Protein AF-A0A821SUV7-F1 (afdb_monomer)

Sequence (909 aa):
NLQHCCLALRDPNDRNPPLPEYRVLKSIGSSNNVQYKVGVFFRKQRLSVGIGRSIHDAEMTAAKNALEQHAQMFPLLNYQKSVLASSNHHHHHNSKRRIATTVNKNENNRQQPFSLRNVKTRGDVSSMIITSAKVTSSLQRFIYPTDTQGHLCGVDSQMDRKYLQFFDIIKCIKYVLVGARCPTPQVCVEQCPSNFYHYKLLYAQELKLITNKKNRSQQIRAQLLCEKSARSQVDNLKISIYSLVKERKICAPYSFPSTAFYGRCIPSIIVHALNLTIKQANDIIKNHGENITDDDIIPNKDVIQNSFKYFKKFLQIKRLLSYMFEDLIQSRYIILLSFLFSMIILLIYMLLLRYFVQWIIWLSLILCIIVFALAASFCFATRIRMQKYLNNNNRVPDLNEMNITLNENELDTNNTSIIIHTDVIDNEKLTFEKFDTAMILLDEFASISIIWLLLGIACCCVCVILILCICCLWERIVLASALIEEASKAISYALTSLIWPIITFILNICFVILGILVLAYYSTLGQPIYQISCNQDFGQSCHNESSHSYVISNESIKLNIRSIPKTCLDYNEGDNCNPDHFLQLNCSIDRIRCVYVSYGFVDETFENYLNTVWSHRLSQFLSQYSWLVNIFNIFIIYWLLAFTIALEEMVLVCTFASYYWEINQLNEKCCHGYCHKCLCLQGLVITLRYHLGTIAFGSSFIAIIDVIRTLIDLIKDRMEAMNLNNYGKCCVTLIKGCLNCIRCCFQFFSRYTYIMTAISGKWFCSSSLTATRLLLKNCLRIFVLDRVCAILLYIGRITITIGSCVFTAYILDKIETNINLHFSWFPILIIGTSIYISSAIFLNVYSLATSTLFFCVLYDLEISNGSQLESYIISNHLKEILHKSNDFQNTKLHIVNDRSISDKTESNF

Structure (mmCIF, N/CA/C/O backbone):
data_AF-A0A821SUV7-F1
#
_entry.id   AF-A0A821SUV7-F1
#
loop_
_atom_site.group_PDB
_atom_site.id
_atom_site.type_symbol
_atom_site.label_atom_id
_atom_site.label_alt_id
_atom_site.label_comp_id
_atom_site.label_asym_id
_atom_site.label_entity_id
_atom_site.label_seq_id
_atom_site.pdbx_PDB_ins_code
_atom_site.Cartn_x
_atom_site.Cartn_y
_atom_site.Cartn_z
_atom_site.occupancy
_atom_site.B_iso_or_equiv
_atom_site.auth_seq_id
_atom_site.auth_comp_id
_atom_site.auth_asym_id
_atom_site.auth_atom_id
_atom_site.pdbx_PDB_model_num
ATOM 1 N N . ASN A 1 1 ? 8.143 -22.070 48.089 1.00 68.56 1 ASN A N 1
ATOM 2 C CA . ASN A 1 1 ? 6.706 -21.976 47.725 1.00 68.56 1 ASN A CA 1
ATOM 3 C C . ASN A 1 1 ? 5.797 -21.684 48.912 1.00 68.56 1 ASN A C 1
ATOM 5 O O . ASN A 1 1 ? 5.124 -20.665 48.858 1.00 68.56 1 ASN A O 1
ATOM 9 N N . LEU A 1 2 ? 5.801 -22.480 49.994 1.00 80.38 2 LEU A N 1
ATOM 10 C CA . LEU A 1 2 ? 4.898 -22.250 51.139 1.00 80.38 2 LEU A CA 1
ATOM 11 C C . LEU A 1 2 ? 5.057 -20.861 51.789 1.00 80.38 2 LEU A C 1
ATOM 13 O O . LEU A 1 2 ? 4.067 -20.159 51.941 1.00 80.38 2 LEU A O 1
ATOM 17 N N . GLN A 1 3 ? 6.287 -20.413 52.075 1.00 81.31 3 GLN A N 1
ATOM 18 C CA . GLN A 1 3 ? 6.536 -19.066 52.623 1.00 81.31 3 GLN A CA 1
ATOM 19 C C . GLN A 1 3 ? 5.946 -17.946 51.752 1.00 81.31 3 GLN A C 1
ATOM 21 O O . GLN A 1 3 ? 5.324 -17.028 52.272 1.00 81.31 3 GLN A O 1
ATOM 26 N N . HIS A 1 4 ? 6.085 -18.041 50.426 1.00 76.06 4 HIS A N 1
ATOM 27 C CA . HIS A 1 4 ? 5.571 -17.028 49.503 1.00 76.06 4 HIS A CA 1
ATOM 28 C C . HIS A 1 4 ? 4.035 -17.008 49.459 1.00 76.06 4 HIS A C 1
ATOM 30 O O . HIS A 1 4 ? 3.441 -15.937 49.356 1.00 76.06 4 HIS A O 1
ATOM 36 N N . CYS A 1 5 ? 3.398 -18.176 49.589 1.00 75.31 5 CYS A N 1
ATOM 37 C CA . CYS A 1 5 ? 1.943 -18.291 49.691 1.00 75.31 5 CYS A CA 1
ATOM 38 C C . CYS A 1 5 ? 1.426 -17.728 51.026 1.00 75.31 5 CYS A C 1
ATOM 40 O O . CYS A 1 5 ? 0.416 -17.034 51.041 1.00 75.31 5 CYS A O 1
ATOM 42 N N . CYS A 1 6 ? 2.146 -17.952 52.130 1.00 76.56 6 CYS A N 1
ATOM 43 C CA . CYS A 1 6 ? 1.830 -17.370 53.438 1.00 76.56 6 CYS A CA 1
ATOM 44 C C . CYS A 1 6 ? 1.988 -15.838 53.466 1.00 76.56 6 CYS A C 1
ATOM 46 O O . CYS A 1 6 ? 1.184 -15.158 54.096 1.00 76.56 6 CYS A O 1
ATOM 48 N N . LEU A 1 7 ? 2.979 -15.288 52.754 1.00 75.88 7 LEU A N 1
ATOM 49 C CA . LEU A 1 7 ? 3.181 -13.838 52.621 1.00 75.88 7 LEU A CA 1
ATOM 50 C C . LEU A 1 7 ? 2.054 -13.143 51.841 1.00 75.88 7 LEU A C 1
ATOM 52 O O . LEU A 1 7 ? 1.765 -11.982 52.110 1.00 75.88 7 LEU A O 1
ATOM 56 N N . ALA A 1 8 ? 1.404 -13.848 50.910 1.00 70.00 8 ALA A N 1
ATOM 57 C CA . ALA A 1 8 ? 0.270 -13.325 50.146 1.00 70.00 8 ALA A CA 1
ATOM 58 C C . ALA A 1 8 ? -1.023 -13.196 50.979 1.00 70.00 8 ALA A C 1
ATOM 60 O O . ALA A 1 8 ? -1.943 -12.503 50.563 1.00 70.00 8 ALA A O 1
ATOM 61 N N . LEU A 1 9 ? -1.090 -13.831 52.157 1.00 68.88 9 LEU A N 1
ATOM 62 C CA . LEU A 1 9 ? -2.223 -13.767 53.095 1.00 68.88 9 LEU A CA 1
ATOM 63 C C . LEU A 1 9 ? -2.025 -12.711 54.203 1.00 68.88 9 LEU A C 1
ATOM 65 O O . LEU A 1 9 ? -2.623 -12.802 55.280 1.00 68.88 9 LEU A O 1
ATOM 69 N N . ARG A 1 10 ? -1.120 -11.751 53.988 1.00 69.62 10 ARG A N 1
ATOM 70 C CA . ARG A 1 10 ? -0.783 -10.696 54.950 1.00 69.62 10 ARG A CA 1
ATOM 71 C C . ARG A 1 10 ? -1.855 -9.603 54.966 1.00 69.62 10 ARG A C 1
ATOM 73 O O . ARG A 1 10 ? -2.252 -9.122 53.912 1.00 69.62 10 ARG A O 1
ATOM 80 N N . ASP A 1 11 ? -2.202 -9.136 56.166 1.00 66.06 11 ASP A N 1
ATOM 81 C CA . ASP A 1 11 ? -2.899 -7.860 56.332 1.00 66.06 11 ASP A CA 1
ATOM 82 C C . ASP A 1 11 ? -1.931 -6.690 56.085 1.00 66.06 11 ASP A C 1
ATOM 84 O O . ASP A 1 11 ? -0.861 -6.636 56.709 1.00 66.06 11 ASP A O 1
ATOM 88 N N . PRO A 1 12 ? -2.273 -5.733 55.205 1.00 62.44 12 PRO A N 1
ATOM 89 C CA . PRO A 1 12 ? -1.367 -4.659 54.787 1.00 62.44 12 PRO A CA 1
ATOM 90 C C . PRO A 1 12 ? -0.917 -3.736 55.934 1.00 62.44 12 PRO A C 1
ATOM 92 O O . PRO A 1 12 ? 0.095 -3.052 55.801 1.00 62.44 12 PRO A O 1
ATOM 95 N N . ASN A 1 13 ? -1.610 -3.763 57.078 1.00 58.03 13 ASN A N 1
ATOM 96 C CA . ASN A 1 13 ? -1.342 -2.906 58.235 1.00 58.03 13 ASN A CA 1
ATOM 97 C C . ASN A 1 13 ? -0.396 -3.519 59.287 1.00 58.03 13 ASN A C 1
ATOM 99 O O . ASN A 1 13 ? 0.015 -2.817 60.211 1.00 58.03 13 ASN A O 1
ATOM 103 N N . ASP A 1 14 ? -0.028 -4.798 59.174 1.00 67.38 14 ASP A N 1
ATOM 104 C CA . ASP A 1 14 ? 0.806 -5.471 60.178 1.00 67.38 14 ASP A CA 1
ATOM 105 C C . ASP A 1 14 ? 2.304 -5.318 59.860 1.00 67.38 14 ASP A C 1
ATOM 107 O O . ASP A 1 14 ? 2.739 -5.669 58.761 1.00 67.38 14 ASP A O 1
ATOM 111 N N . ARG A 1 15 ? 3.114 -4.779 60.787 1.00 60.62 15 ARG A N 1
ATOM 112 C CA . ARG A 1 15 ? 4.543 -4.464 60.552 1.00 60.62 15 ARG A CA 1
ATOM 113 C C . ARG A 1 15 ? 5.444 -5.704 60.507 1.00 60.62 15 ARG A C 1
ATOM 115 O O . ARG A 1 15 ? 6.466 -5.645 59.829 1.00 60.62 15 ARG A O 1
ATOM 122 N N . ASN A 1 16 ? 5.052 -6.814 61.141 1.00 67.25 16 ASN A N 1
ATOM 123 C CA . ASN A 1 16 ? 5.826 -8.062 61.182 1.00 67.25 16 ASN A CA 1
ATOM 124 C C . ASN A 1 16 ? 4.939 -9.262 60.799 1.00 67.25 16 ASN A C 1
ATOM 126 O O . ASN A 1 16 ? 4.305 -9.851 61.673 1.00 67.25 16 ASN A O 1
ATOM 130 N N . PRO A 1 17 ? 4.873 -9.652 59.511 1.00 64.19 17 PRO A N 1
ATOM 131 C CA . PRO A 1 17 ? 3.976 -10.719 59.087 1.00 64.19 17 PRO A CA 1
ATOM 132 C C . PRO A 1 17 ? 4.391 -12.079 59.676 1.00 64.19 17 PRO A C 1
ATOM 134 O O . PRO A 1 17 ? 5.581 -12.410 59.663 1.00 64.19 17 PRO A O 1
ATOM 137 N N . PRO A 1 18 ? 3.436 -12.907 60.144 1.00 69.56 18 PRO A N 1
ATOM 138 C CA . PRO A 1 18 ? 3.749 -14.233 60.658 1.00 69.56 18 PRO A CA 1
ATOM 139 C C . PRO A 1 18 ? 4.286 -15.113 59.523 1.00 69.56 18 PRO A C 1
ATOM 141 O O . PRO A 1 18 ? 3.616 -15.316 58.513 1.00 69.56 18 PRO A O 1
ATOM 144 N N . LEU A 1 19 ? 5.496 -15.644 59.682 1.00 82.62 19 LEU A N 1
ATOM 145 C CA . LEU A 1 19 ? 6.078 -16.640 58.779 1.00 82.62 19 LEU A CA 1
ATOM 146 C C . LEU A 1 19 ? 5.696 -18.057 59.243 1.00 82.62 19 LEU A C 1
ATOM 148 O O . LEU A 1 19 ? 5.422 -18.258 60.427 1.00 82.62 19 LEU A O 1
ATOM 152 N N . PRO A 1 20 ? 5.654 -19.056 58.341 1.00 87.75 20 PRO A N 1
ATOM 153 C CA . PRO A 1 20 ? 5.434 -20.438 58.748 1.00 87.75 20 PRO A CA 1
ATOM 154 C C . PRO A 1 20 ? 6.620 -20.945 59.582 1.00 87.75 20 PRO A C 1
ATOM 156 O O . PRO A 1 20 ? 7.768 -20.893 59.139 1.00 87.75 20 PRO A O 1
ATOM 159 N N . GLU A 1 21 ? 6.329 -21.454 60.776 1.00 90.31 21 GLU A N 1
ATOM 160 C CA . GLU A 1 21 ? 7.303 -22.025 61.706 1.00 90.31 21 GLU A CA 1
ATOM 161 C C . GLU A 1 21 ? 7.372 -23.547 61.548 1.00 90.31 21 GLU A C 1
ATOM 163 O O . GLU A 1 21 ? 6.345 -24.229 61.536 1.00 90.31 21 GLU A O 1
ATOM 168 N N . TYR A 1 22 ? 8.585 -24.096 61.490 1.00 93.44 22 TYR A N 1
ATOM 169 C CA . TYR A 1 22 ? 8.826 -25.538 61.461 1.00 93.44 22 TYR A CA 1
ATOM 170 C C . TYR A 1 22 ? 9.287 -25.998 62.842 1.00 93.44 22 TYR A C 1
ATOM 172 O O . TYR A 1 22 ? 10.184 -25.400 63.435 1.00 93.44 22 TYR A O 1
ATOM 180 N N . ARG A 1 23 ? 8.669 -27.054 63.376 1.00 92.81 23 ARG A N 1
ATOM 181 C CA . ARG A 1 23 ? 9.040 -27.626 64.679 1.00 92.81 23 ARG A CA 1
ATOM 182 C C . ARG A 1 23 ? 9.226 -29.129 64.563 1.00 92.81 23 ARG A C 1
ATOM 184 O O . ARG A 1 23 ? 8.334 -29.833 64.085 1.00 92.81 23 ARG A O 1
ATOM 191 N N . VAL A 1 24 ? 10.364 -29.632 65.036 1.00 92.50 24 VAL A N 1
ATOM 192 C CA . VAL A 1 24 ? 10.606 -31.074 65.149 1.00 92.50 24 VAL A CA 1
ATOM 193 C C . VAL A 1 24 ? 9.702 -31.619 66.253 1.00 92.50 24 VAL A C 1
ATOM 195 O O . VAL A 1 24 ? 9.801 -31.213 67.405 1.00 92.50 24 VAL A O 1
ATOM 198 N N . LEU A 1 25 ? 8.788 -32.515 65.891 1.00 91.44 25 LEU A N 1
ATOM 199 C CA . LEU A 1 25 ? 7.816 -33.100 66.813 1.00 91.44 25 LEU A CA 1
ATOM 200 C C . LEU A 1 25 ? 8.374 -34.349 67.495 1.00 91.44 25 LEU A C 1
ATOM 202 O O . LEU A 1 25 ? 8.117 -34.571 68.674 1.00 91.44 25 LEU A O 1
ATOM 206 N N . LYS A 1 26 ? 9.086 -35.198 66.742 1.00 90.06 26 LYS A N 1
ATOM 207 C CA . LYS A 1 26 ? 9.661 -36.452 67.248 1.00 90.06 26 LYS A CA 1
ATOM 208 C C . LYS A 1 26 ? 10.769 -36.961 66.322 1.00 90.06 26 LYS A C 1
ATOM 210 O O . LYS A 1 26 ? 10.611 -36.890 65.105 1.00 90.06 26 LYS A O 1
ATOM 215 N N . SER A 1 27 ? 11.839 -37.523 66.878 1.00 85.94 27 SER A N 1
ATOM 216 C CA . SER A 1 27 ? 12.783 -38.392 66.159 1.00 85.94 27 SER A CA 1
ATOM 217 C C . SER A 1 27 ? 12.437 -39.862 66.434 1.00 85.94 27 SER A C 1
ATOM 219 O O . SER A 1 27 ? 12.105 -40.236 67.560 1.00 85.94 27 SER A O 1
ATOM 221 N N . ILE A 1 28 ? 12.419 -40.691 65.392 1.00 81.38 28 ILE A N 1
ATOM 222 C CA . ILE A 1 28 ? 11.986 -42.093 65.439 1.00 81.38 28 ILE A CA 1
ATOM 223 C C . ILE A 1 28 ? 13.058 -42.939 64.749 1.00 81.38 28 ILE A C 1
ATOM 225 O O . ILE A 1 28 ? 13.323 -42.717 63.576 1.00 81.38 28 ILE A O 1
ATOM 229 N N . GLY A 1 29 ? 13.658 -43.910 65.442 1.00 79.88 29 GLY A N 1
ATOM 230 C CA . GLY A 1 29 ? 14.590 -44.877 64.841 1.00 79.88 29 GLY A CA 1
ATOM 231 C C . GLY A 1 29 ? 15.865 -45.113 65.655 1.00 79.88 29 GLY A C 1
ATOM 232 O O . GLY A 1 29 ? 16.162 -44.369 66.586 1.00 79.88 29 GLY A O 1
ATOM 233 N N . SER A 1 30 ? 16.603 -46.172 65.307 1.00 71.38 30 SER A N 1
ATOM 234 C CA . SER A 1 30 ? 17.948 -46.459 65.829 1.00 71.38 30 SER A CA 1
ATOM 235 C C . SER A 1 30 ? 18.996 -45.563 65.158 1.00 71.38 30 SER A C 1
ATOM 237 O O . SER A 1 30 ? 18.721 -44.978 64.111 1.00 71.38 30 SER A O 1
ATOM 239 N N . SER A 1 31 ? 20.205 -45.469 65.724 1.00 68.56 31 SER A N 1
ATOM 240 C CA . SER A 1 31 ? 21.267 -44.531 65.309 1.00 68.56 31 SER A CA 1
ATOM 241 C C . SER A 1 31 ? 21.575 -44.518 63.802 1.00 68.56 31 SER A C 1
ATOM 243 O O . SER A 1 31 ? 21.967 -43.483 63.275 1.00 68.56 31 SER A O 1
ATOM 245 N N . ASN A 1 32 ? 21.340 -45.632 63.097 1.00 70.19 32 ASN A N 1
ATOM 246 C CA . ASN A 1 32 ? 21.613 -45.773 61.662 1.00 70.19 32 ASN A CA 1
ATOM 247 C C . ASN A 1 32 ? 20.389 -45.533 60.755 1.00 70.19 32 ASN A C 1
ATOM 249 O O . ASN A 1 32 ? 20.533 -45.552 59.536 1.00 70.19 32 ASN A O 1
ATOM 253 N N . ASN A 1 33 ? 19.186 -45.338 61.307 1.00 78.06 33 ASN A N 1
ATOM 254 C CA . ASN A 1 33 ? 17.959 -45.159 60.522 1.00 78.06 33 ASN A CA 1
ATOM 255 C C . ASN A 1 33 ? 16.964 -44.211 61.216 1.00 78.06 33 ASN A C 1
ATOM 257 O O . ASN A 1 33 ? 15.776 -44.511 61.353 1.00 78.06 33 ASN A O 1
ATOM 261 N N . VAL A 1 34 ? 17.471 -43.074 61.702 1.00 82.88 34 VAL A N 1
ATOM 262 C CA . VAL A 1 34 ? 16.658 -42.040 62.350 1.00 82.88 34 VAL A CA 1
ATOM 263 C C . VAL A 1 34 ? 15.808 -41.318 61.305 1.00 82.88 34 VAL A C 1
ATOM 265 O O . VAL A 1 34 ? 16.305 -40.822 60.298 1.00 82.88 34 VAL A O 1
ATOM 268 N N . GLN A 1 35 ? 14.511 -41.230 61.573 1.00 89.44 35 GLN A N 1
ATOM 269 C CA . GLN A 1 35 ? 13.557 -40.419 60.834 1.00 89.44 35 GLN A CA 1
ATOM 270 C C . GLN A 1 35 ? 13.064 -39.274 61.712 1.00 89.44 35 GLN A C 1
ATOM 272 O O . GLN A 1 35 ? 12.712 -39.458 62.880 1.00 89.44 35 GLN A O 1
ATOM 277 N N . TYR A 1 36 ? 13.002 -38.081 61.137 1.00 92.38 36 TYR A N 1
ATOM 278 C CA . TYR A 1 36 ? 12.520 -36.881 61.806 1.00 92.38 36 TYR A CA 1
ATOM 279 C C . TYR A 1 36 ? 11.085 -36.614 61.382 1.00 92.38 36 TYR A C 1
ATOM 281 O O . TYR A 1 36 ? 10.774 -36.592 60.193 1.00 92.38 36 TYR A O 1
ATOM 289 N N . LYS A 1 37 ? 10.205 -36.400 62.358 1.00 94.44 37 LYS A N 1
ATOM 290 C CA . LYS A 1 37 ? 8.826 -35.964 62.147 1.00 94.44 37 LYS A CA 1
ATOM 291 C C . LYS A 1 37 ? 8.742 -34.477 62.460 1.00 94.44 37 LYS A C 1
ATOM 293 O O . LYS A 1 37 ? 8.922 -34.088 63.614 1.00 94.44 37 LYS A O 1
ATOM 298 N N . VAL A 1 38 ? 8.465 -33.654 61.454 1.00 96.31 38 VAL A N 1
ATOM 299 C CA . VAL A 1 38 ? 8.450 -32.186 61.551 1.00 96.31 38 VAL A CA 1
ATOM 300 C C . VAL A 1 38 ? 7.058 -31.655 61.224 1.00 96.31 38 VAL A C 1
ATOM 302 O O . VAL A 1 38 ? 6.442 -32.079 60.251 1.00 96.31 38 VAL A O 1
ATOM 305 N N . GLY A 1 39 ? 6.542 -30.750 62.053 1.00 95.19 39 GLY A N 1
ATOM 306 C CA . GLY A 1 39 ? 5.270 -30.062 61.837 1.00 95.19 39 GLY A CA 1
ATOM 307 C C . GLY A 1 39 ? 5.469 -28.626 61.363 1.00 95.19 39 GLY A C 1
ATOM 308 O O . GLY A 1 39 ? 6.348 -27.933 61.873 1.00 95.19 39 GLY A O 1
ATOM 309 N N . VAL A 1 40 ? 4.625 -28.182 60.431 1.00 94.25 40 VAL A N 1
ATOM 310 C CA . VAL A 1 40 ? 4.522 -26.780 59.999 1.00 94.25 40 VAL A CA 1
ATOM 311 C C . VAL A 1 40 ? 3.377 -26.100 60.729 1.00 94.25 40 VAL A C 1
ATOM 313 O O . VAL A 1 40 ? 2.260 -26.622 60.765 1.00 94.25 40 VAL A O 1
ATOM 316 N N . PHE A 1 41 ? 3.641 -24.906 61.248 1.00 90.94 41 PHE A N 1
ATOM 317 C CA . PHE A 1 41 ? 2.678 -24.073 61.949 1.00 90.94 41 PHE A CA 1
ATOM 318 C C . PHE A 1 41 ? 2.576 -22.703 61.282 1.00 90.94 41 PHE A C 1
ATOM 320 O O . PHE A 1 41 ? 3.581 -22.098 60.925 1.00 90.94 41 PHE A O 1
ATOM 327 N N . PHE A 1 42 ? 1.361 -22.188 61.144 1.00 88.50 42 PHE A N 1
ATOM 328 C CA . PHE A 1 42 ? 1.096 -20.834 60.669 1.00 88.50 42 PHE A CA 1
ATOM 329 C C . PHE A 1 42 ? 0.014 -20.222 61.555 1.00 88.50 42 PHE A C 1
ATOM 331 O O . PHE A 1 42 ? -0.990 -20.873 61.833 1.00 88.50 42 PHE A O 1
ATOM 338 N N . ARG A 1 43 ? 0.240 -19.005 62.073 1.00 84.38 43 ARG A N 1
ATOM 339 C CA . ARG A 1 43 ? -0.654 -18.344 63.051 1.00 84.38 43 ARG A CA 1
ATOM 340 C C . ARG A 1 43 ? -1.018 -19.241 64.253 1.00 84.38 43 ARG A C 1
ATOM 342 O O . ARG A 1 43 ? -2.167 -19.304 64.668 1.00 84.38 43 ARG A O 1
ATOM 349 N N . LYS A 1 44 ? -0.028 -19.958 64.806 1.00 82.12 44 LYS A N 1
ATOM 350 C CA . LYS A 1 44 ? -0.178 -20.936 65.910 1.00 82.12 44 LYS A CA 1
ATOM 351 C C . LYS A 1 44 ? -1.051 -22.166 65.592 1.00 82.12 44 LYS A C 1
ATOM 353 O O . LYS A 1 44 ? -1.218 -23.017 66.462 1.00 82.12 44 LYS A O 1
ATOM 358 N N . GLN A 1 45 ? -1.536 -22.324 64.360 1.00 85.62 45 GLN A N 1
ATOM 359 C CA . GLN A 1 45 ? -2.256 -23.513 63.905 1.00 85.62 45 GLN A CA 1
ATOM 360 C C . GLN A 1 45 ? -1.310 -24.452 63.150 1.00 85.62 45 GLN A C 1
ATOM 362 O O . GLN A 1 45 ? -0.533 -24.013 62.303 1.00 85.62 45 GLN A O 1
ATOM 367 N N . ARG A 1 46 ? -1.366 -25.757 63.443 1.00 91.38 46 ARG A N 1
ATOM 368 C CA . ARG A 1 46 ? -0.590 -26.766 62.709 1.00 91.38 46 ARG A CA 1
ATOM 369 C C . ARG A 1 46 ? -1.247 -27.026 61.355 1.00 91.38 46 ARG A C 1
ATOM 371 O O . ARG A 1 46 ? -2.366 -27.527 61.331 1.00 91.38 46 ARG A O 1
ATOM 378 N N . LEU A 1 47 ? -0.543 -26.727 60.266 1.00 89.44 47 LEU A N 1
ATOM 379 C CA . LEU A 1 47 ? -1.037 -26.953 58.904 1.00 89.44 47 LEU A CA 1
ATOM 380 C C . LEU A 1 47 ? -0.827 -28.403 58.461 1.00 89.44 47 LEU A C 1
ATOM 382 O O . LEU A 1 47 ? -1.707 -29.016 57.879 1.00 89.44 47 LEU A O 1
ATOM 386 N N . SER A 1 48 ? 0.346 -28.974 58.734 1.00 93.81 48 SER A N 1
ATOM 387 C CA . SER A 1 48 ? 0.671 -30.332 58.292 1.00 93.81 48 SER A CA 1
ATOM 388 C C . SER A 1 48 ? 1.849 -30.914 59.071 1.00 93.81 48 SER A C 1
ATOM 390 O O . SER A 1 48 ? 2.496 -30.239 59.881 1.00 93.81 48 SER A O 1
ATOM 392 N N . VAL A 1 49 ? 2.138 -32.190 58.810 1.00 93.94 49 VAL A N 1
ATOM 393 C CA . VAL A 1 49 ? 3.321 -32.889 59.314 1.00 93.94 49 VAL A CA 1
ATOM 394 C C . VAL A 1 49 ? 4.002 -33.633 58.166 1.00 93.94 49 VAL A C 1
ATOM 396 O O . VAL A 1 49 ? 3.329 -34.203 57.305 1.00 93.94 49 VAL A O 1
ATOM 399 N N . GLY A 1 50 ? 5.331 -33.634 58.165 1.00 94.75 50 GLY A N 1
ATOM 400 C CA . GLY A 1 50 ? 6.185 -34.387 57.252 1.00 94.75 50 GLY A CA 1
ATOM 401 C C . GLY A 1 50 ? 7.136 -35.306 58.009 1.00 94.75 50 GLY A C 1
ATOM 402 O O . GLY A 1 50 ? 7.459 -35.061 59.173 1.00 94.75 50 GLY A O 1
ATOM 403 N N . ILE A 1 51 ? 7.557 -36.386 57.354 1.00 93.50 51 ILE A N 1
ATOM 404 C CA . ILE A 1 51 ? 8.543 -37.339 57.872 1.00 93.50 51 ILE A CA 1
ATOM 405 C C . ILE A 1 51 ? 9.652 -37.454 56.830 1.00 93.50 51 ILE A C 1
ATOM 407 O O . ILE A 1 51 ? 9.350 -37.575 55.647 1.00 93.50 51 ILE A O 1
ATOM 411 N N . GLY A 1 52 ? 10.910 -37.415 57.261 1.00 91.94 52 GLY A N 1
ATOM 412 C CA . GLY A 1 52 ? 12.070 -37.500 56.375 1.00 91.94 52 GLY A CA 1
ATOM 413 C C . GLY A 1 52 ? 13.289 -38.083 57.078 1.00 91.94 52 GLY A C 1
ATOM 414 O O . GLY A 1 52 ? 13.323 -38.192 58.307 1.00 91.94 52 GLY A O 1
ATOM 415 N N . ARG A 1 53 ? 14.298 -38.477 56.295 1.00 88.56 53 ARG A N 1
ATOM 416 C CA . ARG A 1 53 ? 15.550 -39.059 56.832 1.00 88.56 53 ARG A CA 1
ATOM 417 C C . ARG A 1 53 ? 16.483 -38.001 57.429 1.00 88.56 53 ARG A C 1
ATOM 419 O O . ARG A 1 53 ? 17.360 -38.319 58.220 1.00 88.56 53 ARG A O 1
ATOM 426 N N . SER A 1 54 ? 16.270 -36.737 57.076 1.00 89.88 54 SER A N 1
ATOM 427 C CA . SER A 1 54 ? 16.889 -35.570 57.702 1.00 89.88 54 SER A CA 1
ATOM 428 C C . SER A 1 54 ? 15.806 -34.572 58.109 1.00 89.88 54 SER A C 1
ATOM 430 O O . SER A 1 54 ? 14.680 -34.628 57.610 1.00 89.88 54 SER A O 1
ATOM 432 N N . ILE A 1 55 ? 16.138 -33.644 59.010 1.00 88.94 55 ILE A N 1
ATOM 433 C CA . ILE A 1 55 ? 15.214 -32.574 59.419 1.00 88.94 55 ILE A CA 1
ATOM 434 C C . ILE A 1 55 ? 14.770 -31.765 58.195 1.00 88.94 55 ILE A C 1
ATOM 436 O O . ILE A 1 55 ? 13.579 -31.540 58.018 1.00 88.94 55 ILE A O 1
ATOM 440 N N . HIS A 1 56 ? 15.701 -31.429 57.301 1.00 89.44 56 HIS A N 1
ATOM 441 C CA . HIS A 1 56 ? 15.399 -30.681 56.082 1.00 89.44 56 HIS A CA 1
ATOM 442 C C . HIS A 1 56 ? 14.453 -31.439 55.134 1.00 89.44 56 HIS A C 1
ATOM 444 O O . HIS A 1 56 ? 13.515 -30.867 54.583 1.00 89.44 56 HIS A O 1
ATOM 450 N N . ASP A 1 57 ? 14.652 -32.747 54.974 1.00 89.50 57 ASP A N 1
ATOM 451 C CA . ASP A 1 57 ? 13.784 -33.600 54.154 1.00 89.50 57 ASP A CA 1
ATOM 452 C C . ASP A 1 57 ? 12.368 -33.714 54.757 1.00 89.50 57 ASP A C 1
ATOM 454 O O . ASP A 1 57 ? 11.350 -33.631 54.060 1.00 89.50 57 ASP A O 1
ATOM 458 N N . ALA A 1 58 ? 12.288 -33.798 56.088 1.00 92.25 58 ALA A N 1
ATOM 459 C CA . ALA A 1 58 ? 11.028 -33.781 56.822 1.00 92.25 58 ALA A CA 1
ATOM 460 C C . ALA A 1 58 ? 10.309 -32.421 56.727 1.00 92.25 58 ALA A C 1
ATOM 462 O O . ALA A 1 58 ? 9.084 -32.394 56.592 1.00 92.25 58 ALA A O 1
ATOM 463 N N . GLU A 1 59 ? 11.045 -31.305 56.742 1.00 93.06 59 GLU A N 1
ATOM 464 C CA . GLU A 1 59 ? 10.527 -29.946 56.527 1.00 93.06 59 GLU A CA 1
ATOM 465 C C . GLU A 1 59 ? 9.969 -29.766 55.115 1.00 93.06 59 GLU A C 1
ATOM 467 O O . GLU A 1 59 ? 8.847 -29.281 54.956 1.00 93.06 59 GLU A O 1
ATOM 472 N N . MET A 1 60 ? 10.705 -30.203 54.088 1.00 90.62 60 MET A N 1
ATOM 473 C CA . MET A 1 60 ? 10.232 -30.156 52.702 1.00 90.62 60 MET A CA 1
ATOM 474 C C . MET A 1 60 ? 8.956 -30.981 52.517 1.00 90.62 60 MET A C 1
ATOM 476 O O . MET A 1 60 ? 8.003 -30.524 51.879 1.00 90.62 60 MET A O 1
ATOM 480 N N . THR A 1 61 ? 8.907 -32.166 53.127 1.00 91.25 61 THR A N 1
ATOM 481 C CA . THR A 1 61 ? 7.726 -33.037 53.096 1.00 91.25 61 THR A CA 1
ATOM 482 C C . THR A 1 61 ? 6.545 -32.405 53.837 1.00 91.25 61 THR A C 1
ATOM 484 O O . THR A 1 61 ? 5.421 -32.422 53.335 1.00 91.25 61 THR A O 1
ATOM 487 N N . ALA A 1 62 ? 6.784 -31.772 54.990 1.00 93.75 62 ALA A N 1
ATOM 488 C CA . ALA A 1 62 ? 5.752 -31.048 55.727 1.00 93.75 62 ALA A CA 1
ATOM 489 C C . ALA A 1 62 ? 5.206 -29.876 54.894 1.00 93.75 62 ALA A C 1
ATOM 491 O O . ALA A 1 62 ? 3.993 -29.739 54.729 1.00 93.75 62 ALA A O 1
ATOM 492 N N . ALA A 1 63 ? 6.085 -29.075 54.289 1.00 91.56 63 ALA A N 1
ATOM 493 C CA . ALA A 1 63 ? 5.693 -27.945 53.454 1.00 91.56 63 ALA A CA 1
ATOM 494 C C . ALA A 1 63 ? 4.862 -28.376 52.237 1.00 91.56 63 ALA A C 1
ATOM 496 O O . ALA A 1 63 ? 3.875 -27.721 51.899 1.00 91.56 63 ALA A O 1
ATOM 497 N N . LYS A 1 64 ? 5.228 -29.495 51.601 1.00 90.19 64 LYS A N 1
ATOM 498 C CA . LYS A 1 64 ? 4.462 -30.083 50.497 1.00 90.19 64 LYS A CA 1
ATOM 499 C C . LYS A 1 64 ? 3.061 -30.499 50.950 1.00 90.19 64 LYS A C 1
ATOM 501 O O . LYS A 1 64 ? 2.083 -30.064 50.345 1.00 90.19 64 LYS A O 1
ATOM 506 N N . ASN A 1 65 ? 2.965 -31.247 52.050 1.00 91.19 65 ASN A N 1
ATOM 507 C CA . ASN A 1 65 ? 1.683 -31.687 52.604 1.00 91.19 65 ASN A CA 1
ATOM 508 C C . ASN A 1 65 ? 0.789 -30.496 52.993 1.00 91.19 65 ASN A C 1
ATOM 510 O O . ASN A 1 65 ? -0.415 -30.542 52.762 1.00 91.19 65 ASN A O 1
ATOM 514 N N . ALA A 1 66 ? 1.365 -29.404 53.516 1.00 89.88 66 ALA A N 1
ATOM 515 C CA . ALA A 1 66 ? 0.614 -28.186 53.843 1.00 89.88 66 ALA A CA 1
ATOM 516 C C . ALA A 1 66 ? -0.011 -27.542 52.596 1.00 89.88 66 ALA A C 1
ATOM 518 O O . ALA A 1 66 ? -1.163 -27.120 52.635 1.00 89.88 66 ALA A O 1
ATOM 519 N N . LEU A 1 67 ? 0.731 -27.485 51.485 1.00 86.56 67 LEU A N 1
ATOM 520 C CA . LEU A 1 67 ? 0.247 -26.902 50.229 1.00 86.56 67 LEU A CA 1
ATOM 521 C C . LEU A 1 67 ? -0.829 -27.762 49.557 1.00 86.56 67 LEU A C 1
ATOM 523 O O . LEU A 1 67 ? -1.684 -27.224 48.858 1.00 86.56 67 LEU A O 1
ATOM 527 N N . GLU A 1 68 ? -0.779 -29.082 49.740 1.00 82.56 68 GLU A N 1
ATOM 528 C CA . GLU A 1 68 ? -1.769 -30.012 49.189 1.00 82.56 68 GLU A CA 1
ATOM 529 C C . GLU A 1 68 ? -3.052 -30.035 50.027 1.00 82.56 68 GLU A C 1
ATOM 531 O O . GLU A 1 68 ? -4.142 -29.896 49.475 1.00 82.56 68 GLU A O 1
ATOM 536 N N . GLN A 1 69 ? -2.935 -30.134 51.355 1.00 83.50 69 GLN A N 1
ATOM 537 C CA . GLN A 1 69 ? -4.086 -30.212 52.263 1.00 83.50 69 GLN A CA 1
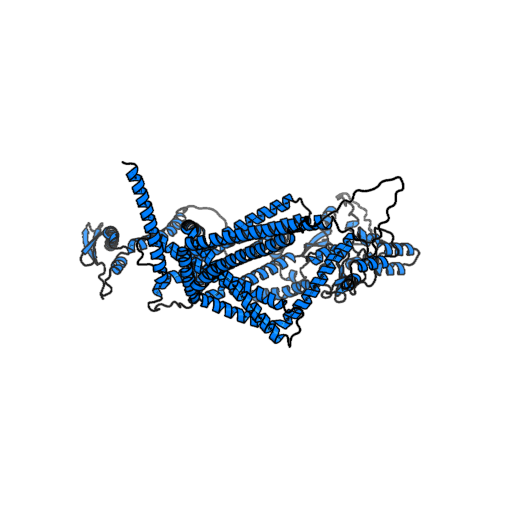ATOM 538 C C . GLN A 1 69 ? -4.830 -28.879 52.397 1.00 83.50 69 GLN A C 1
ATOM 540 O O . GLN A 1 69 ? -6.047 -28.872 52.563 1.00 83.50 69 GLN A O 1
ATOM 545 N N . HIS A 1 70 ? -4.126 -27.751 52.271 1.00 80.12 70 HIS A N 1
ATOM 546 C CA . HIS A 1 70 ? -4.712 -26.410 52.350 1.00 80.12 70 HIS A CA 1
ATOM 547 C C . HIS A 1 70 ? -4.690 -25.670 51.003 1.00 80.12 70 HIS A C 1
ATOM 549 O O . HIS A 1 70 ? -4.616 -24.444 50.971 1.00 80.12 70 HIS A O 1
ATOM 555 N N . ALA A 1 71 ? -4.793 -26.384 49.875 1.00 72.94 71 ALA A N 1
ATOM 556 C CA . ALA A 1 71 ? -4.773 -25.781 48.535 1.00 72.94 71 ALA A CA 1
ATOM 557 C C . ALA A 1 71 ? -5.853 -24.695 48.328 1.00 72.94 71 ALA A C 1
ATOM 559 O O . ALA A 1 71 ? -5.612 -23.710 47.635 1.00 72.94 71 ALA A O 1
ATOM 560 N N . GLN A 1 72 ? -7.014 -24.835 48.980 1.00 70.50 72 GLN A N 1
ATOM 561 C CA . GLN A 1 72 ? -8.105 -23.850 48.943 1.00 70.50 72 GLN A CA 1
ATOM 562 C C . GLN A 1 72 ? -7.755 -22.526 49.648 1.00 70.50 72 GLN A C 1
ATOM 564 O O . GLN A 1 72 ? -8.314 -21.489 49.312 1.00 70.50 72 GLN A O 1
ATOM 569 N N . MET A 1 73 ? -6.802 -22.539 50.588 1.00 71.69 73 MET A N 1
ATOM 570 C CA . MET A 1 73 ? -6.326 -21.350 51.307 1.00 71.69 73 MET A CA 1
ATOM 571 C C . MET A 1 73 ? -5.324 -20.524 50.474 1.00 71.69 73 MET A C 1
ATOM 573 O O . MET A 1 73 ? -5.053 -19.373 50.802 1.00 71.69 73 MET A O 1
ATOM 577 N N . PHE A 1 74 ? -4.774 -21.086 49.387 1.00 70.88 74 PHE A N 1
ATOM 578 C CA . PHE A 1 74 ? -3.697 -20.479 48.597 1.00 70.88 74 PHE A CA 1
ATOM 579 C C . PHE A 1 74 ? -4.050 -20.407 47.096 1.00 70.88 74 PHE A C 1
ATOM 581 O O . PHE A 1 74 ? -3.492 -21.160 46.293 1.00 70.88 74 PHE A O 1
ATOM 588 N N . PRO A 1 75 ? -4.926 -19.481 46.666 1.00 59.19 75 PRO A N 1
ATOM 589 C CA . PRO A 1 75 ? -5.355 -19.376 45.264 1.00 59.19 75 PRO A CA 1
ATOM 590 C C . PRO A 1 75 ? -4.195 -19.091 44.287 1.00 59.19 75 PRO A C 1
ATOM 592 O O . PRO A 1 75 ? -4.206 -19.560 43.148 1.00 59.19 75 PRO A O 1
ATOM 595 N N . LEU A 1 76 ? -3.132 -18.421 44.755 1.00 60.28 76 LEU A N 1
ATOM 596 C CA . LEU A 1 76 ? -1.910 -18.139 43.985 1.00 60.28 76 LEU A CA 1
ATOM 597 C C . LEU A 1 76 ? -1.120 -19.411 43.595 1.00 60.28 76 LEU A C 1
ATOM 599 O O . LEU A 1 76 ? -0.300 -19.388 42.674 1.00 60.28 76 LEU A O 1
ATOM 603 N N . LEU A 1 77 ? -1.368 -20.538 44.272 1.00 62.59 77 LEU A N 1
ATOM 604 C CA . LEU A 1 77 ? -0.658 -21.799 44.052 1.00 62.59 77 LEU A CA 1
ATOM 605 C C . LEU A 1 77 ? -0.970 -22.414 42.679 1.00 62.59 77 LEU A C 1
ATOM 607 O O . LEU A 1 77 ? -0.086 -22.999 42.051 1.00 62.59 77 LEU A O 1
ATOM 611 N N . ASN A 1 78 ? -2.206 -22.261 42.194 1.00 60.72 78 ASN A N 1
ATOM 612 C CA . ASN A 1 78 ? -2.626 -22.782 40.889 1.00 60.72 78 ASN A CA 1
ATOM 613 C C . ASN A 1 78 ? -1.964 -22.013 39.736 1.00 60.72 78 ASN A C 1
ATOM 615 O O . ASN A 1 78 ? -1.540 -22.624 38.755 1.00 60.72 78 ASN A O 1
ATOM 619 N N . TYR A 1 79 ? -1.782 -20.699 39.902 1.00 62.16 79 TYR A N 1
ATOM 620 C CA . TYR A 1 79 ? -1.030 -19.854 38.974 1.00 62.16 79 TYR A CA 1
ATOM 621 C C . TYR A 1 79 ? 0.463 -20.227 38.940 1.00 62.16 79 TYR A C 1
ATOM 623 O O . TYR A 1 79 ? 1.043 -20.414 37.875 1.00 62.16 79 TYR A O 1
ATOM 631 N N . GLN A 1 80 ? 1.099 -20.442 40.096 1.00 59.19 80 GLN A N 1
ATOM 632 C CA . GLN A 1 80 ? 2.508 -20.862 40.124 1.00 59.19 80 GLN A CA 1
ATOM 633 C C . GLN A 1 80 ? 2.715 -22.280 39.559 1.00 59.19 80 GLN A C 1
ATOM 635 O O . GLN A 1 80 ? 3.709 -22.532 38.873 1.00 59.19 80 GLN A O 1
ATOM 640 N N . LYS A 1 81 ? 1.773 -23.207 39.794 1.00 61.59 81 LYS A N 1
ATOM 641 C CA . LYS A 1 81 ? 1.804 -24.561 39.213 1.00 61.59 81 LYS A CA 1
ATOM 642 C C . LYS A 1 81 ? 1.666 -24.545 37.687 1.00 61.59 81 LYS A C 1
ATOM 644 O O . LYS A 1 81 ? 2.364 -25.319 37.036 1.00 61.59 81 LYS A O 1
ATOM 649 N N . SER A 1 82 ? 0.837 -23.673 37.105 1.00 58.72 82 SER A N 1
ATOM 650 C CA . SER A 1 82 ? 0.679 -23.579 35.642 1.00 58.72 82 SER A CA 1
ATOM 651 C C . SER A 1 82 ? 1.910 -22.978 34.950 1.00 58.72 82 SER A C 1
ATOM 653 O O . SER A 1 82 ? 2.313 -23.444 33.878 1.00 58.72 82 SER A O 1
ATOM 655 N N . VAL A 1 83 ? 2.578 -22.023 35.604 1.00 59.72 83 VAL A N 1
ATOM 656 C CA . VAL A 1 83 ? 3.851 -21.450 35.139 1.00 59.72 83 VAL A CA 1
ATOM 657 C C . VAL A 1 83 ? 4.983 -22.489 35.204 1.00 59.72 83 VAL A C 1
ATOM 659 O O . VAL A 1 83 ? 5.738 -22.649 34.243 1.00 59.72 83 VAL A O 1
ATOM 662 N N . LEU A 1 84 ? 5.077 -23.265 36.291 1.00 55.47 84 LEU A N 1
ATOM 663 C CA . LEU A 1 84 ? 6.089 -24.323 36.438 1.00 55.47 84 LEU A CA 1
ATOM 664 C C . LEU A 1 84 ? 5.831 -25.536 35.526 1.00 55.47 84 LEU A C 1
ATOM 666 O O . LEU A 1 84 ? 6.781 -26.115 35.000 1.00 55.47 84 LEU A O 1
ATOM 670 N N . ALA A 1 85 ? 4.569 -25.899 35.281 1.00 53.59 85 ALA A N 1
ATOM 671 C CA . ALA A 1 85 ? 4.210 -26.940 34.315 1.00 53.59 85 ALA A CA 1
ATOM 672 C C . ALA A 1 85 ? 4.597 -26.547 32.875 1.00 53.59 85 ALA A C 1
ATOM 674 O O . ALA A 1 85 ? 5.102 -27.387 32.128 1.00 53.59 85 ALA A O 1
ATOM 675 N N . SER A 1 86 ? 4.460 -25.263 32.515 1.00 45.91 86 SER A N 1
ATOM 676 C CA . SER A 1 86 ? 4.965 -24.721 31.242 1.00 45.91 86 SER A CA 1
ATOM 677 C C . SER A 1 86 ? 6.497 -24.751 31.142 1.00 45.91 86 SER A C 1
ATOM 679 O O . SER A 1 86 ? 7.035 -24.999 30.066 1.00 45.91 86 SER A O 1
ATOM 681 N N . SER A 1 87 ? 7.213 -24.571 32.257 1.00 45.62 87 SER A N 1
ATOM 682 C CA . SER A 1 87 ? 8.682 -24.674 32.311 1.00 45.62 87 SER A CA 1
ATOM 683 C C . SER A 1 87 ? 9.188 -26.124 32.178 1.00 45.62 87 SER A C 1
ATOM 685 O O . SER A 1 87 ? 10.138 -26.403 31.443 1.00 45.62 87 SER A O 1
ATOM 687 N N . ASN A 1 88 ? 8.511 -27.093 32.805 1.00 38.25 88 ASN A N 1
ATOM 688 C CA . ASN A 1 88 ? 8.940 -28.499 32.799 1.00 38.25 88 ASN A CA 1
ATOM 689 C C . ASN A 1 88 ? 8.763 -29.214 31.445 1.00 38.25 88 ASN A C 1
ATOM 691 O O . ASN A 1 88 ? 9.475 -30.188 31.176 1.00 38.25 88 ASN A O 1
ATOM 695 N N . HIS A 1 89 ? 7.905 -28.714 30.548 1.00 42.03 89 HIS A N 1
ATOM 696 C CA . HIS A 1 89 ? 7.818 -29.234 29.177 1.00 42.03 89 HIS A CA 1
ATOM 697 C C . HIS A 1 89 ? 9.106 -29.005 28.361 1.00 42.03 89 HIS A C 1
ATOM 699 O O . HIS A 1 89 ? 9.408 -29.803 27.471 1.00 42.03 89 HIS A O 1
ATOM 705 N N . HIS A 1 90 ? 9.922 -27.999 28.704 1.00 40.84 90 HIS A N 1
ATOM 706 C CA . HIS A 1 90 ? 11.218 -27.762 28.056 1.00 40.84 90 HIS A CA 1
ATOM 707 C C . HIS A 1 90 ? 12.328 -28.722 28.517 1.00 40.84 90 HIS A C 1
ATOM 709 O O . HIS A 1 90 ? 13.231 -29.037 27.738 1.00 40.84 90 HIS A O 1
ATOM 715 N N . HIS A 1 91 ? 12.259 -29.256 29.739 1.00 35.72 91 HIS A N 1
ATOM 716 C CA . HIS A 1 91 ? 13.286 -30.173 30.246 1.00 35.72 91 HIS A CA 1
ATOM 717 C C . HIS A 1 91 ? 13.086 -31.627 29.798 1.00 35.72 91 HIS A C 1
ATOM 719 O O . HIS A 1 91 ? 14.071 -32.343 29.582 1.00 35.72 91 HIS A O 1
ATOM 725 N N . HIS A 1 92 ? 11.844 -32.058 29.553 1.00 30.89 92 HIS A N 1
ATOM 726 C CA . HIS A 1 92 ? 11.576 -33.444 29.153 1.00 30.89 92 HIS A CA 1
ATOM 727 C C . HIS A 1 92 ? 12.051 -33.788 27.727 1.00 30.89 92 HIS A C 1
ATOM 729 O O . HIS A 1 92 ? 12.351 -34.953 27.453 1.00 30.89 92 HIS A O 1
ATOM 735 N N . HIS A 1 93 ? 12.213 -32.790 26.846 1.00 37.00 93 HIS A N 1
ATOM 736 C CA . HIS A 1 93 ? 12.766 -32.984 25.497 1.00 37.00 93 HIS A CA 1
ATOM 737 C C . HIS A 1 93 ? 14.307 -33.018 25.454 1.00 37.00 93 HIS A C 1
ATOM 739 O O . HIS A 1 93 ? 14.874 -33.636 24.554 1.00 37.00 93 HIS A O 1
ATOM 745 N N . ASN A 1 94 ? 14.989 -32.434 26.448 1.00 34.62 94 ASN A N 1
ATOM 746 C CA . ASN A 1 94 ? 16.456 -32.444 26.545 1.00 34.62 94 ASN A CA 1
ATOM 747 C C . ASN A 1 94 ? 17.014 -33.620 27.370 1.00 34.62 94 ASN A C 1
ATOM 749 O O . ASN A 1 94 ? 18.170 -33.999 27.190 1.00 34.62 94 ASN A O 1
ATOM 753 N N . SER A 1 95 ? 16.198 -34.249 28.223 1.00 28.38 95 SER A N 1
ATOM 754 C CA . SER A 1 95 ? 16.587 -35.438 29.000 1.00 28.38 95 SER A CA 1
ATOM 755 C C . SER A 1 95 ? 16.606 -36.731 28.161 1.00 28.38 95 SER A C 1
ATOM 757 O O . SER A 1 95 ? 17.489 -37.567 28.351 1.00 28.38 95 SER A O 1
ATOM 759 N N . LYS A 1 96 ? 15.730 -36.868 27.152 1.00 28.33 96 LYS A N 1
ATOM 760 C CA . LYS A 1 96 ? 15.686 -38.056 26.270 1.00 28.33 96 LYS A CA 1
ATOM 761 C C . LYS A 1 96 ? 16.814 -38.138 25.227 1.00 28.33 96 LYS A C 1
ATOM 763 O O . LYS A 1 96 ? 16.938 -39.162 24.568 1.00 28.33 96 LYS A O 1
ATOM 768 N N . ARG A 1 97 ? 17.663 -37.110 25.090 1.00 33.12 97 ARG A N 1
ATOM 769 C CA . ARG A 1 97 ? 18.857 -37.136 24.215 1.00 33.12 97 ARG A CA 1
ATOM 770 C C . ARG A 1 97 ? 20.180 -37.399 24.947 1.00 33.12 97 ARG A C 1
ATOM 772 O O . ARG A 1 97 ? 21.209 -37.469 24.290 1.00 33.12 97 ARG A O 1
ATOM 779 N N . ARG A 1 98 ? 20.178 -37.549 26.280 1.00 28.09 98 ARG A N 1
ATOM 780 C CA . ARG A 1 98 ? 21.404 -37.765 27.083 1.00 28.09 98 ARG A CA 1
ATOM 781 C C . ARG A 1 98 ? 21.499 -39.132 27.771 1.00 28.09 98 ARG A C 1
ATOM 783 O O . ARG A 1 98 ? 22.440 -39.352 28.521 1.00 28.09 98 ARG A O 1
ATOM 790 N N . ILE A 1 99 ? 20.571 -40.053 27.502 1.00 30.31 99 ILE A N 1
ATOM 791 C CA . ILE A 1 99 ? 20.604 -41.429 28.027 1.00 30.31 99 ILE A CA 1
ATOM 792 C C . ILE A 1 99 ? 20.427 -42.409 26.864 1.00 30.31 99 ILE A C 1
ATOM 794 O O . ILE A 1 99 ? 19.422 -43.096 26.743 1.00 30.31 99 ILE A O 1
ATOM 798 N N . ALA A 1 100 ? 21.390 -42.414 25.952 1.00 27.98 100 ALA A N 1
ATOM 799 C CA . ALA A 1 100 ? 21.694 -43.560 25.110 1.00 27.98 100 ALA A CA 1
ATOM 800 C C . ALA A 1 100 ? 23.133 -43.386 24.620 1.00 27.98 100 ALA A C 1
ATOM 802 O O . ALA A 1 100 ? 23.510 -42.299 24.194 1.00 27.98 100 ALA A O 1
ATOM 803 N N . THR A 1 101 ? 23.897 -44.471 24.717 1.00 25.81 101 THR A N 1
ATOM 804 C CA . THR A 1 101 ? 25.254 -44.691 24.197 1.00 25.81 101 THR A CA 1
ATOM 805 C C . THR A 1 101 ? 26.413 -44.036 24.954 1.00 25.81 101 THR A C 1
ATOM 807 O O . THR A 1 101 ? 27.069 -43.117 24.473 1.00 25.81 101 THR A O 1
ATOM 810 N N . THR A 1 102 ? 26.739 -44.635 26.101 1.00 25.52 102 THR A N 1
ATOM 811 C CA . THR A 1 102 ? 28.134 -44.859 26.500 1.00 25.52 102 THR A CA 1
ATOM 812 C C . THR A 1 102 ? 28.411 -46.357 26.355 1.00 25.52 102 THR A C 1
ATOM 814 O O . THR A 1 102 ? 27.604 -47.152 26.828 1.00 25.52 102 THR A O 1
ATOM 817 N N . VAL A 1 103 ? 29.559 -46.692 25.753 1.00 26.52 103 VAL A N 1
ATOM 818 C CA . VAL A 1 103 ? 30.350 -47.944 25.818 1.00 26.52 103 VAL A CA 1
ATOM 819 C C . VAL A 1 103 ? 30.675 -48.574 24.449 1.00 26.52 103 VAL A C 1
ATOM 821 O O . VAL A 1 103 ? 29.811 -49.087 23.749 1.00 26.52 103 VAL A O 1
ATOM 824 N N . ASN A 1 104 ? 31.999 -48.589 24.222 1.00 25.48 104 ASN A N 1
ATOM 825 C CA . ASN A 1 104 ? 32.863 -49.324 23.288 1.00 25.48 104 ASN A CA 1
ATOM 826 C C . ASN A 1 104 ? 32.868 -48.949 21.803 1.00 25.48 104 ASN A C 1
ATOM 828 O O . ASN A 1 104 ? 31.821 -48.790 21.200 1.00 25.48 104 ASN A O 1
ATOM 832 N N . LYS A 1 105 ? 33.993 -48.964 21.079 1.00 25.50 105 LYS A N 1
ATOM 833 C CA . LYS A 1 105 ? 35.463 -48.789 21.245 1.00 25.50 105 LYS A CA 1
ATOM 834 C C . LYS A 1 105 ? 36.010 -49.276 19.886 1.00 25.50 105 LYS A C 1
ATOM 836 O O . LYS A 1 105 ? 35.488 -50.269 19.391 1.00 25.50 105 LYS A O 1
ATOM 841 N N . ASN A 1 106 ? 37.086 -48.653 19.390 1.00 23.33 106 ASN A N 1
ATOM 842 C CA . ASN A 1 106 ? 37.918 -49.064 18.236 1.00 23.33 106 ASN A CA 1
ATOM 843 C C . ASN A 1 106 ? 37.279 -48.711 16.869 1.00 23.33 106 ASN A C 1
ATOM 845 O O . ASN A 1 106 ? 36.106 -48.966 16.664 1.00 23.33 106 ASN A O 1
ATOM 849 N N . GLU A 1 107 ? 37.925 -48.072 15.891 1.00 25.69 107 GLU A N 1
ATOM 850 C CA . GLU A 1 107 ? 39.346 -47.941 15.560 1.00 25.69 107 GLU A CA 1
ATOM 851 C C . GLU A 1 107 ? 39.572 -46.737 14.609 1.00 25.69 107 GLU A C 1
ATOM 853 O O . GLU A 1 107 ? 38.763 -46.461 13.730 1.00 25.69 107 GLU A O 1
ATOM 858 N N . ASN A 1 108 ? 40.697 -46.041 14.810 1.00 23.80 108 ASN A N 1
ATOM 859 C CA . ASN A 1 108 ? 41.599 -45.441 13.813 1.00 23.80 108 ASN A CA 1
ATOM 860 C C . ASN A 1 108 ? 41.035 -44.658 12.602 1.00 23.80 108 ASN A C 1
ATOM 862 O O . ASN A 1 108 ? 40.798 -45.223 11.542 1.00 23.80 108 ASN A O 1
ATOM 866 N N . ASN A 1 109 ? 41.085 -43.319 12.649 1.00 25.33 109 ASN A N 1
ATOM 867 C CA . ASN A 1 109 ? 42.216 -42.571 12.070 1.00 25.33 109 ASN A CA 1
ATOM 868 C C . ASN A 1 109 ? 42.122 -41.047 12.281 1.00 25.33 109 ASN A C 1
ATOM 870 O O . ASN A 1 109 ? 41.061 -40.434 12.252 1.00 25.33 109 ASN A O 1
ATOM 874 N N . ARG A 1 110 ? 43.312 -40.486 12.519 1.00 22.62 110 ARG A N 1
ATOM 875 C CA . ARG A 1 110 ? 43.724 -39.090 12.769 1.00 22.62 110 ARG A CA 1
ATOM 876 C C . ARG A 1 110 ? 43.104 -38.107 11.752 1.00 22.62 110 ARG A C 1
ATOM 878 O O . ARG A 1 110 ? 42.941 -38.470 10.598 1.00 22.62 110 ARG A O 1
ATOM 885 N N . GLN A 1 111 ? 42.801 -36.848 12.084 1.00 26.12 111 GLN A N 1
ATOM 886 C CA . GLN A 1 111 ? 43.739 -35.827 12.578 1.00 26.12 111 GLN A CA 1
ATOM 887 C C . GLN A 1 111 ? 43.061 -34.749 13.452 1.00 26.12 111 GLN A C 1
ATOM 889 O O . GLN A 1 111 ? 41.913 -34.370 13.245 1.00 26.12 111 GLN A O 1
ATOM 894 N N . GLN A 1 112 ? 43.824 -34.272 14.439 1.00 25.45 112 GLN A N 1
ATOM 895 C CA . GLN A 1 112 ? 43.501 -33.206 15.390 1.00 25.45 112 GLN A CA 1
ATOM 896 C C . GLN A 1 112 ? 43.605 -31.785 14.783 1.00 25.45 112 GLN A C 1
ATOM 898 O O . GLN A 1 112 ? 44.234 -31.614 13.739 1.00 25.45 112 GLN A O 1
ATOM 903 N N . PRO A 1 113 ? 43.014 -30.768 15.448 1.00 24.59 113 PRO A N 1
ATOM 904 C CA . PRO A 1 113 ? 42.821 -29.415 14.926 1.00 24.59 113 PRO A CA 1
ATOM 905 C C . PRO A 1 113 ? 43.994 -28.475 15.254 1.00 24.59 113 PRO A C 1
ATOM 907 O O . PRO A 1 113 ? 44.649 -28.631 16.283 1.00 24.59 113 PRO A O 1
ATOM 910 N N . PHE A 1 114 ? 44.206 -27.441 14.431 1.00 23.73 114 PHE A N 1
ATOM 911 C CA . PHE A 1 114 ? 45.110 -26.329 14.744 1.00 23.73 114 PHE A CA 1
ATOM 912 C C . PHE A 1 114 ? 44.348 -24.997 14.814 1.00 23.73 114 PHE A C 1
ATOM 914 O O . PHE A 1 114 ? 43.417 -24.743 14.052 1.00 23.73 114 PHE A O 1
ATOM 921 N N . SER A 1 115 ? 44.728 -24.181 15.793 1.00 22.70 115 SER A N 1
ATOM 922 C CA . SER A 1 115 ? 44.035 -23.005 16.320 1.00 22.70 115 SER A CA 1
ATOM 923 C C . SER A 1 115 ? 43.951 -21.807 15.365 1.00 22.70 115 SER A C 1
ATOM 925 O O . SER A 1 115 ? 44.953 -21.417 14.771 1.00 22.70 115 SER A O 1
ATOM 927 N N . LEU A 1 116 ? 42.800 -21.125 15.355 1.00 26.08 116 LEU A N 1
ATOM 928 C CA . LEU A 1 116 ? 42.630 -19.770 14.821 1.00 26.08 116 LEU A CA 1
ATOM 929 C C . LEU A 1 116 ? 42.975 -18.725 15.892 1.00 26.08 116 LEU A C 1
ATOM 931 O O . LEU A 1 116 ? 42.207 -18.496 16.828 1.00 26.08 116 LEU A O 1
ATOM 935 N N . ARG A 1 117 ? 44.108 -18.039 15.719 1.00 26.64 117 ARG A N 1
ATOM 936 C CA . ARG A 1 117 ? 44.361 -16.735 16.340 1.00 26.64 117 ARG A CA 1
ATOM 937 C C . ARG A 1 117 ? 45.020 -15.812 15.313 1.00 26.64 117 ARG A C 1
ATOM 939 O O . ARG A 1 117 ? 46.005 -16.189 14.693 1.00 26.64 117 ARG A O 1
ATOM 946 N N . ASN A 1 118 ? 44.472 -14.599 15.220 1.00 25.98 118 ASN A N 1
ATOM 947 C CA . ASN A 1 118 ? 44.952 -13.414 14.497 1.00 25.98 118 ASN A CA 1
ATOM 948 C C . ASN A 1 118 ? 44.687 -13.354 12.981 1.00 25.98 118 ASN A C 1
ATOM 950 O O . ASN A 1 118 ? 45.567 -13.634 12.176 1.00 25.98 118 ASN A O 1
ATOM 954 N N . VAL A 1 119 ? 43.534 -12.796 12.594 1.00 27.20 119 VAL A N 1
ATOM 955 C CA . VAL A 1 119 ? 43.452 -11.977 11.372 1.00 27.20 119 VAL A CA 1
ATOM 956 C C . VAL A 1 119 ? 42.977 -10.585 11.767 1.00 27.20 119 VAL A C 1
ATOM 958 O O . VAL A 1 119 ? 41.908 -10.395 12.342 1.00 27.20 119 VAL A O 1
ATOM 961 N N . LYS A 1 120 ? 43.871 -9.629 11.533 1.00 26.41 120 LYS A N 1
ATOM 962 C CA . LYS A 1 120 ? 43.788 -8.223 11.906 1.00 26.41 120 LYS A CA 1
ATOM 963 C C . LYS A 1 120 ? 42.838 -7.508 10.943 1.00 26.41 120 LYS A C 1
ATOM 965 O O . LYS A 1 120 ? 42.984 -7.581 9.728 1.00 26.41 120 LYS A O 1
ATOM 970 N N . THR A 1 121 ? 41.886 -6.799 11.527 1.00 32.78 121 THR A N 1
ATOM 971 C CA . THR A 1 121 ? 40.916 -5.884 10.923 1.00 32.78 121 THR A CA 1
ATOM 972 C C . THR A 1 121 ? 41.598 -4.780 10.104 1.00 32.78 121 THR A C 1
ATOM 974 O O . THR A 1 121 ? 42.099 -3.810 10.676 1.00 32.78 121 THR A O 1
ATOM 977 N N . ARG A 1 122 ? 41.642 -4.909 8.769 1.00 28.25 122 ARG A N 1
ATOM 978 C CA . ARG A 1 122 ? 41.910 -3.776 7.851 1.00 28.25 122 ARG A CA 1
ATOM 979 C C . ARG A 1 122 ? 41.440 -3.995 6.398 1.00 28.25 122 ARG A C 1
ATOM 981 O O . ARG A 1 122 ? 41.946 -3.330 5.504 1.00 28.25 122 ARG A O 1
ATOM 988 N N . GLY A 1 123 ? 40.503 -4.920 6.156 1.00 30.73 123 GLY A N 1
ATOM 989 C CA . GLY A 1 123 ? 40.005 -5.259 4.809 1.00 30.73 123 GLY A CA 1
ATOM 990 C C . GLY A 1 123 ? 38.650 -4.645 4.427 1.00 30.73 123 GLY A C 1
ATOM 991 O O . GLY A 1 123 ? 38.378 -4.460 3.244 1.00 30.73 123 GLY A O 1
ATOM 992 N N . ASP A 1 124 ? 37.823 -4.264 5.404 1.00 34.12 124 ASP A N 1
ATOM 993 C CA . ASP A 1 124 ? 36.403 -3.960 5.144 1.00 34.12 124 ASP A CA 1
ATOM 994 C C . ASP A 1 124 ? 36.133 -2.535 4.637 1.00 34.12 124 ASP A C 1
ATOM 996 O O . ASP A 1 124 ? 35.051 -2.245 4.138 1.00 34.12 124 ASP A O 1
ATOM 1000 N N . VAL A 1 125 ? 37.125 -1.641 4.690 1.00 31.91 125 VAL A N 1
ATOM 1001 C CA . VAL A 1 125 ? 36.998 -0.283 4.128 1.00 31.91 125 VAL A CA 1
ATOM 1002 C C . VAL A 1 125 ? 37.330 -0.273 2.627 1.00 31.91 125 VAL A C 1
ATOM 1004 O O . VAL A 1 125 ? 36.733 0.489 1.869 1.00 31.91 125 VAL A O 1
ATOM 1007 N N . SER A 1 126 ? 38.197 -1.178 2.153 1.00 31.30 126 SER A N 1
ATOM 1008 C CA . SER A 1 126 ? 38.506 -1.298 0.719 1.00 31.30 126 SER A CA 1
ATOM 1009 C C . SER A 1 126 ? 37.361 -1.920 -0.081 1.00 31.30 126 SER A C 1
ATOM 1011 O O . SER A 1 126 ? 37.139 -1.517 -1.217 1.00 31.30 126 SER A O 1
ATOM 1013 N N . SER A 1 127 ? 36.578 -2.842 0.487 1.00 33.94 127 SER A N 1
ATOM 1014 C CA . SER A 1 127 ? 35.430 -3.441 -0.217 1.00 33.94 127 SER A CA 1
ATOM 1015 C C . SER A 1 127 ? 34.287 -2.438 -0.457 1.00 33.94 127 SER A C 1
ATOM 1017 O O . SER A 1 127 ? 33.606 -2.518 -1.484 1.00 33.94 127 SER A O 1
ATOM 1019 N N . MET A 1 128 ? 34.130 -1.437 0.419 1.00 29.50 128 MET A N 1
ATOM 1020 C CA . MET A 1 128 ? 33.184 -0.321 0.250 1.00 29.50 128 MET A CA 1
ATOM 1021 C C . MET A 1 128 ? 33.668 0.745 -0.750 1.00 29.50 128 MET A C 1
ATOM 1023 O O . MET A 1 128 ? 32.861 1.316 -1.481 1.00 29.50 128 MET A O 1
ATOM 1027 N N . ILE A 1 129 ? 34.978 0.996 -0.836 1.00 32.94 129 ILE A N 1
ATOM 1028 C CA . ILE A 1 129 ? 35.552 1.945 -1.812 1.00 32.94 129 ILE A CA 1
ATOM 1029 C C . ILE A 1 129 ? 35.606 1.323 -3.222 1.00 32.94 129 ILE A C 1
ATOM 1031 O O . ILE A 1 129 ? 35.395 2.004 -4.223 1.00 32.94 129 ILE A O 1
ATOM 1035 N N . ILE A 1 130 ? 35.808 0.006 -3.321 1.00 36.75 130 ILE A N 1
ATOM 1036 C CA . ILE A 1 130 ? 35.815 -0.717 -4.603 1.00 36.75 130 ILE A CA 1
ATOM 1037 C C . ILE A 1 130 ? 34.392 -0.889 -5.163 1.00 36.75 130 ILE A C 1
ATOM 1039 O O . ILE A 1 130 ? 34.211 -0.889 -6.381 1.00 36.75 130 ILE A O 1
ATOM 1043 N N . THR A 1 131 ? 33.366 -0.995 -4.311 1.00 32.44 131 THR A N 1
ATOM 1044 C CA . THR A 1 131 ? 31.965 -1.027 -4.771 1.00 32.44 131 THR A CA 1
ATOM 1045 C C . THR A 1 131 ? 31.498 0.338 -5.278 1.00 32.44 131 THR A C 1
ATOM 1047 O O . THR A 1 131 ? 30.865 0.389 -6.330 1.00 32.44 131 THR A O 1
ATOM 1050 N N . SER A 1 132 ? 31.874 1.452 -4.643 1.00 28.42 132 SER A N 1
ATOM 1051 C CA . SER A 1 132 ? 31.518 2.795 -5.135 1.00 28.42 132 SER A CA 1
ATOM 1052 C C . SER A 1 132 ? 32.228 3.171 -6.447 1.00 28.42 132 SER A C 1
ATOM 1054 O O . SER A 1 132 ? 31.589 3.739 -7.332 1.00 28.42 132 SER A O 1
ATOM 1056 N N . ALA A 1 133 ? 33.490 2.766 -6.635 1.00 29.09 133 ALA A N 1
ATOM 1057 C CA . ALA A 1 133 ? 34.242 2.968 -7.882 1.00 29.09 133 ALA A CA 1
ATOM 1058 C C . ALA A 1 133 ? 33.819 2.041 -9.048 1.00 29.09 133 ALA A C 1
ATOM 1060 O O . ALA A 1 133 ? 34.139 2.316 -10.202 1.00 29.09 133 ALA A O 1
ATOM 1061 N N . LYS A 1 134 ? 33.093 0.945 -8.777 1.00 36.72 134 LYS A N 1
ATOM 1062 C CA . LYS A 1 134 ? 32.509 0.055 -9.807 1.00 36.72 134 LYS A CA 1
ATOM 1063 C C . LYS A 1 134 ? 31.045 0.372 -10.119 1.00 36.72 134 LYS A C 1
ATOM 1065 O O . LYS A 1 134 ? 30.575 0.100 -11.220 1.00 36.72 134 LYS A O 1
ATOM 1070 N N . VAL A 1 135 ? 30.324 1.005 -9.193 1.00 32.62 135 VAL A N 1
ATOM 1071 C CA . VAL A 1 135 ? 28.996 1.576 -9.474 1.00 32.62 135 VAL A CA 1
ATOM 1072 C C . VAL A 1 135 ? 29.106 2.739 -10.470 1.00 32.62 135 VAL A C 1
ATOM 1074 O O . VAL A 1 135 ? 28.231 2.887 -11.319 1.00 32.62 135 VAL A O 1
ATOM 1077 N N . THR A 1 136 ? 30.197 3.512 -10.454 1.00 31.61 136 THR A N 1
ATOM 1078 C CA . THR A 1 136 ? 30.437 4.590 -11.432 1.00 31.61 136 THR A CA 1
ATOM 1079 C C . THR A 1 136 ? 30.661 4.075 -12.859 1.00 31.61 136 THR A C 1
ATOM 1081 O O . THR A 1 136 ? 30.124 4.678 -13.788 1.00 31.61 136 THR A O 1
ATOM 1084 N N . SER A 1 137 ? 31.348 2.941 -13.062 1.00 40.62 137 SER A N 1
ATOM 1085 C CA . SER A 1 137 ? 31.501 2.338 -14.402 1.00 40.62 137 SER A CA 1
ATOM 1086 C C . SER A 1 137 ? 30.192 1.721 -14.924 1.00 40.62 137 SER A C 1
ATOM 1088 O O . SER A 1 137 ? 29.879 1.826 -16.112 1.00 40.62 137 SER A O 1
ATOM 1090 N N . SER A 1 138 ? 29.358 1.166 -14.033 1.00 45.19 138 SER A N 1
ATOM 1091 C CA . SER A 1 138 ? 28.000 0.708 -14.367 1.00 45.19 138 SER A CA 1
ATOM 1092 C C . SER A 1 138 ? 27.039 1.865 -14.672 1.00 45.19 138 SER A C 1
ATOM 1094 O O . SER A 1 138 ? 26.172 1.726 -15.534 1.00 45.19 138 SER A O 1
ATOM 1096 N N . LEU A 1 139 ? 27.178 3.007 -13.991 1.00 41.72 139 LEU A N 1
ATOM 1097 C CA . LEU A 1 139 ? 26.366 4.201 -14.240 1.00 41.72 139 LEU A CA 1
ATOM 1098 C C . LEU A 1 139 ? 26.729 4.849 -15.584 1.00 41.72 139 LEU A C 1
ATOM 1100 O O . LEU A 1 139 ? 25.842 5.268 -16.325 1.00 41.72 139 LEU A O 1
ATOM 1104 N N . GLN A 1 140 ? 28.015 4.867 -15.946 1.00 48.72 140 GLN A N 1
ATOM 1105 C CA . GLN A 1 140 ? 28.460 5.325 -17.265 1.00 48.72 140 GLN A CA 1
ATOM 1106 C C . GLN A 1 140 ? 27.859 4.476 -18.397 1.00 48.72 140 GLN A C 1
ATOM 1108 O O . GLN A 1 140 ? 27.386 5.041 -19.375 1.00 48.72 140 GLN A O 1
ATOM 1113 N N . ARG A 1 141 ? 27.746 3.150 -18.236 1.00 50.84 141 ARG A N 1
ATOM 1114 C CA . ARG A 1 141 ? 27.053 2.265 -19.202 1.00 50.84 141 ARG A CA 1
ATOM 1115 C C . ARG A 1 141 ? 25.536 2.471 -19.287 1.00 50.84 141 ARG A C 1
ATOM 1117 O O . ARG A 1 141 ? 24.930 2.076 -20.277 1.00 50.84 141 ARG A O 1
ATOM 1124 N N . PHE A 1 142 ? 24.916 3.103 -18.289 1.00 49.16 142 PHE A N 1
ATOM 1125 C CA . PHE A 1 142 ? 23.505 3.509 -18.344 1.00 49.16 142 PHE A CA 1
ATOM 1126 C C . PHE A 1 142 ? 23.313 4.849 -19.075 1.00 49.16 142 PHE A C 1
ATOM 1128 O O . PHE A 1 142 ? 22.312 5.050 -19.763 1.00 49.16 142 PHE A O 1
ATOM 1135 N N . ILE A 1 143 ? 24.275 5.763 -18.928 1.00 55.28 143 ILE A N 1
ATOM 1136 C CA . ILE A 1 143 ? 24.238 7.114 -19.504 1.00 55.28 143 ILE A CA 1
ATOM 1137 C C . ILE A 1 143 ? 24.699 7.111 -20.970 1.00 55.28 143 ILE A C 1
ATOM 1139 O O . ILE A 1 143 ? 24.096 7.790 -21.803 1.00 55.28 143 ILE A O 1
ATOM 1143 N N . TYR A 1 144 ? 25.740 6.340 -21.296 1.00 65.69 144 TYR A N 1
ATOM 1144 C CA . TYR A 1 144 ? 26.349 6.291 -22.623 1.00 65.69 144 TYR A CA 1
ATOM 1145 C C . TYR A 1 144 ? 25.929 5.036 -23.397 1.00 65.69 144 TYR A C 1
ATOM 1147 O O . TYR A 1 144 ? 25.872 3.943 -22.830 1.00 65.69 144 TYR A O 1
ATOM 1155 N N . PRO A 1 145 ? 25.635 5.158 -24.703 1.00 69.38 145 PRO A N 1
ATOM 1156 C CA . PRO A 1 145 ? 25.257 4.014 -25.516 1.00 69.38 145 PRO A CA 1
ATOM 1157 C C . PRO A 1 145 ? 26.433 3.051 -25.736 1.00 69.38 145 PRO A C 1
ATOM 1159 O O . PRO A 1 145 ? 27.575 3.472 -25.905 1.00 69.38 145 PRO A O 1
ATOM 1162 N N . THR A 1 146 ? 26.120 1.755 -25.788 1.00 72.44 146 THR A N 1
ATOM 1163 C CA . THR A 1 146 ? 27.088 0.668 -25.989 1.00 72.44 146 THR A CA 1
ATOM 1164 C C . THR A 1 146 ? 26.889 0.003 -27.350 1.00 72.44 146 THR A C 1
ATOM 1166 O O . THR A 1 146 ? 25.746 -0.230 -27.759 1.00 72.44 146 THR A O 1
ATOM 1169 N N . ASP A 1 147 ? 27.980 -0.315 -28.045 1.00 75.25 147 ASP A N 1
ATOM 1170 C CA . ASP A 1 147 ? 27.945 -1.080 -29.295 1.00 75.25 147 ASP A CA 1
ATOM 1171 C C . ASP A 1 147 ? 27.637 -2.579 -29.071 1.00 75.25 147 ASP A C 1
ATOM 1173 O O . ASP A 1 147 ? 27.445 -3.054 -27.947 1.00 75.25 147 ASP A O 1
ATOM 1177 N N . THR A 1 148 ? 27.542 -3.355 -30.157 1.00 73.00 148 THR A N 1
ATOM 1178 C CA . THR A 1 148 ? 27.266 -4.808 -30.065 1.00 73.00 148 THR A CA 1
ATOM 1179 C C . THR A 1 148 ? 28.364 -5.568 -29.325 1.00 73.00 148 THR A C 1
ATOM 1181 O O . THR A 1 148 ? 28.076 -6.586 -28.694 1.00 73.00 148 THR A O 1
ATOM 1184 N N . GLN A 1 149 ? 29.595 -5.064 -29.403 1.00 69.31 149 GLN A N 1
ATOM 1185 C CA . GLN A 1 149 ? 30.804 -5.678 -28.866 1.00 69.31 149 GLN A CA 1
ATOM 1186 C C . GLN A 1 149 ? 31.052 -5.290 -27.397 1.00 69.31 149 GLN A C 1
ATOM 1188 O O . GLN A 1 149 ? 31.889 -5.903 -26.745 1.00 69.31 149 GLN A O 1
ATOM 1193 N N . GLY A 1 150 ? 30.273 -4.356 -26.842 1.00 64.69 150 GLY A N 1
ATOM 1194 C CA . GLY A 1 150 ? 30.334 -3.966 -25.435 1.00 64.69 150 GLY A CA 1
ATOM 1195 C C . GLY A 1 150 ? 31.114 -2.679 -25.155 1.00 64.69 150 GLY A C 1
ATOM 1196 O O . GLY A 1 150 ? 31.263 -2.341 -23.981 1.00 64.69 150 GLY A O 1
ATOM 1197 N N . HIS A 1 151 ? 31.560 -1.951 -26.184 1.00 72.94 151 HIS A N 1
ATOM 1198 C CA . HIS A 1 151 ? 32.297 -0.692 -26.040 1.00 72.94 151 HIS A CA 1
ATOM 1199 C C . HIS A 1 151 ? 31.358 0.509 -25.876 1.00 72.94 151 HIS A C 1
ATOM 1201 O O . HIS A 1 151 ? 30.317 0.604 -26.536 1.00 72.94 151 HIS A O 1
ATOM 1207 N N . LEU A 1 152 ? 31.748 1.453 -25.024 1.00 73.12 152 LEU A N 1
ATOM 1208 C CA . LEU A 1 152 ? 31.068 2.725 -24.788 1.00 73.12 152 LEU A CA 1
ATOM 1209 C C . LEU A 1 152 ? 31.416 3.747 -25.877 1.00 73.12 152 LEU A C 1
ATOM 1211 O O . LEU A 1 152 ? 32.575 4.154 -26.013 1.00 73.12 152 LEU A O 1
ATOM 1215 N N . CYS A 1 153 ? 30.410 4.233 -26.609 1.00 79.12 153 CYS A N 1
ATOM 1216 C CA . CYS A 1 153 ? 30.630 5.285 -27.601 1.00 79.12 153 CYS A CA 1
ATOM 1217 C C . CYS A 1 153 ? 31.029 6.603 -26.911 1.00 79.12 153 CYS A C 1
ATOM 1219 O O . CYS A 1 153 ? 30.293 7.112 -26.062 1.00 79.12 153 CYS A O 1
ATOM 1221 N N . GLY A 1 154 ? 32.176 7.172 -27.295 1.00 71.44 154 GLY A N 1
ATOM 1222 C CA . GLY A 1 154 ? 32.673 8.457 -26.793 1.00 71.44 154 GLY A CA 1
ATOM 1223 C C . GLY A 1 154 ? 33.330 8.440 -25.404 1.00 71.44 154 GLY A C 1
ATOM 1224 O O . GLY A 1 154 ? 33.601 9.522 -24.889 1.00 71.44 154 GLY A O 1
ATOM 1225 N N . VAL A 1 155 ? 33.580 7.265 -24.803 1.00 68.12 155 VAL A N 1
ATOM 1226 C CA . VAL A 1 155 ? 34.220 7.141 -23.471 1.00 68.12 155 VAL A CA 1
ATOM 1227 C C . VAL A 1 155 ? 35.413 6.181 -23.463 1.00 68.12 155 VAL A C 1
ATOM 1229 O O . VAL A 1 155 ? 36.449 6.539 -22.911 1.00 68.12 155 VAL A O 1
ATOM 1232 N N . ASP A 1 156 ? 35.293 4.994 -24.074 1.00 58.38 156 ASP A N 1
ATOM 1233 C CA . ASP A 1 156 ? 36.410 4.035 -24.167 1.00 58.38 156 ASP A CA 1
ATOM 1234 C C . ASP A 1 156 ? 37.500 4.558 -25.136 1.00 58.38 156 ASP A C 1
ATOM 1236 O O . ASP A 1 156 ? 37.476 5.722 -25.538 1.00 58.38 156 ASP A O 1
ATOM 1240 N N . SER A 1 157 ? 38.450 3.721 -25.584 1.00 53.06 157 SER A N 1
ATOM 1241 C CA . SER A 1 157 ? 39.534 4.049 -26.544 1.00 53.06 157 SER A CA 1
ATOM 1242 C C . SER A 1 157 ? 39.066 4.542 -27.942 1.00 53.06 157 SER A C 1
ATOM 1244 O O . SER A 1 157 ? 39.792 4.441 -28.931 1.00 53.06 157 SER A O 1
ATOM 1246 N N . GLN A 1 158 ? 37.821 5.012 -28.047 1.00 60.31 158 GLN A N 1
ATOM 1247 C CA . GLN A 1 158 ? 37.082 5.491 -29.206 1.00 60.31 158 GLN A CA 1
ATOM 1248 C C . GLN A 1 158 ? 36.501 6.906 -28.953 1.00 60.31 158 GLN A C 1
ATOM 1250 O O . GLN A 1 158 ? 35.338 7.158 -29.271 1.00 60.31 158 GLN A O 1
ATOM 1255 N N . MET A 1 159 ? 37.284 7.838 -28.385 1.00 60.72 159 MET A N 1
ATOM 1256 C CA . MET A 1 159 ? 36.834 9.219 -28.093 1.00 60.72 159 MET A CA 1
ATOM 1257 C C . MET A 1 159 ? 36.267 9.967 -29.316 1.00 60.72 159 MET A C 1
ATOM 1259 O O . MET A 1 159 ? 35.379 10.812 -29.174 1.00 60.72 159 MET A O 1
ATOM 1263 N N . ASP A 1 160 ? 36.721 9.619 -30.521 1.00 69.50 160 ASP A N 1
ATOM 1264 C CA . ASP A 1 160 ? 36.275 10.249 -31.768 1.00 69.50 160 ASP A CA 1
ATOM 1265 C C . ASP A 1 160 ? 34.879 9.769 -32.215 1.00 69.50 160 ASP A C 1
ATOM 1267 O O . ASP A 1 160 ? 34.160 10.488 -32.910 1.00 69.50 160 ASP A O 1
ATOM 1271 N N . ARG A 1 161 ? 34.433 8.585 -31.764 1.00 75.00 161 ARG A N 1
ATOM 1272 C CA . ARG A 1 161 ? 33.170 7.938 -32.172 1.00 75.00 161 ARG A CA 1
ATOM 1273 C C . ARG A 1 161 ? 32.090 8.076 -31.109 1.00 75.00 161 ARG A C 1
ATOM 1275 O O . ARG A 1 161 ? 31.870 7.182 -30.295 1.00 75.00 161 ARG A O 1
ATOM 1282 N N . LYS A 1 162 ? 31.401 9.215 -31.133 1.00 82.75 162 LYS A N 1
ATOM 1283 C CA . LYS A 1 162 ? 30.470 9.637 -30.073 1.00 82.75 162 LYS A CA 1
ATOM 1284 C C . LYS A 1 162 ? 29.041 9.116 -30.233 1.00 82.75 162 LYS A C 1
ATOM 1286 O O . LYS A 1 162 ? 28.291 9.127 -29.259 1.00 82.75 162 LYS A O 1
ATOM 1291 N N . TYR A 1 163 ? 28.637 8.690 -31.431 1.00 85.44 163 TYR A N 1
ATOM 1292 C CA . TYR A 1 163 ? 27.238 8.366 -31.722 1.00 85.44 163 TYR A CA 1
ATOM 1293 C C . TYR A 1 163 ? 27.031 6.885 -32.020 1.00 85.44 163 TYR A C 1
ATOM 1295 O O . TYR A 1 163 ? 27.812 6.277 -32.739 1.00 85.44 163 TYR A O 1
ATOM 1303 N N . LEU A 1 164 ? 25.943 6.304 -31.519 1.00 86.25 164 LEU A N 1
ATOM 1304 C CA . LEU A 1 164 ? 25.572 4.920 -31.811 1.00 86.25 164 LEU A CA 1
ATOM 1305 C C . LEU A 1 164 ? 24.655 4.831 -33.038 1.00 86.25 164 LEU A C 1
ATOM 1307 O O . LEU A 1 164 ? 23.584 5.447 -33.067 1.00 86.25 164 LEU A O 1
ATOM 1311 N N . GLN A 1 165 ? 25.044 4.013 -34.014 1.00 86.88 165 GLN A N 1
ATOM 1312 C CA . GLN A 1 165 ? 24.299 3.730 -35.239 1.00 86.88 165 GLN A CA 1
ATOM 1313 C C . GLN A 1 165 ? 23.783 2.285 -35.246 1.00 86.88 165 GLN A C 1
ATOM 1315 O O . GLN A 1 165 ? 24.514 1.345 -34.937 1.00 86.88 165 GLN A O 1
ATOM 1320 N N . PHE A 1 166 ? 22.527 2.100 -35.653 1.00 85.81 166 PHE A N 1
ATOM 1321 C CA . PHE A 1 166 ? 21.899 0.784 -35.810 1.00 85.81 166 PHE A CA 1
ATOM 1322 C C . PHE A 1 166 ? 22.032 0.286 -37.251 1.00 85.81 166 PHE A C 1
ATOM 1324 O O . PHE A 1 166 ? 21.861 1.074 -38.185 1.00 85.81 166 PHE A O 1
ATOM 1331 N N . PHE A 1 167 ? 22.261 -1.017 -37.434 1.00 85.56 167 PHE A N 1
ATOM 1332 C CA . PHE A 1 167 ? 22.252 -1.638 -38.766 1.00 85.56 167 PHE A CA 1
ATOM 1333 C C . PHE A 1 167 ? 20.841 -1.692 -39.362 1.00 85.56 167 PHE A C 1
ATOM 1335 O O . PHE A 1 167 ? 20.667 -1.526 -40.563 1.00 85.56 167 PHE A O 1
ATOM 1342 N N . ASP A 1 168 ? 19.825 -1.907 -38.524 1.00 79.56 168 ASP A N 1
ATOM 1343 C CA . ASP A 1 168 ? 18.420 -1.890 -38.928 1.00 79.56 168 ASP A CA 1
ATOM 1344 C C . ASP A 1 168 ? 17.588 -1.261 -37.802 1.00 79.56 168 ASP A C 1
ATOM 1346 O O . ASP A 1 168 ? 17.094 -1.920 -36.883 1.00 79.56 168 ASP A O 1
ATOM 1350 N N . ILE A 1 169 ? 17.470 0.070 -37.858 1.00 74.94 169 ILE A N 1
ATOM 1351 C CA . ILE A 1 169 ? 16.725 0.833 -36.852 1.00 74.94 169 ILE A CA 1
ATOM 1352 C C . ILE A 1 169 ? 15.233 0.469 -36.851 1.00 74.94 169 ILE A C 1
ATOM 1354 O O . ILE A 1 169 ? 14.607 0.481 -35.796 1.00 74.94 169 ILE A O 1
ATOM 1358 N N . ILE A 1 170 ? 14.672 0.068 -37.996 1.00 71.50 170 ILE A N 1
ATOM 1359 C CA . ILE A 1 170 ? 13.244 -0.237 -38.147 1.00 71.50 170 ILE A CA 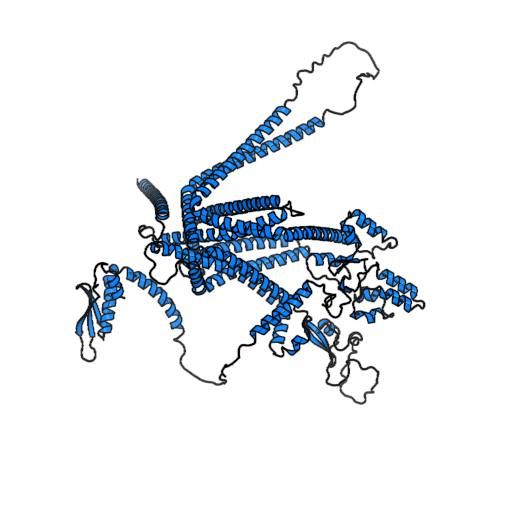1
ATOM 1360 C C . ILE A 1 170 ? 12.879 -1.478 -37.325 1.00 71.50 170 ILE A C 1
ATOM 1362 O O . ILE A 1 170 ? 11.911 -1.445 -36.563 1.00 71.50 170 ILE A O 1
ATOM 1366 N N . LYS A 1 171 ? 13.694 -2.540 -37.377 1.00 72.31 171 LYS A N 1
ATOM 1367 C CA . LYS A 1 171 ? 13.505 -3.719 -36.507 1.00 72.31 171 LYS A CA 1
ATOM 1368 C C . LYS A 1 171 ? 13.804 -3.436 -35.037 1.00 72.31 171 LYS A C 1
ATOM 1370 O O . LYS A 1 171 ? 13.222 -4.069 -34.158 1.00 72.31 171 LYS A O 1
ATOM 1375 N N . CYS A 1 172 ? 14.704 -2.496 -34.767 1.00 74.25 172 CYS A N 1
ATOM 1376 C CA . CYS A 1 172 ? 15.150 -2.166 -33.419 1.00 74.25 172 CYS A CA 1
ATOM 1377 C C . CYS A 1 172 ? 14.163 -1.262 -32.650 1.00 74.25 172 CYS A C 1
ATOM 1379 O O . CYS A 1 172 ? 14.038 -1.415 -31.435 1.00 74.25 172 CYS A O 1
ATOM 1381 N N . ILE A 1 173 ? 13.386 -0.397 -33.319 1.00 67.69 173 ILE A N 1
ATOM 1382 C CA . ILE A 1 173 ? 12.460 0.569 -32.681 1.00 67.69 173 ILE A CA 1
ATOM 1383 C C . ILE A 1 173 ? 11.535 -0.078 -31.635 1.00 67.69 173 ILE A C 1
ATOM 1385 O O . ILE A 1 173 ? 11.364 0.479 -30.550 1.00 67.69 173 ILE A O 1
ATOM 1389 N N . LYS A 1 174 ? 10.993 -1.275 -31.907 1.00 60.94 174 LYS A N 1
ATOM 1390 C CA . LYS A 1 174 ? 10.133 -2.017 -30.962 1.00 60.94 174 LYS A CA 1
ATOM 1391 C C . LYS A 1 174 ? 10.841 -2.327 -29.634 1.00 60.94 174 LYS A C 1
ATOM 1393 O O . LYS A 1 174 ? 10.214 -2.268 -28.583 1.00 60.94 174 LYS A O 1
ATOM 1398 N N . TYR A 1 175 ? 12.129 -2.654 -29.684 1.00 60.34 175 TYR A N 1
ATOM 1399 C CA . TYR A 1 175 ? 12.925 -3.064 -28.525 1.00 60.34 175 TYR A CA 1
ATOM 1400 C C . TYR A 1 175 ? 13.472 -1.857 -27.755 1.00 60.34 175 TYR A C 1
ATOM 1402 O O . TYR A 1 175 ? 13.452 -1.865 -26.524 1.00 60.34 175 TYR A O 1
ATOM 1410 N N . VAL A 1 176 ? 13.848 -0.784 -28.465 1.00 56.78 176 VAL A N 1
ATOM 1411 C CA . VAL A 1 176 ? 14.274 0.497 -27.864 1.00 56.78 176 VAL A CA 1
ATOM 1412 C C . VAL A 1 176 ? 13.184 1.091 -26.963 1.00 56.78 176 VAL A C 1
ATOM 1414 O O . VAL A 1 176 ? 13.499 1.653 -25.919 1.00 56.78 176 VAL A O 1
ATOM 1417 N N . LEU A 1 177 ? 11.906 0.926 -27.324 1.00 50.34 177 LEU A N 1
ATOM 1418 C CA . LEU A 1 177 ? 10.753 1.394 -26.538 1.00 50.34 177 LEU A CA 1
ATOM 1419 C C . LEU A 1 177 ? 10.573 0.665 -25.195 1.00 50.34 177 LEU A C 1
ATOM 1421 O O . LEU A 1 177 ? 10.014 1.243 -24.267 1.00 50.34 177 LEU A O 1
ATOM 1425 N N . VAL A 1 178 ? 11.023 -0.588 -25.098 1.00 41.94 178 VAL A N 1
ATOM 1426 C CA . VAL A 1 178 ? 10.810 -1.475 -23.935 1.00 41.94 178 VAL A CA 1
ATOM 1427 C C . VAL A 1 178 ? 12.097 -1.634 -23.105 1.00 41.94 178 VAL A C 1
ATOM 1429 O O . VAL A 1 178 ? 12.112 -2.334 -22.101 1.00 41.94 178 VAL A O 1
ATOM 1432 N N . GLY A 1 179 ? 13.197 -0.985 -23.504 1.00 42.94 179 GLY A N 1
ATOM 1433 C CA . GLY A 1 179 ? 14.501 -1.136 -22.845 1.00 42.94 179 GLY A CA 1
ATOM 1434 C C . GLY A 1 179 ? 15.163 -2.499 -23.088 1.00 42.94 179 GLY A C 1
ATOM 1435 O O . GLY A 1 179 ? 16.112 -2.857 -22.396 1.00 42.94 179 GLY A O 1
ATOM 1436 N N . ALA A 1 180 ? 14.677 -3.264 -24.069 1.00 47.50 180 ALA A N 1
ATOM 1437 C CA . ALA A 1 180 ? 15.250 -4.549 -24.450 1.00 47.50 180 ALA A CA 1
ATOM 1438 C C . ALA A 1 180 ? 16.440 -4.360 -25.410 1.00 47.50 180 ALA A C 1
ATOM 1440 O O . ALA A 1 180 ? 16.463 -3.434 -26.226 1.00 47.50 180 ALA A O 1
ATOM 1441 N N . ARG A 1 181 ? 17.427 -5.266 -25.349 1.00 55.22 181 ARG A N 1
ATOM 1442 C CA . ARG A 1 181 ? 18.583 -5.257 -26.262 1.00 55.22 181 ARG A CA 1
ATOM 1443 C C . ARG A 1 181 ? 18.099 -5.519 -27.692 1.00 55.22 181 ARG A C 1
ATOM 1445 O O . ARG A 1 181 ? 17.408 -6.505 -27.940 1.00 55.22 181 ARG A O 1
ATOM 1452 N N . CYS A 1 182 ? 18.439 -4.631 -28.627 1.00 69.44 182 CYS A N 1
ATOM 1453 C CA . CYS A 1 182 ? 18.013 -4.791 -30.014 1.00 69.44 182 CYS A CA 1
ATOM 1454 C C . CYS A 1 182 ? 18.642 -6.031 -30.662 1.00 69.44 182 CYS A C 1
ATOM 1456 O O . CYS A 1 182 ? 19.834 -6.270 -30.474 1.00 69.44 182 CYS A O 1
ATOM 1458 N N . PRO A 1 183 ? 17.881 -6.774 -31.486 1.00 68.62 183 PRO A N 1
ATOM 1459 C CA . PRO A 1 183 ? 18.372 -7.969 -32.175 1.00 68.62 183 PRO A CA 1
ATOM 1460 C C . PRO A 1 183 ? 19.295 -7.649 -33.364 1.00 68.62 183 PRO A C 1
ATOM 1462 O O . PRO A 1 183 ? 19.759 -8.552 -34.052 1.00 68.62 183 PRO A O 1
ATOM 1465 N N . THR A 1 184 ? 19.521 -6.366 -33.650 1.00 74.88 184 THR A N 1
ATOM 1466 C CA . THR A 1 184 ? 20.316 -5.881 -34.780 1.00 74.88 184 THR A CA 1
ATOM 1467 C C . THR A 1 184 ? 21.665 -5.362 -34.286 1.00 74.88 184 THR A C 1
ATOM 1469 O O . THR A 1 184 ? 21.674 -4.663 -33.265 1.00 74.88 184 THR A O 1
ATOM 1472 N N . PRO A 1 185 ? 22.769 -5.601 -35.017 1.00 79.00 185 PRO A N 1
ATOM 1473 C CA . PRO A 1 185 ? 24.061 -5.021 -34.678 1.00 79.00 185 PRO A CA 1
ATOM 1474 C C . PRO A 1 185 ? 24.026 -3.485 -34.638 1.00 79.00 185 PRO A C 1
ATOM 1476 O O . PRO A 1 185 ? 23.243 -2.820 -35.327 1.00 79.00 185 PRO A O 1
ATOM 1479 N N . GLN A 1 186 ? 24.866 -2.938 -33.773 1.00 83.56 186 GLN A N 1
ATOM 1480 C CA . GLN A 1 186 ? 25.048 -1.535 -33.432 1.00 83.56 186 GLN A CA 1
ATOM 1481 C C . GLN A 1 186 ? 26.544 -1.210 -33.434 1.00 83.56 186 GLN A C 1
ATOM 1483 O O . GLN A 1 186 ? 27.352 -2.001 -32.939 1.00 83.56 186 GLN A O 1
ATOM 1488 N N . VAL A 1 187 ? 26.903 -0.046 -33.968 1.00 86.31 187 VAL A N 1
ATOM 1489 C CA . VAL A 1 187 ? 28.294 0.401 -34.113 1.00 86.31 187 VAL A CA 1
ATOM 1490 C C . VAL A 1 187 ? 28.430 1.871 -33.720 1.00 86.31 187 VAL A C 1
ATOM 1492 O O . VAL A 1 187 ? 27.541 2.672 -34.013 1.00 86.31 187 VAL A O 1
ATOM 1495 N N . CYS A 1 188 ? 29.533 2.239 -33.067 1.00 86.81 188 CYS A N 1
ATOM 1496 C CA . CYS A 1 188 ? 29.852 3.638 -32.788 1.00 86.81 188 CYS A CA 1
ATOM 1497 C C . CYS A 1 188 ? 30.418 4.329 -34.045 1.00 86.81 188 CYS A C 1
ATOM 1499 O O . CYS A 1 188 ? 31.306 3.798 -34.725 1.00 86.81 188 CYS A O 1
ATOM 1501 N N . VAL A 1 189 ? 29.921 5.528 -34.343 1.00 86.31 189 VAL A N 1
ATOM 1502 C CA . VAL A 1 189 ? 30.304 6.379 -35.477 1.00 86.31 189 VAL A CA 1
ATOM 1503 C C . VAL A 1 189 ? 30.689 7.781 -34.998 1.00 86.31 189 VAL A C 1
ATOM 1505 O O . VAL A 1 189 ? 30.219 8.257 -33.964 1.00 86.31 189 VAL A O 1
ATOM 1508 N N . GLU A 1 190 ? 31.571 8.440 -35.750 1.00 86.31 190 GLU A N 1
ATOM 1509 C CA . GLU A 1 190 ? 32.063 9.798 -35.453 1.00 86.31 190 GLU A CA 1
ATOM 1510 C C . GLU A 1 190 ? 30.997 10.849 -35.752 1.00 86.31 190 GLU A C 1
ATOM 1512 O O . GLU A 1 190 ? 30.732 11.735 -34.943 1.00 86.31 190 GLU A O 1
ATOM 1517 N N . GLN A 1 191 ? 30.333 10.701 -36.897 1.00 86.50 191 GLN A N 1
ATOM 1518 C CA . GLN A 1 191 ? 29.224 11.537 -37.334 1.00 86.50 191 GLN A CA 1
ATOM 1519 C C . GLN A 1 191 ? 28.100 10.652 -37.865 1.00 86.50 191 GLN A C 1
ATOM 1521 O O . GLN A 1 191 ? 28.341 9.581 -38.428 1.00 86.50 191 GLN A O 1
ATOM 1526 N N . CYS A 1 192 ? 26.861 11.097 -37.673 1.00 87.94 192 CYS A N 1
ATOM 1527 C CA . CYS A 1 192 ? 25.709 10.390 -38.209 1.00 87.94 192 CYS A CA 1
ATOM 1528 C C . CYS A 1 192 ? 25.686 10.467 -39.745 1.00 87.94 192 CYS A C 1
ATOM 1530 O O . CYS A 1 192 ? 26.057 11.496 -40.311 1.00 87.94 192 CYS A O 1
ATOM 1532 N N . PRO A 1 193 ? 25.251 9.394 -40.430 1.00 86.69 193 PRO A N 1
ATOM 1533 C CA . PRO A 1 193 ? 25.233 9.348 -41.887 1.00 86.69 193 PRO A CA 1
ATOM 1534 C C . PRO A 1 193 ? 24.319 10.437 -42.456 1.00 86.69 193 PRO A C 1
ATOM 1536 O O . PRO A 1 193 ? 23.156 10.545 -42.072 1.00 86.69 193 PRO A O 1
ATOM 1539 N N . SER A 1 194 ? 24.844 11.224 -43.394 1.00 80.56 194 SER A N 1
ATOM 1540 C CA . SER A 1 194 ? 24.117 12.299 -44.081 1.00 80.56 194 SER A CA 1
ATOM 1541 C C . SER A 1 194 ? 23.397 11.829 -45.345 1.00 80.56 194 SER A C 1
ATOM 1543 O O . SER A 1 194 ? 22.426 12.456 -45.754 1.00 80.56 194 SER A O 1
ATOM 1545 N N . ASN A 1 195 ? 23.833 10.713 -45.935 1.00 77.62 195 ASN A N 1
ATOM 1546 C CA . ASN A 1 195 ? 23.314 10.193 -47.196 1.00 77.62 195 ASN A CA 1
ATOM 1547 C C . ASN A 1 195 ? 22.612 8.845 -47.009 1.00 77.62 195 ASN A C 1
ATOM 1549 O O . ASN A 1 195 ? 22.964 8.038 -46.141 1.00 77.62 195 ASN A O 1
ATOM 1553 N N . PHE A 1 196 ? 21.626 8.595 -47.869 1.00 78.00 196 PHE A N 1
ATOM 1554 C CA . PHE A 1 196 ? 21.013 7.283 -48.009 1.00 78.00 196 PHE A CA 1
ATOM 1555 C C . PHE A 1 196 ? 21.874 6.394 -48.910 1.00 78.00 196 PHE A C 1
ATOM 1557 O O . PHE A 1 196 ? 22.242 6.805 -50.010 1.00 78.00 196 PHE A O 1
ATOM 1564 N N . TYR A 1 197 ? 22.154 5.166 -48.476 1.00 81.00 197 TYR A N 1
ATOM 1565 C CA . TYR A 1 197 ? 22.661 4.121 -49.363 1.00 81.00 197 TYR A CA 1
ATOM 1566 C C . TYR A 1 197 ? 21.931 2.806 -49.114 1.00 81.00 197 TYR A C 1
ATOM 1568 O O . TYR A 1 197 ? 21.465 2.529 -48.009 1.00 81.00 197 TYR A O 1
ATOM 1576 N N . HIS A 1 198 ? 21.887 1.969 -50.149 1.00 81.88 198 HIS A N 1
ATOM 1577 C CA . HIS A 1 198 ? 21.433 0.589 -50.061 1.00 81.88 198 HIS A CA 1
ATOM 1578 C C . HIS A 1 198 ? 22.481 -0.325 -50.699 1.00 81.88 198 HIS A C 1
ATOM 1580 O O . HIS A 1 198 ? 22.961 -0.055 -51.804 1.00 81.88 198 HIS A O 1
ATOM 1586 N N . TYR A 1 199 ? 22.830 -1.425 -50.030 1.00 79.94 199 TYR A N 1
ATOM 1587 C CA . TYR A 1 199 ? 23.938 -2.283 -50.458 1.00 79.94 199 TYR A CA 1
ATOM 1588 C C . TYR A 1 199 ? 23.772 -2.848 -51.879 1.00 79.94 199 TYR A C 1
ATOM 1590 O O . TYR A 1 199 ? 24.761 -2.960 -52.595 1.00 79.94 199 TYR A O 1
ATOM 1598 N N . LYS A 1 200 ? 22.538 -3.152 -52.326 1.00 79.44 200 LYS A N 1
ATOM 1599 C CA . LYS A 1 200 ? 22.269 -3.599 -53.712 1.00 79.44 200 LYS A CA 1
ATOM 1600 C C . LYS A 1 200 ? 22.652 -2.535 -54.750 1.00 79.44 200 LYS A C 1
ATOM 1602 O O . LYS A 1 200 ? 23.175 -2.885 -55.802 1.00 79.44 200 LYS A O 1
ATOM 1607 N N . LEU A 1 201 ? 22.431 -1.251 -54.449 1.00 77.88 201 LEU A N 1
ATOM 1608 C CA . LEU A 1 201 ? 22.792 -0.146 -55.344 1.00 77.88 201 LEU A CA 1
ATOM 1609 C C . LEU A 1 201 ? 24.309 0.022 -55.406 1.00 77.88 201 LEU A C 1
ATOM 1611 O O . LEU A 1 201 ? 24.865 0.131 -56.494 1.00 77.88 201 LEU A O 1
ATOM 1615 N N . LEU A 1 202 ? 24.980 -0.027 -54.252 1.00 81.69 202 LEU A N 1
ATOM 1616 C CA . LEU A 1 202 ? 26.443 0.039 -54.184 1.00 81.69 202 LEU A CA 1
ATOM 1617 C C . LEU A 1 202 ? 27.092 -1.166 -54.873 1.00 81.69 202 LEU A C 1
ATOM 1619 O O . LEU A 1 202 ? 28.067 -1.007 -55.599 1.00 81.69 202 LEU A O 1
ATOM 1623 N N . TYR A 1 203 ? 26.512 -2.357 -54.718 1.00 81.75 203 TYR A N 1
ATOM 1624 C CA . TYR A 1 203 ? 26.947 -3.564 -55.414 1.00 81.75 203 TYR A CA 1
ATOM 1625 C C . TYR A 1 203 ? 26.771 -3.442 -56.934 1.00 81.75 203 TYR A C 1
ATOM 1627 O O . TYR A 1 203 ? 27.700 -3.733 -57.682 1.00 81.75 203 TYR A O 1
ATOM 1635 N N . ALA A 1 204 ? 25.627 -2.936 -57.409 1.00 79.88 204 ALA A N 1
ATOM 1636 C CA . ALA A 1 204 ? 25.401 -2.687 -58.833 1.00 79.88 204 ALA A CA 1
ATOM 1637 C C . ALA A 1 204 ? 26.350 -1.615 -59.404 1.00 79.88 204 ALA A C 1
ATOM 1639 O O . ALA A 1 204 ? 26.812 -1.736 -60.539 1.00 79.88 204 ALA A O 1
ATOM 1640 N N . GLN A 1 205 ? 26.670 -0.575 -58.627 1.00 79.69 205 GLN A N 1
ATOM 1641 C CA . GLN A 1 205 ? 27.663 0.438 -59.000 1.00 79.69 205 GLN A CA 1
ATOM 1642 C C . GLN A 1 205 ? 29.078 -0.145 -59.054 1.00 79.69 205 GLN A C 1
ATOM 1644 O O . GLN A 1 205 ? 29.821 0.154 -59.986 1.00 79.69 205 GLN A O 1
ATOM 1649 N N . GLU A 1 206 ? 29.441 -0.996 -58.094 1.00 79.06 206 GLU A N 1
ATOM 1650 C CA . GLU A 1 206 ? 30.736 -1.672 -58.070 1.00 79.06 206 GLU A CA 1
ATOM 1651 C C . GLU A 1 206 ? 30.889 -2.633 -59.258 1.00 79.06 206 GLU A C 1
ATOM 1653 O O . GLU A 1 206 ? 31.927 -2.611 -59.918 1.00 79.06 206 GLU A O 1
ATOM 1658 N N . LEU A 1 207 ? 29.836 -3.389 -59.602 1.00 76.38 207 LEU A N 1
ATOM 1659 C CA . LEU A 1 207 ? 29.795 -4.273 -60.775 1.00 76.38 207 LEU A CA 1
ATOM 1660 C C . LEU A 1 207 ? 30.025 -3.514 -62.093 1.00 76.38 207 LEU A C 1
ATOM 1662 O O . LEU A 1 207 ? 30.741 -3.997 -62.968 1.00 76.38 207 LEU A O 1
ATOM 1666 N N . LYS A 1 208 ? 29.478 -2.297 -62.225 1.00 74.44 208 LYS A N 1
ATOM 1667 C CA . LYS A 1 208 ? 29.669 -1.437 -63.410 1.00 74.44 208 LYS A CA 1
ATOM 1668 C C . LYS A 1 208 ? 31.094 -0.878 -63.547 1.00 74.44 208 LYS A C 1
ATOM 1670 O O . LYS A 1 208 ? 31.435 -0.346 -64.599 1.00 74.44 208 LYS A O 1
ATOM 1675 N N . LEU A 1 209 ? 31.926 -0.975 -62.507 1.00 72.19 209 LEU A N 1
ATOM 1676 C CA . LEU A 1 209 ? 33.279 -0.404 -62.458 1.00 72.19 209 LEU A CA 1
ATOM 1677 C C . LEU A 1 209 ? 34.401 -1.445 -62.599 1.00 72.19 209 LEU A C 1
ATOM 1679 O O . LEU A 1 209 ? 35.577 -1.079 -62.535 1.00 72.19 209 LEU A O 1
ATOM 1683 N N . ILE A 1 210 ? 34.056 -2.720 -62.820 1.00 59.72 210 ILE A N 1
ATOM 1684 C CA . ILE A 1 210 ? 35.004 -3.850 -62.857 1.00 59.72 210 ILE A CA 1
ATOM 1685 C C . ILE A 1 210 ? 36.046 -3.725 -63.989 1.00 59.72 210 ILE A C 1
ATOM 1687 O O . ILE A 1 210 ? 37.127 -4.306 -63.897 1.00 59.72 210 ILE A O 1
ATOM 1691 N N . THR A 1 211 ? 35.834 -2.870 -64.993 1.00 56.38 211 THR A N 1
ATOM 1692 C CA . THR A 1 211 ? 36.890 -2.482 -65.941 1.00 56.38 211 THR A CA 1
ATOM 1693 C C . THR A 1 211 ? 37.810 -1.399 -65.349 1.00 56.38 211 THR A C 1
ATOM 1695 O O . THR A 1 211 ? 37.640 -0.200 -65.576 1.00 56.38 211 THR A O 1
ATOM 1698 N N . ASN A 1 212 ? 38.822 -1.856 -64.605 1.00 54.53 212 ASN A N 1
ATOM 1699 C CA . ASN A 1 212 ? 40.107 -1.185 -64.351 1.00 54.53 212 ASN A CA 1
ATOM 1700 C C . ASN A 1 212 ? 40.111 0.132 -63.525 1.00 54.53 212 ASN A C 1
ATOM 1702 O O . ASN A 1 212 ? 40.887 1.044 -63.813 1.00 54.53 212 ASN A O 1
ATOM 1706 N N . LYS A 1 213 ? 39.287 0.256 -62.464 1.00 67.25 213 LYS A N 1
ATOM 1707 C CA . LYS A 1 213 ? 39.337 1.402 -61.515 1.00 67.25 213 LYS A CA 1
ATOM 1708 C C . LYS A 1 213 ? 39.308 0.993 -60.030 1.00 67.25 213 LYS A C 1
ATOM 1710 O O . LYS A 1 213 ? 38.347 1.280 -59.318 1.00 67.25 213 LYS A O 1
ATOM 1715 N N . LYS A 1 214 ? 40.410 0.409 -59.533 1.00 69.38 214 LYS A N 1
ATOM 1716 C CA . LYS A 1 214 ? 40.599 -0.025 -58.125 1.00 69.38 214 LYS A CA 1
ATOM 1717 C C . LYS A 1 214 ? 40.249 1.060 -57.087 1.00 69.38 214 LYS A C 1
ATOM 1719 O O . LYS A 1 214 ? 39.523 0.789 -56.134 1.00 69.38 214 LYS A O 1
ATOM 1724 N N . ASN A 1 215 ? 40.684 2.301 -57.321 1.00 72.44 215 ASN A N 1
ATOM 1725 C CA . ASN A 1 215 ? 40.446 3.427 -56.406 1.00 72.44 215 ASN A CA 1
ATOM 1726 C C . ASN A 1 215 ? 38.958 3.809 -56.299 1.00 72.44 215 ASN A C 1
ATOM 1728 O O . ASN A 1 215 ? 38.505 4.257 -55.250 1.00 72.44 215 ASN A O 1
ATOM 1732 N N . ARG A 1 216 ? 38.173 3.608 -57.366 1.00 74.94 216 ARG A N 1
ATOM 1733 C CA . ARG A 1 216 ? 36.752 3.990 -57.402 1.00 74.94 216 ARG A CA 1
ATOM 1734 C C . ARG A 1 216 ? 35.870 2.950 -56.709 1.00 74.94 216 ARG A C 1
ATOM 1736 O O . ARG A 1 216 ? 34.926 3.323 -56.022 1.00 74.94 216 ARG A O 1
ATOM 1743 N N . SER A 1 217 ? 36.225 1.666 -56.802 1.00 76.56 217 SER A N 1
ATOM 1744 C CA . SER A 1 217 ? 35.586 0.601 -56.012 1.00 76.56 217 SER A CA 1
ATOM 1745 C C . SER A 1 217 ? 35.854 0.768 -54.511 1.00 76.56 217 SER A C 1
ATOM 1747 O O . SER A 1 217 ? 34.941 0.610 -53.705 1.00 76.56 217 SER A O 1
ATOM 1749 N N . GLN A 1 218 ? 37.065 1.183 -54.121 1.00 78.75 218 GLN A N 1
ATOM 1750 C CA . GLN A 1 218 ? 37.381 1.491 -52.717 1.00 78.75 218 GLN A CA 1
ATOM 1751 C C . GLN A 1 218 ? 36.578 2.689 -52.180 1.00 78.75 218 GLN A C 1
ATOM 1753 O O . GLN A 1 218 ? 36.082 2.637 -51.056 1.00 78.75 218 GLN A O 1
ATOM 1758 N N . GLN A 1 219 ? 36.363 3.732 -52.993 1.00 79.88 219 GLN A N 1
ATOM 1759 C CA . GLN A 1 219 ? 35.495 4.863 -52.629 1.00 79.88 219 GLN A CA 1
ATOM 1760 C C . GLN A 1 219 ? 34.028 4.454 -52.411 1.00 79.88 219 GLN A C 1
ATOM 1762 O O . GLN A 1 219 ? 33.374 4.997 -51.524 1.00 79.88 219 GLN A O 1
ATOM 1767 N N . ILE A 1 220 ? 33.512 3.488 -53.178 1.00 81.06 220 ILE A N 1
ATOM 1768 C CA . ILE A 1 220 ? 32.148 2.955 -52.998 1.00 81.06 220 ILE A CA 1
ATOM 1769 C C . ILE A 1 220 ? 32.043 2.172 -51.689 1.00 81.06 220 ILE A C 1
ATOM 1771 O O . ILE A 1 220 ? 31.099 2.361 -50.923 1.00 81.06 220 ILE A O 1
ATOM 1775 N N . ARG A 1 221 ? 33.036 1.331 -51.388 1.00 83.00 221 ARG A N 1
ATOM 1776 C CA . ARG A 1 221 ? 33.061 0.547 -50.145 1.00 83.00 221 ARG A CA 1
ATOM 1777 C C . ARG A 1 221 ? 33.258 1.395 -48.895 1.00 83.00 221 ARG A C 1
ATOM 1779 O O . ARG A 1 221 ? 32.758 1.023 -47.839 1.00 83.00 221 ARG A O 1
ATOM 1786 N N . ALA A 1 222 ? 33.917 2.548 -49.007 1.00 81.25 222 ALA A N 1
ATOM 1787 C CA . ALA A 1 222 ? 34.067 3.492 -47.901 1.00 81.25 222 ALA A CA 1
ATOM 1788 C C . ALA A 1 222 ? 32.726 4.060 -47.392 1.00 81.25 222 ALA A C 1
ATOM 1790 O O . ALA A 1 222 ? 32.676 4.552 -46.269 1.00 81.25 222 ALA A O 1
ATOM 1791 N N . GLN A 1 223 ? 31.650 3.965 -48.183 1.00 81.56 223 GLN A N 1
ATOM 1792 C CA . GLN A 1 223 ? 30.302 4.385 -47.782 1.00 81.56 223 GLN A CA 1
ATOM 1793 C C . GLN A 1 223 ? 29.581 3.342 -46.909 1.00 81.56 223 GLN A C 1
ATOM 1795 O O . GLN A 1 223 ? 28.593 3.677 -46.260 1.00 81.56 223 GLN A O 1
ATOM 1800 N N . LEU A 1 224 ? 30.055 2.088 -46.870 1.00 85.00 224 LEU A N 1
ATOM 1801 C CA . LEU A 1 224 ? 29.444 1.026 -46.069 1.00 85.00 224 LEU A CA 1
ATOM 1802 C C . LEU A 1 224 ? 29.716 1.237 -44.574 1.00 85.00 224 LEU A C 1
ATOM 1804 O O . LEU A 1 224 ? 30.849 1.459 -44.147 1.00 85.00 224 LEU A O 1
ATOM 1808 N N . LEU A 1 225 ? 28.668 1.093 -43.765 1.00 87.06 225 LEU A N 1
ATOM 1809 C CA . LEU A 1 225 ? 28.761 1.098 -42.306 1.00 87.06 225 LEU A CA 1
ATOM 1810 C C . LEU A 1 225 ? 28.979 -0.339 -41.840 1.00 87.06 225 LEU A C 1
ATOM 1812 O O . LEU A 1 225 ? 28.060 -1.150 -41.907 1.00 87.06 225 LEU A O 1
ATOM 1816 N N . CYS A 1 226 ? 30.182 -0.655 -41.375 1.00 84.12 226 CYS A N 1
ATOM 1817 C CA . CYS A 1 226 ? 30.559 -2.001 -40.949 1.00 84.12 226 CYS A CA 1
ATOM 1818 C C . CYS A 1 226 ? 31.190 -1.995 -39.557 1.00 84.12 226 CYS A C 1
ATOM 1820 O O . CYS A 1 226 ? 31.629 -0.951 -39.065 1.00 84.12 226 CYS A O 1
ATOM 1822 N N . GLU A 1 227 ? 31.269 -3.169 -38.935 1.00 79.19 227 GLU A N 1
ATOM 1823 C CA . GLU A 1 227 ? 32.013 -3.340 -37.685 1.00 79.19 227 GLU A CA 1
ATOM 1824 C C . GLU A 1 227 ? 33.513 -3.058 -37.872 1.00 79.19 227 GLU A C 1
ATOM 1826 O O . GLU A 1 227 ? 34.092 -3.297 -38.936 1.00 79.19 227 GLU A O 1
ATOM 1831 N N . LYS A 1 228 ? 34.171 -2.559 -36.817 1.00 70.94 228 LYS A N 1
ATOM 1832 C CA . LYS A 1 228 ? 35.588 -2.156 -36.858 1.00 70.94 228 LYS A CA 1
ATOM 1833 C C . LYS A 1 228 ? 36.523 -3.334 -37.160 1.00 70.94 228 LYS A C 1
ATOM 1835 O O . LYS A 1 228 ? 37.460 -3.181 -37.940 1.00 70.94 228 LYS A O 1
ATOM 1840 N N . SER A 1 229 ? 36.230 -4.503 -36.592 1.00 65.94 229 SER A N 1
ATOM 1841 C CA . SER A 1 229 ? 36.971 -5.757 -36.796 1.00 65.94 229 SER A CA 1
ATOM 1842 C C . SER A 1 229 ? 36.966 -6.235 -38.253 1.00 65.94 229 SER A C 1
ATOM 1844 O O . SER A 1 229 ? 37.837 -7.000 -38.653 1.00 65.94 229 SER A O 1
ATOM 1846 N N . ALA A 1 230 ? 36.030 -5.758 -39.077 1.00 68.88 230 ALA A N 1
ATOM 1847 C CA . ALA A 1 230 ? 35.892 -6.185 -40.465 1.00 68.88 230 ALA A CA 1
ATOM 1848 C C . ALA A 1 230 ? 36.559 -5.262 -41.484 1.00 68.88 230 ALA A C 1
ATOM 1850 O O . ALA A 1 230 ? 36.412 -5.496 -42.685 1.00 68.88 230 ALA A O 1
ATOM 1851 N N . ARG A 1 231 ? 37.301 -4.228 -41.060 1.00 71.31 231 ARG A N 1
ATOM 1852 C CA . ARG A 1 231 ? 37.871 -3.256 -42.007 1.00 71.31 231 ARG A CA 1
ATOM 1853 C C . ARG A 1 231 ? 38.792 -3.906 -43.048 1.00 71.31 231 ARG A C 1
ATOM 1855 O O . ARG A 1 231 ? 38.660 -3.614 -44.232 1.00 71.31 231 ARG A O 1
ATOM 1862 N N . SER A 1 232 ? 39.620 -4.863 -42.629 1.00 72.00 232 SER A N 1
ATOM 1863 C CA . SER A 1 232 ? 40.479 -5.657 -43.523 1.00 72.00 232 SER A CA 1
ATOM 1864 C C . SER A 1 232 ? 39.688 -6.483 -44.549 1.00 72.00 232 SER A C 1
ATOM 1866 O O . SER A 1 232 ? 40.136 -6.665 -45.680 1.00 72.00 232 SER A O 1
ATOM 1868 N N . GLN A 1 233 ? 38.485 -6.947 -44.192 1.00 75.06 233 GLN A N 1
ATOM 1869 C CA . GLN A 1 233 ? 37.599 -7.706 -45.081 1.00 75.06 233 GLN A CA 1
ATOM 1870 C C . GLN A 1 233 ? 36.876 -6.797 -46.082 1.00 75.06 233 GLN A C 1
ATOM 1872 O O . GLN A 1 233 ? 36.689 -7.181 -47.236 1.00 75.06 233 GLN A O 1
ATOM 1877 N N . VAL A 1 234 ? 36.495 -5.586 -45.662 1.00 76.44 234 VAL A N 1
ATOM 1878 C CA . VAL A 1 234 ? 35.839 -4.590 -46.524 1.00 76.44 234 VAL A CA 1
ATOM 1879 C C . VAL A 1 234 ? 36.786 -4.122 -47.632 1.00 76.44 234 VAL A C 1
ATOM 1881 O O . VAL A 1 234 ? 36.374 -4.030 -48.789 1.00 76.44 234 VAL A O 1
ATOM 1884 N N . ASP A 1 235 ? 38.066 -3.912 -47.324 1.00 77.38 235 ASP A N 1
ATOM 1885 C CA . ASP A 1 235 ? 39.060 -3.442 -48.300 1.00 77.38 235 ASP A CA 1
ATOM 1886 C C . ASP A 1 235 ? 39.507 -4.542 -49.299 1.00 77.38 235 ASP A C 1
ATOM 1888 O O . ASP A 1 235 ? 40.114 -4.249 -50.336 1.00 77.38 235 ASP A O 1
ATOM 1892 N N . ASN A 1 236 ? 39.152 -5.812 -49.049 1.00 79.75 236 ASN A N 1
ATOM 1893 C CA . ASN A 1 236 ? 39.461 -6.941 -49.927 1.00 79.75 236 ASN A CA 1
ATOM 1894 C C . ASN A 1 236 ? 38.475 -7.053 -51.104 1.00 79.75 236 ASN A C 1
ATOM 1896 O O . ASN A 1 236 ? 37.376 -7.602 -50.986 1.00 79.75 236 ASN A O 1
ATOM 1900 N N . LEU A 1 237 ? 38.906 -6.603 -52.284 1.00 73.12 237 LEU A N 1
ATOM 1901 C CA . LEU A 1 237 ? 38.113 -6.609 -53.523 1.00 73.12 237 LEU A CA 1
ATOM 1902 C C . LEU A 1 237 ? 37.698 -8.006 -54.020 1.00 73.12 237 LEU A C 1
ATOM 1904 O O . LEU A 1 237 ? 36.811 -8.099 -54.863 1.00 73.12 237 LEU A O 1
ATOM 1908 N N . LYS A 1 238 ? 38.288 -9.092 -53.497 1.00 75.38 238 LYS A N 1
ATOM 1909 C CA . LYS A 1 238 ? 37.862 -10.469 -53.816 1.00 75.38 238 LYS A CA 1
ATOM 1910 C C . LYS A 1 238 ? 36.522 -10.840 -53.169 1.00 75.38 238 LYS A C 1
ATOM 1912 O O . LYS A 1 238 ? 35.876 -11.784 -53.610 1.00 75.38 238 LYS A O 1
ATOM 1917 N N . ILE A 1 239 ? 36.112 -10.116 -52.127 1.00 76.38 239 ILE A N 1
ATOM 1918 C CA . ILE A 1 239 ? 34.858 -10.327 -51.398 1.00 76.38 239 ILE A CA 1
ATOM 1919 C C . ILE A 1 239 ? 33.818 -9.345 -51.946 1.00 76.38 239 ILE A C 1
ATOM 1921 O O . ILE A 1 239 ? 34.092 -8.150 -52.034 1.00 76.38 239 ILE A O 1
ATOM 1925 N N . SER A 1 240 ? 32.634 -9.823 -52.331 1.00 82.12 240 SER A N 1
ATOM 1926 C CA . SER A 1 240 ? 31.574 -8.967 -52.885 1.00 82.12 240 SER A CA 1
ATOM 1927 C C . SER A 1 240 ? 30.834 -8.190 -51.790 1.00 82.12 240 SER A C 1
ATOM 1929 O O . SER A 1 240 ? 30.630 -8.711 -50.689 1.00 82.12 240 SER A O 1
ATOM 1931 N N . ILE A 1 241 ? 30.340 -6.983 -52.099 1.00 83.19 241 ILE A N 1
ATOM 1932 C CA . ILE A 1 241 ? 29.478 -6.208 -51.179 1.00 83.19 241 ILE A CA 1
ATOM 1933 C C . ILE A 1 241 ? 28.253 -7.026 -50.736 1.00 83.19 241 ILE A C 1
ATOM 1935 O O . ILE A 1 241 ? 27.850 -6.967 -49.574 1.00 83.19 241 ILE A O 1
ATOM 1939 N N . TYR A 1 242 ? 27.693 -7.844 -51.633 1.00 80.38 242 TYR A N 1
ATOM 1940 C CA . TYR A 1 242 ? 26.574 -8.732 -51.316 1.00 80.38 242 TYR A CA 1
ATOM 1941 C C . TYR A 1 242 ? 26.911 -9.725 -50.189 1.00 80.38 242 TYR A C 1
ATOM 1943 O O . TYR A 1 242 ? 26.140 -9.856 -49.235 1.00 80.38 242 TYR A O 1
ATOM 1951 N N . SER A 1 243 ? 28.082 -10.369 -50.250 1.00 79.38 243 SER A N 1
ATOM 1952 C CA . SER A 1 243 ? 28.527 -11.323 -49.222 1.00 79.38 243 SER A CA 1
ATOM 1953 C C . SER A 1 243 ? 28.821 -10.656 -47.868 1.00 79.38 243 SER A C 1
ATOM 1955 O O . SER A 1 243 ? 28.485 -11.217 -46.826 1.00 79.38 243 SER A O 1
ATOM 1957 N N . LEU A 1 244 ? 29.357 -9.426 -47.857 1.00 81.94 244 LEU A N 1
ATOM 1958 C CA . LEU A 1 244 ? 29.634 -8.667 -46.623 1.00 81.94 244 LEU A CA 1
ATOM 1959 C C . LEU A 1 244 ? 28.359 -8.349 -45.824 1.00 81.94 244 LEU A C 1
ATOM 1961 O O . LEU A 1 244 ? 28.366 -8.381 -44.591 1.00 81.94 244 LEU A O 1
ATOM 1965 N N . VAL A 1 245 ? 27.260 -8.066 -46.527 1.00 82.69 245 VAL A N 1
ATOM 1966 C CA . VAL A 1 245 ? 25.985 -7.657 -45.923 1.00 82.69 245 VAL A CA 1
ATOM 1967 C C . VAL A 1 245 ? 25.070 -8.848 -45.633 1.00 82.69 245 VAL A C 1
ATOM 1969 O O . VAL A 1 245 ? 24.522 -8.940 -44.536 1.00 82.69 245 VAL A O 1
ATOM 1972 N N . LYS A 1 246 ? 24.870 -9.764 -46.590 1.00 76.62 246 LYS A N 1
ATOM 1973 C CA . LYS A 1 246 ? 23.835 -10.808 -46.472 1.00 76.62 246 LYS A CA 1
ATOM 1974 C C . LYS A 1 246 ? 24.347 -12.107 -45.853 1.00 76.62 246 LYS A C 1
ATOM 1976 O O . LYS A 1 246 ? 23.662 -12.682 -45.010 1.00 76.62 246 LYS A O 1
ATOM 1981 N N . GLU A 1 247 ? 25.529 -12.559 -46.263 1.00 72.31 247 GLU A N 1
ATOM 1982 C CA . GLU A 1 247 ? 26.107 -13.831 -45.809 1.00 72.31 247 GLU A CA 1
ATOM 1983 C C . GLU A 1 247 ? 26.846 -13.646 -44.485 1.00 72.31 247 GLU A C 1
ATOM 1985 O O . GLU A 1 247 ? 26.542 -14.317 -43.502 1.00 72.31 247 GLU A O 1
ATOM 1990 N N . ARG A 1 248 ? 27.771 -12.679 -44.442 1.00 71.75 248 ARG A N 1
ATOM 1991 C CA . ARG A 1 248 ? 28.630 -12.426 -43.279 1.00 71.75 248 ARG A CA 1
ATOM 1992 C C . ARG A 1 248 ? 27.995 -11.505 -42.228 1.00 71.75 248 ARG A C 1
ATOM 1994 O O . ARG A 1 248 ? 28.405 -11.550 -41.077 1.00 71.75 248 ARG A O 1
ATOM 2001 N N . LYS A 1 249 ? 26.995 -10.692 -42.602 1.00 75.25 249 LYS A N 1
ATOM 2002 C CA . LYS A 1 249 ? 26.245 -9.767 -41.718 1.00 75.25 249 LYS A CA 1
ATOM 2003 C C . LYS A 1 249 ? 27.099 -8.759 -40.934 1.00 75.25 249 LYS A C 1
ATOM 2005 O O . LYS A 1 249 ? 26.688 -8.311 -39.868 1.00 75.25 249 LYS A O 1
ATOM 2010 N N . ILE A 1 250 ? 28.255 -8.369 -41.468 1.00 81.62 250 ILE A N 1
ATOM 2011 C CA . ILE A 1 250 ? 29.207 -7.491 -40.761 1.00 81.62 250 ILE A CA 1
ATOM 2012 C C . ILE A 1 250 ? 29.047 -6.013 -41.154 1.00 81.62 250 ILE A C 1
ATOM 2014 O O . ILE A 1 250 ? 29.617 -5.120 -40.526 1.00 81.62 250 ILE A O 1
ATOM 2018 N N . CYS A 1 251 ? 28.247 -5.748 -42.188 1.00 86.50 251 CYS A N 1
ATOM 2019 C CA . CYS A 1 251 ? 27.921 -4.415 -42.681 1.00 86.50 251 CYS A CA 1
ATOM 2020 C C . CYS A 1 251 ? 26.407 -4.182 -42.692 1.00 86.50 251 CYS A C 1
ATOM 2022 O O . CYS A 1 251 ? 25.625 -5.099 -42.960 1.00 86.50 251 CYS A O 1
ATOM 2024 N N . ALA A 1 252 ? 25.996 -2.940 -42.441 1.00 86.75 252 ALA A N 1
ATOM 2025 C CA . ALA A 1 252 ? 24.605 -2.524 -42.485 1.00 86.75 252 ALA A CA 1
ATOM 2026 C C . ALA A 1 252 ? 24.046 -2.624 -43.922 1.00 86.75 252 ALA A C 1
ATOM 2028 O O . ALA A 1 252 ? 24.719 -2.231 -44.879 1.00 86.75 252 ALA A O 1
ATOM 2029 N N . PRO A 1 253 ? 22.809 -3.123 -44.099 1.00 82.94 253 PRO A N 1
ATOM 2030 C CA . PRO A 1 253 ? 22.192 -3.249 -45.419 1.00 82.94 253 PRO A CA 1
ATOM 2031 C C . PRO A 1 253 ? 21.827 -1.899 -46.048 1.00 82.94 253 PRO A C 1
ATOM 2033 O O . PRO A 1 253 ? 21.860 -1.753 -47.271 1.00 82.94 253 PRO A O 1
ATOM 2036 N N . TYR A 1 254 ? 21.494 -0.906 -45.230 1.00 81.50 254 TYR A N 1
ATOM 2037 C CA . TYR A 1 254 ? 21.168 0.444 -45.672 1.00 81.50 254 TYR A CA 1
ATOM 2038 C C . TYR A 1 254 ? 21.494 1.469 -44.586 1.00 81.50 254 TYR A C 1
ATOM 2040 O O . TYR A 1 254 ? 21.588 1.127 -43.405 1.00 81.50 254 TYR A O 1
ATOM 2048 N N . SER A 1 255 ? 21.601 2.739 -44.972 1.00 82.19 255 SER A N 1
ATOM 2049 C CA . SER A 1 255 ? 21.625 3.872 -44.040 1.00 82.19 255 SER A CA 1
ATOM 2050 C C . SER A 1 255 ? 20.568 4.894 -44.412 1.00 82.19 255 SER A C 1
ATOM 2052 O O . SER A 1 255 ? 20.314 5.121 -45.588 1.00 82.19 255 SER A O 1
ATOM 2054 N N . PHE A 1 256 ? 19.993 5.557 -43.412 1.00 80.69 256 PHE A N 1
ATOM 2055 C CA . PHE A 1 256 ? 19.143 6.726 -43.621 1.00 80.69 256 PHE A CA 1
ATOM 2056 C C . PHE A 1 256 ? 19.889 8.001 -43.225 1.00 80.69 256 PHE A C 1
ATOM 2058 O O . PHE A 1 256 ? 20.647 7.958 -42.249 1.00 80.69 256 PHE A O 1
ATOM 2065 N N . PRO A 1 257 ? 19.635 9.136 -43.906 1.00 78.75 257 PRO A N 1
ATOM 2066 C CA . PRO A 1 257 ? 20.108 10.437 -43.449 1.00 78.75 257 PRO A CA 1
ATOM 2067 C C . PRO A 1 257 ? 19.616 10.667 -42.018 1.00 78.75 257 PRO A C 1
ATOM 2069 O O . PRO A 1 257 ? 18.416 10.580 -41.756 1.00 78.75 257 PRO A O 1
ATOM 2072 N N . SER A 1 258 ? 20.535 10.891 -41.083 1.00 81.88 258 SER A N 1
ATOM 2073 C CA . SER A 1 258 ? 20.273 10.865 -39.643 1.00 81.88 258 SER A CA 1
ATOM 2074 C C . SER A 1 258 ? 20.927 12.036 -38.923 1.00 81.88 258 SER A C 1
ATOM 2076 O O . SER A 1 258 ? 22.021 12.465 -39.277 1.00 81.88 258 SER A O 1
ATOM 2078 N N . THR A 1 259 ? 20.277 12.522 -37.870 1.00 80.69 259 THR A N 1
ATOM 2079 C CA . THR A 1 259 ? 20.827 13.525 -36.956 1.00 80.69 259 THR A CA 1
ATOM 2080 C C . THR A 1 259 ? 21.131 12.899 -35.600 1.00 80.69 259 THR A C 1
ATOM 2082 O O . THR A 1 259 ? 20.536 11.896 -35.194 1.00 80.69 259 THR A O 1
ATOM 2085 N N . ALA A 1 260 ? 22.105 13.478 -34.903 1.00 80.31 260 ALA A N 1
ATOM 2086 C CA . ALA A 1 260 ? 22.452 13.059 -33.557 1.00 80.31 260 ALA A CA 1
ATOM 2087 C C . ALA A 1 260 ? 21.360 13.489 -32.570 1.00 80.31 260 ALA A C 1
ATOM 2089 O O . ALA A 1 260 ? 21.059 14.675 -32.439 1.00 80.31 260 ALA A O 1
ATOM 2090 N N . PHE A 1 261 ? 20.799 12.528 -31.842 1.00 72.19 261 PHE A N 1
ATOM 2091 C CA . PHE A 1 261 ? 19.810 12.763 -30.796 1.00 72.19 261 PHE A CA 1
ATOM 2092 C C . PHE A 1 261 ? 20.141 11.886 -29.582 1.00 72.19 261 PHE A C 1
ATOM 2094 O O . PHE A 1 261 ? 20.101 10.659 -29.669 1.00 72.19 261 PHE A O 1
ATOM 2101 N N . TYR A 1 262 ? 20.515 12.510 -28.455 1.00 70.25 262 TYR A N 1
ATOM 2102 C CA . TYR A 1 262 ? 20.964 11.835 -27.221 1.00 70.25 262 TYR A CA 1
ATOM 2103 C C . TYR A 1 262 ? 22.016 10.729 -27.455 1.00 70.25 262 TYR A C 1
ATOM 2105 O O . TYR A 1 262 ? 21.860 9.595 -27.006 1.00 70.25 262 TYR A O 1
ATOM 2113 N N . GLY A 1 263 ? 23.081 11.035 -28.205 1.00 73.75 263 GLY A N 1
ATOM 2114 C CA . GLY A 1 263 ? 24.179 10.085 -28.449 1.00 73.75 263 GLY A CA 1
ATOM 2115 C C . GLY A 1 263 ? 23.847 8.950 -29.427 1.00 73.75 263 GLY A C 1
ATOM 2116 O O . GLY A 1 263 ? 24.647 8.035 -29.600 1.00 73.75 263 GLY A O 1
ATOM 2117 N N . ARG A 1 264 ? 22.685 8.980 -30.089 1.00 82.31 264 ARG A N 1
ATOM 2118 C CA . ARG A 1 264 ? 22.272 7.991 -31.097 1.00 82.31 264 ARG A CA 1
ATOM 2119 C C . ARG A 1 264 ? 21.961 8.676 -32.422 1.00 82.31 264 ARG A C 1
ATOM 2121 O O . ARG A 1 264 ? 21.487 9.811 -32.433 1.00 82.31 264 ARG A O 1
ATOM 2128 N N . CYS A 1 265 ? 22.190 7.980 -33.527 1.00 84.12 265 CYS A N 1
ATOM 2129 C CA . CYS A 1 265 ? 21.822 8.466 -34.851 1.00 84.12 265 CYS A CA 1
ATOM 2130 C C . CYS A 1 265 ? 20.377 8.079 -35.175 1.00 84.12 265 CYS A C 1
ATOM 2132 O O . CYS A 1 265 ? 20.037 6.894 -35.238 1.00 84.12 265 CYS A O 1
ATOM 2134 N N . ILE A 1 266 ? 19.524 9.089 -35.355 1.00 80.38 266 ILE A N 1
ATOM 2135 C CA . ILE A 1 266 ? 18.097 8.922 -35.647 1.00 80.38 266 ILE A CA 1
ATOM 2136 C C . ILE A 1 266 ? 17.791 9.580 -36.997 1.00 80.38 266 ILE A C 1
ATOM 2138 O O . ILE A 1 266 ? 18.191 10.725 -37.198 1.00 80.38 266 ILE A O 1
ATOM 2142 N N . PRO A 1 267 ? 17.079 8.902 -37.917 1.00 78.12 267 PRO A N 1
ATOM 2143 C CA . PRO A 1 267 ? 16.748 9.457 -39.224 1.00 78.12 267 PRO A CA 1
ATOM 2144 C C . PRO A 1 267 ? 16.122 10.858 -39.152 1.00 78.12 267 PRO A C 1
ATOM 2146 O O . PRO A 1 267 ? 15.149 11.078 -38.427 1.00 78.12 267 PRO A O 1
ATOM 2149 N N . SER A 1 268 ? 16.642 11.804 -39.935 1.00 70.88 268 SER A N 1
ATOM 2150 C CA . SER A 1 268 ? 16.243 13.221 -39.916 1.00 70.88 268 SER A CA 1
ATOM 2151 C C . SER A 1 268 ? 14.772 13.426 -40.292 1.00 70.88 268 SER A C 1
ATOM 2153 O O . SER A 1 268 ? 14.095 14.275 -39.711 1.00 70.88 268 SER A O 1
ATOM 2155 N N . ILE A 1 269 ? 14.244 12.584 -41.187 1.00 64.12 269 ILE A N 1
ATOM 2156 C CA . ILE A 1 269 ? 12.825 12.557 -41.572 1.00 64.12 269 ILE A CA 1
ATOM 2157 C C . ILE A 1 269 ? 11.902 12.330 -40.368 1.00 64.12 269 ILE A C 1
ATOM 2159 O O . ILE A 1 269 ? 10.809 12.882 -40.305 1.00 64.12 269 ILE A O 1
ATOM 2163 N N . ILE A 1 270 ? 12.357 11.561 -39.375 1.00 58.41 270 ILE A N 1
ATOM 2164 C CA . ILE A 1 270 ? 11.593 11.263 -38.164 1.00 58.41 270 ILE A CA 1
ATOM 2165 C C . ILE A 1 270 ? 11.581 12.474 -37.224 1.00 58.41 270 ILE A C 1
ATOM 2167 O O . ILE A 1 270 ? 10.554 12.775 -36.616 1.00 58.41 270 ILE A O 1
ATOM 2171 N N . VAL A 1 271 ? 12.705 13.184 -37.127 1.00 58.19 271 VAL A N 1
ATOM 2172 C CA . VAL A 1 271 ? 12.826 14.404 -36.318 1.00 58.19 271 VAL A CA 1
ATOM 2173 C C . VAL A 1 271 ? 11.979 15.533 -36.920 1.00 58.19 271 VAL A C 1
ATOM 2175 O O . VAL A 1 271 ? 11.262 16.208 -36.188 1.00 58.19 271 VAL A O 1
ATOM 2178 N N . HIS A 1 272 ? 11.952 15.681 -38.249 1.00 54.28 272 HIS A N 1
ATOM 2179 C CA . HIS A 1 272 ? 11.066 16.635 -38.934 1.00 54.28 272 HIS A CA 1
ATOM 2180 C C . HIS A 1 272 ? 9.578 16.235 -38.897 1.00 54.28 272 HIS A C 1
ATOM 2182 O O . HIS A 1 272 ? 8.707 17.107 -38.828 1.00 54.28 272 HIS A O 1
ATOM 2188 N N . ALA A 1 273 ? 9.259 14.935 -38.868 1.00 54.50 273 ALA A N 1
ATOM 2189 C CA . ALA A 1 273 ? 7.884 14.428 -38.775 1.00 54.50 273 ALA A CA 1
ATOM 2190 C C . ALA A 1 273 ? 7.166 14.762 -37.448 1.00 54.50 273 ALA A C 1
ATOM 2192 O O . ALA A 1 273 ? 5.958 14.535 -37.328 1.00 54.50 273 ALA A O 1
ATOM 2193 N N . LEU A 1 274 ? 7.867 15.350 -36.473 1.00 50.12 274 LEU A N 1
ATOM 2194 C CA . LEU A 1 274 ? 7.279 15.919 -35.256 1.00 50.12 274 LEU A CA 1
ATOM 2195 C C . LEU A 1 274 ? 6.224 17.006 -35.537 1.00 50.12 274 LEU A C 1
ATOM 2197 O O . LEU A 1 274 ? 5.295 17.143 -34.742 1.00 50.12 274 LEU A O 1
ATOM 2201 N N . ASN A 1 275 ? 6.312 17.695 -36.684 1.00 49.25 275 ASN A N 1
ATOM 2202 C CA . ASN A 1 275 ? 5.362 18.732 -37.114 1.00 49.25 275 ASN A CA 1
ATOM 2203 C C . ASN A 1 275 ? 4.433 18.298 -38.266 1.00 49.25 275 ASN A C 1
ATOM 2205 O O . ASN A 1 275 ? 3.625 19.101 -38.725 1.00 49.25 275 ASN A O 1
ATOM 2209 N N . LEU A 1 276 ? 4.523 17.049 -38.741 1.00 50.97 276 LEU A N 1
ATOM 2210 C CA . LEU A 1 276 ? 3.834 16.602 -39.958 1.00 50.97 276 LEU A CA 1
ATOM 2211 C C . LEU A 1 276 ? 2.736 15.561 -39.686 1.00 50.97 276 LEU A C 1
ATOM 2213 O O . LEU A 1 276 ? 2.772 14.768 -38.731 1.00 50.97 276 LEU A O 1
ATOM 2217 N N . THR A 1 277 ? 1.734 15.552 -40.564 1.00 50.72 277 THR A N 1
ATOM 2218 C CA . THR A 1 277 ? 0.695 14.513 -40.627 1.00 50.72 277 THR A CA 1
ATOM 2219 C C . THR A 1 277 ? 1.229 13.251 -41.317 1.00 50.72 277 THR A C 1
ATOM 2221 O O . THR A 1 277 ? 2.162 13.306 -42.113 1.00 50.72 277 THR A O 1
ATOM 2224 N N . ILE A 1 278 ? 0.638 12.084 -41.026 1.00 52.50 278 ILE A N 1
ATOM 2225 C CA . ILE A 1 278 ? 1.065 10.780 -41.584 1.00 52.50 278 ILE A CA 1
ATOM 2226 C C . ILE A 1 278 ? 1.053 10.785 -43.129 1.00 52.50 278 ILE A C 1
ATOM 2228 O O . ILE A 1 278 ? 1.848 10.087 -43.750 1.00 52.50 278 ILE A O 1
ATOM 2232 N N . LYS A 1 279 ? 0.200 11.612 -43.752 1.00 49.56 279 LYS A N 1
ATOM 2233 C CA . LYS A 1 279 ? 0.157 11.808 -45.210 1.00 49.56 279 LYS A CA 1
ATOM 2234 C C . LYS A 1 279 ? 1.436 12.465 -45.746 1.00 49.56 279 LYS A C 1
ATOM 2236 O O . LYS A 1 279 ? 2.074 11.897 -46.619 1.00 49.56 279 LYS A O 1
ATOM 2241 N N . GLN A 1 280 ? 1.884 13.557 -45.129 1.00 54.41 280 GLN A N 1
ATOM 2242 C CA . GLN A 1 280 ? 3.109 14.265 -45.526 1.00 54.41 280 GLN A CA 1
ATOM 2243 C C . GLN A 1 280 ? 4.373 13.403 -45.361 1.00 54.41 280 GLN A C 1
ATOM 2245 O O . GLN A 1 280 ? 5.285 13.481 -46.176 1.00 54.41 280 GLN A O 1
ATOM 2250 N N . ALA A 1 281 ? 4.421 12.536 -44.343 1.00 47.75 281 ALA A N 1
ATOM 2251 C CA . ALA A 1 281 ? 5.529 11.594 -44.168 1.00 47.75 281 ALA A CA 1
ATOM 2252 C C . ALA A 1 281 ? 5.580 10.525 -45.278 1.00 47.75 281 ALA A C 1
ATOM 2254 O O . ALA A 1 281 ? 6.662 10.158 -45.729 1.00 47.75 281 ALA A O 1
ATOM 2255 N N . ASN A 1 282 ? 4.419 10.054 -45.745 1.00 51.88 282 ASN A N 1
ATOM 2256 C CA . ASN A 1 282 ? 4.328 9.086 -46.841 1.00 51.88 282 ASN A CA 1
ATOM 2257 C C . ASN A 1 282 ? 4.709 9.697 -48.198 1.00 51.88 282 ASN A C 1
ATOM 2259 O O . ASN A 1 282 ? 5.317 9.010 -49.019 1.00 51.88 282 ASN A O 1
ATOM 2263 N N . ASP A 1 283 ? 4.388 10.971 -48.418 1.00 54.31 283 ASP A N 1
ATOM 2264 C CA . ASP A 1 283 ? 4.713 11.672 -49.664 1.00 54.31 283 ASP A CA 1
ATOM 2265 C C . ASP A 1 283 ? 6.223 11.942 -49.783 1.00 54.31 283 ASP A C 1
ATOM 2267 O O . ASP A 1 283 ? 6.803 11.761 -50.848 1.00 54.31 283 ASP A O 1
ATOM 2271 N N . ILE A 1 284 ? 6.912 12.243 -48.677 1.00 50.41 284 ILE A N 1
ATOM 2272 C CA . ILE A 1 284 ? 8.377 12.426 -48.673 1.00 50.41 284 ILE A CA 1
ATOM 2273 C C . ILE A 1 284 ? 9.119 11.097 -48.922 1.00 50.41 284 ILE A C 1
ATOM 2275 O O . ILE A 1 284 ? 10.127 11.079 -49.627 1.00 50.41 284 ILE A O 1
ATOM 2279 N N . ILE A 1 285 ? 8.613 9.972 -48.393 1.00 51.84 285 ILE A N 1
ATOM 2280 C CA . ILE A 1 285 ? 9.182 8.633 -48.651 1.00 51.84 285 ILE A CA 1
ATOM 2281 C C . ILE A 1 285 ? 9.040 8.253 -50.131 1.00 51.84 285 ILE A C 1
ATOM 2283 O O . ILE A 1 285 ? 9.963 7.673 -50.699 1.00 51.84 285 ILE A O 1
ATOM 2287 N N . LYS A 1 286 ? 7.918 8.611 -50.767 1.00 53.69 286 LYS A N 1
ATOM 2288 C CA . LYS A 1 286 ? 7.735 8.436 -52.214 1.00 53.69 286 LYS A CA 1
ATOM 2289 C C . LYS A 1 286 ? 8.687 9.317 -53.022 1.00 53.69 286 LYS A C 1
ATOM 2291 O O . LYS A 1 286 ? 9.343 8.814 -53.925 1.00 53.69 286 LYS A O 1
ATOM 2296 N N . ASN A 1 287 ? 8.830 10.587 -52.647 1.00 48.16 287 ASN A N 1
ATOM 2297 C CA . ASN A 1 287 ? 9.607 11.563 -53.417 1.00 48.16 287 ASN A CA 1
ATOM 2298 C C . ASN A 1 287 ? 11.133 11.358 -53.321 1.00 48.16 287 ASN A C 1
ATOM 2300 O O . ASN A 1 287 ? 11.870 11.803 -54.193 1.00 48.16 287 ASN A O 1
ATOM 2304 N N . HIS A 1 288 ? 11.638 10.669 -52.290 1.00 49.97 288 HIS A N 1
ATOM 2305 C CA . HIS A 1 288 ? 13.041 10.224 -52.229 1.00 49.97 288 HIS A CA 1
ATOM 2306 C C . HIS A 1 288 ? 13.269 8.803 -52.778 1.00 49.97 288 HIS A C 1
ATOM 2308 O O . HIS A 1 288 ? 14.408 8.341 -52.815 1.00 49.97 288 HIS A O 1
ATOM 2314 N N . GLY A 1 289 ? 12.203 8.125 -53.216 1.00 47.25 289 GLY A N 1
ATOM 2315 C CA . GLY A 1 289 ? 12.223 6.803 -53.846 1.00 47.25 289 GLY A CA 1
ATOM 2316 C C . GLY A 1 289 ? 11.958 6.824 -55.355 1.00 47.25 289 GLY A C 1
ATOM 2317 O O . GLY A 1 289 ? 11.711 5.767 -55.935 1.00 47.25 289 GLY A O 1
ATOM 2318 N N . GLU A 1 290 ? 11.992 7.988 -56.012 1.00 40.84 290 GLU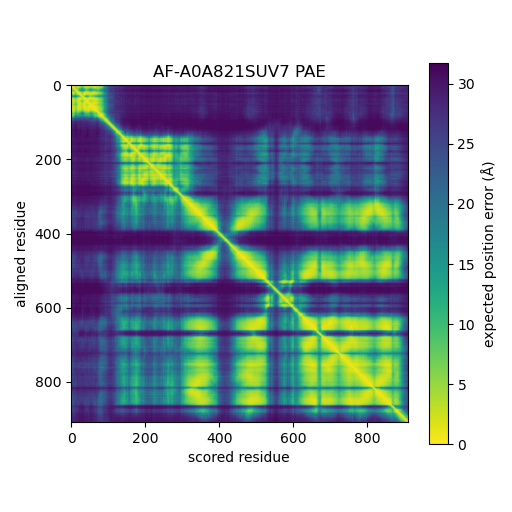 A N 1
ATOM 2319 C CA . GLU A 1 290 ? 11.821 8.082 -57.467 1.00 40.84 290 GLU A CA 1
ATOM 2320 C C . GLU A 1 290 ? 13.077 7.589 -58.199 1.00 40.84 290 GLU A C 1
ATOM 2322 O O . GLU A 1 290 ? 13.988 8.353 -58.516 1.00 40.84 290 GLU A O 1
ATOM 2327 N N . ASN A 1 291 ? 13.137 6.262 -58.361 1.00 42.84 291 ASN A N 1
ATOM 2328 C CA . ASN A 1 291 ? 13.707 5.477 -59.473 1.00 42.84 291 ASN A CA 1
ATOM 2329 C C . ASN A 1 291 ? 14.036 4.033 -59.041 1.00 42.84 291 ASN A C 1
ATOM 2331 O O . ASN A 1 291 ? 15.009 3.443 -59.513 1.00 42.84 291 ASN A O 1
ATOM 2335 N N . ILE A 1 292 ? 13.272 3.447 -58.113 1.00 44.66 292 ILE A N 1
ATOM 2336 C CA . ILE A 1 292 ? 13.487 2.058 -57.688 1.00 44.66 292 ILE A CA 1
ATOM 2337 C C . ILE A 1 292 ? 12.137 1.341 -57.620 1.00 44.66 292 ILE A C 1
ATOM 2339 O O . ILE A 1 292 ? 11.477 1.301 -56.586 1.00 44.66 292 ILE A O 1
ATOM 2343 N N . THR A 1 293 ? 11.721 0.790 -58.756 1.00 40.34 293 THR A N 1
ATOM 2344 C CA . THR A 1 293 ? 10.531 -0.055 -58.923 1.00 40.34 293 THR A CA 1
ATOM 2345 C C . THR A 1 293 ? 10.843 -1.516 -58.589 1.00 40.34 293 THR A C 1
ATOM 2347 O O . THR A 1 293 ? 10.686 -2.381 -59.441 1.00 40.34 293 THR A O 1
ATOM 2350 N N . ASP A 1 294 ? 11.324 -1.790 -57.376 1.00 42.56 294 ASP A N 1
ATOM 2351 C CA . ASP A 1 294 ? 11.500 -3.162 -56.885 1.00 42.56 294 ASP A CA 1
ATOM 2352 C C . ASP A 1 294 ? 11.035 -3.248 -55.425 1.00 42.56 294 ASP A C 1
ATOM 2354 O O . ASP A 1 294 ? 11.644 -2.655 -54.526 1.00 42.56 294 ASP A O 1
ATOM 2358 N N . ASP A 1 295 ? 9.983 -4.040 -55.194 1.00 47.12 295 ASP A N 1
ATOM 2359 C CA . ASP A 1 295 ? 9.346 -4.325 -53.892 1.00 47.12 295 ASP A CA 1
ATOM 2360 C C . ASP A 1 295 ? 10.307 -4.932 -52.837 1.00 47.12 295 ASP A C 1
ATOM 2362 O O . ASP A 1 295 ? 9.964 -5.083 -51.666 1.00 47.12 295 ASP A O 1
ATOM 2366 N N . ASP A 1 296 ? 11.550 -5.222 -53.226 1.00 48.56 296 ASP A N 1
ATOM 2367 C CA . ASP A 1 296 ? 12.587 -5.885 -52.434 1.00 48.56 296 ASP A CA 1
ATOM 2368 C C . ASP A 1 296 ? 13.629 -4.937 -51.796 1.00 48.56 296 ASP A C 1
ATOM 2370 O O . ASP A 1 296 ? 14.601 -5.408 -51.184 1.00 48.56 296 ASP A O 1
ATOM 2374 N N . ILE A 1 297 ? 13.519 -3.616 -51.999 1.00 52.88 297 ILE A N 1
ATOM 2375 C CA . ILE A 1 297 ? 14.534 -2.629 -51.556 1.00 52.88 297 ILE A CA 1
ATOM 2376 C C . ILE A 1 297 ? 14.054 -1.782 -50.365 1.00 52.88 297 ILE A C 1
ATOM 2378 O O . ILE A 1 297 ? 14.877 -1.288 -49.591 1.00 52.88 297 ILE A O 1
ATOM 2382 N N . ILE A 1 298 ? 12.740 -1.669 -50.149 1.00 53.47 298 ILE A N 1
ATOM 2383 C CA . ILE A 1 298 ? 12.148 -0.898 -49.047 1.00 53.47 298 ILE A CA 1
ATOM 2384 C C . ILE A 1 298 ? 11.315 -1.854 -48.177 1.00 53.47 298 ILE A C 1
ATOM 2386 O O . ILE A 1 298 ? 10.465 -2.563 -48.711 1.00 53.47 298 ILE A O 1
ATOM 2390 N N . PRO A 1 299 ? 11.532 -1.918 -46.846 1.00 54.34 299 PRO A N 1
ATOM 2391 C CA . PRO A 1 299 ? 10.713 -2.759 -45.977 1.00 54.34 299 PRO A CA 1
ATOM 2392 C C . PRO A 1 299 ? 9.226 -2.404 -46.115 1.00 54.34 299 PRO A C 1
ATOM 2394 O O . PRO A 1 299 ? 8.885 -1.237 -46.290 1.00 54.34 299 PRO A O 1
ATOM 2397 N N . ASN A 1 300 ? 8.351 -3.412 -46.018 1.00 55.25 300 ASN A N 1
ATOM 2398 C CA . ASN A 1 300 ? 6.907 -3.284 -46.243 1.00 55.25 300 ASN A CA 1
ATOM 2399 C C . ASN A 1 300 ? 6.325 -2.001 -45.604 1.00 55.25 300 ASN A C 1
ATOM 2401 O O . ASN A 1 300 ? 6.584 -1.702 -44.430 1.00 55.25 300 ASN A O 1
ATOM 2405 N N . LYS A 1 301 ? 5.524 -1.258 -46.377 1.00 54.16 301 LYS A N 1
ATOM 2406 C CA . LYS A 1 301 ? 4.920 0.030 -46.004 1.00 54.16 301 LYS A CA 1
ATOM 2407 C C . LYS A 1 301 ? 4.205 -0.027 -44.651 1.00 54.16 301 LYS A C 1
ATOM 2409 O O . LYS A 1 301 ? 4.310 0.917 -43.869 1.00 54.16 301 LYS A O 1
ATOM 2414 N N . ASP A 1 302 ? 3.571 -1.153 -44.334 1.00 56.97 302 ASP A N 1
ATOM 2415 C CA . ASP A 1 302 ? 2.875 -1.366 -43.059 1.00 56.97 302 ASP A CA 1
ATOM 2416 C C . ASP A 1 302 ? 3.833 -1.437 -41.861 1.00 56.97 302 ASP A C 1
ATOM 2418 O O . ASP A 1 302 ? 3.546 -0.908 -40.784 1.00 56.97 302 ASP A O 1
ATOM 2422 N N . VAL A 1 303 ? 5.004 -2.057 -42.037 1.00 55.56 303 VAL A N 1
ATOM 2423 C CA . VAL A 1 303 ? 6.040 -2.165 -40.994 1.00 55.56 303 VAL A CA 1
ATOM 2424 C C . VAL A 1 303 ? 6.641 -0.793 -40.711 1.00 55.56 303 VAL A C 1
ATOM 2426 O O . VAL A 1 303 ? 6.814 -0.413 -39.549 1.00 55.56 303 VAL A O 1
ATOM 2429 N N . ILE A 1 304 ? 6.908 -0.031 -41.769 1.00 58.69 304 ILE A N 1
ATOM 2430 C CA . ILE A 1 304 ? 7.366 1.353 -41.682 1.00 58.69 304 ILE A CA 1
ATOM 2431 C C . ILE A 1 304 ? 6.311 2.205 -40.958 1.00 58.69 304 ILE A C 1
ATOM 2433 O O . ILE A 1 304 ? 6.598 2.771 -39.902 1.00 58.69 304 ILE A O 1
ATOM 2437 N N . GLN A 1 305 ? 5.069 2.237 -41.442 1.00 60.53 305 GLN A N 1
ATOM 2438 C CA . GLN A 1 305 ? 4.006 3.089 -40.900 1.00 60.53 305 GLN A CA 1
ATOM 2439 C C . GLN A 1 305 ? 3.676 2.779 -39.431 1.00 60.53 305 GLN A C 1
ATOM 2441 O O . GLN A 1 305 ? 3.503 3.702 -38.626 1.00 60.53 305 GLN A O 1
ATOM 2446 N N . ASN A 1 306 ? 3.654 1.499 -39.049 1.00 62.06 306 ASN A N 1
ATOM 2447 C CA . ASN A 1 306 ? 3.463 1.103 -37.655 1.00 62.06 306 ASN A CA 1
ATOM 2448 C C . ASN A 1 306 ? 4.636 1.562 -36.777 1.00 62.06 306 ASN A C 1
ATOM 2450 O O . ASN A 1 306 ? 4.410 2.141 -35.712 1.00 62.06 306 ASN A O 1
ATOM 2454 N N . SER A 1 307 ? 5.877 1.402 -37.242 1.00 59.91 307 SER A N 1
ATOM 2455 C CA . SER A 1 307 ? 7.075 1.834 -36.505 1.00 59.91 307 SER A CA 1
ATOM 2456 C C . SER A 1 307 ? 7.114 3.357 -36.314 1.00 59.91 307 SER A C 1
ATOM 2458 O O . SER A 1 307 ? 7.392 3.839 -35.213 1.00 59.91 307 SER A O 1
ATOM 2460 N N . PHE A 1 308 ? 6.736 4.120 -37.344 1.00 67.12 308 PHE A N 1
ATOM 2461 C CA . PHE A 1 308 ? 6.610 5.580 -37.287 1.00 67.12 308 PHE A CA 1
ATOM 2462 C C . PHE A 1 308 ? 5.507 6.043 -36.323 1.00 67.12 308 PHE A C 1
ATOM 2464 O O . PHE A 1 308 ? 5.706 7.010 -35.583 1.00 67.12 308 PHE A O 1
ATOM 2471 N N . LYS A 1 309 ? 4.362 5.347 -36.267 1.00 65.56 309 LYS A N 1
ATOM 2472 C CA . LYS A 1 309 ? 3.265 5.661 -35.334 1.00 65.56 309 LYS A CA 1
ATOM 2473 C C . LYS A 1 309 ? 3.704 5.539 -33.870 1.00 65.56 309 LYS A C 1
ATOM 2475 O O . LYS A 1 309 ? 3.434 6.445 -33.078 1.00 65.56 309 LYS A O 1
ATOM 2480 N N . TYR A 1 310 ? 4.396 4.455 -33.510 1.00 63.84 310 TYR A N 1
ATOM 2481 C CA . TYR A 1 310 ? 4.908 4.264 -32.145 1.00 63.84 310 TYR A CA 1
ATOM 2482 C C . TYR A 1 310 ? 5.987 5.285 -31.789 1.00 63.84 310 TYR A C 1
ATOM 2484 O O . TYR A 1 310 ? 5.972 5.843 -30.691 1.00 63.84 310 TYR A O 1
ATOM 2492 N N . PHE A 1 311 ? 6.881 5.579 -32.730 1.00 67.00 311 PHE A N 1
ATOM 2493 C CA . PHE A 1 311 ? 7.965 6.524 -32.501 1.00 67.00 311 PHE A CA 1
ATOM 2494 C C . PHE A 1 311 ? 7.471 7.972 -32.357 1.00 67.00 311 PHE A C 1
ATOM 2496 O O . PHE A 1 311 ? 7.915 8.685 -31.456 1.00 67.00 311 PHE A O 1
ATOM 2503 N N . LYS A 1 312 ? 6.483 8.393 -33.163 1.00 64.19 312 LYS A N 1
ATOM 2504 C CA . LYS A 1 312 ? 5.819 9.700 -33.011 1.00 64.19 312 LYS A CA 1
ATOM 2505 C C . LYS A 1 312 ? 5.187 9.844 -31.625 1.00 64.19 312 LYS A C 1
ATOM 2507 O O . LYS A 1 312 ? 5.394 10.859 -30.963 1.00 64.19 312 LYS A O 1
ATOM 2512 N N . LYS A 1 313 ? 4.478 8.810 -31.155 1.00 64.06 313 LYS A N 1
ATOM 2513 C CA . LYS A 1 313 ? 3.880 8.788 -29.810 1.00 64.06 313 LYS A CA 1
ATOM 2514 C C . LYS A 1 313 ? 4.949 8.872 -28.712 1.00 64.06 313 LYS A C 1
ATOM 2516 O O . LYS A 1 313 ? 4.778 9.619 -27.755 1.00 64.06 313 LYS A O 1
ATOM 2521 N N . PHE A 1 314 ? 6.064 8.159 -28.864 1.00 66.62 314 PHE A N 1
ATOM 2522 C CA . PHE A 1 314 ? 7.188 8.199 -27.924 1.00 66.62 314 PHE A CA 1
ATOM 2523 C C . PHE A 1 314 ? 7.840 9.581 -27.823 1.00 66.62 314 PHE A C 1
ATOM 2525 O O . PHE A 1 314 ? 8.055 10.071 -26.714 1.00 66.62 314 PHE A O 1
ATOM 2532 N N . LEU A 1 315 ? 8.112 10.239 -28.954 1.00 66.62 315 LEU A N 1
ATOM 2533 C CA . LEU A 1 315 ? 8.693 11.582 -28.939 1.00 66.62 315 LEU A CA 1
ATOM 2534 C C . LEU A 1 315 ? 7.724 12.632 -28.373 1.00 66.62 315 LEU A C 1
ATOM 2536 O O . LEU A 1 315 ? 8.157 13.513 -27.632 1.00 66.62 315 LEU A O 1
ATOM 2540 N N . GLN A 1 316 ? 6.421 12.519 -28.661 1.00 66.12 316 GLN A N 1
ATOM 2541 C CA . GLN A 1 316 ? 5.397 13.379 -28.053 1.00 66.12 316 GLN A CA 1
ATOM 2542 C C . GLN A 1 316 ? 5.355 13.224 -26.528 1.00 66.12 316 GLN A C 1
ATOM 2544 O O . GLN A 1 316 ? 5.361 14.225 -25.816 1.00 66.12 316 GLN A O 1
ATOM 2549 N N . ILE A 1 317 ? 5.378 11.984 -26.024 1.00 68.00 317 ILE A N 1
ATOM 2550 C CA . ILE A 1 317 ? 5.437 11.707 -24.582 1.00 68.00 317 ILE A CA 1
ATOM 2551 C C . ILE A 1 317 ? 6.718 12.291 -23.974 1.00 68.00 317 ILE A C 1
ATOM 2553 O O . ILE A 1 317 ? 6.654 12.915 -22.920 1.00 68.00 317 ILE A O 1
ATOM 2557 N N . LYS A 1 318 ? 7.875 12.158 -24.639 1.00 65.19 318 LYS A N 1
ATOM 2558 C CA . LYS A 1 318 ? 9.132 12.746 -24.145 1.00 65.19 318 LYS A CA 1
ATOM 2559 C C . LYS A 1 318 ? 9.111 14.276 -24.080 1.00 65.19 318 LYS A C 1
ATOM 2561 O O . LYS A 1 318 ? 9.639 14.821 -23.118 1.00 65.19 318 LYS A O 1
ATOM 2566 N N . ARG A 1 319 ? 8.492 14.959 -25.050 1.00 70.12 319 ARG A N 1
ATOM 2567 C CA . ARG A 1 319 ? 8.321 16.425 -25.022 1.00 70.12 319 ARG A CA 1
ATOM 2568 C C . ARG A 1 319 ? 7.360 16.874 -23.918 1.00 70.12 319 ARG A C 1
ATOM 2570 O O . ARG A 1 319 ? 7.606 17.875 -23.261 1.00 70.12 319 ARG A O 1
ATOM 2577 N N . LEU A 1 320 ? 6.275 16.132 -23.695 1.00 74.19 320 LEU A N 1
ATOM 2578 C CA . LEU A 1 320 ? 5.378 16.395 -22.570 1.00 74.19 320 LEU A CA 1
ATOM 2579 C C . LEU A 1 320 ? 6.128 16.249 -21.235 1.00 74.19 320 LEU A C 1
ATOM 2581 O O . LEU A 1 320 ? 6.046 17.129 -20.385 1.00 74.19 320 LEU A O 1
ATOM 2585 N N . LEU A 1 321 ? 6.915 15.176 -21.092 1.00 70.75 321 LEU A N 1
ATOM 2586 C CA . LEU A 1 321 ? 7.729 14.936 -19.902 1.00 70.75 321 LEU A CA 1
ATOM 2587 C C . LEU A 1 321 ? 8.750 16.054 -19.657 1.00 70.75 321 LEU A C 1
ATOM 2589 O O . LEU A 1 321 ? 8.928 16.422 -18.504 1.00 70.75 321 LEU A O 1
ATOM 2593 N N . SER A 1 322 ? 9.400 16.617 -20.686 1.00 76.44 322 SER A N 1
ATOM 2594 C CA . SER A 1 322 ? 10.374 17.702 -20.477 1.00 76.44 322 SER A CA 1
ATOM 2595 C C . SER A 1 322 ? 9.736 18.955 -19.874 1.00 76.44 322 SER A C 1
ATOM 2597 O O . SER A 1 322 ? 10.269 19.469 -18.897 1.00 76.44 322 SER A O 1
ATOM 2599 N N . TYR A 1 323 ? 8.565 19.377 -20.366 1.00 81.75 323 TYR A N 1
ATOM 2600 C CA . TYR A 1 323 ? 7.829 20.501 -19.769 1.00 81.75 323 TYR A CA 1
ATOM 2601 C C . TYR A 1 323 ? 7.385 20.193 -18.332 1.00 81.75 323 TYR A C 1
ATOM 2603 O O . TYR A 1 323 ? 7.551 21.014 -17.439 1.00 81.75 323 TYR A O 1
ATOM 2611 N N . MET A 1 324 ? 6.913 18.968 -18.074 1.00 84.50 324 MET A N 1
ATOM 2612 C CA . MET A 1 324 ? 6.562 18.517 -16.721 1.00 84.50 324 MET A CA 1
ATOM 2613 C C . MET A 1 324 ? 7.769 18.523 -15.762 1.00 84.50 324 MET A C 1
ATOM 2615 O O . MET A 1 324 ? 7.623 18.843 -14.582 1.00 84.50 324 MET A O 1
ATOM 2619 N N . PHE A 1 325 ? 8.968 18.171 -16.240 1.00 83.62 325 PHE A N 1
ATOM 2620 C CA . PHE A 1 325 ? 10.199 18.226 -15.444 1.00 83.62 325 PHE A CA 1
ATOM 2621 C C . PHE A 1 325 ? 10.636 19.664 -15.147 1.00 83.62 325 PHE A C 1
ATOM 2623 O O . PHE A 1 325 ? 11.049 19.940 -14.019 1.00 83.62 325 PHE A O 1
ATOM 2630 N N . GLU A 1 326 ? 10.536 20.569 -16.120 1.00 83.94 326 GLU A N 1
ATOM 2631 C CA . GLU A 1 326 ? 10.810 21.998 -15.923 1.00 83.94 326 GLU A CA 1
ATOM 2632 C C . GLU A 1 326 ? 9.868 22.591 -14.864 1.00 83.94 326 GLU A C 1
ATOM 2634 O O . GLU A 1 326 ? 10.344 23.170 -13.881 1.00 83.94 326 GLU A O 1
ATOM 2639 N N . ASP A 1 327 ? 8.563 22.311 -14.973 1.00 86.25 327 ASP A N 1
ATOM 2640 C CA . ASP A 1 327 ? 7.547 22.729 -13.998 1.00 86.25 327 ASP A CA 1
ATOM 2641 C C . ASP A 1 327 ? 7.863 22.216 -12.577 1.00 86.25 327 ASP A C 1
ATOM 2643 O O . ASP A 1 327 ? 7.693 22.937 -11.587 1.00 86.25 327 ASP A O 1
ATOM 2647 N N . LEU A 1 328 ? 8.373 20.983 -12.441 1.00 86.62 328 LEU A N 1
ATOM 2648 C CA . LEU A 1 328 ? 8.773 20.410 -11.147 1.00 86.62 328 LEU A CA 1
ATOM 2649 C C . LEU A 1 328 ? 10.004 21.081 -10.544 1.00 86.62 328 LEU A C 1
ATOM 2651 O O . LEU A 1 328 ? 10.044 21.342 -9.339 1.00 86.62 328 LEU A O 1
ATOM 2655 N N . ILE A 1 329 ? 11.020 21.347 -11.363 1.00 87.25 329 ILE A N 1
ATOM 2656 C CA . ILE A 1 329 ? 12.258 21.987 -10.907 1.00 87.25 329 ILE A CA 1
ATOM 2657 C C . ILE A 1 329 ? 11.966 23.406 -10.415 1.00 87.25 329 ILE A C 1
ATOM 2659 O O . ILE A 1 329 ? 12.568 23.837 -9.422 1.00 87.25 329 ILE A O 1
ATOM 2663 N N . GLN A 1 330 ? 11.043 24.106 -11.076 1.00 87.12 330 GLN A N 1
ATOM 2664 C CA . GLN A 1 330 ? 10.652 25.468 -10.732 1.00 87.12 330 GLN A CA 1
ATOM 2665 C C . GLN A 1 330 ? 9.744 25.521 -9.489 1.00 87.12 330 GLN A C 1
ATOM 2667 O O . GLN A 1 330 ? 9.956 26.356 -8.611 1.00 87.12 330 GLN A O 1
ATOM 2672 N N . SER A 1 331 ? 8.799 24.583 -9.349 1.00 88.88 331 SER A N 1
ATOM 2673 C CA . SER A 1 331 ? 7.848 24.522 -8.221 1.00 88.88 331 SER A CA 1
ATOM 2674 C C . SER A 1 331 ? 8.352 23.760 -6.979 1.00 88.88 331 SER A C 1
ATOM 2676 O O . SER A 1 331 ? 7.639 23.663 -5.976 1.00 88.88 331 SER A O 1
ATOM 2678 N N . ARG A 1 332 ? 9.595 23.255 -6.982 1.00 89.69 332 ARG A N 1
ATOM 2679 C CA . ARG A 1 332 ? 10.143 22.354 -5.943 1.00 89.69 332 ARG A CA 1
ATOM 2680 C C . ARG A 1 332 ? 9.973 22.823 -4.492 1.00 89.69 332 ARG A C 1
ATOM 2682 O O . ARG A 1 332 ? 9.652 22.015 -3.623 1.00 89.69 332 ARG A O 1
ATOM 2689 N N . TYR A 1 333 ? 10.170 24.112 -4.209 1.00 88.75 333 TYR A N 1
ATOM 2690 C CA . TYR A 1 333 ? 10.054 24.638 -2.843 1.00 88.75 333 TYR A CA 1
ATOM 2691 C C . TYR A 1 333 ? 8.592 24.730 -2.391 1.00 88.75 333 TYR A C 1
ATOM 2693 O O . TYR A 1 333 ? 8.299 24.476 -1.226 1.00 88.75 333 TYR A O 1
ATOM 2701 N N . ILE A 1 334 ? 7.672 25.015 -3.318 1.00 88.25 334 ILE A N 1
ATOM 2702 C CA . ILE A 1 334 ? 6.226 25.048 -3.057 1.00 88.25 334 ILE A CA 1
ATOM 2703 C C . ILE A 1 334 ? 5.716 23.634 -2.769 1.00 88.25 334 ILE A C 1
ATOM 2705 O O . ILE A 1 334 ? 4.944 23.439 -1.827 1.00 88.25 334 ILE A O 1
ATOM 2709 N N . ILE A 1 335 ? 6.195 22.643 -3.534 1.00 90.25 335 ILE A N 1
ATOM 2710 C CA . ILE A 1 335 ? 5.894 21.223 -3.309 1.00 90.25 335 ILE A CA 1
ATOM 2711 C C . ILE A 1 335 ? 6.347 20.803 -1.907 1.00 90.25 335 ILE A C 1
ATOM 2713 O O . ILE A 1 335 ? 5.554 20.252 -1.143 1.00 90.25 335 ILE A O 1
ATOM 2717 N N . LEU A 1 336 ? 7.595 21.110 -1.542 1.00 90.62 336 LEU A N 1
ATOM 2718 C CA . LEU A 1 336 ? 8.158 20.737 -0.244 1.00 90.62 336 LEU A CA 1
ATOM 2719 C C . LEU A 1 336 ? 7.430 21.422 0.926 1.00 90.62 336 LEU A C 1
ATOM 2721 O O . LEU A 1 336 ? 7.105 20.762 1.914 1.00 90.62 336 LEU A O 1
ATOM 2725 N N . LEU A 1 337 ? 7.120 22.715 0.801 1.00 91.00 337 LEU A N 1
ATOM 2726 C CA . LEU A 1 337 ? 6.394 23.470 1.824 1.00 91.00 337 LEU A CA 1
ATOM 2727 C C . LEU A 1 337 ? 4.956 22.957 2.006 1.00 91.00 337 LEU A C 1
ATOM 2729 O O . LEU A 1 337 ? 4.521 22.732 3.136 1.00 91.00 337 LEU A O 1
ATOM 2733 N N . SER A 1 338 ? 4.234 22.723 0.905 1.00 90.69 338 SER A N 1
ATOM 2734 C CA . SER A 1 338 ? 2.858 22.200 0.938 1.00 90.69 338 SER A CA 1
ATOM 2735 C C . SER A 1 338 ? 2.798 20.795 1.536 1.00 90.69 338 SER A C 1
ATOM 2737 O O . SER A 1 338 ? 1.887 20.483 2.308 1.00 90.69 338 SER A O 1
ATOM 2739 N N . PHE A 1 339 ? 3.780 19.948 1.218 1.00 92.31 339 PHE A N 1
ATOM 2740 C CA . PHE A 1 339 ? 3.887 18.609 1.787 1.00 92.31 339 PHE A CA 1
ATOM 2741 C C . PHE A 1 339 ? 4.131 18.660 3.302 1.00 92.31 339 PHE A C 1
ATOM 2743 O O . PHE A 1 339 ? 3.428 17.984 4.053 1.00 92.31 339 PHE A O 1
ATOM 2750 N N . LEU A 1 340 ? 5.058 19.506 3.768 1.00 91.44 340 LEU A N 1
ATOM 2751 C CA . LEU A 1 340 ? 5.337 19.681 5.197 1.00 91.44 340 LEU A CA 1
ATOM 2752 C C . LEU A 1 340 ? 4.100 20.178 5.962 1.00 91.44 340 LEU A C 1
ATOM 2754 O O . LEU A 1 340 ? 3.747 19.621 7.001 1.00 91.44 340 LEU A O 1
ATOM 2758 N N . PHE A 1 341 ? 3.409 21.188 5.427 1.00 91.31 341 PHE A N 1
ATOM 2759 C CA . PHE A 1 341 ? 2.178 21.712 6.020 1.00 91.31 341 PHE A CA 1
ATOM 2760 C C . PHE A 1 341 ? 1.086 20.637 6.114 1.00 91.31 341 PHE A C 1
ATOM 2762 O O . PHE A 1 341 ? 0.444 20.476 7.152 1.00 91.31 341 PHE A O 1
ATOM 2769 N N . SER A 1 342 ? 0.937 19.829 5.066 1.00 92.88 342 SER A N 1
ATOM 2770 C CA . SER A 1 342 ? -0.037 18.735 5.039 1.00 92.88 342 SER A CA 1
ATOM 2771 C C . SER A 1 342 ? 0.302 17.616 6.026 1.00 92.88 342 SER A C 1
ATOM 2773 O O . SER A 1 342 ? -0.606 17.025 6.607 1.00 92.88 342 SER A O 1
ATOM 2775 N N . MET A 1 343 ? 1.589 17.357 6.285 1.00 90.25 343 MET A N 1
ATOM 2776 C CA . MET A 1 343 ? 2.009 16.433 7.348 1.00 90.25 343 MET A CA 1
ATOM 2777 C C . MET A 1 343 ? 1.627 16.942 8.736 1.00 90.25 343 MET A C 1
ATOM 2779 O O . MET A 1 343 ? 1.172 16.161 9.571 1.00 90.25 343 MET A O 1
ATOM 2783 N N . ILE A 1 344 ? 1.753 18.247 8.984 1.00 90.69 344 ILE A N 1
ATOM 2784 C CA . ILE A 1 344 ? 1.315 18.851 10.249 1.00 90.69 344 ILE A CA 1
ATOM 2785 C C . ILE A 1 344 ? -0.206 18.729 10.391 1.00 90.69 344 ILE A C 1
ATOM 2787 O O . ILE A 1 344 ? -0.683 18.302 11.441 1.00 90.69 344 ILE A O 1
ATOM 2791 N N . ILE A 1 345 ? -0.970 19.019 9.332 1.00 90.69 345 ILE A N 1
ATOM 2792 C CA . ILE A 1 345 ? -2.430 18.827 9.327 1.00 90.69 345 ILE A CA 1
ATOM 2793 C C . ILE A 1 345 ? -2.797 17.368 9.606 1.00 90.69 345 ILE A C 1
ATOM 2795 O O . ILE A 1 345 ? -3.713 17.115 10.382 1.00 90.69 345 ILE A O 1
ATOM 2799 N N . LEU A 1 346 ? -2.086 16.404 9.018 1.00 91.06 346 LEU A N 1
ATOM 2800 C CA . LEU A 1 346 ? -2.312 14.980 9.263 1.00 91.06 346 LEU A CA 1
ATOM 2801 C C . LEU A 1 346 ? -2.074 14.608 10.735 1.00 91.06 346 LEU A C 1
ATOM 2803 O O . LEU A 1 346 ? -2.882 13.884 11.316 1.00 91.06 346 LEU A O 1
ATOM 2807 N N . LEU A 1 347 ? -1.019 15.134 11.365 1.00 86.62 347 LEU A N 1
ATOM 2808 C CA . LEU A 1 347 ? -0.775 14.945 12.800 1.00 86.62 347 LEU A CA 1
ATOM 2809 C C . LEU A 1 347 ? -1.878 15.583 13.654 1.00 86.62 347 LEU A C 1
ATOM 2811 O O . LEU A 1 347 ? -2.360 14.961 14.600 1.00 86.62 347 LEU A O 1
ATOM 2815 N N . ILE A 1 348 ? -2.322 16.791 13.299 1.00 88.00 348 ILE A N 1
ATOM 2816 C CA . ILE A 1 348 ? -3.441 17.459 13.973 1.00 88.00 348 ILE A CA 1
ATOM 2817 C C . ILE A 1 348 ? -4.721 16.632 13.819 1.00 88.00 348 ILE A C 1
ATOM 2819 O O . ILE A 1 348 ? -5.406 16.401 14.809 1.00 88.00 348 ILE A O 1
ATOM 2823 N N . TYR A 1 349 ? -5.025 16.124 12.623 1.00 88.94 349 TYR A N 1
ATOM 2824 C CA . TYR A 1 349 ? -6.185 15.264 12.374 1.00 88.94 349 TYR A CA 1
ATOM 2825 C C . TYR A 1 349 ? -6.165 14.022 13.270 1.00 88.94 349 TYR A C 1
ATOM 2827 O O . TYR A 1 349 ? -7.167 13.698 13.905 1.00 88.94 349 TYR A O 1
ATOM 2835 N N . MET A 1 350 ? -5.006 13.373 13.394 1.00 85.38 350 MET A N 1
ATOM 2836 C CA . MET A 1 350 ? -4.827 12.222 14.281 1.00 85.38 350 MET A CA 1
ATOM 2837 C C . MET A 1 350 ? -5.108 12.560 15.753 1.00 85.38 350 MET A C 1
ATOM 2839 O O . MET A 1 350 ? -5.695 11.743 16.460 1.00 85.38 350 MET A O 1
ATOM 2843 N N . LEU A 1 351 ? -4.749 13.764 16.209 1.00 83.25 351 LEU A N 1
ATOM 2844 C CA . LEU A 1 351 ? -5.082 14.245 17.554 1.00 83.25 351 LEU A CA 1
ATOM 2845 C C . LEU A 1 351 ? -6.564 14.632 17.686 1.00 83.25 351 LEU A C 1
ATOM 2847 O O . LEU A 1 351 ? -7.170 14.386 18.728 1.00 83.25 351 LEU A O 1
ATOM 2851 N N . LEU A 1 352 ? -7.169 15.202 16.640 1.00 84.81 352 LEU A N 1
ATOM 2852 C CA . LEU A 1 352 ? -8.584 15.590 16.613 1.00 84.81 352 LEU A CA 1
ATOM 2853 C C . LEU A 1 352 ? -9.527 14.384 16.662 1.00 84.81 352 LEU A C 1
ATOM 2855 O O . LEU A 1 352 ? -10.607 14.492 17.252 1.00 84.81 352 LEU A O 1
ATOM 2859 N N . LEU A 1 353 ? -9.114 13.227 16.126 1.00 83.94 353 LEU A N 1
ATOM 2860 C CA . LEU A 1 353 ? -9.868 11.975 16.258 1.00 83.94 353 LEU A CA 1
ATOM 2861 C C . LEU A 1 353 ? -10.166 11.633 17.728 1.00 83.94 353 LEU A C 1
ATOM 2863 O O . LEU A 1 353 ? -11.167 10.994 18.019 1.00 83.94 353 LEU A O 1
ATOM 2867 N N . ARG A 1 354 ? -9.390 12.135 18.686 1.00 84.31 354 ARG A N 1
ATOM 2868 C CA . ARG A 1 354 ? -9.684 11.940 20.108 1.00 84.31 354 ARG A CA 1
ATOM 2869 C C . ARG A 1 354 ? -11.011 12.545 20.569 1.00 84.31 354 ARG A C 1
ATOM 2871 O O . ARG A 1 354 ? -11.662 11.968 21.431 1.00 84.31 354 ARG A O 1
ATOM 2878 N N . TYR A 1 355 ? -11.387 13.707 20.042 1.00 84.94 355 TYR A N 1
ATOM 2879 C CA . TYR A 1 355 ? -12.532 14.478 20.547 1.00 84.94 355 TYR A CA 1
ATOM 2880 C C . TYR A 1 355 ? -13.773 14.328 19.672 1.00 84.94 355 TYR A C 1
ATOM 2882 O O . TYR A 1 355 ? -14.899 14.379 20.163 1.00 84.94 355 TYR A O 1
ATOM 2890 N N . PHE A 1 356 ? -13.572 14.145 18.368 1.00 86.19 356 PHE A N 1
ATOM 2891 C CA . PHE A 1 356 ? -14.654 14.223 17.391 1.00 86.19 356 PHE A CA 1
ATOM 2892 C C . PHE A 1 356 ? -15.034 12.873 16.779 1.00 86.19 356 PHE A C 1
ATOM 2894 O O . PHE A 1 356 ? -15.939 12.845 15.955 1.00 86.19 356 PHE A O 1
ATOM 2901 N N . VAL A 1 357 ? -14.410 11.750 17.164 1.00 85.69 357 VAL A N 1
ATOM 2902 C CA . VAL A 1 357 ? -14.682 10.428 16.557 1.00 85.69 357 VAL A CA 1
ATOM 2903 C C . VAL A 1 357 ? -16.164 10.071 16.548 1.00 85.69 357 VAL A C 1
ATOM 2905 O O . VAL A 1 357 ? -16.688 9.702 15.498 1.00 85.69 357 VAL A O 1
ATOM 2908 N N . GLN A 1 358 ? -16.851 10.217 17.684 1.00 85.81 358 GLN A N 1
ATOM 2909 C CA . GLN A 1 358 ? -18.269 9.871 17.778 1.00 85.81 358 GLN A CA 1
ATOM 2910 C C . GLN A 1 358 ? -19.089 10.742 16.814 1.00 85.81 358 GLN A C 1
ATOM 2912 O O . GLN A 1 358 ? -19.854 10.224 16.002 1.00 85.81 358 GLN A O 1
ATOM 2917 N N . TRP A 1 359 ? -18.849 12.056 16.825 1.00 88.81 359 TRP A N 1
ATOM 2918 C CA . TRP A 1 359 ? -19.507 13.018 15.940 1.00 88.81 359 TRP A CA 1
ATOM 2919 C C . TRP A 1 359 ? -19.238 12.750 14.459 1.00 88.81 359 TRP A C 1
ATOM 2921 O O . TRP A 1 359 ? -20.178 12.760 13.673 1.00 88.81 359 TRP A O 1
ATOM 2931 N N . ILE A 1 360 ? -17.990 12.474 14.070 1.00 85.81 360 ILE A N 1
ATOM 2932 C CA . ILE A 1 360 ? -17.610 12.210 12.674 1.00 85.81 360 ILE A CA 1
ATOM 2933 C C . ILE A 1 360 ? -18.322 10.957 12.159 1.00 85.81 360 ILE A C 1
ATOM 2935 O O . ILE A 1 360 ? -18.848 10.969 11.045 1.00 85.81 360 ILE A O 1
ATOM 2939 N N . ILE A 1 361 ? -18.384 9.893 12.966 1.00 86.38 361 ILE A N 1
ATOM 2940 C CA . ILE A 1 361 ? -19.077 8.657 12.588 1.00 86.38 361 ILE A CA 1
ATOM 2941 C C . ILE A 1 361 ? -20.568 8.943 12.371 1.00 86.38 361 ILE A C 1
ATOM 2943 O O . ILE A 1 361 ? -21.080 8.661 11.287 1.00 86.38 361 ILE A O 1
ATOM 2947 N N . TRP A 1 362 ? -21.252 9.568 13.334 1.00 88.12 362 TRP A N 1
ATOM 2948 C CA . TRP A 1 362 ? -22.681 9.878 13.200 1.00 88.12 362 TRP A CA 1
ATOM 2949 C C . TRP A 1 362 ? -22.975 10.834 12.044 1.00 88.12 362 TRP A C 1
ATOM 2951 O O . TRP A 1 362 ? -23.881 10.573 11.253 1.00 88.12 362 TRP A O 1
ATOM 2961 N N . LEU A 1 363 ? -22.172 11.888 11.889 1.00 88.75 363 LEU A N 1
ATOM 2962 C CA . LEU A 1 363 ? -22.294 12.837 10.787 1.00 88.75 363 LEU A CA 1
ATOM 2963 C C . LEU A 1 363 ? -22.124 12.137 9.434 1.00 88.75 363 LEU A C 1
ATOM 2965 O O . LEU A 1 363 ? -22.905 12.389 8.522 1.00 88.75 363 LEU A O 1
ATOM 2969 N N . SER A 1 364 ? -21.152 11.227 9.306 1.00 87.06 364 SER A N 1
ATOM 2970 C CA . SER A 1 364 ? -20.920 10.481 8.062 1.00 87.06 364 SER A CA 1
ATOM 2971 C C . SER A 1 364 ? -22.072 9.534 7.711 1.00 87.06 364 SER A C 1
ATOM 2973 O O . SER A 1 364 ? -22.452 9.436 6.543 1.00 87.06 364 SER A O 1
ATOM 2975 N N . LEU A 1 365 ? -22.679 8.886 8.711 1.00 86.75 365 LEU A N 1
ATOM 2976 C CA . LEU A 1 365 ? -23.841 8.017 8.519 1.00 86.75 365 LEU A CA 1
ATOM 2977 C C . LEU A 1 365 ? -25.075 8.823 8.097 1.00 86.75 365 LEU A C 1
ATOM 2979 O O . LEU A 1 365 ? -25.749 8.453 7.135 1.00 86.75 365 LEU A O 1
ATOM 2983 N N . ILE A 1 366 ? -25.332 9.952 8.762 1.00 89.88 366 ILE A N 1
ATOM 2984 C CA . ILE A 1 366 ? -26.441 10.857 8.428 1.00 89.88 366 ILE A CA 1
ATOM 2985 C C . ILE A 1 366 ? -26.249 11.445 7.027 1.00 89.88 366 ILE A C 1
ATOM 2987 O O . ILE A 1 366 ? -27.176 11.426 6.219 1.00 89.88 366 ILE A O 1
ATOM 2991 N N . LEU A 1 367 ? -25.041 11.914 6.704 1.00 89.19 367 LEU A N 1
ATOM 2992 C CA . LEU A 1 367 ? -24.722 12.461 5.386 1.00 89.19 367 LEU A CA 1
ATOM 2993 C C . LEU A 1 367 ? -24.941 11.424 4.278 1.00 89.19 367 LEU A C 1
ATOM 2995 O O . LEU A 1 367 ? -25.493 11.763 3.236 1.00 89.19 367 LEU A O 1
ATOM 2999 N N . CYS A 1 368 ? -24.569 10.162 4.506 1.00 86.44 368 CYS A N 1
ATOM 3000 C CA . CYS A 1 368 ? -24.808 9.078 3.553 1.00 86.44 368 CYS A CA 1
ATOM 3001 C C . CYS A 1 368 ? -26.308 8.906 3.253 1.00 86.44 368 CYS A C 1
ATOM 3003 O O . CYS A 1 368 ? -26.707 8.859 2.089 1.00 86.44 368 CYS A O 1
ATOM 3005 N N . ILE A 1 369 ? -27.152 8.905 4.291 1.00 90.38 369 ILE A N 1
ATOM 3006 C CA . ILE A 1 369 ? -28.615 8.840 4.143 1.00 90.38 369 ILE A CA 1
ATOM 3007 C C . ILE A 1 369 ? -29.134 10.048 3.351 1.00 90.38 369 ILE A C 1
ATOM 3009 O O . ILE A 1 369 ? -29.920 9.878 2.418 1.00 90.38 369 ILE A O 1
ATOM 3013 N N . ILE A 1 370 ? -28.661 11.257 3.676 1.00 92.19 370 ILE A N 1
ATOM 3014 C CA . ILE A 1 370 ? -29.052 12.491 2.977 1.00 92.19 370 ILE A CA 1
ATOM 3015 C C . ILE A 1 370 ? -28.678 12.416 1.493 1.00 92.19 370 ILE A C 1
ATOM 3017 O O . ILE A 1 370 ? -29.504 12.750 0.649 1.00 92.19 370 ILE A O 1
ATOM 3021 N N . VAL A 1 371 ? -27.477 11.945 1.150 1.00 90.88 371 VAL A N 1
ATOM 3022 C CA . VAL A 1 371 ? -27.031 11.824 -0.248 1.00 90.88 371 VAL A CA 1
ATOM 3023 C C . VAL A 1 371 ? -27.937 10.881 -1.040 1.00 90.88 371 VAL A C 1
ATOM 3025 O O . VAL A 1 371 ? -28.365 11.237 -2.138 1.00 90.88 371 VAL A O 1
ATOM 3028 N N . PHE A 1 372 ? -28.293 9.716 -0.491 1.00 87.62 372 PHE A N 1
ATOM 3029 C CA . PHE A 1 372 ? -29.215 8.798 -1.168 1.00 87.62 372 PHE A CA 1
ATOM 3030 C C . PHE A 1 372 ? -30.641 9.350 -1.260 1.00 87.62 372 PHE A C 1
ATOM 3032 O O . PHE A 1 372 ? -31.299 9.161 -2.284 1.00 87.62 372 PHE A O 1
ATOM 3039 N N . ALA A 1 373 ? -31.106 10.077 -0.241 1.00 91.19 373 ALA A N 1
ATOM 3040 C CA . ALA A 1 373 ? -32.403 10.748 -0.276 1.00 91.19 373 ALA A CA 1
ATOM 3041 C C . ALA A 1 373 ? -32.446 11.859 -1.343 1.00 91.19 373 ALA A C 1
ATOM 3043 O O . ALA A 1 373 ? -33.403 11.939 -2.116 1.00 91.19 373 ALA A O 1
ATOM 3044 N N . LEU A 1 374 ? -31.391 12.675 -1.443 1.00 92.88 374 LEU A N 1
ATOM 3045 C CA . LEU A 1 374 ? -31.250 13.703 -2.476 1.00 92.88 374 LEU A CA 1
ATOM 3046 C C . LEU A 1 374 ? -31.143 13.087 -3.875 1.00 92.88 374 LEU A C 1
ATOM 3048 O O . LEU A 1 374 ? -31.777 13.587 -4.799 1.00 92.88 374 LEU A O 1
ATOM 3052 N N . ALA A 1 375 ? -30.404 11.986 -4.033 1.00 85.88 375 ALA A N 1
ATOM 3053 C CA . ALA A 1 375 ? -30.302 11.269 -5.303 1.00 85.88 375 ALA A CA 1
ATOM 3054 C C . ALA A 1 375 ? -31.657 10.695 -5.748 1.00 85.88 375 ALA A C 1
ATOM 3056 O O . ALA A 1 375 ? -32.046 10.868 -6.905 1.00 85.88 375 ALA A O 1
ATOM 3057 N N . ALA A 1 376 ? -32.410 10.077 -4.833 1.00 91.38 376 ALA A N 1
ATOM 3058 C CA . ALA A 1 376 ? -33.760 9.591 -5.113 1.00 91.38 376 ALA A CA 1
ATOM 3059 C C . ALA A 1 376 ? -34.707 10.742 -5.497 1.00 91.38 376 ALA A C 1
ATOM 3061 O O . ALA A 1 376 ? -35.426 10.645 -6.494 1.00 91.38 376 ALA A O 1
ATOM 3062 N N . SER A 1 377 ? -34.648 11.856 -4.758 1.00 92.06 377 SER A N 1
ATOM 3063 C CA . SER A 1 377 ? -35.414 13.074 -5.051 1.00 92.06 377 SER A CA 1
ATOM 3064 C C . SER A 1 377 ? -35.074 13.644 -6.433 1.00 92.06 377 SER A C 1
ATOM 3066 O O . SER A 1 377 ? -35.971 13.924 -7.228 1.00 92.06 377 SER A O 1
ATOM 3068 N N . PHE A 1 378 ? -33.786 13.729 -6.776 1.00 89.88 378 PHE A N 1
ATOM 3069 C CA . PHE A 1 378 ? -33.321 14.197 -8.081 1.00 89.88 378 PHE A CA 1
ATOM 3070 C C . PHE A 1 378 ? -33.794 13.294 -9.230 1.00 89.88 378 PHE A C 1
ATOM 3072 O O . PHE A 1 378 ? -34.270 13.796 -10.252 1.00 89.88 378 PHE A O 1
ATOM 3079 N N . CYS A 1 379 ? -33.723 11.969 -9.064 1.00 88.38 379 CYS A N 1
ATOM 3080 C CA . CYS A 1 379 ? -34.221 11.016 -10.061 1.00 88.38 379 CYS A CA 1
ATOM 3081 C C . CYS A 1 379 ? -35.733 11.173 -10.278 1.00 88.38 379 CYS A C 1
ATOM 3083 O O . CYS A 1 379 ? -36.202 11.199 -11.418 1.00 88.38 379 CYS A O 1
ATOM 3085 N N . PHE A 1 380 ? -36.496 11.347 -9.196 1.00 89.75 380 PHE A N 1
ATOM 3086 C CA . PHE A 1 380 ? -37.942 11.544 -9.263 1.00 89.75 380 PHE A CA 1
ATOM 3087 C C . PHE A 1 380 ? -38.320 12.885 -9.910 1.00 89.75 380 PHE A C 1
ATOM 3089 O O . PHE A 1 380 ? -39.184 12.928 -10.787 1.00 89.75 380 PHE A O 1
ATOM 3096 N N . ALA A 1 381 ? -37.626 13.968 -9.554 1.00 87.12 381 ALA A N 1
ATOM 3097 C CA . ALA A 1 381 ? -37.820 15.282 -10.163 1.00 87.12 381 ALA A CA 1
ATOM 3098 C C . ALA A 1 381 ? -37.504 15.266 -11.669 1.00 87.12 381 ALA A C 1
ATOM 3100 O O . ALA A 1 381 ? -38.267 15.804 -12.476 1.00 87.12 381 ALA A O 1
ATOM 3101 N N . THR A 1 382 ? -36.413 14.601 -12.060 1.00 82.50 382 THR A N 1
ATOM 3102 C CA . THR A 1 382 ? -36.017 14.451 -13.469 1.00 82.50 382 THR A CA 1
ATOM 3103 C C . THR A 1 382 ? -37.049 13.640 -14.249 1.00 82.50 382 THR A C 1
ATOM 3105 O O . THR A 1 382 ? -37.437 14.041 -15.347 1.00 82.50 382 THR A O 1
ATOM 3108 N N . ARG A 1 383 ? -37.581 12.561 -13.660 1.00 85.25 383 ARG A N 1
ATOM 3109 C CA . ARG A 1 383 ? -38.683 11.788 -14.251 1.00 85.25 383 ARG A CA 1
ATOM 3110 C C . ARG A 1 383 ? -39.916 12.658 -14.499 1.00 85.25 383 ARG A C 1
ATOM 3112 O O . ARG A 1 383 ? -40.442 12.635 -15.609 1.00 85.25 383 ARG A O 1
ATOM 3119 N N . ILE A 1 384 ? -40.372 13.423 -13.501 1.00 85.75 384 ILE A N 1
ATOM 3120 C CA . ILE A 1 384 ? -41.549 14.301 -13.645 1.00 85.75 384 ILE A CA 1
ATOM 3121 C C . ILE A 1 384 ? -41.315 15.325 -14.754 1.00 85.75 384 ILE A C 1
ATOM 3123 O O . ILE A 1 384 ? -42.195 15.552 -15.586 1.00 85.75 384 ILE A O 1
ATOM 3127 N N . ARG A 1 385 ? -40.119 15.925 -14.795 1.00 82.44 385 ARG A N 1
ATOM 3128 C CA . ARG A 1 385 ? -39.754 16.884 -15.838 1.00 82.44 385 ARG A CA 1
ATOM 3129 C C . ARG A 1 385 ? -39.857 16.250 -17.226 1.00 82.44 385 ARG A C 1
ATOM 3131 O O . ARG A 1 385 ? -40.490 16.838 -18.097 1.00 82.44 385 ARG A O 1
ATOM 3138 N N . MET A 1 386 ? -39.310 15.048 -17.408 1.00 77.19 386 MET A N 1
ATOM 3139 C CA . MET A 1 386 ? -39.392 14.315 -18.677 1.00 77.19 386 MET A CA 1
ATOM 3140 C C . MET A 1 386 ? -40.831 13.925 -19.038 1.00 77.19 386 MET A C 1
ATOM 3142 O O . MET A 1 386 ? -41.243 14.130 -20.176 1.00 77.19 386 MET A O 1
ATOM 3146 N N . GLN A 1 387 ? -41.641 13.461 -18.080 1.00 79.06 387 GLN A N 1
ATOM 3147 C CA . GLN A 1 387 ? -43.059 13.169 -18.331 1.00 79.06 387 GLN A CA 1
ATOM 3148 C C . GLN A 1 387 ? -43.853 14.413 -18.736 1.00 79.06 387 GLN A C 1
ATOM 3150 O O . GLN A 1 387 ? -44.744 14.315 -19.574 1.00 79.06 387 GLN A O 1
ATOM 3155 N N . LYS A 1 388 ? -43.521 15.592 -18.198 1.00 80.94 388 LYS A N 1
ATOM 3156 C CA . LYS A 1 388 ? -44.149 16.853 -18.611 1.00 80.94 388 LYS A CA 1
ATOM 3157 C C . LYS A 1 388 ? -43.789 17.229 -20.053 1.00 80.94 388 LYS A C 1
ATOM 3159 O O . LYS A 1 388 ? -44.660 17.706 -20.771 1.00 80.94 388 LYS A O 1
ATOM 3164 N N . TYR A 1 389 ? -42.550 16.982 -20.490 1.00 70.69 389 TYR A N 1
ATOM 3165 C CA . TYR A 1 389 ? -42.158 17.152 -21.896 1.00 70.69 389 TYR A CA 1
ATOM 3166 C C . TYR A 1 389 ? -42.897 16.172 -22.818 1.00 70.69 389 TYR A C 1
ATOM 3168 O O . TYR A 1 389 ? -43.446 16.605 -23.828 1.00 70.69 389 TYR A O 1
ATOM 3176 N N . LEU A 1 390 ? -42.986 14.890 -22.441 1.00 70.56 390 LEU A N 1
ATOM 3177 C CA . LEU A 1 390 ? -43.745 13.883 -23.194 1.00 70.56 390 LEU A CA 1
ATOM 3178 C C . LEU A 1 390 ? -45.235 14.255 -23.289 1.00 70.56 390 LEU A C 1
ATOM 3180 O O . LEU A 1 390 ? -45.806 14.247 -24.371 1.00 70.56 390 LEU A O 1
ATOM 3184 N N . ASN A 1 391 ? -45.864 14.655 -22.181 1.00 70.00 391 ASN A N 1
ATOM 3185 C CA . ASN A 1 391 ? -47.294 14.981 -22.155 1.00 70.00 391 ASN A CA 1
ATOM 3186 C C . ASN A 1 391 ? -47.635 16.273 -22.919 1.00 70.00 391 ASN A C 1
ATOM 3188 O O . ASN A 1 391 ? -48.703 16.377 -23.515 1.00 70.00 391 ASN A O 1
ATOM 3192 N N . ASN A 1 392 ? -46.730 17.256 -22.923 1.00 67.19 392 ASN A N 1
ATOM 3193 C CA . ASN A 1 392 ? -46.911 18.478 -23.706 1.00 67.19 392 ASN A CA 1
ATOM 3194 C C . ASN A 1 392 ? -46.766 18.228 -25.215 1.00 67.19 392 ASN A C 1
ATOM 3196 O O . ASN A 1 392 ? -47.482 18.855 -25.989 1.00 67.19 392 ASN A O 1
ATOM 3200 N N . ASN A 1 393 ? -45.884 17.312 -25.626 1.00 59.50 393 ASN A N 1
ATOM 3201 C CA . ASN A 1 393 ? -45.645 17.001 -27.039 1.00 59.50 393 ASN A CA 1
ATOM 3202 C C . ASN A 1 393 ? -46.591 15.919 -27.597 1.00 59.50 393 ASN A C 1
ATOM 3204 O O . ASN A 1 393 ? -46.745 15.826 -28.809 1.00 59.50 393 ASN A O 1
ATOM 3208 N N . ASN A 1 394 ? -47.267 15.146 -26.737 1.00 52.06 394 ASN A N 1
ATOM 3209 C CA . ASN A 1 394 ? -48.308 14.185 -27.127 1.00 52.06 394 ASN A CA 1
ATOM 3210 C C . ASN A 1 394 ? -49.670 14.839 -27.449 1.00 52.06 394 ASN A C 1
ATOM 3212 O O . ASN A 1 394 ? -50.601 14.137 -27.841 1.00 52.06 394 ASN A O 1
ATOM 3216 N N . ARG A 1 395 ? -49.821 16.166 -27.298 1.00 46.25 395 ARG A N 1
ATOM 3217 C CA . ARG A 1 395 ? -51.002 16.889 -27.797 1.00 46.25 395 ARG A CA 1
ATOM 3218 C C . ARG A 1 395 ? -50.878 17.100 -29.308 1.00 46.25 395 ARG A C 1
ATOM 3220 O O . ARG A 1 395 ? -50.427 18.147 -29.762 1.00 46.25 395 ARG A O 1
ATOM 3227 N N . VAL A 1 396 ? -51.287 16.095 -30.075 1.00 45.16 396 VAL A N 1
ATOM 3228 C CA . VAL A 1 396 ? -51.681 16.272 -31.480 1.00 45.16 396 VAL A CA 1
ATOM 3229 C C . VAL A 1 396 ? -52.877 17.245 -31.500 1.00 45.16 396 VAL A C 1
ATOM 3231 O O . VAL A 1 396 ? -53.769 17.076 -30.667 1.00 45.16 396 VAL A O 1
ATOM 3234 N N . PRO A 1 397 ? -52.909 18.284 -32.361 1.00 37.41 397 PRO A N 1
ATOM 3235 C CA . PRO A 1 397 ? -54.090 19.136 -32.493 1.00 37.41 397 PRO A CA 1
ATOM 3236 C C . PRO A 1 397 ? -55.292 18.280 -32.910 1.00 37.41 397 PRO A C 1
ATOM 3238 O O . PRO A 1 397 ? -55.181 17.465 -33.826 1.00 37.41 397 PRO A O 1
ATOM 3241 N N . ASP A 1 398 ? -56.415 18.441 -32.208 1.00 33.03 398 ASP A N 1
ATOM 3242 C CA . ASP A 1 398 ? -57.662 17.731 -32.484 1.00 33.03 398 ASP A CA 1
ATOM 3243 C C . ASP A 1 398 ? -58.035 17.851 -33.971 1.00 33.03 398 ASP A C 1
ATOM 3245 O O . ASP A 1 398 ? -58.243 18.942 -34.498 1.00 33.03 398 ASP A O 1
ATOM 3249 N N . LEU A 1 399 ? -58.182 16.708 -34.644 1.00 40.50 399 LEU A N 1
ATOM 3250 C CA . LEU A 1 399 ? -58.647 16.572 -36.034 1.00 40.50 399 LEU A CA 1
ATOM 3251 C C . LEU A 1 399 ? -60.141 16.929 -36.224 1.00 40.50 399 LEU A C 1
ATOM 3253 O O . LEU A 1 399 ? -60.744 16.552 -37.224 1.00 40.50 399 LEU A O 1
ATOM 3257 N N . ASN A 1 400 ? -60.739 17.684 -35.297 1.00 39.12 400 ASN A N 1
ATOM 3258 C CA . ASN A 1 400 ? -62.141 18.110 -35.344 1.00 39.12 400 ASN A CA 1
ATOM 3259 C C . ASN A 1 400 ? -62.352 19.504 -35.973 1.00 39.12 400 ASN A C 1
ATOM 3261 O O . ASN A 1 400 ? -63.481 19.983 -35.995 1.00 39.12 400 ASN A O 1
ATOM 3265 N N . GLU A 1 401 ? -61.311 20.144 -36.518 1.00 39.91 401 GLU A N 1
ATOM 3266 C CA . GLU A 1 401 ? -61.409 21.458 -37.187 1.00 39.91 401 GLU A CA 1
ATOM 3267 C C . GLU A 1 401 ? -61.115 21.432 -38.701 1.00 39.91 401 GLU A C 1
ATOM 3269 O O . GLU A 1 401 ? -60.784 22.455 -39.297 1.00 39.91 401 GLU A O 1
ATOM 3274 N N . MET A 1 402 ? -61.281 20.287 -39.374 1.00 37.22 402 MET A N 1
ATOM 3275 C CA . MET A 1 402 ? -61.238 20.226 -40.844 1.00 37.22 402 MET A CA 1
ATOM 3276 C C . MET A 1 402 ? -62.642 20.000 -41.422 1.00 37.22 402 MET A C 1
ATOM 3278 O O . MET A 1 402 ? -63.022 18.897 -41.806 1.00 37.22 402 MET A O 1
ATOM 3282 N N . ASN A 1 403 ? -63.428 21.079 -41.473 1.00 33.25 403 ASN A N 1
ATOM 3283 C CA . ASN A 1 403 ? -64.685 21.129 -42.221 1.00 33.25 403 ASN A CA 1
ATOM 3284 C C . ASN A 1 403 ? -64.387 21.071 -43.726 1.00 33.25 403 ASN A C 1
ATOM 3286 O O . ASN A 1 403 ? -64.132 22.097 -44.355 1.00 33.25 403 ASN A O 1
ATOM 3290 N N . ILE A 1 404 ? -64.427 19.875 -44.312 1.00 36.50 404 ILE A N 1
ATOM 3291 C CA . ILE A 1 404 ? -64.422 19.705 -45.767 1.00 36.50 404 ILE A CA 1
ATOM 3292 C C . ILE A 1 404 ? -65.877 19.738 -46.240 1.00 36.50 404 ILE A C 1
ATOM 3294 O O . ILE A 1 404 ? -66.619 18.768 -46.106 1.00 36.50 404 ILE A O 1
ATOM 3298 N N . THR A 1 405 ? -66.295 20.883 -46.775 1.00 31.03 405 THR A N 1
ATOM 3299 C CA . THR A 1 405 ? -67.560 21.030 -47.502 1.00 31.03 405 THR A CA 1
ATOM 3300 C C . THR A 1 405 ? -67.437 20.369 -48.874 1.00 31.03 405 THR A C 1
ATOM 3302 O O . THR A 1 405 ? -66.659 20.829 -49.710 1.00 31.03 405 THR A O 1
ATOM 3305 N N . LEU A 1 406 ? -68.206 19.308 -49.117 1.00 33.72 406 LEU A N 1
ATOM 3306 C CA . LEU A 1 406 ? -68.422 18.758 -50.456 1.00 33.72 406 LEU A CA 1
ATOM 3307 C C . LEU A 1 406 ? -69.599 19.499 -51.096 1.00 33.72 406 LEU A C 1
ATOM 3309 O O . LEU A 1 406 ? -70.709 19.440 -50.574 1.00 33.72 406 LEU A O 1
ATOM 3313 N N . ASN A 1 407 ? -69.359 20.177 -52.219 1.00 28.91 407 ASN A N 1
ATOM 3314 C CA . ASN A 1 407 ? -70.427 20.586 -53.128 1.00 28.91 407 ASN A CA 1
ATOM 3315 C C . ASN A 1 407 ? -70.440 19.609 -54.306 1.00 28.91 407 ASN A C 1
ATOM 3317 O O . ASN A 1 407 ? -69.525 19.605 -55.129 1.00 28.91 407 ASN A O 1
ATOM 3321 N N . GLU A 1 408 ? -71.480 18.783 -54.366 1.00 40.38 408 GLU A N 1
ATOM 3322 C CA . GLU A 1 408 ? -71.935 18.157 -55.604 1.00 40.38 408 GLU A CA 1
ATOM 3323 C C . GLU A 1 408 ? -72.569 19.253 -56.467 1.00 40.38 408 GLU A C 1
ATOM 3325 O O . GLU A 1 408 ? -73.378 20.017 -55.945 1.00 40.38 408 GLU A O 1
ATOM 3330 N N . ASN A 1 409 ? -72.163 19.370 -57.736 1.00 31.22 409 ASN A N 1
ATOM 3331 C CA . ASN A 1 409 ? -73.037 19.631 -58.888 1.00 31.22 409 ASN A CA 1
ATOM 3332 C C . ASN A 1 409 ? -72.218 19.751 -60.190 1.00 31.22 409 ASN A C 1
ATOM 3334 O O . ASN A 1 409 ? -71.257 20.510 -60.254 1.00 31.22 409 ASN A O 1
ATOM 3338 N N . GLU A 1 410 ? -72.695 19.018 -61.204 1.00 34.09 410 GLU A N 1
ATOM 3339 C CA . GLU A 1 410 ? -72.474 19.161 -62.660 1.00 34.09 410 GLU A CA 1
ATOM 3340 C C . GLU A 1 410 ? -71.081 18.780 -63.212 1.00 34.09 410 GLU A C 1
ATOM 3342 O O . GLU A 1 410 ? -70.089 19.461 -62.995 1.00 34.09 410 GLU A O 1
ATOM 3347 N N . LEU A 1 411 ? -70.891 17.574 -63.766 1.00 32.75 411 LEU A N 1
ATOM 3348 C CA . LEU A 1 411 ? -71.311 17.034 -65.080 1.00 32.75 411 LEU A CA 1
ATOM 3349 C C . LEU A 1 411 ? -70.362 17.433 -66.244 1.00 32.75 411 LEU A C 1
ATOM 3351 O O . LEU A 1 411 ? -70.107 18.602 -66.497 1.00 32.75 411 LEU A O 1
ATOM 3355 N N . ASP A 1 412 ? -69.924 16.388 -66.960 1.00 30.48 412 ASP A N 1
ATOM 3356 C CA . ASP A 1 412 ? -69.416 16.312 -68.342 1.00 30.48 412 ASP A CA 1
ATOM 3357 C C . ASP A 1 412 ? -67.901 16.322 -68.682 1.00 30.48 412 ASP A C 1
ATOM 3359 O O . ASP A 1 412 ? -67.210 17.328 -68.772 1.00 30.48 412 ASP A O 1
ATOM 3363 N N . THR A 1 413 ? -67.462 15.097 -69.017 1.00 37.84 413 THR A N 1
ATOM 3364 C CA . THR A 1 413 ? -66.633 14.646 -70.156 1.00 37.84 413 THR A CA 1
ATOM 3365 C C . THR A 1 413 ? -65.219 15.202 -70.397 1.00 37.84 413 THR A C 1
ATOM 3367 O O . THR A 1 413 ? -65.018 16.301 -70.893 1.00 37.84 413 THR A O 1
ATOM 3370 N N . ASN A 1 414 ? -64.252 14.290 -70.220 1.00 36.94 414 ASN A N 1
ATOM 3371 C CA . ASN A 1 414 ? -63.018 14.102 -70.995 1.00 36.94 414 ASN A CA 1
ATOM 3372 C C . ASN A 1 414 ? -62.184 15.348 -71.347 1.00 36.94 414 ASN A C 1
ATOM 3374 O O . ASN A 1 414 ? -62.199 15.813 -72.481 1.00 36.94 414 ASN A O 1
ATOM 3378 N N . ASN A 1 415 ? -61.330 15.771 -70.412 1.00 31.05 415 ASN A N 1
ATOM 3379 C CA . ASN A 1 415 ? -59.903 16.012 -70.659 1.00 31.05 415 ASN A CA 1
ATOM 3380 C C . ASN A 1 415 ? -59.174 16.216 -69.323 1.00 31.05 415 ASN A C 1
ATOM 3382 O O . ASN A 1 415 ? -59.552 17.038 -68.493 1.00 31.05 415 ASN A O 1
ATOM 3386 N N . THR A 1 416 ? -58.118 15.438 -69.104 1.00 43.09 416 THR A N 1
ATOM 3387 C CA . THR A 1 416 ? -57.218 15.553 -67.956 1.00 43.09 416 THR A CA 1
ATOM 3388 C C . THR A 1 416 ? -56.422 16.854 -68.017 1.00 43.09 416 THR A C 1
ATOM 3390 O O . THR A 1 416 ? -55.453 16.931 -68.767 1.00 43.09 416 THR A O 1
ATOM 3393 N N . SER A 1 417 ? -56.789 17.836 -67.194 1.00 28.70 417 SER A N 1
ATOM 3394 C CA . SER A 1 417 ? -55.866 18.772 -66.532 1.00 28.70 417 SER A CA 1
ATOM 3395 C C . SER A 1 417 ? -56.666 19.743 -65.665 1.00 28.70 417 SER A C 1
ATOM 3397 O O . SER A 1 417 ? -57.390 20.580 -66.198 1.00 28.70 417 SER A O 1
ATOM 3399 N N . ILE A 1 418 ? -56.499 19.685 -64.344 1.00 26.67 418 ILE A N 1
ATOM 3400 C CA . ILE A 1 418 ? -56.837 20.814 -63.473 1.00 26.67 418 ILE A CA 1
ATOM 3401 C C . ILE A 1 418 ? -55.532 21.283 -62.846 1.00 26.67 418 ILE A C 1
ATOM 3403 O O . ILE A 1 418 ? -54.931 20.606 -62.014 1.00 26.67 418 ILE A O 1
ATOM 3407 N N . ILE A 1 419 ? -55.081 22.434 -63.334 1.00 27.28 419 ILE A N 1
ATOM 3408 C CA . ILE A 1 419 ? -54.002 23.232 -62.769 1.00 27.28 419 ILE A CA 1
ATOM 3409 C C . ILE A 1 419 ? -54.611 23.989 -61.588 1.00 27.28 419 ILE A C 1
ATOM 3411 O O . ILE A 1 419 ? -55.493 24.824 -61.777 1.00 27.28 419 ILE A O 1
ATOM 3415 N N . ILE A 1 420 ? -54.148 23.689 -60.376 1.00 31.09 420 ILE A N 1
ATOM 3416 C CA . ILE A 1 420 ? -54.389 24.518 -59.194 1.00 31.09 420 ILE A CA 1
ATOM 3417 C C . ILE A 1 420 ? -53.203 25.477 -59.097 1.00 31.09 420 ILE A C 1
ATOM 3419 O O . ILE A 1 420 ? -52.075 25.049 -58.858 1.00 31.09 420 ILE A O 1
ATOM 3423 N N . HIS A 1 421 ? -53.456 26.768 -59.305 1.00 25.61 421 HIS A N 1
ATOM 3424 C CA . HIS A 1 421 ? -52.509 27.816 -58.944 1.00 25.61 421 HIS A CA 1
ATOM 3425 C C . HIS A 1 421 ? -52.598 28.064 -57.438 1.00 25.61 421 HIS A C 1
ATOM 3427 O O . HIS A 1 421 ? -53.559 28.652 -56.946 1.00 25.61 421 HIS A O 1
ATOM 3433 N N . THR A 1 422 ? -51.570 27.636 -56.717 1.00 33.75 422 THR A N 1
ATOM 3434 C CA . THR A 1 422 ? -51.172 28.250 -55.450 1.00 33.75 422 THR A CA 1
ATOM 3435 C C . THR A 1 422 ? -49.736 28.708 -55.621 1.00 33.75 422 THR A C 1
ATOM 3437 O O . THR A 1 422 ? -48.818 27.889 -55.684 1.00 33.75 422 THR A O 1
ATOM 3440 N N . ASP A 1 423 ? -49.567 30.016 -55.766 1.00 26.42 423 ASP A N 1
ATOM 3441 C CA . ASP A 1 423 ? -48.266 30.653 -55.851 1.00 26.42 423 ASP A CA 1
ATOM 3442 C C . ASP A 1 423 ? -47.592 30.698 -54.465 1.00 26.42 423 ASP A C 1
ATOM 3444 O O . ASP A 1 423 ? -48.247 30.923 -53.448 1.00 26.42 423 ASP A O 1
ATOM 3448 N N . VAL A 1 424 ? -46.256 30.600 -54.492 1.00 32.47 424 VAL A N 1
ATOM 3449 C CA . VAL A 1 424 ? -45.276 31.050 -53.480 1.00 32.47 424 VAL A CA 1
ATOM 3450 C C . VAL A 1 424 ? -44.799 30.026 -52.415 1.00 32.47 424 VAL A C 1
ATOM 3452 O O . VAL A 1 424 ? -45.453 29.763 -51.414 1.00 32.47 424 VAL A O 1
ATOM 3455 N N . ILE A 1 425 ? -43.531 29.618 -52.625 1.00 34.44 425 ILE A N 1
ATOM 3456 C CA . ILE A 1 425 ? -42.516 28.973 -51.753 1.00 34.44 425 ILE A CA 1
ATOM 3457 C C . ILE A 1 425 ? -42.483 27.432 -51.712 1.00 34.44 425 ILE A C 1
ATOM 3459 O O . ILE A 1 425 ? -43.159 26.766 -50.937 1.00 34.44 425 ILE A O 1
ATOM 3463 N N . ASP A 1 426 ? -41.588 26.918 -52.563 1.00 29.53 426 ASP A N 1
ATOM 3464 C CA . ASP A 1 426 ? -40.567 25.889 -52.323 1.00 29.53 426 ASP A CA 1
ATOM 3465 C C . ASP A 1 426 ? -40.889 24.696 -51.409 1.00 29.53 426 ASP A C 1
ATOM 3467 O O . ASP A 1 426 ? -40.818 24.751 -50.186 1.00 29.53 426 ASP A O 1
ATOM 3471 N N . ASN A 1 427 ? -41.089 23.558 -52.079 1.00 34.62 427 ASN A N 1
ATOM 3472 C CA . ASN A 1 427 ? -40.479 22.256 -51.801 1.00 34.62 427 ASN A CA 1
ATOM 3473 C C . ASN A 1 427 ? -39.864 22.053 -50.403 1.00 34.62 427 ASN A C 1
ATOM 3475 O O . ASN A 1 427 ? -38.650 22.135 -50.226 1.00 34.62 427 ASN A O 1
ATOM 3479 N N . GLU A 1 428 ? -40.663 21.535 -49.476 1.00 36.16 428 GLU A N 1
ATOM 3480 C CA . GLU A 1 428 ? -40.173 20.484 -48.590 1.00 36.16 428 GLU A CA 1
ATOM 3481 C C . GLU A 1 428 ? -41.290 19.453 -48.394 1.00 36.16 428 GLU A C 1
ATOM 3483 O O . GLU A 1 428 ? -42.377 19.765 -47.912 1.00 36.16 428 GLU A O 1
ATOM 3488 N N . LYS A 1 429 ? -41.036 18.209 -48.820 1.00 35.94 429 LYS A N 1
ATOM 3489 C CA . LYS A 1 429 ? -41.827 17.018 -48.479 1.00 35.94 429 LYS A CA 1
ATOM 3490 C C . LYS A 1 429 ? -41.887 16.903 -46.954 1.00 35.94 429 LYS A C 1
ATOM 3492 O O . LYS A 1 429 ? -41.047 16.252 -46.342 1.00 35.94 429 LYS A O 1
ATOM 3497 N N . LEU A 1 430 ? -42.858 17.557 -46.334 1.00 40.66 430 LEU A N 1
ATOM 3498 C CA . LEU A 1 430 ? -42.936 17.684 -44.888 1.00 40.66 430 LEU A CA 1
ATOM 3499 C C . LEU A 1 430 ? -44.198 17.022 -44.340 1.00 40.66 430 LEU A C 1
ATOM 3501 O O . LEU A 1 430 ? -45.056 17.719 -43.821 1.00 40.66 430 LEU A O 1
ATOM 3505 N N . THR A 1 431 ? -44.361 15.698 -44.460 1.00 44.31 431 THR A N 1
ATOM 3506 C CA . THR A 1 431 ? -45.593 15.065 -43.927 1.00 44.31 431 THR A CA 1
ATOM 3507 C C . THR A 1 431 ? -45.550 13.582 -43.531 1.00 44.31 431 THR A C 1
ATOM 3509 O O . THR A 1 431 ? -46.589 13.061 -43.154 1.00 44.31 431 THR A O 1
ATOM 3512 N N . PHE A 1 432 ? -44.410 12.879 -43.494 1.00 38.53 432 PHE A N 1
ATOM 3513 C CA . PHE A 1 432 ? -44.412 11.512 -42.918 1.00 38.53 432 PHE A CA 1
ATOM 3514 C C . PHE A 1 432 ? -43.106 11.128 -42.201 1.00 38.53 432 PHE A C 1
ATOM 3516 O O . PHE A 1 432 ? -43.151 10.642 -41.076 1.00 38.53 432 PHE A O 1
ATOM 3523 N N . GLU A 1 433 ? -41.934 11.493 -42.738 1.00 37.59 433 GLU A N 1
ATOM 3524 C CA . GLU A 1 433 ? -40.639 11.230 -42.069 1.00 37.59 433 GLU A CA 1
ATOM 3525 C C . GLU A 1 433 ? -40.474 11.949 -40.715 1.00 37.59 433 GLU A C 1
ATOM 3527 O O . GLU A 1 433 ? -39.864 11.408 -39.791 1.00 37.59 433 GLU A O 1
ATOM 3532 N N . LYS A 1 434 ? -41.044 13.156 -40.549 1.00 40.28 434 LYS A N 1
ATOM 3533 C CA . LYS A 1 434 ? -41.036 13.877 -39.258 1.00 40.28 434 LYS A CA 1
ATOM 3534 C C . LYS A 1 434 ? -41.899 13.201 -38.184 1.00 40.28 434 LYS A C 1
ATOM 3536 O O . LYS A 1 434 ? -41.647 13.410 -37.002 1.00 40.28 434 LYS A O 1
ATOM 3541 N N . PHE A 1 435 ? -42.894 12.401 -38.573 1.00 47.12 435 PHE A N 1
ATOM 3542 C CA . PHE A 1 435 ? -43.787 11.716 -37.635 1.00 47.12 435 PHE A CA 1
ATOM 3543 C C . PHE A 1 435 ? -43.137 10.436 -37.094 1.00 47.12 435 PHE A C 1
ATOM 3545 O O . PHE A 1 435 ? -43.109 10.235 -35.881 1.00 47.12 435 PHE A O 1
ATOM 3552 N N . ASP A 1 436 ? -42.502 9.644 -37.964 1.00 46.22 436 ASP A N 1
ATOM 3553 C CA . ASP A 1 436 ? -41.734 8.460 -37.553 1.00 46.22 436 ASP A CA 1
ATOM 3554 C C . ASP A 1 436 ? -40.518 8.837 -36.694 1.00 46.22 436 ASP A C 1
ATOM 3556 O O . ASP A 1 436 ? -40.276 8.229 -35.653 1.00 46.22 436 ASP A O 1
ATOM 3560 N N . THR A 1 437 ? -39.787 9.895 -37.058 1.00 48.16 437 THR A N 1
ATOM 3561 C CA . THR A 1 437 ? -38.657 10.385 -36.245 1.00 48.16 437 THR A CA 1
ATOM 3562 C C . THR A 1 437 ? -39.100 10.960 -34.896 1.00 48.16 437 THR A C 1
ATOM 3564 O O . THR A 1 437 ? -38.419 10.734 -33.897 1.00 48.16 437 THR A O 1
ATOM 3567 N N . ALA A 1 438 ? -40.252 11.637 -34.817 1.00 51.97 438 ALA A N 1
ATOM 3568 C CA . ALA A 1 438 ? -40.819 12.093 -33.547 1.00 51.97 438 ALA A CA 1
ATOM 3569 C C . ALA A 1 438 ? -41.303 10.927 -32.670 1.00 51.97 438 ALA A C 1
ATOM 3571 O O . ALA A 1 438 ? -41.081 10.957 -31.462 1.00 51.97 438 ALA A O 1
ATOM 3572 N N . MET A 1 439 ? -41.909 9.888 -33.255 1.00 54.91 439 MET A N 1
ATOM 3573 C CA . MET A 1 439 ? -42.354 8.693 -32.529 1.00 54.91 439 MET A CA 1
ATOM 3574 C C . MET A 1 439 ? -41.169 7.868 -32.001 1.00 54.91 439 MET A C 1
ATOM 3576 O O . MET A 1 439 ? -41.193 7.445 -30.847 1.00 54.91 439 MET A O 1
ATOM 3580 N N . ILE A 1 440 ? -40.101 7.721 -32.793 1.00 57.53 440 ILE A N 1
ATOM 3581 C CA . ILE A 1 440 ? -38.841 7.087 -32.367 1.00 57.53 440 ILE A CA 1
ATOM 3582 C C . ILE A 1 440 ? -38.186 7.888 -31.231 1.00 57.53 440 ILE A C 1
ATOM 3584 O O . ILE A 1 440 ? -37.786 7.306 -30.225 1.00 57.53 440 ILE A O 1
ATOM 3588 N N . LEU A 1 441 ? -38.131 9.222 -31.340 1.00 56.69 441 LEU A N 1
ATOM 3589 C CA . LEU A 1 441 ? -37.613 10.081 -30.271 1.00 56.69 441 LEU A CA 1
ATOM 3590 C C . LEU A 1 441 ? -38.476 9.994 -29.003 1.00 56.69 441 LEU A C 1
ATOM 3592 O O . LEU A 1 441 ? -37.931 9.929 -27.906 1.00 56.69 441 LEU A O 1
ATOM 3596 N N . LEU A 1 442 ? -39.808 9.970 -29.119 1.00 59.94 442 LEU A N 1
ATOM 3597 C CA . LEU A 1 442 ? -40.723 9.828 -27.979 1.00 59.94 442 LEU A CA 1
ATOM 3598 C C . LEU A 1 442 ? -40.548 8.482 -27.261 1.00 59.94 442 LEU A C 1
ATOM 3600 O O . LEU A 1 442 ? -40.560 8.472 -26.029 1.00 59.94 442 LEU A O 1
ATOM 3604 N N . ASP A 1 443 ? -40.340 7.383 -27.991 1.00 61.03 443 ASP A N 1
ATOM 3605 C CA . ASP A 1 443 ? -40.055 6.062 -27.409 1.00 61.03 443 ASP A CA 1
ATOM 3606 C C . ASP A 1 443 ? -38.669 6.028 -26.732 1.00 61.03 443 ASP A C 1
ATOM 3608 O O . ASP A 1 443 ? -38.515 5.535 -25.610 1.00 61.03 443 ASP A O 1
ATOM 3612 N N . GLU A 1 444 ? -37.667 6.680 -27.331 1.00 65.50 444 GLU A N 1
ATOM 3613 C CA . GLU A 1 444 ? -36.336 6.852 -26.739 1.00 65.50 444 GLU A CA 1
ATOM 3614 C C . GLU A 1 444 ? -36.387 7.704 -25.450 1.00 65.50 444 GLU A C 1
ATOM 3616 O O . GLU A 1 444 ? -35.840 7.315 -24.412 1.00 65.50 444 GLU A O 1
ATOM 3621 N N . PHE A 1 445 ? -37.128 8.819 -25.447 1.00 64.00 445 PHE A N 1
ATOM 3622 C CA . PHE A 1 445 ? -37.363 9.649 -24.257 1.00 64.00 445 PHE A CA 1
ATOM 3623 C C . PHE A 1 445 ? -38.212 8.934 -23.190 1.00 64.00 445 PHE A C 1
ATOM 3625 O O . PHE A 1 445 ? -37.957 9.102 -21.989 1.00 64.00 445 PHE A O 1
ATOM 3632 N N . ALA A 1 446 ? -39.193 8.118 -23.588 1.00 63.88 446 ALA A N 1
ATOM 3633 C CA . ALA A 1 446 ? -39.987 7.296 -22.678 1.00 63.88 446 ALA A CA 1
ATOM 3634 C C . ALA A 1 446 ? -39.118 6.228 -21.998 1.00 63.88 446 ALA A C 1
ATOM 3636 O O . ALA A 1 446 ? -39.161 6.107 -20.767 1.00 63.88 446 ALA A O 1
ATOM 3637 N N . SER A 1 447 ? -38.256 5.548 -22.757 1.00 74.44 447 SER A N 1
ATOM 3638 C CA . SER A 1 447 ? -37.255 4.606 -22.242 1.00 74.44 447 SER A CA 1
ATOM 3639 C C . SER A 1 447 ? -36.310 5.274 -21.234 1.00 74.44 447 SER A C 1
ATOM 3641 O O . SER A 1 447 ? -36.144 4.790 -20.109 1.00 74.44 447 SER A O 1
ATOM 3643 N N . ILE A 1 448 ? -35.797 6.469 -21.553 1.00 75.50 448 ILE A N 1
ATOM 3644 C CA . ILE A 1 448 ? -34.977 7.270 -20.628 1.00 75.50 448 ILE A CA 1
ATOM 3645 C C . ILE A 1 448 ? -35.748 7.594 -19.336 1.00 75.50 448 ILE A C 1
ATOM 3647 O O . ILE A 1 448 ? -35.193 7.483 -18.240 1.00 75.50 448 ILE A O 1
ATOM 3651 N N . SER A 1 449 ? -37.034 7.948 -19.419 1.00 78.75 449 SER A N 1
ATOM 3652 C CA . SER A 1 449 ? -37.858 8.249 -18.236 1.00 78.75 449 SER A CA 1
ATOM 3653 C C . SER A 1 449 ? -38.060 7.038 -17.306 1.00 78.75 449 SER A C 1
ATOM 3655 O O . SER A 1 449 ? -38.086 7.200 -16.080 1.00 78.75 449 SER A O 1
ATOM 3657 N N . ILE A 1 450 ? -38.143 5.826 -17.869 1.00 83.38 450 ILE A N 1
ATOM 3658 C CA . ILE A 1 450 ? -38.241 4.561 -17.124 1.00 83.38 450 ILE A CA 1
ATOM 3659 C C . ILE A 1 450 ? -36.914 4.257 -16.415 1.00 83.38 450 ILE A C 1
ATOM 3661 O O . ILE A 1 450 ? -36.923 3.844 -15.254 1.00 83.38 450 ILE A O 1
ATOM 3665 N N . ILE A 1 451 ? -35.771 4.530 -17.052 1.00 86.19 451 ILE A N 1
ATOM 3666 C CA . ILE A 1 451 ? -34.445 4.353 -16.435 1.00 86.19 451 ILE A CA 1
ATOM 3667 C C . ILE A 1 451 ? -34.306 5.215 -15.170 1.00 86.19 451 ILE A C 1
ATOM 3669 O O . ILE A 1 451 ? -33.885 4.712 -14.126 1.00 86.19 451 ILE A O 1
ATOM 3673 N N . TRP A 1 452 ? -34.718 6.486 -15.218 1.00 85.62 452 TRP A N 1
ATOM 3674 C CA . TRP A 1 452 ? -34.697 7.367 -14.040 1.00 85.62 452 TRP A CA 1
ATOM 3675 C C . TRP A 1 452 ? -35.616 6.881 -12.913 1.00 85.62 452 TRP A C 1
ATOM 3677 O O . TRP A 1 452 ? -35.281 7.037 -11.738 1.00 85.62 452 TRP A O 1
ATOM 3687 N N . LEU A 1 453 ? -36.751 6.257 -13.246 1.00 87.06 453 LEU A N 1
ATOM 3688 C CA . LEU A 1 453 ? -37.626 5.627 -12.257 1.00 87.06 453 LEU A CA 1
ATOM 3689 C C . LEU A 1 453 ? -36.943 4.440 -11.572 1.00 87.06 453 LEU A C 1
ATOM 3691 O O . LEU A 1 453 ? -36.937 4.371 -10.343 1.00 87.06 453 LEU A O 1
ATOM 3695 N N . LEU A 1 454 ? -36.367 3.524 -12.353 1.00 89.19 454 LEU A N 1
ATOM 3696 C CA . LEU A 1 454 ? -35.661 2.357 -11.821 1.00 89.19 454 LEU A CA 1
ATOM 3697 C C . LEU A 1 454 ? -34.496 2.784 -10.921 1.00 89.19 454 LEU A C 1
ATOM 3699 O O . LEU A 1 454 ? -34.336 2.242 -9.827 1.00 89.19 454 LEU A O 1
ATOM 3703 N N . LEU A 1 455 ? -33.739 3.803 -11.338 1.00 88.38 455 LEU A N 1
ATOM 3704 C CA . LEU A 1 455 ? -32.653 4.375 -10.546 1.00 88.38 455 LEU A CA 1
ATOM 3705 C C . LEU A 1 455 ? -33.166 4.994 -9.236 1.00 88.38 455 LEU A C 1
ATOM 3707 O O . LEU A 1 455 ? -32.597 4.742 -8.176 1.00 88.38 455 LEU A O 1
ATOM 3711 N N . GLY A 1 456 ? -34.268 5.747 -9.285 1.00 91.31 456 GLY A N 1
ATOM 3712 C CA . GLY A 1 456 ? -34.892 6.329 -8.095 1.00 91.31 456 GLY A CA 1
ATOM 3713 C C . GLY A 1 456 ? -35.376 5.274 -7.094 1.00 91.31 456 GLY A C 1
ATOM 3714 O O . GLY A 1 456 ? -35.090 5.386 -5.901 1.00 91.31 456 GLY A O 1
ATOM 3715 N N . ILE A 1 457 ? -36.049 4.219 -7.571 1.00 93.00 457 ILE A N 1
ATOM 3716 C CA . ILE A 1 457 ? -36.486 3.088 -6.733 1.00 93.00 457 ILE A CA 1
ATOM 3717 C C . ILE A 1 457 ? -35.272 2.392 -6.113 1.00 93.00 457 ILE A C 1
ATOM 3719 O O . ILE A 1 457 ? -35.258 2.161 -4.904 1.00 93.00 457 ILE A O 1
ATOM 3723 N N . ALA A 1 458 ? -34.230 2.121 -6.905 1.00 91.94 458 ALA A N 1
ATOM 3724 C CA . ALA A 1 458 ? -32.998 1.519 -6.407 1.00 91.94 458 ALA A CA 1
ATOM 3725 C C . ALA A 1 458 ? -32.355 2.371 -5.297 1.00 91.94 458 ALA A C 1
ATOM 3727 O O . ALA A 1 458 ? -32.009 1.833 -4.244 1.00 91.94 458 ALA A O 1
ATOM 3728 N N . CYS A 1 459 ? -32.259 3.695 -5.473 1.00 90.19 459 CYS A N 1
ATOM 3729 C CA . CYS A 1 459 ? -31.756 4.608 -4.440 1.00 90.19 459 CYS A CA 1
ATOM 3730 C C . CYS A 1 459 ? -32.608 4.581 -3.160 1.00 90.19 459 CYS A C 1
ATOM 3732 O O . CYS A 1 459 ? -32.048 4.543 -2.063 1.00 90.19 459 CYS A O 1
ATOM 3734 N N . CYS A 1 460 ? -33.940 4.549 -3.274 1.00 93.75 460 CYS A N 1
ATOM 3735 C CA . CYS A 1 460 ? -34.836 4.416 -2.121 1.00 93.75 460 CYS A CA 1
ATOM 3736 C C . CYS A 1 460 ? -34.639 3.084 -1.387 1.00 93.75 460 CYS A C 1
ATOM 3738 O O . CYS A 1 460 ? -34.512 3.077 -0.163 1.00 93.75 460 CYS A O 1
ATOM 3740 N N . CYS A 1 461 ? -34.563 1.966 -2.115 1.00 94.00 461 CYS A N 1
ATOM 3741 C CA . CYS A 1 461 ? -34.306 0.651 -1.526 1.00 94.00 461 CYS A CA 1
ATOM 3742 C C . CYS A 1 461 ? -32.970 0.631 -0.774 1.00 94.00 461 CYS A C 1
ATOM 3744 O O . CYS A 1 461 ? -32.921 0.180 0.369 1.00 94.00 461 CYS A O 1
ATOM 3746 N N . VAL A 1 462 ? -31.905 1.173 -1.375 1.00 91.50 462 VAL A N 1
ATOM 3747 C CA . VAL A 1 462 ? -30.593 1.296 -0.720 1.00 91.50 462 VAL A CA 1
ATOM 3748 C C . VAL A 1 462 ? -30.689 2.154 0.543 1.00 91.50 462 VAL A C 1
ATOM 3750 O O . VAL A 1 462 ? -30.169 1.752 1.579 1.00 91.50 462 VAL A O 1
ATOM 3753 N N . CYS A 1 463 ? -31.395 3.286 0.500 1.00 92.56 463 CYS A N 1
ATOM 3754 C CA . CYS A 1 463 ? -31.588 4.155 1.662 1.00 92.56 463 CYS A CA 1
ATOM 3755 C C . CYS A 1 463 ? -32.292 3.427 2.823 1.00 92.56 463 CYS A C 1
ATOM 3757 O O . CYS A 1 463 ? -31.810 3.458 3.956 1.00 92.56 463 CYS A O 1
ATOM 3759 N N . VAL A 1 464 ? -33.380 2.698 2.544 1.00 94.25 464 VAL A N 1
ATOM 3760 C CA . VAL A 1 464 ? -34.103 1.906 3.557 1.00 94.25 464 VAL A CA 1
ATOM 3761 C C . VAL A 1 464 ? -33.216 0.803 4.136 1.00 94.25 464 VAL A C 1
ATOM 3763 O O . VAL A 1 464 ? -33.167 0.638 5.354 1.00 94.25 464 VAL A O 1
ATOM 3766 N N . ILE A 1 465 ? -32.472 0.082 3.291 1.00 92.62 465 ILE A N 1
ATOM 3767 C CA . ILE A 1 465 ? -31.528 -0.952 3.742 1.00 92.62 465 ILE A CA 1
ATOM 3768 C C . ILE A 1 465 ? -30.456 -0.340 4.650 1.00 92.62 465 ILE A C 1
ATOM 3770 O O . ILE A 1 465 ? -30.172 -0.899 5.706 1.00 92.62 465 ILE A O 1
ATOM 3774 N N . LEU A 1 466 ? -29.893 0.817 4.288 1.00 88.75 466 LEU A N 1
ATOM 3775 C CA . LEU A 1 466 ? -28.897 1.509 5.109 1.00 88.75 466 LEU A CA 1
ATOM 3776 C C . LEU A 1 466 ? -29.459 1.898 6.478 1.00 88.75 466 LEU A C 1
ATOM 3778 O O . LEU A 1 466 ? -28.801 1.651 7.487 1.00 88.75 466 LEU A O 1
ATOM 3782 N N . ILE A 1 467 ? -30.676 2.448 6.528 1.00 91.50 467 ILE A N 1
ATOM 3783 C CA . ILE A 1 467 ? -31.344 2.801 7.788 1.00 91.50 467 ILE A CA 1
ATOM 3784 C C . ILE A 1 467 ? -31.552 1.551 8.649 1.00 91.50 467 ILE A C 1
ATOM 3786 O O . ILE A 1 467 ? -31.161 1.544 9.816 1.00 91.50 467 ILE A O 1
ATOM 3790 N N . LEU A 1 468 ? -32.086 0.469 8.073 1.00 91.56 468 LEU A N 1
ATOM 3791 C CA . LEU A 1 468 ? -32.276 -0.797 8.786 1.00 91.56 468 LEU A CA 1
ATOM 3792 C C . LEU A 1 468 ? -30.946 -1.358 9.304 1.00 91.56 468 LEU A C 1
ATOM 3794 O O . LEU A 1 468 ? -30.859 -1.748 10.466 1.00 91.56 468 LEU A O 1
ATOM 3798 N N . CYS A 1 469 ? -29.889 -1.343 8.489 1.00 87.50 469 CYS A N 1
ATOM 3799 C CA . CYS A 1 469 ? -28.554 -1.762 8.909 1.00 87.50 469 CYS A CA 1
ATOM 3800 C C . CYS A 1 469 ? -28.022 -0.912 10.071 1.00 87.50 469 CYS A C 1
ATOM 3802 O O . CYS A 1 469 ? -27.480 -1.476 11.021 1.00 87.50 469 CYS A O 1
ATOM 3804 N N . ILE A 1 470 ? -28.188 0.414 10.033 1.00 88.06 470 ILE A N 1
ATOM 3805 C CA . ILE A 1 470 ? -27.760 1.313 11.117 1.00 88.06 470 ILE A CA 1
ATOM 3806 C C . ILE 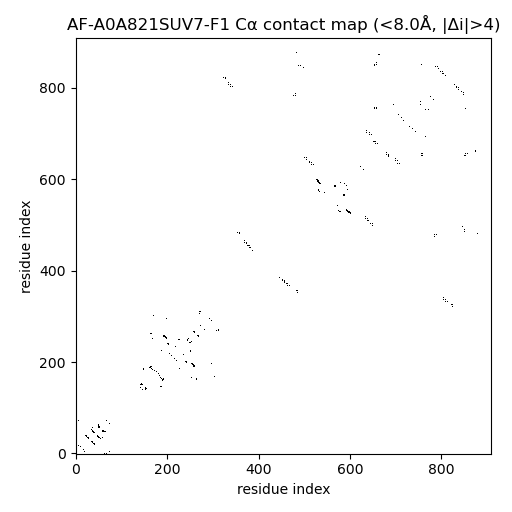A 1 470 ? -28.534 1.007 12.402 1.00 88.06 470 ILE A C 1
ATOM 3808 O O . ILE A 1 470 ? -27.918 0.871 13.459 1.00 88.06 470 ILE A O 1
ATOM 3812 N N . CYS A 1 471 ? -29.853 0.826 12.320 1.00 89.69 471 CYS A N 1
ATOM 3813 C CA . CYS A 1 471 ? -30.676 0.454 13.470 1.00 89.69 471 CYS A CA 1
ATOM 3814 C C . CYS A 1 471 ? -30.259 -0.906 14.054 1.00 89.69 471 CYS A C 1
ATOM 3816 O O . CYS A 1 471 ? -30.064 -1.023 15.263 1.00 89.69 471 CYS A O 1
ATOM 3818 N N . CYS A 1 472 ? -30.060 -1.927 13.213 1.00 88.94 472 CYS A N 1
ATOM 3819 C CA . CYS A 1 472 ? -29.653 -3.264 13.657 1.00 88.94 472 CYS A CA 1
ATOM 3820 C C . CYS A 1 472 ? -28.237 -3.302 14.251 1.00 88.94 472 CYS A C 1
ATOM 3822 O O . CYS A 1 472 ? -27.959 -4.123 15.127 1.00 88.94 472 CYS A O 1
ATOM 3824 N N . LEU A 1 473 ? -27.331 -2.449 13.768 1.00 86.88 473 LEU A N 1
ATOM 3825 C CA . LEU A 1 473 ? -25.928 -2.418 14.186 1.00 86.88 473 LEU A CA 1
ATOM 3826 C C . LEU A 1 473 ? -25.625 -1.318 15.210 1.00 86.88 473 LEU A C 1
ATOM 3828 O O . LEU A 1 473 ? -24.463 -1.168 15.582 1.00 86.88 473 LEU A O 1
ATOM 3832 N N . TRP A 1 474 ? -26.633 -0.593 15.705 1.00 87.62 474 TRP A N 1
ATOM 3833 C CA . TRP A 1 474 ? -26.470 0.570 16.585 1.00 87.62 474 TRP A CA 1
ATOM 3834 C C . TRP A 1 474 ? -25.531 0.304 17.768 1.00 87.62 474 TRP A C 1
ATOM 3836 O O . TRP A 1 474 ? -24.509 0.969 17.921 1.00 87.62 474 TRP A O 1
ATOM 3846 N N . GLU A 1 475 ? -25.811 -0.732 18.565 1.00 83.19 475 GLU A N 1
ATOM 3847 C CA . GLU A 1 475 ? -24.989 -1.091 19.733 1.00 83.19 475 GLU A CA 1
ATOM 3848 C C . GLU A 1 475 ? -23.545 -1.444 19.350 1.00 83.19 475 GLU A C 1
ATOM 3850 O O . GLU A 1 475 ? -22.599 -1.151 20.083 1.00 83.19 475 GLU A O 1
ATOM 3855 N N . ARG A 1 476 ? -23.359 -2.062 18.177 1.00 85.88 476 ARG A N 1
ATOM 3856 C CA . ARG A 1 476 ? -22.037 -2.434 17.655 1.00 85.88 476 ARG A CA 1
ATOM 3857 C C . ARG A 1 476 ? -21.262 -1.206 17.182 1.00 85.88 476 ARG A C 1
ATOM 3859 O O . ARG A 1 476 ? -20.062 -1.139 17.425 1.00 85.88 476 ARG A O 1
ATOM 3866 N N . ILE A 1 477 ? -21.935 -0.251 16.539 1.00 86.31 477 ILE A N 1
ATOM 3867 C CA . ILE A 1 477 ? -21.346 1.012 16.076 1.00 86.31 477 ILE A CA 1
ATOM 3868 C C . ILE A 1 477 ? -20.935 1.872 17.275 1.00 86.31 477 ILE A C 1
ATOM 3870 O O . ILE A 1 477 ? -19.832 2.413 17.273 1.00 86.31 477 ILE A O 1
ATOM 3874 N N . VAL A 1 478 ? -21.758 1.933 18.327 1.00 85.81 478 VAL A N 1
ATOM 3875 C CA . VAL A 1 478 ? -21.412 2.636 19.574 1.00 85.81 478 VAL A CA 1
ATOM 3876 C C . VAL A 1 478 ? -20.168 2.019 20.216 1.00 85.81 478 VAL A C 1
ATOM 3878 O O . VAL A 1 478 ? -19.207 2.738 20.490 1.00 85.81 478 VAL A O 1
ATOM 3881 N N . LEU A 1 479 ? -20.125 0.689 20.366 1.00 83.12 479 LEU A N 1
ATOM 3882 C CA . LEU A 1 479 ? -18.939 -0.004 20.879 1.00 83.12 479 LEU A CA 1
ATOM 3883 C C . LEU A 1 479 ? -17.698 0.267 20.013 1.00 83.12 479 LEU A C 1
ATOM 3885 O O . LEU A 1 479 ? -16.626 0.551 20.545 1.00 83.12 479 LEU A O 1
ATOM 3889 N N . ALA A 1 480 ? -17.841 0.210 18.685 1.00 85.88 480 ALA A N 1
ATOM 3890 C CA . ALA A 1 480 ? -16.758 0.516 17.758 1.00 85.88 480 ALA A CA 1
ATOM 3891 C C . ALA A 1 480 ? -16.252 1.955 17.930 1.00 85.88 480 ALA A C 1
ATOM 3893 O O . ALA A 1 480 ? -15.045 2.162 17.999 1.00 85.88 480 ALA A O 1
ATOM 3894 N N . SER A 1 481 ? -17.151 2.933 18.066 1.00 86.56 481 SER A N 1
ATOM 3895 C CA . SER A 1 481 ? -16.779 4.337 18.273 1.00 86.56 481 SER A CA 1
ATOM 3896 C C . SER A 1 481 ? -16.017 4.565 19.585 1.00 86.56 481 SER A C 1
ATOM 3898 O O . SER A 1 481 ? -15.032 5.301 19.588 1.00 86.56 481 SER A O 1
ATOM 3900 N N . ALA A 1 482 ? -16.391 3.870 20.665 1.00 84.56 482 ALA A N 1
ATOM 3901 C CA . ALA A 1 482 ? -15.696 3.947 21.950 1.00 84.56 482 ALA A CA 1
ATOM 3902 C C . ALA A 1 482 ? -14.300 3.299 21.897 1.00 84.56 482 ALA A C 1
ATOM 3904 O O . ALA A 1 482 ? -13.332 3.853 22.411 1.00 84.56 482 ALA A O 1
ATOM 3905 N N . LEU A 1 483 ? -14.160 2.154 21.222 1.00 85.12 483 LEU A N 1
ATOM 3906 C CA . LEU A 1 483 ? -12.857 1.503 21.016 1.00 85.12 483 LEU A CA 1
ATOM 3907 C C . LEU A 1 483 ? -11.905 2.352 20.168 1.00 85.12 483 LEU A C 1
ATOM 3909 O O . LEU A 1 483 ? -10.710 2.414 20.446 1.00 85.12 483 LEU A O 1
ATOM 3913 N N . ILE A 1 484 ? -12.442 2.996 19.134 1.00 87.38 484 ILE A N 1
ATOM 3914 C CA . ILE A 1 484 ? -11.726 3.940 18.271 1.00 87.38 484 ILE A CA 1
ATOM 3915 C C . ILE A 1 484 ? -11.236 5.134 19.116 1.00 87.38 484 ILE A C 1
ATOM 3917 O O . ILE A 1 484 ? -10.062 5.508 19.052 1.00 87.38 484 ILE A O 1
ATOM 3921 N N . GLU A 1 485 ? -12.076 5.678 19.998 1.00 87.31 485 GLU A N 1
ATOM 3922 C CA . GLU A 1 485 ? -11.661 6.723 20.942 1.00 87.31 485 GLU A CA 1
ATOM 3923 C C . GLU A 1 485 ? -10.502 6.265 21.851 1.00 87.31 485 GLU A C 1
ATOM 3925 O O . GLU A 1 485 ? -9.490 6.962 21.957 1.00 87.31 485 GLU A O 1
ATOM 3930 N N . GLU A 1 486 ? -10.581 5.073 22.447 1.00 86.81 486 GLU A N 1
ATOM 3931 C CA . GLU A 1 486 ? -9.494 4.521 23.273 1.00 86.81 486 GLU A CA 1
ATOM 3932 C C . GLU A 1 486 ? -8.208 4.263 22.464 1.00 86.81 486 GLU A C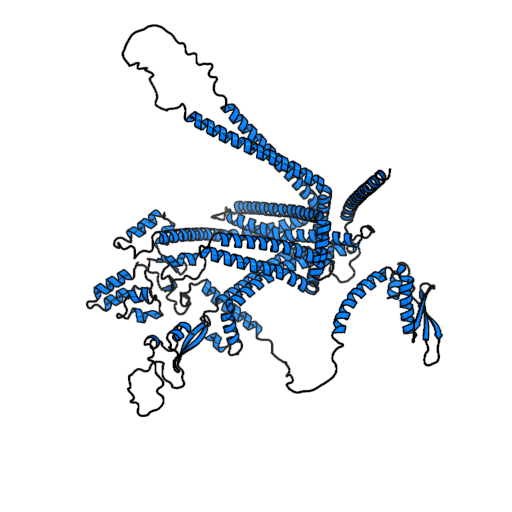 1
ATOM 3934 O O . GLU A 1 486 ? -7.105 4.560 22.930 1.00 86.81 486 GLU A O 1
ATOM 3939 N N . ALA A 1 487 ? -8.318 3.818 21.208 1.00 89.62 487 ALA A N 1
ATOM 3940 C CA . ALA A 1 487 ? -7.169 3.676 20.313 1.00 89.62 487 ALA A CA 1
ATOM 3941 C C . ALA A 1 487 ? -6.465 5.015 20.050 1.00 89.62 487 ALA A C 1
ATOM 3943 O O . ALA A 1 487 ? -5.233 5.079 20.028 1.00 89.62 487 ALA A O 1
ATOM 3944 N N . SER A 1 488 ? -7.224 6.107 19.917 1.00 89.19 488 SER A N 1
ATOM 3945 C CA . SER A 1 488 ? -6.646 7.449 19.761 1.00 89.19 488 SER A CA 1
ATOM 3946 C C . SER A 1 488 ? -5.859 7.901 21.001 1.00 89.19 488 SER A C 1
ATOM 3948 O O . SER A 1 488 ? -4.800 8.528 20.870 1.00 89.19 488 SER A O 1
ATOM 3950 N N . LYS A 1 489 ? -6.322 7.529 22.206 1.00 85.81 489 LYS A N 1
ATOM 3951 C CA . LYS A 1 489 ? -5.602 7.776 23.464 1.00 85.81 489 LYS A CA 1
ATOM 3952 C C . LYS A 1 489 ? -4.302 6.975 23.469 1.00 85.81 489 LYS A C 1
ATOM 3954 O O . LYS A 1 489 ? -3.244 7.572 23.657 1.00 85.81 489 LYS A O 1
ATOM 3959 N N . ALA A 1 490 ? -4.354 5.680 23.149 1.00 87.06 490 ALA A N 1
ATOM 3960 C CA . ALA A 1 490 ? -3.176 4.811 23.067 1.00 87.06 490 ALA A CA 1
ATOM 3961 C C . ALA A 1 490 ? -2.086 5.361 22.128 1.00 87.06 490 ALA A C 1
ATOM 3963 O O . ALA A 1 490 ? -0.915 5.438 22.503 1.00 87.06 490 ALA A O 1
ATOM 3964 N N . ILE A 1 491 ? -2.468 5.807 20.927 1.00 88.75 491 ILE A N 1
ATOM 3965 C CA . ILE A 1 491 ? -1.539 6.405 19.951 1.00 88.75 491 ILE A CA 1
ATOM 3966 C C . ILE A 1 491 ? -0.948 7.716 20.479 1.00 88.75 491 ILE A C 1
ATOM 3968 O O . ILE A 1 491 ? 0.238 7.971 20.286 1.00 88.75 491 ILE A O 1
ATOM 3972 N N . SER A 1 492 ? -1.742 8.525 21.186 1.00 84.50 492 SER A N 1
ATOM 3973 C CA . SER A 1 492 ? -1.263 9.773 21.795 1.00 84.50 492 SER A CA 1
ATOM 3974 C C . SER A 1 492 ? -0.232 9.519 22.904 1.00 84.50 492 SER A C 1
ATOM 3976 O O . SER A 1 492 ? 0.738 10.267 23.016 1.00 84.50 492 SER A O 1
ATOM 3978 N N . TYR A 1 493 ? -0.399 8.449 23.694 1.00 82.06 493 TYR A N 1
ATOM 3979 C CA . TYR A 1 493 ? 0.603 8.010 24.677 1.00 82.06 493 TYR A CA 1
ATOM 3980 C C . TYR A 1 493 ? 1.868 7.455 24.008 1.00 82.06 493 TYR A C 1
ATOM 3982 O O . TYR A 1 493 ? 2.977 7.678 24.492 1.00 82.06 493 TYR A O 1
ATOM 3990 N N . ALA A 1 494 ? 1.717 6.768 22.875 1.00 85.88 494 ALA A N 1
ATOM 3991 C CA . ALA A 1 494 ? 2.805 6.183 22.103 1.00 85.88 494 ALA A CA 1
ATOM 3992 C C . ALA A 1 494 ? 3.089 6.974 20.815 1.00 85.88 494 ALA A C 1
ATOM 3994 O O . ALA A 1 494 ? 3.143 6.386 19.739 1.00 85.88 494 ALA A O 1
ATOM 3995 N N . LEU A 1 495 ? 3.300 8.296 20.892 1.00 83.88 495 LEU A N 1
ATOM 3996 C CA . LEU A 1 495 ? 3.460 9.155 19.701 1.00 83.88 495 LEU A CA 1
ATOM 3997 C C . LEU A 1 495 ? 4.614 8.715 18.774 1.00 83.88 495 LEU A C 1
ATOM 3999 O O . LEU A 1 495 ? 4.551 8.888 17.559 1.00 83.88 495 LEU A O 1
ATOM 4003 N N . THR A 1 496 ? 5.645 8.074 19.334 1.00 86.12 496 THR A N 1
ATOM 4004 C CA . THR A 1 496 ? 6.760 7.474 18.581 1.00 86.12 496 THR A CA 1
ATOM 4005 C C . THR A 1 496 ? 6.322 6.355 17.625 1.00 86.12 496 THR A C 1
ATOM 4007 O O . THR A 1 496 ? 7.051 6.052 16.682 1.00 86.12 496 THR A O 1
ATOM 4010 N N . SER A 1 497 ? 5.114 5.801 17.788 1.00 89.19 497 SER A N 1
ATOM 4011 C CA . SER A 1 497 ? 4.507 4.833 16.864 1.00 89.19 497 SER A CA 1
ATOM 4012 C C . SER A 1 497 ? 4.297 5.398 15.458 1.00 89.19 497 SER A C 1
ATOM 4014 O O . SER A 1 497 ? 4.381 4.653 14.487 1.00 89.19 497 SER A O 1
ATOM 4016 N N . LEU A 1 498 ? 4.106 6.716 15.321 1.00 87.75 498 LEU A N 1
ATOM 4017 C CA . LEU A 1 498 ? 3.897 7.377 14.027 1.00 87.75 498 LEU A CA 1
ATOM 4018 C C . LEU A 1 498 ? 5.177 7.479 13.184 1.00 87.75 498 LEU A C 1
ATOM 4020 O O . LEU A 1 498 ? 5.098 7.762 11.994 1.00 87.75 498 LEU A O 1
ATOM 4024 N N . ILE A 1 499 ? 6.354 7.240 13.770 1.00 87.44 499 ILE A N 1
ATOM 4025 C CA . ILE A 1 499 ? 7.633 7.247 13.041 1.00 87.44 499 ILE A CA 1
ATOM 4026 C C . ILE A 1 499 ? 7.845 5.921 12.290 1.00 87.44 499 ILE A C 1
ATOM 4028 O O . ILE A 1 499 ? 8.490 5.901 11.241 1.00 87.44 499 ILE A O 1
ATOM 4032 N N . TRP A 1 500 ? 7.281 4.816 12.786 1.00 89.38 500 TRP A N 1
ATOM 4033 C CA . TRP A 1 500 ? 7.482 3.477 12.223 1.00 89.38 500 TRP A CA 1
ATOM 4034 C C . TRP A 1 500 ? 7.159 3.343 10.734 1.00 89.38 500 TRP A C 1
ATOM 4036 O O . TRP A 1 500 ? 8.006 2.814 10.015 1.00 89.38 500 TRP A O 1
ATOM 4046 N N . PRO A 1 501 ? 6.037 3.875 10.224 1.00 90.00 501 PRO A N 1
ATOM 4047 C CA . PRO A 1 501 ? 5.737 3.749 8.806 1.00 90.00 501 PRO A CA 1
ATOM 4048 C C . PRO A 1 501 ? 6.766 4.443 7.896 1.00 90.00 501 PRO A C 1
ATOM 4050 O O . PRO A 1 501 ? 7.025 3.991 6.780 1.00 90.00 501 PRO A O 1
ATOM 4053 N N . ILE A 1 502 ? 7.407 5.515 8.383 1.00 88.50 502 ILE A N 1
ATOM 4054 C CA . ILE A 1 502 ? 8.508 6.192 7.680 1.00 88.50 502 ILE A CA 1
ATOM 4055 C C . ILE A 1 502 ? 9.745 5.288 7.656 1.00 88.50 502 ILE A C 1
ATOM 4057 O O . ILE A 1 502 ? 10.373 5.131 6.609 1.00 88.50 502 ILE A O 1
ATOM 4061 N N . ILE A 1 503 ? 10.079 4.665 8.792 1.00 90.69 503 ILE A N 1
ATOM 4062 C CA . ILE A 1 503 ? 11.198 3.717 8.893 1.00 90.69 503 ILE A CA 1
ATOM 4063 C C . ILE A 1 503 ? 10.988 2.551 7.921 1.00 90.69 503 ILE A C 1
ATOM 4065 O O . ILE A 1 503 ? 11.889 2.238 7.143 1.00 90.69 503 ILE A O 1
ATOM 4069 N N . THR A 1 504 ? 9.796 1.951 7.907 1.00 91.69 504 THR A N 1
ATOM 4070 C CA . THR A 1 504 ? 9.450 0.855 6.992 1.00 91.69 504 THR A CA 1
ATOM 4071 C C . THR A 1 504 ? 9.569 1.277 5.534 1.00 91.69 504 THR A C 1
ATOM 4073 O O . THR A 1 504 ? 10.141 0.544 4.727 1.00 91.69 504 THR A O 1
ATOM 4076 N N . PHE A 1 505 ? 9.081 2.468 5.180 1.00 90.44 505 PHE A N 1
ATOM 4077 C CA . PHE A 1 505 ? 9.182 2.990 3.818 1.00 90.44 505 PHE A CA 1
ATOM 4078 C C . PHE A 1 505 ? 10.641 3.163 3.369 1.00 90.44 505 PHE A C 1
ATOM 4080 O O . PHE A 1 505 ? 11.009 2.700 2.287 1.00 90.44 505 PHE A O 1
ATOM 4087 N N . ILE A 1 506 ? 11.487 3.762 4.213 1.00 91.44 506 ILE A N 1
ATOM 4088 C CA . ILE A 1 506 ? 12.919 3.948 3.930 1.00 91.44 506 ILE A CA 1
ATOM 4089 C C . ILE A 1 506 ? 13.627 2.595 3.788 1.00 91.44 506 ILE A C 1
ATOM 4091 O O . ILE A 1 506 ? 14.389 2.397 2.839 1.00 91.44 506 ILE A O 1
ATOM 4095 N N . LEU A 1 507 ? 13.357 1.648 4.692 1.00 91.69 507 LEU A N 1
ATOM 4096 C CA . LEU A 1 507 ? 13.925 0.300 4.626 1.00 91.69 507 LEU A CA 1
ATOM 4097 C C . LEU A 1 507 ? 13.499 -0.433 3.349 1.00 91.69 507 LEU A C 1
ATOM 4099 O O . LEU A 1 507 ? 14.337 -1.043 2.689 1.00 91.69 507 LEU A O 1
ATOM 4103 N N . ASN A 1 508 ? 12.230 -0.324 2.953 1.00 92.50 508 ASN A N 1
ATOM 4104 C CA . ASN A 1 508 ? 11.724 -0.936 1.726 1.00 92.50 508 ASN A CA 1
ATOM 4105 C C . ASN A 1 508 ? 12.385 -0.363 0.473 1.00 92.50 508 ASN A C 1
ATOM 4107 O O . ASN A 1 508 ? 12.805 -1.131 -0.392 1.00 92.50 508 ASN A O 1
ATOM 4111 N N . ILE A 1 509 ? 12.539 0.963 0.386 1.00 91.12 509 ILE A N 1
ATOM 4112 C CA . ILE A 1 509 ? 13.283 1.596 -0.712 1.00 91.12 509 ILE A CA 1
ATOM 4113 C C . ILE A 1 509 ? 14.727 1.090 -0.737 1.00 91.12 509 ILE A C 1
ATOM 4115 O O . ILE A 1 509 ? 15.220 0.710 -1.798 1.00 91.12 509 ILE A O 1
ATOM 4119 N N . CYS A 1 510 ? 15.389 1.039 0.420 1.00 92.19 510 CYS A N 1
ATOM 4120 C CA . CYS A 1 510 ? 16.760 0.550 0.530 1.00 92.19 510 CYS A CA 1
ATOM 4121 C C . CYS A 1 510 ? 16.891 -0.895 0.017 1.00 92.19 510 CYS A C 1
ATOM 4123 O O . CYS A 1 510 ? 17.760 -1.176 -0.810 1.00 92.19 510 CYS A O 1
ATOM 4125 N N . PHE A 1 511 ? 15.991 -1.796 0.425 1.00 93.69 511 PHE A N 1
ATOM 4126 C CA . PHE A 1 511 ? 16.006 -3.189 -0.027 1.00 93.69 511 PHE A CA 1
ATOM 4127 C C . PHE A 1 511 ? 15.686 -3.351 -1.514 1.00 93.69 511 PHE A C 1
ATOM 4129 O O . PHE A 1 511 ? 16.302 -4.190 -2.170 1.00 93.69 511 PHE A O 1
ATOM 4136 N N . VAL A 1 512 ? 14.788 -2.536 -2.074 1.00 91.31 512 VAL A N 1
ATOM 4137 C CA . VAL A 1 512 ? 14.515 -2.540 -3.521 1.00 91.31 512 VAL A CA 1
ATOM 4138 C C . VAL A 1 512 ? 15.730 -2.054 -4.304 1.00 91.31 512 VAL A C 1
ATOM 4140 O O . VAL A 1 512 ? 16.125 -2.712 -5.263 1.00 91.31 512 VAL A O 1
ATOM 4143 N N . ILE A 1 513 ? 16.355 -0.947 -3.890 1.00 88.50 513 ILE A N 1
ATOM 4144 C CA . ILE A 1 513 ? 17.569 -0.428 -4.536 1.00 88.50 513 ILE A CA 1
ATOM 4145 C C . ILE A 1 513 ? 18.679 -1.477 -4.474 1.00 88.50 513 ILE A C 1
ATOM 4147 O O . ILE A 1 513 ? 19.267 -1.797 -5.504 1.00 88.50 513 ILE A O 1
ATOM 4151 N N . LEU A 1 514 ? 18.928 -2.057 -3.297 1.00 89.12 514 LEU A N 1
ATOM 4152 C CA . LEU A 1 514 ? 19.918 -3.118 -3.128 1.00 89.12 514 LEU A CA 1
ATOM 4153 C C . LEU A 1 514 ? 19.608 -4.315 -4.038 1.00 89.12 514 LEU A C 1
ATOM 4155 O O . LEU A 1 514 ? 20.490 -4.797 -4.741 1.00 89.12 514 LEU A O 1
ATOM 4159 N N . GLY A 1 515 ? 18.349 -4.749 -4.083 1.00 88.00 515 GLY A N 1
ATOM 4160 C CA . GLY A 1 515 ? 17.894 -5.837 -4.941 1.00 88.00 515 GLY A CA 1
ATOM 4161 C C . GLY A 1 515 ? 18.113 -5.571 -6.430 1.00 88.00 515 GLY A C 1
ATOM 4162 O O . GLY A 1 515 ? 18.629 -6.439 -7.134 1.00 88.00 515 GLY A O 1
ATOM 4163 N N . ILE A 1 516 ? 17.776 -4.365 -6.902 1.00 85.31 516 ILE A N 1
ATOM 4164 C CA . ILE A 1 516 ? 17.993 -3.931 -8.290 1.00 85.31 516 ILE A CA 1
ATOM 4165 C C . ILE A 1 516 ? 19.486 -3.863 -8.605 1.00 85.31 516 ILE A C 1
ATOM 4167 O O . ILE A 1 516 ? 19.888 -4.334 -9.663 1.00 85.31 516 ILE A O 1
ATOM 4171 N N . LEU A 1 517 ? 20.314 -3.325 -7.705 1.00 81.88 517 LEU A N 1
ATOM 4172 C CA . LEU A 1 517 ? 21.767 -3.282 -7.892 1.00 81.88 517 LEU A CA 1
ATOM 4173 C C . LEU A 1 517 ? 22.356 -4.690 -8.003 1.00 81.88 517 LEU A C 1
ATOM 4175 O O . LEU A 1 517 ? 23.195 -4.937 -8.866 1.00 81.88 517 LEU A O 1
ATOM 4179 N N . VAL A 1 518 ? 21.882 -5.624 -7.179 1.00 82.75 518 VAL A N 1
ATOM 4180 C CA . VAL A 1 518 ? 22.298 -7.030 -7.231 1.00 82.75 518 VAL A CA 1
ATOM 4181 C C . VAL A 1 518 ? 21.821 -7.700 -8.528 1.00 82.75 518 VAL A C 1
ATOM 4183 O O . VAL A 1 518 ? 22.613 -8.381 -9.177 1.00 82.75 518 VAL A O 1
ATOM 4186 N N . LEU A 1 519 ? 20.573 -7.472 -8.964 1.00 79.06 519 LEU A N 1
ATOM 4187 C CA . LEU A 1 519 ? 20.071 -7.962 -10.259 1.00 79.06 519 LEU A CA 1
ATOM 4188 C C . LEU A 1 519 ? 20.881 -7.396 -11.427 1.00 79.06 519 LEU A C 1
ATOM 4190 O O . LEU A 1 519 ? 21.276 -8.146 -12.317 1.00 79.06 519 LEU A O 1
ATOM 4194 N N . ALA A 1 520 ? 21.145 -6.089 -11.415 1.00 71.75 520 ALA A N 1
ATOM 4195 C CA . ALA A 1 520 ? 21.939 -5.413 -12.430 1.00 71.75 520 ALA A CA 1
ATOM 4196 C C . ALA A 1 520 ? 23.341 -6.025 -12.489 1.00 71.75 520 ALA A C 1
ATOM 4198 O O . ALA A 1 520 ? 23.753 -6.474 -13.555 1.00 71.75 520 ALA A O 1
ATOM 4199 N N . TYR A 1 521 ? 24.008 -6.163 -11.340 1.00 70.50 521 TYR A N 1
ATOM 4200 C CA . TYR A 1 521 ? 25.323 -6.788 -11.229 1.00 70.50 521 TYR A CA 1
ATOM 4201 C C . TYR A 1 521 ? 25.354 -8.195 -11.846 1.00 70.50 521 TYR A C 1
ATOM 4203 O O . TYR A 1 521 ? 26.186 -8.465 -12.714 1.00 70.50 521 TYR A O 1
ATOM 4211 N N . TYR A 1 522 ? 24.408 -9.069 -11.486 1.00 67.88 522 TYR A N 1
ATOM 4212 C CA . TYR A 1 522 ? 24.343 -10.420 -12.054 1.00 67.88 522 TYR A CA 1
ATOM 4213 C C . TYR A 1 522 ? 23.974 -10.432 -13.542 1.00 67.88 522 TYR A C 1
ATOM 4215 O O . TYR A 1 522 ? 24.510 -11.248 -14.288 1.00 67.88 522 TYR A O 1
ATOM 4223 N N . SER A 1 523 ? 23.110 -9.521 -13.998 1.00 62.28 523 SER A N 1
ATOM 4224 C CA . SER A 1 523 ? 22.760 -9.388 -15.421 1.00 62.28 523 SER A CA 1
ATOM 4225 C C . SER A 1 523 ? 23.922 -8.876 -16.279 1.00 62.28 523 SER A C 1
ATOM 4227 O O . SER A 1 523 ? 23.965 -9.140 -17.479 1.00 62.28 523 SER A O 1
ATOM 4229 N N . THR A 1 524 ? 24.871 -8.167 -15.661 1.00 58.88 524 THR A N 1
ATOM 4230 C CA . THR A 1 524 ? 26.089 -7.668 -16.306 1.00 58.88 524 THR A CA 1
ATOM 4231 C C . THR A 1 524 ? 27.253 -8.652 -16.270 1.00 58.88 524 THR A C 1
ATOM 4233 O O . THR A 1 524 ? 28.279 -8.374 -16.883 1.00 58.88 524 THR A O 1
ATOM 4236 N N . LEU A 1 525 ? 27.128 -9.808 -15.605 1.00 58.22 525 LEU A N 1
ATOM 4237 C CA . LEU A 1 525 ? 28.110 -10.880 -15.770 1.00 58.22 525 LEU A CA 1
ATOM 4238 C C . LEU A 1 525 ? 28.024 -11.358 -17.228 1.00 58.22 525 LEU A C 1
ATOM 4240 O O . LEU A 1 525 ? 27.045 -11.985 -17.630 1.00 58.22 525 LEU A O 1
ATOM 4244 N N . GLY A 1 526 ? 29.008 -10.954 -18.038 1.00 51.03 526 GLY A N 1
ATOM 4245 C CA . GLY A 1 526 ? 29.043 -11.191 -19.481 1.00 51.03 526 GLY A CA 1
ATOM 4246 C C . GLY A 1 526 ? 28.971 -12.669 -19.859 1.00 51.03 526 GLY A C 1
ATOM 4247 O O . GLY A 1 526 ? 29.088 -13.554 -19.015 1.00 51.03 526 GLY A O 1
ATOM 4248 N N . GLN A 1 527 ? 28.813 -12.952 -21.153 1.00 50.12 527 GLN A N 1
ATOM 4249 C CA . GLN A 1 527 ? 29.010 -14.317 -21.636 1.00 50.12 527 GLN A CA 1
ATOM 4250 C C . GLN A 1 527 ? 30.487 -14.716 -21.491 1.00 50.12 527 GLN A C 1
ATOM 4252 O O . GLN A 1 527 ? 31.360 -13.844 -21.593 1.00 50.12 527 GLN A O 1
ATOM 4257 N N . PRO A 1 528 ? 30.771 -15.999 -21.213 1.00 52.50 528 PRO A N 1
ATOM 4258 C CA . PRO A 1 528 ? 32.136 -16.503 -21.213 1.00 52.50 528 PRO A CA 1
ATOM 4259 C C . PRO A 1 528 ? 32.745 -16.289 -22.604 1.00 52.50 528 PRO A C 1
ATOM 4261 O O . PRO A 1 528 ? 32.217 -16.774 -23.604 1.00 52.50 528 PRO A O 1
ATOM 4264 N N . ILE A 1 529 ? 33.828 -15.522 -22.665 1.00 58.44 529 ILE A N 1
ATOM 4265 C CA . ILE A 1 529 ? 34.673 -15.378 -23.842 1.00 58.44 529 ILE A CA 1
ATOM 4266 C C . ILE A 1 529 ? 35.618 -16.574 -23.850 1.00 58.44 529 ILE A C 1
ATOM 4268 O O . ILE A 1 529 ? 36.408 -16.786 -22.925 1.00 58.44 529 ILE A O 1
ATOM 4272 N N . TYR A 1 530 ? 35.525 -17.351 -24.919 1.00 63.97 530 TYR A N 1
ATOM 4273 C CA . TYR A 1 530 ? 36.506 -18.368 -25.241 1.00 63.97 530 TYR A CA 1
ATOM 4274 C C . TYR A 1 530 ? 37.414 -17.808 -26.328 1.00 63.97 530 TYR A C 1
ATOM 4276 O O . TYR A 1 530 ? 36.924 -17.239 -27.306 1.00 63.97 530 TYR A O 1
ATOM 4284 N N . GLN A 1 531 ? 38.720 -17.954 -26.152 1.00 71.50 531 GLN A N 1
ATOM 4285 C CA . GLN A 1 531 ? 39.706 -17.587 -27.160 1.00 71.50 531 GLN A CA 1
ATOM 4286 C C . GLN A 1 531 ? 40.526 -18.800 -27.557 1.00 71.50 531 GLN A C 1
ATOM 4288 O O . GLN A 1 531 ? 40.623 -19.798 -26.835 1.00 71.50 531 GLN A O 1
ATOM 4293 N N . ILE A 1 532 ? 41.112 -18.712 -28.738 1.00 70.25 532 ILE A N 1
ATOM 4294 C CA . ILE A 1 532 ? 41.970 -19.760 -29.258 1.00 70.25 532 ILE A CA 1
ATOM 4295 C C . ILE A 1 532 ? 43.339 -19.658 -28.591 1.00 70.25 532 ILE A C 1
ATOM 4297 O O . ILE A 1 532 ? 44.003 -18.626 -28.666 1.00 70.25 532 ILE A O 1
ATOM 4301 N N . SER A 1 533 ? 43.745 -20.751 -27.947 1.00 68.69 533 SER A N 1
ATOM 4302 C CA . SER A 1 533 ? 45.056 -20.925 -27.329 1.00 68.69 533 SER A CA 1
ATOM 4303 C C . SER A 1 533 ? 45.809 -22.052 -28.036 1.00 68.69 533 SER A C 1
ATOM 4305 O O . SER A 1 533 ? 45.275 -23.155 -28.227 1.00 68.69 533 SER A O 1
ATOM 4307 N N . CYS A 1 534 ? 47.052 -21.765 -28.421 1.00 65.62 534 CYS A N 1
ATOM 4308 C CA . CYS A 1 534 ? 47.971 -22.724 -29.022 1.00 65.62 534 CYS A CA 1
ATOM 4309 C C . CYS A 1 534 ? 48.923 -23.277 -27.949 1.00 65.62 534 CYS A C 1
ATOM 4311 O O . CYS A 1 534 ? 49.408 -22.543 -27.091 1.00 65.62 534 CYS A O 1
ATOM 4313 N N . ASN A 1 535 ? 49.150 -24.595 -27.942 1.00 54.62 535 ASN A N 1
ATOM 4314 C CA . ASN A 1 535 ? 49.962 -25.233 -26.899 1.00 54.62 535 ASN A CA 1
ATOM 4315 C C . ASN A 1 535 ? 51.453 -24.869 -27.080 1.00 54.62 535 ASN A C 1
ATOM 4317 O O . ASN A 1 535 ? 52.046 -25.222 -28.098 1.00 54.62 535 ASN A O 1
ATOM 4321 N N . GLN A 1 536 ? 52.053 -24.179 -26.102 1.00 48.94 536 GLN A N 1
ATOM 4322 C CA . GLN A 1 536 ? 53.406 -23.593 -26.168 1.00 48.94 536 GLN A CA 1
ATOM 4323 C C . GLN A 1 536 ? 54.573 -24.571 -25.916 1.00 48.94 536 GLN A C 1
ATOM 4325 O O . GLN A 1 536 ? 55.703 -24.133 -25.713 1.00 48.94 536 GLN A O 1
ATOM 4330 N N . ASP A 1 537 ? 54.368 -25.889 -25.975 1.00 44.34 537 ASP A N 1
ATOM 4331 C CA . ASP A 1 537 ? 55.470 -26.844 -25.745 1.00 44.34 537 ASP A CA 1
ATOM 4332 C C . ASP A 1 537 ? 56.524 -26.846 -26.879 1.00 44.34 537 ASP A C 1
ATOM 4334 O O . ASP A 1 537 ? 57.598 -27.423 -26.733 1.00 44.34 537 ASP A O 1
ATOM 4338 N N . PHE A 1 538 ? 56.267 -26.148 -27.991 1.00 41.12 538 PHE A N 1
ATOM 4339 C CA . PHE A 1 538 ? 57.250 -25.828 -29.028 1.00 41.12 538 PHE A CA 1
ATOM 4340 C C . PHE A 1 538 ? 56.997 -24.401 -29.530 1.00 41.12 538 PHE A C 1
ATOM 4342 O O . PHE A 1 538 ? 55.967 -24.141 -30.144 1.00 41.12 538 PHE A O 1
ATOM 4349 N N . GLY A 1 539 ? 57.915 -23.471 -29.258 1.00 41.62 539 GLY A N 1
ATOM 4350 C CA . GLY A 1 539 ? 57.758 -22.033 -29.514 1.00 41.62 539 GLY A CA 1
ATOM 4351 C C . GLY A 1 539 ? 57.606 -21.624 -30.985 1.00 41.62 539 GLY A C 1
ATOM 4352 O O . GLY A 1 539 ? 58.552 -21.107 -31.577 1.00 41.62 539 GLY A O 1
ATOM 4353 N N . GLN A 1 540 ? 56.414 -21.794 -31.560 1.00 44.97 540 GLN A N 1
ATOM 4354 C CA . GLN A 1 540 ? 55.997 -21.215 -32.841 1.00 44.97 540 GLN A CA 1
ATOM 4355 C C . GLN A 1 540 ? 54.532 -20.758 -32.783 1.00 44.97 540 GLN A C 1
ATOM 4357 O O . GLN A 1 540 ? 53.686 -21.416 -32.179 1.00 44.97 540 GLN A O 1
ATOM 4362 N N . SER A 1 541 ? 54.253 -19.625 -33.432 1.00 46.19 541 SER A N 1
ATOM 4363 C CA . SER A 1 541 ? 52.920 -19.058 -33.660 1.00 46.19 541 SER A CA 1
ATOM 4364 C C . SER A 1 541 ? 51.973 -20.057 -34.335 1.00 46.19 541 SER A C 1
ATOM 4366 O O . SER A 1 541 ? 52.415 -20.918 -35.097 1.00 46.19 541 SER A O 1
ATOM 4368 N N . CYS A 1 542 ? 50.656 -19.900 -34.135 1.00 48.88 542 CYS A N 1
ATOM 4369 C CA . CYS A 1 542 ? 49.610 -20.751 -34.739 1.00 48.88 542 CYS A CA 1
ATOM 4370 C C . CYS A 1 542 ? 49.624 -20.785 -36.288 1.00 48.88 542 CYS A C 1
ATOM 4372 O O . CYS A 1 542 ? 48.923 -21.588 -36.903 1.00 48.88 542 CYS A O 1
ATOM 4374 N N . HIS A 1 543 ? 50.462 -19.963 -36.920 1.00 46.50 543 HIS A N 1
ATOM 4375 C CA . HIS A 1 543 ? 50.838 -20.069 -38.318 1.00 46.50 543 HIS A CA 1
ATOM 4376 C C . HIS A 1 543 ? 52.354 -20.167 -38.429 1.00 46.50 543 HIS A C 1
ATOM 4378 O O . HIS A 1 543 ? 53.066 -19.286 -37.953 1.00 46.50 543 HIS A O 1
ATOM 4384 N N . ASN A 1 544 ? 52.824 -21.197 -39.12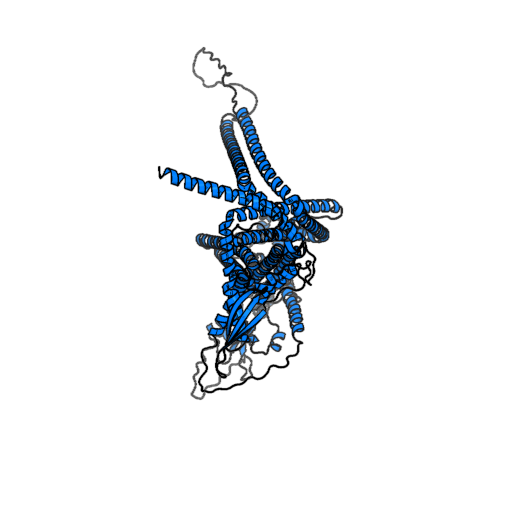7 1.00 39.09 544 ASN A N 1
ATOM 4385 C CA . ASN A 1 544 ? 54.063 -21.092 -39.874 1.00 39.09 544 ASN A CA 1
ATOM 4386 C C . ASN A 1 544 ? 53.738 -21.267 -41.353 1.00 39.09 544 ASN A C 1
ATOM 4388 O O . ASN A 1 544 ? 53.144 -22.265 -41.768 1.00 39.09 544 ASN A O 1
ATOM 4392 N N . GLU A 1 545 ? 54.110 -20.253 -42.130 1.00 38.41 545 GLU A N 1
ATOM 4393 C CA . GLU A 1 545 ? 54.177 -20.330 -43.578 1.00 38.41 545 GLU A CA 1
ATOM 4394 C C . GLU A 1 545 ? 55.120 -21.458 -44.019 1.00 38.41 545 GLU A C 1
ATOM 4396 O O . GLU A 1 545 ? 56.087 -21.801 -43.341 1.00 38.41 545 GLU A O 1
ATOM 4401 N N . SER A 1 546 ? 54.850 -21.948 -45.229 1.00 33.16 546 SER A N 1
ATOM 4402 C CA . SER A 1 546 ? 55.651 -22.857 -46.055 1.00 33.16 546 SER A CA 1
ATOM 4403 C C . SER A 1 546 ? 55.580 -24.357 -45.728 1.00 33.16 546 SER A C 1
ATOM 4405 O O . SER A 1 546 ? 56.278 -24.918 -44.893 1.00 33.16 546 SER A O 1
ATOM 4407 N N . SER A 1 547 ? 54.745 -25.046 -46.508 1.00 35.84 547 SER A N 1
ATOM 4408 C CA . SER A 1 547 ? 55.224 -25.947 -47.562 1.00 35.84 547 SER A CA 1
ATOM 4409 C C . SER A 1 547 ? 56.679 -26.428 -47.434 1.00 35.84 547 SER A C 1
ATOM 4411 O O . SER A 1 547 ? 57.514 -26.076 -48.259 1.00 35.84 547 SER A O 1
ATOM 4413 N N . HIS A 1 548 ? 56.984 -27.292 -46.471 1.00 28.19 548 HIS A N 1
ATOM 4414 C CA . HIS A 1 548 ? 58.124 -28.193 -46.598 1.00 28.19 548 HIS A CA 1
ATOM 4415 C C . HIS A 1 548 ? 57.640 -29.632 -46.509 1.00 28.19 548 HIS A C 1
ATOM 4417 O O . HIS A 1 548 ? 57.336 -30.176 -45.450 1.00 28.19 548 HIS A O 1
ATOM 4423 N N . SER A 1 549 ? 57.558 -30.232 -47.693 1.00 35.38 549 SER A N 1
ATOM 4424 C CA . SER A 1 549 ? 57.623 -31.665 -47.913 1.00 35.38 549 SER A CA 1
ATOM 4425 C C . SER A 1 549 ? 58.791 -32.256 -47.122 1.00 35.38 549 SER A C 1
ATOM 4427 O O . SER A 1 549 ? 59.944 -32.096 -47.520 1.00 35.38 549 SER A O 1
ATOM 4429 N N . TYR A 1 550 ? 58.496 -32.961 -46.033 1.00 27.56 550 TYR A N 1
ATOM 4430 C CA . TYR A 1 550 ? 59.394 -33.980 -45.507 1.00 27.56 550 TYR A CA 1
ATOM 4431 C C . TYR A 1 550 ? 58.858 -35.343 -45.923 1.00 27.56 550 TYR A C 1
ATOM 4433 O O . TYR A 1 550 ? 57.769 -35.768 -45.539 1.00 27.56 550 TYR A O 1
ATOM 4441 N N . VAL A 1 551 ? 59.642 -35.981 -46.787 1.00 28.75 551 VAL A N 1
ATOM 4442 C CA . VAL A 1 551 ? 59.531 -37.382 -47.172 1.00 28.75 551 VAL A CA 1
ATOM 4443 C C . VAL A 1 551 ? 59.584 -38.232 -45.904 1.00 28.75 551 VAL A C 1
ATOM 4445 O O . VAL A 1 551 ? 60.500 -38.102 -45.096 1.00 28.75 551 VAL A O 1
ATOM 4448 N N . ILE A 1 552 ? 58.590 -39.101 -45.739 1.00 29.66 552 ILE A N 1
ATOM 4449 C CA . ILE A 1 552 ? 58.592 -40.151 -44.723 1.00 29.66 552 ILE A CA 1
ATOM 4450 C C . ILE A 1 552 ? 59.594 -41.217 -45.171 1.00 29.66 552 ILE A C 1
ATOM 4452 O O . ILE A 1 552 ? 59.372 -41.884 -46.179 1.00 29.66 552 ILE A O 1
ATOM 4456 N N . SER A 1 553 ? 60.643 -41.436 -44.385 1.00 31.47 553 SER A N 1
ATOM 4457 C CA . SER A 1 553 ? 61.285 -42.747 -44.284 1.00 31.47 553 SER A CA 1
ATOM 4458 C C . SER A 1 553 ? 61.261 -43.176 -42.822 1.00 31.47 553 SER A C 1
ATOM 4460 O O . SER A 1 553 ? 62.146 -42.824 -42.046 1.00 31.47 553 SER A O 1
ATOM 4462 N N . ASN A 1 554 ? 60.176 -43.844 -42.434 1.00 28.83 554 ASN A N 1
ATOM 4463 C CA . ASN A 1 554 ? 60.179 -45.134 -41.736 1.00 28.83 554 ASN A CA 1
ATOM 4464 C C . ASN A 1 554 ? 58.826 -45.383 -41.062 1.00 28.83 554 ASN A C 1
ATOM 4466 O O . ASN A 1 554 ? 58.195 -44.498 -40.487 1.00 28.83 554 ASN A O 1
ATOM 4470 N N . GLU A 1 555 ? 58.374 -46.622 -41.213 1.00 41.28 555 GLU A N 1
ATOM 4471 C CA . GLU A 1 555 ? 57.098 -47.156 -40.765 1.00 41.28 555 GLU A CA 1
ATOM 4472 C C . GLU A 1 555 ? 56.989 -47.176 -39.242 1.00 41.28 555 GLU A C 1
ATOM 4474 O O . GLU A 1 555 ? 57.625 -47.976 -38.564 1.00 41.28 555 GLU A O 1
ATOM 4479 N N . SER A 1 556 ? 56.141 -46.313 -38.696 1.00 34.28 556 SER A N 1
ATOM 4480 C CA . SER A 1 556 ? 55.177 -46.616 -37.628 1.00 34.28 556 SER A CA 1
ATOM 4481 C C . SER A 1 556 ? 54.512 -45.308 -37.203 1.00 34.28 556 SER A C 1
ATOM 4483 O O . SER A 1 556 ? 55.159 -44.280 -37.073 1.00 34.28 556 SER A O 1
ATOM 4485 N N . ILE A 1 557 ? 53.195 -45.361 -36.992 1.00 33.53 557 ILE A N 1
ATOM 4486 C CA . ILE A 1 557 ? 52.296 -44.229 -36.706 1.00 33.53 557 ILE A CA 1
ATOM 4487 C C . ILE A 1 557 ? 51.838 -43.468 -37.969 1.00 33.53 557 ILE A C 1
ATOM 4489 O O . ILE A 1 557 ? 52.080 -42.281 -38.167 1.00 33.53 557 ILE A O 1
ATOM 4493 N N . LYS A 1 558 ? 51.026 -44.142 -38.797 1.00 29.86 558 LYS A N 1
ATOM 4494 C CA . LYS A 1 558 ? 49.956 -43.456 -39.542 1.00 29.86 558 LYS A CA 1
ATOM 4495 C C . LYS A 1 558 ? 48.893 -42.997 -38.535 1.00 29.86 558 LYS A C 1
ATOM 4497 O O . LYS A 1 558 ? 47.873 -43.659 -38.361 1.00 29.86 558 LYS A O 1
ATOM 4502 N N . LEU A 1 559 ? 49.123 -41.873 -37.861 1.00 34.19 559 LEU A N 1
ATOM 4503 C CA . LEU A 1 559 ? 48.012 -41.094 -37.320 1.00 34.19 559 LEU A CA 1
ATOM 4504 C C . LEU A 1 559 ? 47.422 -40.313 -38.492 1.00 34.19 559 LEU A C 1
ATOM 4506 O O . LEU A 1 559 ? 48.096 -39.496 -39.114 1.00 34.19 559 LEU A O 1
ATOM 4510 N N . ASN A 1 560 ? 46.171 -40.634 -38.828 1.00 31.81 560 ASN A N 1
ATOM 4511 C CA . ASN A 1 560 ? 45.343 -39.890 -39.768 1.00 31.81 560 ASN A CA 1
ATOM 4512 C C . ASN A 1 560 ? 45.350 -38.405 -39.382 1.00 31.81 560 ASN A C 1
ATOM 4514 O O . ASN A 1 560 ? 44.537 -37.972 -38.565 1.00 31.81 560 ASN A O 1
ATOM 4518 N N . ILE A 1 561 ? 46.201 -37.603 -40.019 1.00 39.53 561 ILE A N 1
ATOM 4519 C CA . ILE A 1 561 ? 45.937 -36.175 -40.165 1.00 39.53 561 ILE A CA 1
ATOM 4520 C C . ILE A 1 561 ? 44.758 -36.100 -41.138 1.00 39.53 561 ILE A C 1
ATOM 4522 O O . ILE A 1 561 ? 44.924 -35.963 -42.350 1.00 39.53 561 ILE A O 1
ATOM 4526 N N . ARG A 1 562 ? 43.538 -36.288 -40.614 1.00 41.25 562 ARG A N 1
ATOM 4527 C CA . ARG A 1 562 ? 42.324 -35.846 -41.301 1.00 41.25 562 ARG A CA 1
ATOM 4528 C C . ARG A 1 562 ? 42.560 -34.375 -41.605 1.00 41.25 562 ARG A C 1
ATOM 4530 O O . ARG A 1 562 ? 42.825 -33.597 -40.695 1.00 41.25 562 ARG A O 1
ATOM 4537 N N . SER A 1 563 ? 42.531 -34.045 -42.890 1.00 48.47 563 SER A N 1
ATOM 4538 C CA . SER A 1 563 ? 42.629 -32.693 -43.426 1.00 48.47 563 SER A CA 1
ATOM 4539 C C . SER A 1 563 ? 41.915 -31.701 -42.512 1.00 48.47 563 SER A C 1
ATOM 4541 O O . SER A 1 563 ? 40.692 -31.773 -42.372 1.00 48.47 563 SER A O 1
ATOM 4543 N N . ILE A 1 564 ? 42.678 -30.800 -41.896 1.00 51.28 564 ILE A N 1
ATOM 4544 C CA . ILE A 1 564 ? 42.122 -29.674 -41.153 1.00 51.28 564 ILE A CA 1
ATOM 4545 C C . ILE A 1 564 ? 41.203 -28.930 -42.134 1.00 51.28 564 ILE A C 1
ATOM 4547 O O . ILE A 1 564 ? 41.660 -28.577 -43.229 1.00 51.28 564 ILE A O 1
ATOM 4551 N N . PRO A 1 565 ? 39.913 -28.730 -41.817 1.00 53.91 565 PRO A N 1
ATOM 4552 C CA . PRO A 1 565 ? 39.041 -27.919 -42.653 1.00 53.91 565 PRO A CA 1
ATOM 4553 C C . PRO A 1 565 ? 39.701 -26.556 -42.878 1.00 53.91 565 PRO A C 1
ATOM 4555 O O . PRO A 1 565 ? 40.141 -25.932 -41.915 1.00 53.91 565 PRO A O 1
ATOM 4558 N N . LYS A 1 566 ? 39.779 -26.071 -44.128 1.00 54.84 566 LYS A N 1
ATOM 4559 C CA . LYS A 1 566 ? 40.380 -24.753 -44.441 1.00 54.84 566 LYS A CA 1
ATOM 4560 C C . LYS A 1 566 ? 39.797 -23.623 -43.581 1.00 54.84 566 LYS A C 1
ATOM 4562 O O . LYS A 1 566 ? 40.502 -22.686 -43.254 1.00 54.84 566 LYS A O 1
ATOM 4567 N N . THR A 1 567 ? 38.550 -23.776 -43.143 1.00 54.69 567 THR A N 1
ATOM 4568 C CA . THR A 1 567 ? 37.843 -22.875 -42.228 1.00 54.69 567 THR A CA 1
ATOM 4569 C C . THR A 1 567 ? 38.447 -22.784 -40.821 1.00 54.69 567 THR A C 1
ATOM 4571 O O . THR A 1 567 ? 38.196 -21.798 -40.143 1.00 54.69 567 THR A O 1
ATOM 4574 N N . CYS A 1 568 ? 39.218 -23.777 -40.354 1.00 55.69 568 CYS A N 1
ATOM 4575 C CA . CYS A 1 568 ? 39.916 -23.728 -39.060 1.00 55.69 568 CYS A CA 1
ATOM 4576 C C . CYS A 1 568 ? 41.285 -23.016 -39.152 1.00 55.69 568 CYS A C 1
ATOM 4578 O O . CYS A 1 568 ? 41.831 -22.638 -38.123 1.00 55.69 568 CYS A O 1
ATOM 4580 N N . LEU A 1 569 ? 41.849 -22.859 -40.361 1.00 55.44 569 LEU A N 1
ATOM 4581 C CA . LEU A 1 569 ? 43.151 -22.215 -40.616 1.00 55.44 569 LEU A CA 1
ATOM 4582 C C . LEU A 1 569 ? 43.058 -20.684 -40.724 1.00 55.44 569 LEU A C 1
ATOM 4584 O O . LEU A 1 569 ? 44.086 -20.029 -40.837 1.00 55.44 569 LEU A O 1
ATOM 4588 N N . ASP A 1 570 ? 41.846 -20.128 -40.687 1.00 56.09 570 ASP A N 1
ATOM 4589 C CA . ASP A 1 570 ? 41.595 -18.683 -40.751 1.00 56.09 570 ASP A CA 1
ATOM 4590 C C . ASP A 1 570 ? 41.586 -18.011 -39.359 1.00 56.09 570 ASP A C 1
ATOM 4592 O O . ASP A 1 570 ? 41.355 -16.805 -39.267 1.00 56.09 570 ASP A O 1
ATOM 4596 N N . TYR A 1 571 ? 41.801 -18.776 -38.280 1.00 56.34 571 TYR A N 1
ATOM 4597 C CA . TYR A 1 571 ? 41.789 -18.282 -36.902 1.00 56.34 571 TYR A CA 1
ATOM 4598 C C . TYR A 1 571 ? 43.207 -18.077 -36.345 1.00 56.34 571 TYR A C 1
ATOM 4600 O O . TYR A 1 571 ? 44.033 -18.989 -36.406 1.00 56.34 571 TYR A O 1
ATOM 4608 N N . ASN A 1 572 ? 43.453 -16.918 -35.734 1.00 59.28 572 ASN A N 1
ATOM 4609 C CA . ASN A 1 572 ? 44.707 -16.552 -35.073 1.00 59.28 572 ASN A CA 1
ATOM 4610 C C . ASN A 1 572 ? 44.650 -16.774 -33.548 1.00 59.28 572 ASN A C 1
ATOM 4612 O O . ASN A 1 572 ? 43.581 -16.926 -32.953 1.00 59.28 572 ASN A O 1
ATOM 4616 N N . GLU A 1 573 ? 45.816 -16.766 -32.895 1.00 60.66 573 GLU A N 1
ATOM 4617 C CA . GLU A 1 573 ? 45.915 -16.786 -31.429 1.00 60.66 573 GLU A CA 1
ATOM 4618 C C . GLU A 1 573 ? 45.197 -15.575 -30.816 1.00 60.66 573 GLU A C 1
ATOM 4620 O O . GLU A 1 573 ? 45.374 -14.447 -31.277 1.00 60.66 573 GLU A O 1
ATOM 4625 N N . GLY A 1 574 ? 44.376 -15.809 -29.788 1.00 56.41 574 GLY A N 1
ATOM 4626 C CA . GLY A 1 574 ? 43.567 -14.760 -29.157 1.00 56.41 574 GLY A CA 1
ATOM 4627 C C . GLY A 1 574 ? 42.243 -14.448 -29.864 1.00 56.41 574 GLY A C 1
ATOM 4628 O O . GLY A 1 574 ? 41.437 -13.691 -29.320 1.00 56.41 574 GLY A O 1
ATOM 4629 N N . ASP A 1 575 ? 41.959 -15.055 -31.024 1.00 61.38 575 ASP A N 1
ATOM 4630 C CA . ASP A 1 575 ? 40.658 -14.890 -31.676 1.00 61.38 575 ASP A CA 1
ATOM 4631 C C . ASP A 1 575 ? 39.539 -15.523 -30.840 1.00 61.38 575 ASP A C 1
ATOM 4633 O O . ASP A 1 575 ? 39.664 -16.634 -30.313 1.00 61.38 575 ASP A O 1
ATOM 4637 N N . ASN A 1 576 ? 38.408 -14.818 -30.756 1.00 63.16 576 ASN A N 1
ATOM 4638 C CA . ASN A 1 576 ? 37.221 -15.310 -30.067 1.00 63.16 576 ASN A CA 1
ATOM 4639 C C . ASN A 1 576 ? 36.644 -16.519 -30.817 1.00 63.16 576 ASN A C 1
ATOM 4641 O O . ASN A 1 576 ? 36.297 -16.433 -31.998 1.00 63.16 576 ASN A O 1
ATOM 4645 N N . CYS A 1 577 ? 36.472 -17.631 -30.113 1.00 63.59 577 CYS A N 1
ATOM 4646 C CA . CYS A 1 577 ? 35.905 -18.862 -30.648 1.00 63.59 577 CYS A CA 1
ATOM 4647 C C . CYS A 1 577 ? 34.595 -19.213 -29.937 1.00 63.59 577 CYS A C 1
ATOM 4649 O O . CYS A 1 577 ? 34.407 -18.941 -28.755 1.00 63.59 577 CYS A O 1
ATOM 4651 N N . ASN A 1 578 ? 33.663 -19.830 -30.665 1.00 63.66 578 ASN A N 1
ATOM 4652 C CA . ASN A 1 578 ? 32.481 -20.443 -30.065 1.00 63.66 578 ASN A CA 1
ATOM 4653 C C . ASN A 1 578 ? 32.756 -21.948 -29.890 1.00 63.66 578 ASN A C 1
ATOM 4655 O O . ASN A 1 578 ? 32.952 -22.618 -30.909 1.00 63.66 578 ASN A O 1
ATOM 4659 N N . PRO A 1 579 ? 32.762 -22.491 -28.658 1.00 64.44 579 PRO A N 1
ATOM 4660 C CA . PRO A 1 579 ? 33.117 -23.886 -28.405 1.00 64.44 579 PRO A CA 1
ATOM 4661 C C . PRO A 1 579 ? 32.208 -24.886 -29.136 1.00 64.44 579 PRO A C 1
ATOM 4663 O O . PRO A 1 579 ? 32.714 -25.872 -29.668 1.00 64.44 579 PRO A O 1
ATOM 4666 N N . ASP A 1 580 ? 30.904 -24.612 -29.263 1.00 58.28 580 ASP A N 1
ATOM 4667 C CA . ASP A 1 580 ? 29.963 -25.520 -29.939 1.00 58.28 580 ASP A CA 1
ATOM 4668 C C . ASP A 1 580 ? 30.228 -25.592 -31.450 1.00 58.28 580 ASP A C 1
ATOM 4670 O O . ASP A 1 580 ? 30.225 -26.667 -32.052 1.00 58.28 580 ASP A O 1
ATOM 4674 N N . HIS A 1 581 ? 30.523 -24.445 -32.066 1.00 64.25 581 HIS A N 1
ATOM 4675 C CA . HIS A 1 581 ? 30.877 -24.359 -33.484 1.00 64.25 581 HIS A CA 1
ATOM 4676 C C . HIS A 1 581 ? 32.263 -24.967 -33.755 1.00 64.25 581 HIS A C 1
ATOM 4678 O O . HIS A 1 581 ? 32.476 -25.634 -34.767 1.00 64.25 581 HIS A O 1
ATOM 4684 N N . PHE A 1 582 ? 33.200 -24.782 -32.822 1.00 65.06 582 PHE A N 1
ATOM 4685 C CA . PHE A 1 582 ? 34.556 -25.323 -32.895 1.00 65.06 582 PHE A CA 1
ATOM 4686 C C . PHE A 1 582 ? 34.573 -26.860 -32.798 1.00 65.06 582 PHE A C 1
ATOM 4688 O O . PHE A 1 582 ? 35.334 -27.521 -33.511 1.00 65.06 582 PHE A O 1
ATOM 4695 N N . LEU A 1 583 ? 33.690 -27.434 -31.970 1.00 58.84 583 LEU A N 1
ATOM 4696 C CA . LEU A 1 583 ? 33.475 -28.880 -31.852 1.00 58.84 583 LEU A CA 1
ATOM 4697 C C . LEU A 1 583 ? 32.786 -29.466 -33.092 1.00 58.84 583 LEU A C 1
ATOM 4699 O O . LEU A 1 583 ? 33.207 -30.509 -33.586 1.00 58.84 583 LEU A O 1
ATOM 4703 N N . GLN A 1 584 ? 31.775 -28.785 -33.641 1.00 60.41 584 GLN A N 1
ATOM 4704 C CA . GLN A 1 584 ? 31.082 -29.228 -34.861 1.00 60.41 584 GLN A CA 1
ATOM 4705 C C . GLN A 1 584 ? 31.995 -29.266 -36.093 1.00 60.41 584 GLN A C 1
ATOM 4707 O O . GLN A 1 584 ? 31.849 -30.142 -36.944 1.00 60.41 584 GLN A O 1
ATOM 4712 N N . LEU A 1 585 ? 32.957 -28.345 -36.179 1.00 62.72 585 LEU A N 1
ATOM 4713 C CA . LEU A 1 585 ? 33.948 -28.304 -37.254 1.00 62.72 585 LEU A CA 1
ATOM 4714 C C . LEU A 1 585 ? 35.105 -29.303 -37.068 1.00 62.72 585 LEU A C 1
ATOM 4716 O O . LEU A 1 585 ? 35.966 -29.379 -37.941 1.00 62.72 585 LEU A O 1
ATOM 4720 N N . ASN A 1 586 ? 35.148 -30.080 -35.973 1.00 58.94 586 ASN A N 1
ATOM 4721 C CA . ASN A 1 586 ? 36.268 -30.973 -35.642 1.00 58.94 586 ASN A CA 1
ATOM 4722 C C . ASN A 1 586 ? 37.638 -30.252 -35.629 1.00 58.94 586 ASN A C 1
ATOM 4724 O O . ASN A 1 586 ? 38.664 -30.850 -35.947 1.00 58.94 586 ASN A O 1
ATOM 4728 N N . CYS A 1 587 ? 37.683 -28.970 -35.241 1.00 60.38 587 CYS A N 1
ATOM 4729 C CA . CYS A 1 587 ? 38.942 -28.212 -35.177 1.00 60.38 587 CYS A CA 1
ATOM 4730 C C . CYS A 1 587 ? 39.807 -28.575 -33.941 1.00 60.38 587 CYS A C 1
ATOM 4732 O O . CYS A 1 587 ? 40.883 -28.007 -33.764 1.00 60.38 587 CYS A O 1
ATOM 4734 N N . SER A 1 588 ? 39.362 -29.492 -33.067 1.00 53.88 588 SER A N 1
ATOM 4735 C CA . SER A 1 588 ? 40.091 -29.894 -31.853 1.00 53.88 588 SER A CA 1
ATOM 4736 C C . SER A 1 588 ? 41.156 -30.953 -32.171 1.00 53.88 588 SER A C 1
ATOM 4738 O O . SER A 1 588 ? 40.848 -32.124 -32.377 1.00 53.88 588 SER A O 1
ATOM 4740 N N . ILE A 1 589 ? 42.414 -30.517 -32.237 1.00 56.62 589 ILE A N 1
ATOM 4741 C CA . ILE A 1 589 ? 43.623 -31.336 -32.443 1.00 56.62 589 ILE A CA 1
ATOM 4742 C C . ILE A 1 589 ? 44.646 -30.895 -31.381 1.00 56.62 589 ILE A C 1
ATOM 4744 O O . ILE A 1 589 ? 44.536 -29.781 -30.871 1.00 56.62 589 ILE A O 1
ATOM 4748 N N . ASP A 1 590 ? 45.659 -31.715 -31.079 1.00 49.22 590 ASP A N 1
ATOM 4749 C CA . ASP A 1 590 ? 46.716 -31.500 -30.064 1.00 49.22 590 ASP A CA 1
ATOM 4750 C C . ASP A 1 590 ? 47.403 -30.110 -30.045 1.00 49.22 590 ASP A C 1
ATOM 4752 O O . ASP A 1 590 ? 48.134 -29.807 -29.104 1.00 49.22 590 ASP A O 1
ATOM 4756 N N . ARG A 1 591 ? 47.182 -29.238 -31.042 1.00 53.75 591 ARG A N 1
ATOM 4757 C CA . ARG A 1 591 ? 47.810 -27.907 -31.146 1.00 53.75 591 ARG A CA 1
ATOM 4758 C C . ARG A 1 591 ? 46.877 -26.700 -30.988 1.00 53.75 591 ARG A C 1
ATOM 4760 O O . ARG A 1 591 ? 47.391 -25.640 -30.653 1.00 53.75 591 ARG A O 1
ATOM 4767 N N . ILE A 1 592 ? 45.559 -26.821 -31.196 1.00 62.78 592 ILE A N 1
ATOM 4768 C CA . ILE A 1 592 ? 44.626 -25.673 -31.183 1.00 62.78 592 ILE A CA 1
ATOM 4769 C C . ILE A 1 592 ? 43.432 -25.991 -30.283 1.00 62.78 592 ILE A C 1
ATOM 4771 O O . ILE A 1 592 ? 42.680 -26.938 -30.536 1.00 62.78 592 ILE A O 1
ATOM 4775 N N . ARG A 1 593 ? 43.239 -25.190 -29.229 1.00 62.31 593 ARG A N 1
ATOM 4776 C CA . ARG A 1 593 ? 42.117 -25.340 -28.294 1.00 62.31 593 ARG A CA 1
ATOM 4777 C C . ARG A 1 593 ? 41.346 -24.034 -28.166 1.00 62.31 593 ARG A C 1
ATOM 4779 O O . ARG A 1 593 ? 41.937 -22.972 -28.027 1.00 62.31 593 ARG A O 1
ATOM 4786 N N . CYS A 1 594 ? 40.021 -24.133 -28.166 1.00 64.62 594 CYS A N 1
ATOM 4787 C CA . CYS A 1 594 ? 39.141 -23.044 -27.764 1.00 64.62 594 CYS A CA 1
ATOM 4788 C C . CYS A 1 594 ? 39.037 -23.070 -26.233 1.00 64.62 594 CYS A C 1
ATOM 4790 O O . CYS A 1 594 ? 38.373 -23.943 -25.669 1.00 64.62 594 CYS A O 1
ATOM 4792 N N . VAL A 1 595 ? 39.771 -22.185 -25.561 1.00 63.00 595 VAL A N 1
ATOM 4793 C CA . VAL A 1 595 ? 39.914 -22.174 -24.101 1.00 63.00 595 VAL A CA 1
ATOM 4794 C C . VAL A 1 595 ? 39.139 -20.994 -23.535 1.00 63.00 595 VAL A C 1
ATOM 4796 O O . VAL A 1 595 ? 39.116 -19.908 -24.103 1.00 63.00 595 VAL A O 1
ATOM 4799 N N . TYR A 1 596 ? 38.467 -21.220 -22.412 1.00 58.56 596 TYR A N 1
ATOM 4800 C CA . TYR A 1 596 ? 37.835 -20.143 -21.663 1.00 58.56 596 TYR A CA 1
ATOM 4801 C C . TYR A 1 596 ? 38.914 -19.185 -21.144 1.00 58.56 596 TYR A C 1
ATOM 4803 O O . TYR A 1 596 ? 39.843 -19.638 -20.478 1.00 58.56 596 TYR A O 1
ATOM 4811 N N . VAL A 1 597 ? 38.774 -17.890 -21.424 1.00 60.50 597 VAL A N 1
ATOM 4812 C CA . VAL A 1 597 ? 39.716 -16.867 -20.945 1.00 60.50 597 VAL A CA 1
ATOM 4813 C C . VAL A 1 597 ? 39.066 -16.032 -19.853 1.00 60.50 597 VAL A C 1
ATOM 4815 O O . VAL A 1 597 ? 39.506 -16.040 -18.710 1.00 60.50 597 VAL A O 1
ATOM 4818 N N . SER A 1 598 ? 37.962 -15.357 -20.161 1.00 53.38 598 SER A N 1
ATOM 4819 C CA . SER A 1 598 ? 37.313 -14.444 -19.220 1.00 53.38 598 SER A CA 1
ATOM 4820 C C . SER A 1 598 ? 35.815 -14.356 -19.485 1.00 53.38 598 SER A C 1
ATOM 4822 O O . SER A 1 598 ? 35.331 -14.736 -20.543 1.00 53.38 598 SER A O 1
ATOM 4824 N N . TYR A 1 599 ? 35.035 -13.841 -18.537 1.00 52.16 599 TYR A N 1
ATOM 4825 C CA . TYR A 1 599 ? 33.708 -13.316 -18.866 1.00 52.16 599 TYR A CA 1
ATOM 4826 C C . TYR A 1 599 ? 33.897 -11.930 -19.482 1.00 52.16 599 TYR A C 1
ATOM 4828 O O . TYR A 1 599 ? 34.707 -11.160 -18.970 1.00 52.16 599 TYR A O 1
ATOM 4836 N N . GLY A 1 600 ? 33.144 -11.585 -20.534 1.00 43.59 600 GLY A N 1
ATOM 4837 C CA . GLY A 1 600 ? 33.345 -10.359 -21.333 1.00 43.59 600 GLY A CA 1
ATOM 4838 C C . GLY A 1 600 ? 33.086 -9.009 -20.653 1.00 43.59 600 GLY A C 1
ATOM 4839 O O . GLY A 1 600 ? 32.689 -8.053 -21.310 1.00 43.59 600 GLY A O 1
ATOM 4840 N N . PHE A 1 601 ? 33.247 -8.936 -19.336 1.00 46.00 601 PHE A N 1
ATOM 4841 C CA . PHE A 1 601 ? 32.943 -7.792 -18.485 1.00 46.00 601 PHE A CA 1
ATOM 4842 C C . PHE A 1 601 ? 34.002 -7.530 -17.401 1.00 46.00 601 PHE A C 1
ATOM 4844 O O . PHE A 1 601 ? 33.742 -6.779 -16.462 1.00 46.00 601 PHE A O 1
ATOM 4851 N N . VAL A 1 602 ? 35.185 -8.135 -17.500 1.00 38.81 602 VAL A N 1
ATOM 4852 C CA . VAL A 1 602 ? 36.223 -8.023 -16.473 1.00 38.81 602 VAL A CA 1
ATOM 4853 C C . VAL A 1 602 ? 37.492 -7.424 -17.083 1.00 38.81 602 VAL A C 1
ATOM 4855 O O . VAL A 1 602 ? 38.135 -8.068 -17.901 1.00 38.81 602 VAL A O 1
ATOM 4858 N N . ASP A 1 603 ? 37.829 -6.193 -16.683 1.00 35.34 603 ASP A N 1
ATOM 4859 C CA . ASP A 1 603 ? 39.119 -5.551 -16.978 1.00 35.34 603 ASP A CA 1
ATOM 4860 C C . ASP A 1 603 ? 40.291 -6.414 -16.480 1.00 35.34 603 ASP A C 1
ATOM 4862 O O . ASP A 1 603 ? 40.220 -6.998 -15.391 1.00 35.34 603 ASP A O 1
ATOM 4866 N N . GLU A 1 604 ? 41.404 -6.391 -17.222 1.00 39.12 604 GLU A N 1
ATOM 4867 C CA . GLU A 1 604 ? 42.678 -7.088 -16.943 1.00 39.12 604 GLU A CA 1
ATOM 4868 C C . GLU A 1 604 ? 43.216 -6.875 -15.512 1.00 39.12 604 GLU A C 1
ATOM 4870 O O . GLU A 1 604 ? 43.993 -7.672 -14.990 1.00 39.12 604 GLU A O 1
ATOM 4875 N N . THR A 1 605 ? 42.771 -5.829 -14.813 1.00 41.09 605 THR A N 1
ATOM 4876 C CA . THR A 1 605 ? 43.194 -5.531 -13.435 1.00 41.09 605 THR A CA 1
ATOM 4877 C C . THR A 1 605 ? 42.588 -6.459 -12.372 1.00 41.09 605 THR A C 1
ATOM 4879 O O . THR A 1 605 ? 43.107 -6.522 -11.256 1.00 41.09 605 THR A O 1
ATOM 4882 N N . PHE A 1 606 ? 41.515 -7.198 -12.679 1.00 40.22 606 PHE A N 1
ATOM 4883 C CA . PHE A 1 606 ? 40.840 -8.088 -11.722 1.00 40.22 606 PHE A CA 1
ATOM 4884 C C . PHE A 1 606 ? 41.435 -9.504 -11.665 1.00 40.22 606 PHE A C 1
ATOM 4886 O O . PHE A 1 606 ? 41.354 -10.135 -10.608 1.00 40.22 606 PHE A O 1
ATOM 4893 N N . GLU A 1 607 ? 42.067 -9.992 -12.741 1.00 38.94 607 GLU A N 1
ATOM 4894 C CA . GLU A 1 607 ? 42.732 -11.309 -12.741 1.00 38.94 607 GLU A CA 1
ATOM 4895 C C . GLU A 1 607 ? 43.877 -11.366 -11.725 1.00 38.94 607 GLU A C 1
ATOM 4897 O O . GLU A 1 607 ? 43.980 -12.318 -10.952 1.00 38.94 607 GLU A O 1
ATOM 4902 N N . ASN A 1 608 ? 44.669 -10.298 -11.625 1.00 43.69 608 ASN A N 1
ATOM 4903 C CA . ASN A 1 608 ? 45.850 -10.284 -10.763 1.00 43.69 608 ASN A CA 1
ATOM 4904 C C . ASN A 1 608 ? 45.534 -10.291 -9.254 1.00 43.69 608 ASN A C 1
ATOM 4906 O O . ASN A 1 608 ? 46.423 -10.571 -8.450 1.00 43.69 608 ASN A O 1
ATOM 4910 N N . TYR A 1 609 ? 44.288 -10.016 -8.842 1.00 41.47 609 TYR A N 1
ATOM 4911 C CA . TYR A 1 609 ? 43.911 -9.950 -7.422 1.00 41.47 609 TYR A CA 1
ATOM 4912 C C . TYR A 1 609 ? 43.166 -11.196 -6.908 1.00 41.47 609 TYR A C 1
ATOM 4914 O O . TYR A 1 609 ? 43.099 -11.414 -5.699 1.00 41.47 609 TYR A O 1
ATOM 4922 N N . LEU A 1 610 ? 42.623 -12.045 -7.790 1.00 41.91 610 LEU A N 1
ATOM 4923 C CA . LEU A 1 610 ? 41.792 -13.197 -7.404 1.00 41.91 610 LEU A CA 1
ATOM 4924 C C . LEU A 1 610 ? 42.427 -14.563 -7.690 1.00 41.91 610 LEU A C 1
ATOM 4926 O O . LEU A 1 610 ? 41.723 -15.522 -8.008 1.00 41.91 610 LEU A O 1
ATOM 4930 N N . ASN A 1 611 ? 43.728 -14.701 -7.428 1.00 36.59 611 ASN A N 1
ATOM 4931 C CA . ASN A 1 611 ? 44.437 -15.989 -7.371 1.00 36.59 611 ASN A CA 1
ATOM 4932 C C . ASN A 1 611 ? 44.060 -16.847 -6.138 1.00 36.59 611 ASN A C 1
ATOM 4934 O O . ASN A 1 611 ? 44.906 -17.480 -5.510 1.00 36.59 611 ASN A O 1
ATOM 4938 N N . THR A 1 612 ? 42.774 -16.903 -5.778 1.00 41.19 612 THR A N 1
ATOM 4939 C CA . THR A 1 612 ? 42.245 -17.901 -4.840 1.00 41.19 612 THR A CA 1
ATOM 4940 C C . THR A 1 612 ? 41.238 -18.788 -5.565 1.00 41.19 612 THR A C 1
ATOM 4942 O O . THR A 1 612 ? 40.212 -18.326 -6.049 1.00 41.19 612 THR A O 1
ATOM 4945 N N . VAL A 1 613 ? 41.533 -20.090 -5.604 1.00 40.75 613 VAL A N 1
ATOM 4946 C CA . VAL A 1 613 ? 40.812 -21.211 -6.254 1.00 40.75 613 VAL A CA 1
ATOM 4947 C C . VAL A 1 613 ? 39.274 -21.213 -6.069 1.00 40.75 613 VAL A C 1
ATOM 4949 O O . VAL A 1 613 ? 38.550 -21.855 -6.830 1.00 40.75 613 VAL A O 1
ATOM 4952 N N . TRP A 1 614 ? 38.747 -20.465 -5.097 1.00 36.09 614 TRP A N 1
ATOM 4953 C CA . TRP A 1 614 ? 37.316 -20.278 -4.848 1.00 36.09 614 TRP A CA 1
ATOM 4954 C C . TRP A 1 614 ? 36.611 -19.355 -5.861 1.00 36.09 614 TRP A C 1
ATOM 4956 O O . TRP A 1 614 ? 35.418 -19.537 -6.101 1.00 36.09 614 TRP A O 1
ATOM 4966 N N . SER A 1 615 ? 37.317 -18.408 -6.493 1.00 48.50 615 SER A N 1
ATOM 4967 C CA . SER A 1 615 ? 36.731 -17.416 -7.415 1.00 48.50 615 SER A CA 1
ATOM 4968 C C . SER A 1 615 ? 36.286 -18.033 -8.750 1.00 48.50 615 SER A C 1
ATOM 4970 O O . SER A 1 615 ? 35.185 -17.759 -9.228 1.00 48.50 615 SER A O 1
ATOM 4972 N N . HIS A 1 616 ? 37.098 -18.930 -9.313 1.00 46.78 616 HIS A N 1
ATOM 4973 C CA . HIS A 1 616 ? 36.857 -19.553 -10.617 1.00 46.78 616 HIS A CA 1
ATOM 4974 C C . HIS A 1 616 ? 35.711 -20.578 -10.584 1.00 46.78 616 HIS A C 1
ATOM 4976 O O . HIS A 1 616 ? 34.880 -20.638 -11.488 1.00 46.78 616 HIS A O 1
ATOM 4982 N N . ARG A 1 617 ? 35.620 -21.381 -9.514 1.00 43.62 617 ARG A N 1
ATOM 4983 C CA . ARG A 1 617 ? 34.544 -22.377 -9.368 1.00 43.62 617 ARG A CA 1
ATOM 4984 C C . ARG A 1 617 ? 33.197 -21.709 -9.068 1.00 43.62 617 ARG A C 1
ATOM 4986 O O . ARG A 1 617 ? 32.166 -22.170 -9.551 1.00 43.62 617 ARG A O 1
ATOM 4993 N N . LEU A 1 618 ? 33.209 -20.603 -8.319 1.00 48.41 618 LEU A N 1
ATOM 4994 C CA . LEU A 1 618 ? 32.014 -19.816 -8.028 1.00 48.41 618 LEU A CA 1
ATOM 4995 C C . LEU A 1 618 ? 31.514 -19.062 -9.269 1.00 48.41 618 LEU A C 1
ATOM 4997 O O . LEU A 1 618 ? 30.314 -19.063 -9.510 1.00 48.41 618 LEU A O 1
ATOM 5001 N N . SER A 1 619 ? 32.391 -18.477 -10.092 1.00 51.75 619 SER A N 1
ATOM 5002 C CA . SER A 1 619 ? 31.972 -17.773 -11.317 1.00 51.75 619 SER A CA 1
ATOM 5003 C C . SER A 1 619 ? 31.385 -18.721 -12.370 1.00 51.75 619 SER A C 1
ATOM 5005 O O . SER A 1 619 ? 30.351 -18.412 -12.959 1.00 51.75 619 SER A O 1
ATOM 5007 N N . GLN A 1 620 ? 31.972 -19.910 -12.552 1.00 51.50 620 GLN A N 1
ATOM 5008 C CA . GLN A 1 620 ? 31.407 -20.967 -13.402 1.00 51.50 620 GLN A CA 1
ATOM 5009 C C . GLN A 1 620 ? 30.047 -21.464 -12.887 1.00 51.50 620 GLN A C 1
ATOM 5011 O O . GLN A 1 620 ? 29.101 -21.578 -13.666 1.00 51.50 620 GLN A O 1
ATOM 5016 N N . PHE A 1 621 ? 29.911 -21.682 -11.574 1.00 53.88 621 PHE A N 1
ATOM 5017 C CA . PHE A 1 621 ? 28.635 -22.058 -10.957 1.00 53.88 621 PHE A CA 1
ATOM 5018 C C . PHE A 1 621 ? 27.571 -20.956 -11.116 1.00 53.88 621 PHE A C 1
ATOM 5020 O O . PHE A 1 621 ? 26.436 -21.233 -11.500 1.00 53.88 621 PHE A O 1
ATOM 5027 N N . LEU A 1 622 ? 27.934 -19.692 -10.882 1.00 51.28 622 LEU A N 1
ATOM 5028 C CA . LEU A 1 622 ? 27.033 -18.544 -11.021 1.00 51.28 622 LEU A CA 1
ATOM 5029 C C . LEU A 1 622 ? 26.598 -18.306 -12.476 1.00 51.28 622 LEU A C 1
ATOM 5031 O O . LEU A 1 622 ? 25.464 -17.890 -12.694 1.00 51.28 622 LEU A O 1
ATOM 5035 N N . SER A 1 623 ? 27.446 -18.596 -13.467 1.00 54.66 623 SER A N 1
ATOM 5036 C CA . SER A 1 623 ? 27.079 -18.509 -14.887 1.00 54.66 623 SER A CA 1
ATOM 5037 C C . SER A 1 623 ? 26.113 -19.627 -15.296 1.00 54.66 623 SER A C 1
ATOM 5039 O O . SER A 1 623 ? 25.059 -19.354 -15.875 1.00 54.66 623 SER A O 1
ATOM 5041 N N . GLN A 1 624 ? 26.400 -20.874 -14.902 1.00 60.44 624 GLN A N 1
ATOM 5042 C CA . GLN A 1 624 ? 25.558 -22.035 -15.212 1.00 60.44 624 GLN A CA 1
ATOM 5043 C C . GLN A 1 624 ? 24.175 -21.970 -14.533 1.00 60.44 624 GLN A C 1
ATOM 5045 O O . GLN A 1 624 ? 23.175 -22.398 -15.111 1.00 60.44 624 GLN A O 1
ATOM 5050 N N . TYR A 1 625 ? 24.099 -21.393 -13.329 1.00 66.38 625 TYR A N 1
ATOM 5051 C CA . TYR A 1 625 ? 22.866 -21.264 -12.542 1.00 66.38 625 TYR A CA 1
ATOM 5052 C C . TYR A 1 625 ? 22.363 -19.818 -12.418 1.00 66.38 625 TYR A C 1
ATOM 5054 O O . TYR A 1 625 ? 21.582 -19.514 -11.515 1.00 66.38 625 TYR A O 1
ATOM 5062 N N . SER A 1 626 ? 22.754 -18.927 -13.335 1.00 67.56 626 SER A N 1
ATOM 5063 C CA . SER A 1 626 ? 22.411 -17.494 -13.284 1.00 67.56 626 SER A CA 1
ATOM 5064 C C . SER A 1 626 ? 20.906 -17.247 -13.113 1.00 67.56 626 SER A C 1
ATOM 5066 O O . SER A 1 626 ? 20.476 -16.405 -12.324 1.00 67.56 626 SER A O 1
ATOM 5068 N N . TRP A 1 627 ? 20.066 -18.046 -13.775 1.00 72.12 627 TRP A N 1
ATOM 5069 C CA . TRP A 1 627 ? 18.612 -17.941 -13.650 1.00 72.12 627 TRP A CA 1
ATOM 5070 C C . TRP A 1 627 ? 18.090 -18.319 -12.248 1.00 72.12 627 TRP A C 1
ATOM 5072 O O . TRP A 1 627 ? 17.203 -17.637 -11.739 1.00 72.12 627 TRP A O 1
ATOM 5082 N N . LEU A 1 628 ? 18.662 -19.337 -11.588 1.00 79.25 628 LEU A N 1
ATOM 5083 C CA . LEU A 1 628 ? 18.299 -19.720 -10.214 1.00 79.25 628 LEU A CA 1
ATOM 5084 C C . LEU A 1 628 ? 18.707 -18.642 -9.210 1.00 79.25 628 LEU A C 1
ATOM 5086 O O . LEU A 1 628 ? 17.931 -18.313 -8.315 1.00 79.25 628 LEU A O 1
ATOM 5090 N N . VAL A 1 629 ? 19.898 -18.065 -9.383 1.00 78.81 629 VAL A N 1
ATOM 5091 C CA . VAL A 1 629 ? 20.397 -16.966 -8.542 1.00 78.81 629 VAL A CA 1
ATOM 5092 C C . VAL A 1 629 ? 19.489 -15.743 -8.669 1.00 78.81 629 VAL A C 1
ATOM 5094 O O . VAL A 1 629 ? 19.124 -15.139 -7.662 1.00 78.81 629 VAL A O 1
ATOM 5097 N N . ASN A 1 630 ? 19.051 -15.419 -9.888 1.00 79.00 630 ASN A N 1
ATOM 5098 C CA . ASN A 1 630 ? 18.120 -14.319 -10.126 1.00 79.00 630 ASN A CA 1
ATOM 5099 C C . ASN A 1 630 ? 16.735 -14.577 -9.507 1.00 79.00 630 ASN A C 1
ATOM 5101 O O . ASN A 1 630 ? 16.182 -13.675 -8.881 1.00 79.00 630 ASN A O 1
ATOM 5105 N N . ILE A 1 631 ? 16.190 -15.797 -9.606 1.00 82.19 631 ILE A N 1
ATOM 5106 C CA . ILE A 1 631 ? 14.923 -16.158 -8.938 1.00 82.19 631 ILE A CA 1
ATOM 5107 C C . ILE A 1 631 ? 15.060 -16.055 -7.417 1.00 82.19 631 ILE A C 1
ATOM 5109 O O . ILE A 1 631 ? 14.181 -15.504 -6.754 1.00 82.19 631 ILE A O 1
ATOM 5113 N N . PHE A 1 632 ? 16.167 -16.544 -6.859 1.00 88.12 632 PHE A N 1
ATOM 5114 C CA . PHE A 1 632 ? 16.431 -16.445 -5.429 1.00 88.12 632 PHE A CA 1
ATOM 5115 C C . PHE A 1 632 ? 16.570 -14.987 -4.971 1.00 88.12 632 PHE A C 1
ATOM 5117 O O . PHE A 1 632 ? 16.022 -14.617 -3.935 1.00 88.12 632 PHE A O 1
ATOM 5124 N N . ASN A 1 633 ? 17.224 -14.135 -5.765 1.00 87.62 633 ASN A N 1
ATOM 5125 C CA . ASN A 1 633 ? 17.318 -12.707 -5.476 1.00 87.62 633 ASN A CA 1
ATOM 5126 C C . ASN A 1 633 ? 15.938 -12.028 -5.502 1.00 87.62 633 ASN A C 1
ATOM 5128 O O . ASN A 1 633 ? 15.607 -11.276 -4.590 1.00 87.62 633 ASN A O 1
ATOM 5132 N N . ILE A 1 634 ? 15.092 -12.349 -6.488 1.00 88.56 634 ILE A N 1
ATOM 5133 C CA . ILE A 1 634 ? 13.701 -11.868 -6.533 1.00 88.56 634 ILE A CA 1
ATOM 5134 C C . ILE A 1 634 ? 12.941 -12.307 -5.274 1.00 88.56 634 ILE A C 1
ATOM 5136 O O . ILE A 1 634 ? 12.263 -11.488 -4.653 1.00 88.56 634 ILE A O 1
ATOM 5140 N N . PHE A 1 635 ? 13.088 -13.567 -4.857 1.00 93.00 635 PHE A N 1
ATOM 5141 C CA . PHE A 1 635 ? 12.490 -14.057 -3.616 1.00 93.00 635 PHE A CA 1
ATOM 5142 C C . PHE A 1 635 ? 12.972 -13.280 -2.388 1.00 93.00 635 PHE A C 1
ATOM 5144 O O . PHE A 1 635 ? 12.141 -12.860 -1.585 1.00 93.00 635 PHE A O 1
ATOM 5151 N N . ILE A 1 636 ? 14.279 -13.032 -2.259 1.00 93.56 636 ILE A N 1
ATOM 5152 C CA . ILE A 1 636 ? 14.832 -12.241 -1.152 1.00 93.56 636 ILE A CA 1
ATOM 5153 C C . ILE A 1 636 ? 14.240 -10.831 -1.132 1.00 93.56 636 ILE A C 1
ATOM 5155 O O . ILE A 1 636 ? 13.879 -10.358 -0.058 1.00 93.56 636 ILE A O 1
ATOM 5159 N N . ILE A 1 637 ? 14.092 -10.172 -2.285 1.00 93.31 637 ILE A N 1
ATOM 5160 C CA . ILE A 1 637 ? 13.495 -8.829 -2.355 1.00 93.31 637 ILE A CA 1
ATOM 5161 C C . ILE A 1 637 ? 12.066 -8.857 -1.803 1.00 93.31 637 ILE A C 1
ATOM 5163 O O . ILE A 1 637 ? 11.753 -8.100 -0.885 1.00 93.31 637 ILE A O 1
ATOM 5167 N N . TYR A 1 638 ? 11.210 -9.757 -2.300 1.00 95.06 638 TYR A N 1
ATOM 5168 C CA . TYR A 1 638 ? 9.837 -9.885 -1.796 1.00 95.06 638 TYR A CA 1
ATOM 5169 C C . TYR A 1 638 ? 9.790 -10.264 -0.315 1.00 95.06 638 TYR A C 1
ATOM 5171 O O . TYR A 1 638 ? 8.952 -9.751 0.427 1.00 95.06 638 TYR A O 1
ATOM 5179 N N . TRP A 1 639 ? 10.697 -11.129 0.135 1.00 96.88 639 TRP A N 1
ATOM 5180 C CA . TRP A 1 639 ? 10.746 -11.552 1.527 1.00 96.88 639 TRP A CA 1
ATOM 5181 C C . TRP A 1 639 ? 11.164 -10.431 2.465 1.00 96.88 639 TRP A C 1
ATOM 5183 O O . TRP A 1 639 ? 10.508 -10.244 3.486 1.00 96.88 639 TRP A O 1
ATOM 5193 N N . LEU A 1 640 ? 12.178 -9.641 2.108 1.00 95.81 640 LEU A N 1
ATOM 5194 C CA . LEU A 1 640 ? 12.593 -8.481 2.894 1.00 95.81 640 LEU A CA 1
ATOM 5195 C C . LEU A 1 640 ? 11.489 -7.420 2.952 1.00 95.81 640 LEU A C 1
ATOM 5197 O O . LEU A 1 640 ? 11.223 -6.903 4.033 1.00 95.81 640 LEU A O 1
ATOM 5201 N N . LEU A 1 641 ? 10.793 -7.165 1.838 1.00 94.69 641 LEU A N 1
ATOM 5202 C CA . LEU A 1 641 ? 9.640 -6.257 1.796 1.00 94.69 641 LEU A CA 1
ATOM 5203 C C . LEU A 1 641 ? 8.477 -6.732 2.679 1.00 94.69 641 LEU A C 1
ATOM 5205 O O . LEU A 1 641 ? 7.864 -5.939 3.389 1.00 94.69 641 LEU A O 1
ATOM 5209 N N . ALA A 1 642 ? 8.157 -8.026 2.654 1.00 96.00 642 ALA A N 1
ATOM 5210 C CA . ALA A 1 642 ? 7.122 -8.583 3.521 1.00 96.00 642 ALA A CA 1
ATOM 5211 C C . ALA A 1 642 ? 7.570 -8.611 4.993 1.00 96.00 642 ALA A C 1
ATOM 5213 O O . ALA A 1 642 ? 6.758 -8.420 5.898 1.00 96.00 642 ALA A O 1
ATOM 5214 N N . PHE A 1 643 ? 8.859 -8.852 5.245 1.00 96.88 643 PHE A N 1
ATOM 5215 C CA . PHE A 1 643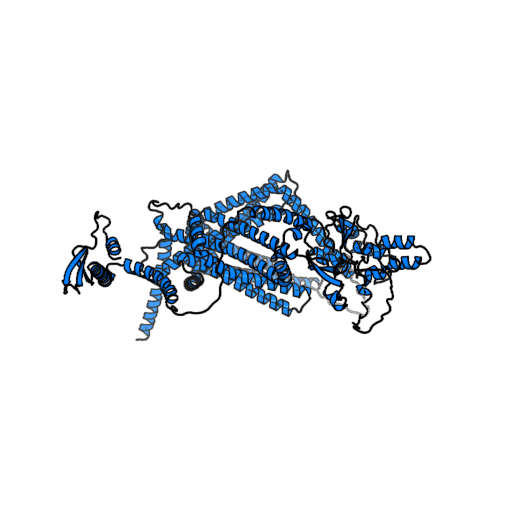 ? 9.439 -8.934 6.582 1.00 96.88 643 PHE A CA 1
ATOM 5216 C C . PHE A 1 643 ? 9.428 -7.586 7.298 1.00 96.88 643 PHE A C 1
ATOM 5218 O O . PHE A 1 643 ? 9.054 -7.537 8.464 1.00 96.88 643 PHE A O 1
ATOM 5225 N N . THR A 1 644 ? 9.799 -6.498 6.626 1.00 95.62 644 THR A N 1
ATOM 5226 C CA . THR A 1 644 ? 9.757 -5.141 7.201 1.00 95.62 644 THR A CA 1
ATOM 5227 C C . THR A 1 644 ? 8.336 -4.711 7.552 1.00 95.62 644 THR A C 1
ATOM 5229 O O . THR A 1 644 ? 8.128 -4.161 8.629 1.00 95.62 644 THR A O 1
ATOM 5232 N N . ILE A 1 645 ? 7.352 -5.015 6.698 1.00 93.88 645 ILE A N 1
ATOM 5233 C CA . ILE A 1 645 ? 5.932 -4.743 6.976 1.00 93.88 645 ILE A CA 1
ATOM 5234 C C . ILE A 1 645 ? 5.464 -5.556 8.192 1.00 93.88 645 ILE A C 1
ATOM 5236 O O . ILE A 1 645 ? 4.848 -5.010 9.103 1.00 93.88 645 ILE A O 1
ATOM 5240 N N . ALA A 1 646 ? 5.789 -6.850 8.250 1.00 95.69 646 ALA A N 1
ATOM 5241 C CA . ALA A 1 646 ? 5.432 -7.697 9.390 1.00 95.69 646 ALA A CA 1
ATOM 5242 C C . ALA A 1 646 ? 6.166 -7.290 10.686 1.00 95.69 646 ALA A C 1
ATOM 5244 O O . ALA A 1 646 ? 5.617 -7.424 11.780 1.00 95.69 646 ALA A O 1
ATOM 5245 N N . LEU A 1 647 ? 7.393 -6.773 10.574 1.00 95.69 647 LEU A N 1
ATOM 5246 C CA . LEU A 1 647 ? 8.149 -6.212 11.691 1.00 95.69 647 LEU A CA 1
ATOM 5247 C C . LEU A 1 647 ? 7.455 -4.962 12.242 1.00 95.69 647 LEU A C 1
ATOM 5249 O O . LEU A 1 647 ? 7.258 -4.882 13.452 1.00 95.69 647 LEU A O 1
ATOM 5253 N N . GLU A 1 648 ? 7.044 -4.030 11.379 1.00 94.31 648 GLU A N 1
ATOM 5254 C CA . GLU A 1 648 ? 6.252 -2.859 11.778 1.00 94.31 648 GLU A CA 1
ATOM 5255 C C . GLU A 1 648 ? 4.971 -3.274 12.504 1.00 94.31 648 GLU A C 1
ATOM 5257 O O . GLU A 1 648 ? 4.714 -2.799 13.614 1.00 94.31 648 GLU A O 1
ATOM 5262 N N . GLU A 1 649 ? 4.196 -4.191 11.913 1.00 95.25 649 GLU A N 1
ATOM 5263 C CA . GLU A 1 649 ? 2.953 -4.666 12.520 1.00 95.25 649 GLU A CA 1
ATOM 5264 C C . GLU A 1 649 ? 3.210 -5.251 13.913 1.00 95.25 649 GLU A C 1
ATOM 5266 O O . GLU A 1 649 ? 2.542 -4.868 14.871 1.00 95.25 649 GLU A O 1
ATOM 5271 N N . MET A 1 650 ? 4.209 -6.124 14.062 1.00 95.62 650 MET A N 1
ATOM 5272 C CA . MET A 1 650 ? 4.504 -6.764 15.344 1.00 95.62 650 MET A CA 1
ATOM 5273 C C . MET A 1 650 ? 4.990 -5.772 16.412 1.00 95.62 650 MET A C 1
ATOM 5275 O O . MET A 1 650 ? 4.590 -5.887 17.573 1.00 95.62 650 MET A O 1
ATOM 5279 N N . VAL A 1 651 ? 5.815 -4.783 16.051 1.00 95.62 651 VAL A N 1
ATOM 5280 C CA . VAL A 1 651 ? 6.297 -3.767 17.005 1.00 95.62 651 VAL A CA 1
ATOM 5281 C C . VAL A 1 651 ? 5.144 -2.905 17.516 1.00 95.62 651 VAL A C 1
ATOM 5283 O O . VAL A 1 651 ? 5.022 -2.680 18.726 1.00 95.62 651 VAL A O 1
ATOM 5286 N N . LEU A 1 652 ? 4.278 -2.446 16.612 1.00 95.44 652 LEU A N 1
ATOM 5287 C CA . LEU A 1 652 ? 3.106 -1.647 16.963 1.00 95.44 652 LEU A CA 1
ATOM 5288 C C . LEU A 1 652 ? 2.109 -2.457 17.799 1.00 95.44 652 LEU A C 1
ATOM 5290 O O . LEU A 1 652 ? 1.622 -1.973 18.819 1.00 95.44 652 LEU A O 1
ATOM 5294 N N . VAL A 1 653 ? 1.870 -3.714 17.431 1.00 96.19 653 VAL A N 1
ATOM 5295 C CA . VAL A 1 653 ? 1.023 -4.635 18.193 1.00 96.19 653 VAL A CA 1
ATOM 5296 C C . VAL A 1 653 ? 1.558 -4.842 19.612 1.00 96.19 653 VAL A C 1
ATOM 5298 O O . VAL A 1 653 ? 0.790 -4.706 20.562 1.00 96.19 653 VAL A O 1
ATOM 5301 N N . CYS A 1 654 ? 2.857 -5.119 19.785 1.00 93.81 654 CYS A N 1
ATOM 5302 C CA . CYS A 1 654 ? 3.461 -5.246 21.118 1.00 93.81 654 CYS A CA 1
ATOM 5303 C C . CYS A 1 654 ? 3.262 -3.965 21.941 1.00 93.81 654 CYS A C 1
ATOM 5305 O O . CYS A 1 654 ? 2.914 -4.031 23.114 1.00 93.81 654 CYS A O 1
ATOM 5307 N N . THR A 1 655 ? 3.427 -2.801 21.308 1.00 92.81 655 THR A N 1
ATOM 5308 C CA . THR A 1 655 ? 3.251 -1.489 21.948 1.00 92.81 655 THR A CA 1
ATOM 5309 C C . THR A 1 655 ? 1.818 -1.296 22.457 1.00 92.81 655 THR A C 1
ATOM 5311 O O . THR A 1 655 ? 1.619 -0.946 23.620 1.00 92.81 655 THR A O 1
ATOM 5314 N N . PHE A 1 656 ? 0.808 -1.539 21.614 1.00 93.38 656 PHE A N 1
ATOM 5315 C CA . PHE A 1 656 ? -0.597 -1.335 21.988 1.00 93.38 656 PHE A CA 1
ATOM 5316 C C . PHE A 1 656 ? -1.128 -2.417 22.935 1.00 93.38 656 PHE A C 1
ATOM 5318 O O . PHE A 1 656 ? -1.958 -2.116 23.791 1.00 93.38 656 PHE A O 1
ATOM 5325 N N . ALA A 1 657 ? -0.632 -3.652 22.830 1.00 92.12 657 ALA A N 1
ATOM 5326 C CA . ALA A 1 657 ? -0.944 -4.703 23.792 1.00 92.12 657 ALA A CA 1
ATOM 5327 C C . ALA A 1 657 ? -0.389 -4.356 25.184 1.00 92.12 657 ALA A C 1
ATOM 5329 O O . ALA A 1 657 ? -1.125 -4.450 26.163 1.00 92.12 657 ALA A O 1
ATOM 5330 N N . SER A 1 658 ? 0.862 -3.886 25.280 1.00 88.06 658 SER A N 1
ATOM 5331 C CA . SER A 1 658 ? 1.429 -3.398 26.546 1.00 88.06 658 SER A CA 1
ATOM 5332 C C . SER A 1 658 ? 0.635 -2.221 27.114 1.00 88.06 658 SER A C 1
ATOM 5334 O O . SER A 1 658 ? 0.307 -2.233 28.295 1.00 88.06 658 SER A O 1
ATOM 5336 N N . TYR A 1 659 ? 0.241 -1.256 26.272 1.00 87.31 659 TYR A N 1
ATOM 5337 C CA . TYR A 1 659 ? -0.621 -0.146 26.696 1.00 87.31 659 TYR A CA 1
ATOM 5338 C C . TYR A 1 659 ? -1.924 -0.627 27.354 1.00 87.31 659 TYR A C 1
ATOM 5340 O O . TYR A 1 659 ? -2.297 -0.118 28.408 1.00 87.31 659 TYR A O 1
ATOM 5348 N N . TYR A 1 660 ? -2.602 -1.611 26.751 1.00 86.25 660 TYR A N 1
ATOM 5349 C CA . TYR A 1 660 ? -3.852 -2.157 27.284 1.00 86.25 660 TYR A CA 1
ATOM 5350 C C . TYR A 1 660 ? -3.661 -2.772 28.676 1.00 86.25 660 TYR A C 1
ATOM 5352 O O . TYR A 1 660 ? -4.383 -2.429 29.605 1.00 86.25 660 TYR A O 1
ATOM 5360 N N . TRP A 1 661 ? -2.668 -3.650 28.842 1.00 81.19 661 TRP A N 1
ATOM 5361 C CA . TRP A 1 661 ? -2.474 -4.392 30.096 1.00 81.19 661 TRP A CA 1
ATOM 5362 C C . TRP A 1 661 ? -1.865 -3.554 31.232 1.00 81.19 661 TRP A C 1
ATOM 5364 O O . TRP A 1 661 ? -1.965 -3.942 32.395 1.00 81.19 661 TRP A O 1
ATOM 5374 N N . GLU A 1 662 ? -1.270 -2.401 30.925 1.00 74.75 662 GLU A N 1
ATOM 5375 C CA . GLU A 1 662 ? -0.657 -1.501 31.912 1.00 74.75 662 GLU A CA 1
ATOM 5376 C C . GLU A 1 662 ? -1.561 -0.307 32.289 1.00 74.75 662 GLU A C 1
ATOM 5378 O O . GLU A 1 662 ? -1.204 0.475 33.173 1.00 74.75 662 GLU A O 1
ATOM 5383 N N . ILE A 1 663 ? -2.756 -0.172 31.688 1.00 64.81 663 ILE A N 1
ATOM 5384 C CA . ILE A 1 663 ? -3.577 1.051 31.766 1.00 64.81 663 ILE A CA 1
ATOM 5385 C C . ILE A 1 663 ? -3.985 1.445 33.199 1.00 64.81 663 ILE A C 1
ATOM 5387 O O . ILE A 1 663 ? -4.029 2.629 33.529 1.00 64.81 663 ILE A O 1
ATOM 5391 N N . ASN A 1 664 ? -4.221 0.465 34.078 1.00 53.25 664 ASN A N 1
ATOM 5392 C CA . ASN A 1 664 ? -4.651 0.704 35.461 1.00 53.25 664 ASN A CA 1
ATOM 5393 C C . ASN A 1 664 ? -3.491 1.063 36.404 1.00 53.25 664 ASN A C 1
ATOM 5395 O O . ASN A 1 664 ? -3.725 1.660 37.452 1.00 53.25 664 ASN A O 1
ATOM 5399 N N . GLN A 1 665 ? -2.245 0.750 36.034 1.00 53.31 665 GLN A N 1
ATOM 5400 C CA . GLN A 1 665 ? -1.053 1.116 36.812 1.00 53.31 665 GLN A CA 1
ATOM 5401 C C . GLN A 1 665 ? -0.535 2.524 36.462 1.00 53.31 665 GLN A C 1
ATOM 5403 O O . GLN A 1 665 ? 0.357 3.036 37.132 1.00 53.31 665 GLN A O 1
ATOM 5408 N N . LEU A 1 666 ? -1.128 3.195 35.465 1.00 51.44 666 LEU A N 1
ATOM 5409 C CA . LEU A 1 666 ? -0.763 4.561 35.058 1.00 51.44 666 LEU A CA 1
ATOM 5410 C C . LEU A 1 666 ? -1.154 5.641 36.083 1.00 51.44 666 LEU A C 1
ATOM 5412 O O . LEU A 1 666 ? -0.622 6.750 36.024 1.00 51.44 666 LEU A O 1
ATOM 5416 N N . ASN A 1 667 ? -2.060 5.334 37.020 1.00 48.06 667 ASN A N 1
ATOM 5417 C CA . ASN A 1 667 ? -2.556 6.292 38.016 1.00 48.06 667 ASN A CA 1
ATOM 5418 C C . ASN A 1 667 ? -1.803 6.246 39.362 1.00 48.06 667 ASN A C 1
ATOM 5420 O O . ASN A 1 667 ? -1.938 7.176 40.157 1.00 48.06 667 ASN A O 1
ATOM 5424 N N . GLU A 1 668 ? -0.963 5.234 39.616 1.00 43.66 668 GLU A N 1
ATOM 5425 C CA . GLU A 1 668 ? -0.165 5.122 40.846 1.00 43.66 668 GLU A CA 1
ATOM 5426 C C . GLU A 1 668 ? 1.341 5.221 40.543 1.00 43.66 668 GLU A C 1
ATOM 5428 O O . GLU A 1 668 ? 1.967 4.294 40.052 1.00 43.66 668 GLU A O 1
ATOM 5433 N N . LYS A 1 669 ? 1.908 6.404 40.828 1.00 42.22 669 LYS A N 1
ATOM 5434 C CA . LYS A 1 669 ? 3.342 6.762 40.942 1.00 42.22 669 LYS A CA 1
ATOM 5435 C C . LYS A 1 669 ? 4.375 5.814 40.294 1.00 42.22 669 LYS A C 1
ATOM 5437 O O . LYS A 1 669 ? 4.756 4.784 40.840 1.00 42.22 669 LYS A O 1
ATOM 5442 N N . CYS A 1 670 ? 4.980 6.316 39.213 1.00 48.22 670 CYS A N 1
ATOM 5443 C CA . CYS A 1 670 ? 6.194 5.808 38.571 1.00 48.22 670 CYS A CA 1
ATOM 5444 C C . CYS A 1 670 ? 7.371 5.640 39.552 1.00 48.22 670 CYS A C 1
ATOM 5446 O O . CYS A 1 670 ? 8.104 6.593 39.814 1.00 48.22 670 CYS A O 1
ATOM 5448 N N . CYS A 1 671 ? 7.606 4.420 40.030 1.00 42.16 671 CYS A N 1
ATOM 5449 C CA . CYS A 1 671 ? 8.746 4.102 40.888 1.00 42.16 671 CYS A CA 1
ATOM 5450 C C . CYS A 1 671 ? 9.366 2.745 40.522 1.00 42.16 671 CYS A C 1
ATOM 5452 O O . CYS A 1 671 ? 9.300 1.832 41.331 1.00 42.16 671 CYS A O 1
ATOM 5454 N N . HIS A 1 672 ? 9.984 2.602 39.341 1.00 40.16 672 HIS A N 1
ATOM 5455 C CA . HIS A 1 672 ? 11.070 1.631 39.082 1.00 40.16 672 HIS A CA 1
ATOM 5456 C C . HIS A 1 672 ? 11.594 1.780 37.645 1.00 40.16 672 HIS A C 1
ATOM 5458 O O . HIS A 1 672 ? 11.062 1.146 36.755 1.00 40.16 672 HIS A O 1
ATOM 5464 N N . GLY A 1 673 ? 12.611 2.615 37.394 1.00 40.91 673 GLY A N 1
ATOM 5465 C CA . GLY A 1 673 ? 13.568 2.496 36.267 1.00 40.91 673 GLY A CA 1
ATOM 5466 C C . GLY A 1 673 ? 13.094 2.428 34.796 1.00 40.91 673 GLY A C 1
ATOM 5467 O O . GLY A 1 673 ? 13.942 2.494 33.910 1.00 40.91 673 GLY A O 1
ATOM 5468 N N . TYR A 1 674 ? 11.800 2.323 34.498 1.00 45.59 674 TYR A N 1
ATOM 5469 C CA . TYR A 1 674 ? 11.249 2.163 33.155 1.00 45.59 674 TYR A CA 1
ATOM 5470 C C . TYR A 1 674 ? 10.659 3.494 32.685 1.00 45.59 674 TYR A C 1
ATOM 5472 O O . TYR A 1 674 ? 9.741 4.051 33.285 1.00 45.59 674 TYR A O 1
ATOM 5480 N N . CYS A 1 675 ? 11.226 4.049 31.614 1.00 50.50 675 CYS A N 1
ATOM 5481 C CA . CYS A 1 675 ? 10.756 5.303 31.043 1.00 50.50 675 CYS A CA 1
ATOM 5482 C C . CYS A 1 675 ? 9.504 5.049 30.190 1.00 50.50 675 CYS A C 1
ATOM 5484 O O . CYS A 1 675 ? 9.614 4.585 29.054 1.00 50.50 675 CYS A O 1
ATOM 5486 N N . HIS A 1 676 ? 8.327 5.426 30.704 1.00 53.66 676 HIS A N 1
ATOM 5487 C CA . HIS A 1 676 ? 7.049 5.406 29.969 1.00 53.66 676 HIS A CA 1
ATOM 5488 C C . HIS A 1 676 ? 7.103 6.130 28.609 1.00 53.66 676 HIS A C 1
ATOM 5490 O O . HIS A 1 676 ? 6.324 5.816 27.713 1.00 53.66 676 HIS A O 1
ATOM 5496 N N . LYS A 1 677 ? 8.054 7.058 28.406 1.00 57.47 677 LYS A N 1
ATOM 5497 C CA . LYS A 1 677 ? 8.250 7.755 27.120 1.00 57.47 677 LYS A CA 1
ATOM 5498 C C . LYS A 1 677 ? 8.759 6.840 25.992 1.00 57.47 677 LYS A C 1
ATOM 5500 O O . LYS A 1 677 ? 8.788 7.268 24.841 1.00 57.47 677 LYS A O 1
ATOM 5505 N N . CYS A 1 678 ? 9.144 5.598 26.294 1.00 72.00 678 CYS A N 1
ATOM 5506 C CA . CYS A 1 678 ? 9.774 4.674 25.350 1.00 72.00 678 CYS A CA 1
ATOM 5507 C C . CYS A 1 678 ? 8.964 3.384 25.105 1.00 72.00 678 CYS A C 1
ATOM 5509 O O . CYS A 1 678 ? 9.557 2.348 24.806 1.00 72.00 678 CYS A O 1
ATOM 5511 N N . LEU A 1 679 ? 7.626 3.424 25.176 1.00 82.94 679 LEU A N 1
ATOM 5512 C CA . LEU A 1 679 ? 6.771 2.238 24.977 1.00 82.94 679 LEU A CA 1
ATOM 5513 C C . LEU A 1 679 ? 7.018 1.532 23.625 1.00 82.94 679 LEU A C 1
ATOM 5515 O O . LEU A 1 679 ? 7.137 0.311 23.567 1.00 82.94 679 LEU A O 1
ATOM 5519 N N . CYS A 1 680 ? 7.205 2.296 22.542 1.00 87.06 680 CYS A N 1
ATOM 5520 C CA . CYS A 1 680 ? 7.549 1.727 21.232 1.00 87.06 680 CYS A CA 1
ATOM 5521 C C . CYS A 1 680 ? 8.935 1.066 21.207 1.00 87.06 680 CYS A C 1
ATOM 5523 O O . CYS A 1 680 ? 9.131 0.068 20.517 1.00 87.06 680 CYS A O 1
ATOM 5525 N N . LEU A 1 681 ? 9.908 1.608 21.949 1.00 86.62 681 LEU A N 1
ATOM 5526 C CA . LEU A 1 681 ? 11.249 1.025 22.037 1.00 86.62 681 LEU A CA 1
ATOM 5527 C C . LEU A 1 681 ? 11.204 -0.308 22.791 1.00 86.62 681 LEU A C 1
ATOM 5529 O O . LEU A 1 681 ? 11.857 -1.266 22.388 1.00 86.62 681 LEU A O 1
ATOM 5533 N N . GLN A 1 682 ? 10.398 -0.393 23.848 1.00 85.19 682 GLN A N 1
ATOM 5534 C CA . GLN A 1 682 ? 10.137 -1.652 24.541 1.00 85.19 682 GLN A CA 1
ATOM 5535 C C . GLN A 1 682 ? 9.473 -2.668 23.604 1.00 85.19 682 GLN A C 1
ATOM 5537 O O . GLN A 1 682 ? 9.953 -3.798 23.509 1.00 85.19 682 GLN A O 1
ATOM 5542 N N . GLY A 1 683 ? 8.445 -2.256 22.852 1.00 90.81 683 GLY A N 1
ATOM 5543 C CA . GLY A 1 683 ? 7.821 -3.089 21.821 1.00 90.81 683 GLY A CA 1
ATOM 5544 C C . GLY A 1 683 ? 8.830 -3.606 20.788 1.00 90.81 683 GLY A C 1
ATOM 5545 O O . GLY A 1 683 ? 8.816 -4.790 20.444 1.00 90.81 683 GLY A O 1
ATOM 5546 N N . LEU A 1 684 ? 9.774 -2.759 20.363 1.00 91.62 684 LEU A N 1
ATOM 5547 C CA . LEU A 1 684 ? 10.869 -3.145 19.471 1.00 91.62 684 LEU A CA 1
ATOM 5548 C C . LEU A 1 684 ? 11.794 -4.188 20.105 1.00 91.62 684 LEU A C 1
ATOM 5550 O O . LEU A 1 684 ? 12.083 -5.208 19.482 1.00 91.62 684 LEU A O 1
ATOM 5554 N N . VAL A 1 685 ? 12.241 -3.964 21.341 1.00 90.94 685 VAL A N 1
ATOM 5555 C CA . VAL A 1 685 ? 13.134 -4.893 22.051 1.00 90.94 685 VAL A CA 1
ATOM 5556 C C . VAL A 1 685 ? 12.465 -6.253 22.248 1.00 90.94 685 VAL A C 1
ATOM 5558 O O . VAL A 1 685 ? 13.099 -7.280 22.001 1.00 90.94 685 VAL A O 1
ATOM 5561 N N . ILE A 1 686 ? 11.187 -6.280 22.636 1.00 90.75 686 ILE A N 1
ATOM 5562 C CA . ILE A 1 686 ? 10.404 -7.518 22.767 1.00 90.75 686 ILE A CA 1
ATOM 5563 C C . ILE A 1 686 ? 10.334 -8.236 21.417 1.00 90.75 686 ILE A C 1
ATOM 5565 O O . ILE A 1 686 ? 10.617 -9.433 21.328 1.00 90.75 686 ILE A O 1
ATOM 5569 N N . THR A 1 687 ? 10.026 -7.493 20.355 1.00 94.81 687 THR A N 1
ATOM 5570 C CA . THR A 1 687 ? 9.886 -8.045 19.007 1.00 94.81 687 THR A CA 1
ATOM 5571 C C . THR A 1 687 ? 11.190 -8.666 18.504 1.00 94.81 687 THR A C 1
ATOM 5573 O O . THR A 1 687 ? 11.199 -9.826 18.086 1.00 94.81 687 THR A O 1
ATOM 5576 N N . LEU A 1 688 ? 12.303 -7.933 18.602 1.00 93.44 688 LEU A N 1
ATOM 5577 C CA . LEU A 1 688 ? 13.617 -8.400 18.154 1.00 93.44 688 LEU A CA 1
ATOM 5578 C C . LEU A 1 688 ? 14.133 -9.578 18.986 1.00 93.44 688 LEU A C 1
ATOM 5580 O O . LEU A 1 688 ? 14.773 -10.476 18.443 1.00 93.44 688 LEU A O 1
ATOM 5584 N N . ARG A 1 689 ? 13.851 -9.595 20.294 1.00 93.88 689 ARG A N 1
ATOM 5585 C CA . ARG A 1 689 ? 14.363 -10.627 21.203 1.00 93.88 689 ARG A CA 1
ATOM 5586 C C . ARG A 1 689 ? 13.553 -11.920 21.171 1.00 93.88 689 ARG A C 1
ATOM 5588 O O . ARG A 1 689 ? 14.145 -12.989 21.298 1.00 93.88 689 ARG A O 1
ATOM 5595 N N . TYR A 1 690 ? 12.230 -11.836 21.026 1.00 91.56 690 TYR A N 1
ATOM 5596 C CA . TYR A 1 690 ? 11.341 -12.987 21.231 1.00 91.56 690 TYR A CA 1
ATOM 5597 C C . TYR A 1 690 ? 10.508 -13.379 20.005 1.00 91.56 690 TYR A C 1
ATOM 5599 O O . TYR A 1 690 ? 10.083 -14.531 19.917 1.00 91.56 690 TYR A O 1
ATOM 5607 N N . HIS A 1 691 ? 10.277 -12.479 19.044 1.00 94.94 691 HIS A N 1
ATOM 5608 C CA . HIS A 1 691 ? 9.281 -12.703 17.983 1.00 94.94 691 HIS A CA 1
ATOM 5609 C C . HIS A 1 691 ? 9.825 -12.674 16.551 1.00 94.94 691 HIS A C 1
ATOM 5611 O O . HIS A 1 691 ? 9.064 -12.896 15.608 1.00 94.94 691 HIS A O 1
ATOM 5617 N N . LEU A 1 692 ? 11.137 -12.506 16.366 1.00 94.88 692 LEU A N 1
ATOM 5618 C CA . LEU A 1 692 ? 11.761 -12.438 15.040 1.00 94.88 692 LEU A CA 1
ATOM 5619 C C . LEU A 1 692 ? 11.486 -13.686 14.178 1.00 94.88 692 LEU A C 1
ATOM 5621 O O . LEU A 1 692 ? 11.223 -13.570 12.984 1.00 94.88 692 LEU A O 1
ATOM 5625 N N . GLY A 1 693 ? 11.476 -14.877 14.789 1.00 94.00 693 GLY A N 1
ATOM 5626 C CA . GLY A 1 693 ? 11.163 -16.132 14.095 1.00 94.00 693 GLY A CA 1
ATOM 5627 C C . GLY A 1 693 ? 9.706 -16.222 13.625 1.00 94.00 693 GLY A C 1
ATOM 5628 O O . GLY A 1 693 ? 9.446 -16.670 12.511 1.00 94.00 693 GLY A O 1
ATOM 5629 N N . THR A 1 694 ? 8.758 -15.740 14.434 1.00 95.38 694 THR A N 1
ATOM 5630 C CA . THR A 1 694 ? 7.330 -15.663 14.075 1.00 95.38 694 THR A CA 1
ATOM 5631 C C . THR A 1 694 ? 7.112 -14.718 12.890 1.00 95.38 694 THR A C 1
ATOM 5633 O O . THR A 1 694 ? 6.355 -15.046 11.975 1.00 95.38 694 THR A O 1
ATOM 5636 N N . ILE A 1 695 ? 7.805 -13.573 12.885 1.00 95.94 695 ILE A N 1
ATOM 5637 C CA . ILE A 1 695 ? 7.772 -12.597 11.787 1.00 95.94 695 ILE A CA 1
ATOM 5638 C C . ILE A 1 695 ? 8.349 -13.220 10.516 1.00 95.94 695 ILE A C 1
ATOM 5640 O O . ILE A 1 695 ? 7.667 -13.239 9.496 1.00 95.94 695 ILE A O 1
ATOM 5644 N N . ALA A 1 696 ? 9.560 -13.782 10.596 1.00 95.88 696 ALA A N 1
ATOM 5645 C CA . ALA A 1 696 ? 10.247 -14.399 9.463 1.00 95.88 696 ALA A CA 1
ATOM 5646 C C . ALA A 1 696 ? 9.429 -15.531 8.826 1.00 95.88 696 ALA A C 1
ATOM 5648 O O . ALA A 1 696 ? 9.331 -15.610 7.601 1.00 95.88 696 ALA A O 1
ATOM 5649 N N . PHE A 1 697 ? 8.808 -16.379 9.653 1.00 94.19 697 PHE A N 1
ATOM 5650 C CA . PHE A 1 697 ? 7.940 -17.454 9.186 1.00 94.19 697 PHE A CA 1
ATOM 5651 C C . PHE A 1 697 ? 6.708 -16.903 8.457 1.00 94.19 697 PHE A C 1
ATOM 5653 O O . PHE A 1 697 ? 6.487 -17.266 7.305 1.00 94.19 697 PHE A O 1
ATOM 5660 N N . GLY A 1 698 ? 5.949 -15.986 9.069 1.00 93.19 698 GLY A N 1
ATOM 5661 C CA . GLY A 1 698 ? 4.747 -15.422 8.441 1.00 93.19 698 GLY A CA 1
ATOM 5662 C C . GLY A 1 698 ? 5.043 -14.630 7.159 1.00 93.19 698 GLY A C 1
ATOM 5663 O O . GLY A 1 698 ? 4.357 -14.813 6.153 1.00 93.19 698 GLY A O 1
ATOM 5664 N N . SER A 1 699 ? 6.105 -13.818 7.140 1.00 95.69 699 SER A N 1
ATOM 5665 C CA . SER A 1 699 ? 6.460 -13.018 5.961 1.00 95.69 699 SER A CA 1
ATOM 5666 C C . SER A 1 699 ? 6.967 -13.861 4.788 1.00 95.69 699 SER A C 1
ATOM 5668 O O . SER A 1 699 ? 6.755 -13.489 3.633 1.00 95.69 699 SER A O 1
ATOM 5670 N N . SER A 1 700 ? 7.587 -15.016 5.055 1.00 94.94 700 SER A N 1
ATOM 5671 C CA . SER A 1 700 ? 8.079 -15.914 4.003 1.00 94.94 700 SER A CA 1
ATOM 5672 C C . SER A 1 700 ? 6.952 -16.484 3.136 1.00 94.94 700 SER A C 1
ATOM 5674 O O . SER A 1 700 ? 7.096 -16.550 1.919 1.00 94.94 700 SER A O 1
ATOM 5676 N N . PHE A 1 701 ? 5.795 -16.815 3.721 1.00 93.56 701 PHE A N 1
ATOM 5677 C CA . PHE A 1 701 ? 4.639 -17.309 2.963 1.00 93.56 701 PHE A CA 1
ATOM 5678 C C . PHE A 1 701 ? 4.066 -16.246 2.028 1.00 93.56 701 PHE A C 1
ATOM 5680 O O . PHE A 1 701 ? 3.756 -16.551 0.876 1.00 93.56 701 PHE A O 1
ATOM 5687 N N . ILE A 1 702 ? 3.965 -14.998 2.499 1.00 93.44 702 ILE A N 1
ATOM 5688 C CA . ILE A 1 702 ? 3.533 -13.868 1.665 1.00 93.44 702 ILE A CA 1
ATOM 5689 C C . ILE A 1 702 ? 4.491 -13.714 0.477 1.00 93.44 702 ILE A C 1
ATOM 5691 O O . ILE A 1 702 ? 4.046 -13.660 -0.668 1.00 93.44 702 ILE A O 1
ATOM 5695 N N . ALA A 1 703 ? 5.798 -13.755 0.739 1.00 95.25 703 ALA A N 1
ATOM 5696 C CA . ALA A 1 703 ? 6.823 -13.644 -0.292 1.00 95.25 703 ALA A CA 1
ATOM 5697 C C . ALA A 1 703 ? 6.781 -14.786 -1.317 1.00 95.25 703 ALA A C 1
ATOM 5699 O O . ALA A 1 703 ? 6.903 -14.531 -2.513 1.00 95.25 703 ALA A O 1
ATOM 5700 N N . ILE A 1 704 ? 6.559 -16.033 -0.884 1.00 93.69 704 ILE A N 1
ATOM 5701 C CA . ILE A 1 704 ? 6.403 -17.181 -1.793 1.00 93.69 704 ILE A CA 1
ATOM 5702 C C . ILE A 1 704 ? 5.220 -16.951 -2.742 1.00 93.69 704 ILE A C 1
ATOM 5704 O O . ILE A 1 704 ? 5.358 -17.139 -3.951 1.00 93.69 704 ILE A O 1
ATOM 5708 N N . ILE A 1 705 ? 4.070 -16.515 -2.216 1.00 93.44 705 ILE A N 1
ATOM 5709 C CA . ILE A 1 705 ? 2.884 -16.239 -3.037 1.00 93.44 705 ILE A CA 1
ATOM 5710 C C . ILE A 1 705 ? 3.175 -15.117 -4.043 1.00 93.44 705 ILE A C 1
ATOM 5712 O O . ILE A 1 705 ? 2.798 -15.237 -5.210 1.00 93.44 705 ILE A O 1
ATOM 5716 N N . ASP A 1 706 ? 3.869 -14.056 -3.627 1.00 92.69 706 ASP A N 1
ATOM 5717 C CA . ASP A 1 706 ? 4.212 -12.934 -4.506 1.00 92.69 706 ASP A CA 1
ATOM 5718 C C . ASP A 1 706 ? 5.214 -13.319 -5.601 1.00 92.69 706 ASP A C 1
ATOM 5720 O O . ASP A 1 706 ? 5.016 -12.949 -6.759 1.00 92.69 706 ASP A O 1
ATOM 5724 N N . VAL A 1 707 ? 6.211 -14.155 -5.298 1.00 92.00 707 VAL A N 1
ATOM 5725 C CA . VAL A 1 707 ? 7.110 -14.712 -6.322 1.00 92.00 707 VAL A CA 1
ATOM 5726 C C . VAL A 1 707 ? 6.331 -15.537 -7.343 1.00 92.00 707 VAL A C 1
ATOM 5728 O O . VAL A 1 707 ? 6.505 -15.337 -8.544 1.00 92.00 707 VAL A O 1
ATOM 5731 N N . ILE A 1 708 ? 5.436 -16.427 -6.897 1.00 91.75 708 ILE A N 1
ATOM 5732 C CA . ILE A 1 708 ? 4.621 -17.251 -7.805 1.00 91.75 708 ILE A CA 1
ATOM 5733 C C . ILE A 1 708 ? 3.741 -16.363 -8.696 1.00 91.75 708 ILE A C 1
ATOM 5735 O O . ILE A 1 708 ? 3.652 -16.597 -9.902 1.00 91.75 708 ILE A O 1
ATOM 5739 N N . ARG A 1 709 ? 3.121 -15.316 -8.139 1.00 91.44 709 ARG A N 1
ATOM 5740 C CA . ARG A 1 709 ? 2.317 -14.357 -8.914 1.00 91.44 709 ARG A CA 1
ATOM 5741 C C . ARG A 1 709 ? 3.141 -13.651 -9.988 1.00 91.44 709 ARG A C 1
ATOM 5743 O O . ARG A 1 709 ? 2.687 -13.566 -11.127 1.00 91.44 709 ARG A O 1
ATOM 5750 N N . THR A 1 710 ? 4.339 -13.189 -9.644 1.00 88.00 710 THR A N 1
ATOM 5751 C CA . THR A 1 710 ? 5.243 -12.525 -10.591 1.00 88.00 710 THR A CA 1
ATOM 5752 C C . THR A 1 710 ? 5.715 -13.484 -11.684 1.00 88.00 710 THR A C 1
ATOM 5754 O O . THR A 1 710 ? 5.757 -13.109 -12.852 1.00 88.00 710 THR A O 1
ATOM 5757 N N . LEU A 1 711 ? 5.993 -14.749 -11.352 1.00 86.94 711 LEU A N 1
ATOM 5758 C CA . LEU A 1 711 ? 6.320 -15.775 -12.349 1.00 86.94 711 LEU A CA 1
ATOM 5759 C C . LEU A 1 711 ? 5.159 -16.025 -13.324 1.00 86.94 711 LEU A C 1
ATOM 5761 O O . LEU A 1 711 ? 5.383 -16.181 -14.523 1.00 86.94 711 LEU A O 1
ATOM 5765 N N . ILE A 1 712 ? 3.919 -16.028 -12.835 1.00 88.19 712 ILE A N 1
ATOM 5766 C CA . ILE A 1 712 ? 2.728 -16.188 -13.678 1.00 88.19 712 ILE A CA 1
ATOM 5767 C C . ILE A 1 712 ? 2.538 -14.989 -14.613 1.00 88.19 712 ILE A C 1
ATOM 5769 O O . ILE A 1 712 ? 2.170 -15.184 -15.772 1.00 88.19 712 ILE A O 1
ATOM 5773 N N . ASP A 1 713 ? 2.841 -13.775 -14.151 1.00 85.12 713 ASP A N 1
ATOM 5774 C CA . ASP A 1 713 ? 2.838 -12.583 -15.005 1.00 85.12 713 ASP A CA 1
ATOM 5775 C C . ASP A 1 713 ? 3.889 -12.685 -16.120 1.00 85.12 713 ASP A C 1
ATOM 5777 O O . ASP A 1 713 ? 3.569 -12.455 -17.285 1.00 85.12 713 ASP A O 1
ATOM 5781 N N . LEU A 1 714 ? 5.091 -13.184 -15.814 1.00 83.00 714 LEU A N 1
ATOM 5782 C CA . LEU A 1 714 ? 6.112 -13.446 -16.836 1.00 83.00 714 LEU A CA 1
ATOM 5783 C C . LEU A 1 714 ? 5.659 -14.488 -17.872 1.00 83.00 714 LEU A C 1
ATOM 5785 O O . LEU A 1 714 ? 5.948 -14.347 -19.064 1.00 83.00 714 LEU A O 1
ATOM 5789 N N . ILE A 1 715 ? 4.951 -15.538 -17.443 1.00 84.62 715 ILE A N 1
ATOM 5790 C CA . ILE A 1 715 ? 4.386 -16.540 -18.360 1.00 84.62 715 ILE A CA 1
ATOM 5791 C C . ILE A 1 715 ? 3.315 -15.896 -19.245 1.00 84.62 715 ILE A C 1
ATOM 5793 O O . ILE A 1 715 ? 3.298 -16.137 -20.454 1.00 84.62 715 ILE A O 1
ATOM 5797 N N . LYS A 1 716 ? 2.452 -15.051 -18.670 1.00 83.31 716 LYS A N 1
ATOM 5798 C CA . LYS A 1 716 ? 1.406 -14.335 -19.407 1.00 83.31 716 LYS A CA 1
ATOM 5799 C C . LYS A 1 716 ? 1.996 -13.467 -20.517 1.00 83.31 716 LYS A C 1
ATOM 5801 O O . LYS A 1 716 ? 1.586 -13.608 -21.669 1.00 83.31 716 LYS A O 1
ATOM 5806 N N . ASP A 1 717 ? 2.993 -12.653 -20.190 1.00 79.19 717 ASP A N 1
ATOM 5807 C CA . ASP A 1 717 ? 3.631 -11.744 -21.146 1.00 79.19 717 ASP A CA 1
ATOM 5808 C C . ASP A 1 717 ? 4.308 -12.517 -22.287 1.00 79.19 717 ASP A C 1
ATOM 5810 O O . ASP A 1 717 ? 4.226 -12.138 -23.459 1.00 79.19 717 ASP A O 1
ATOM 5814 N N . ARG A 1 718 ? 4.923 -13.667 -21.976 1.00 80.94 718 ARG A N 1
ATOM 5815 C CA . ARG A 1 718 ? 5.493 -14.554 -23.001 1.00 80.94 718 ARG A CA 1
ATOM 5816 C C . ARG A 1 718 ? 4.432 -15.177 -23.902 1.00 80.94 718 ARG A C 1
ATOM 5818 O O . ARG A 1 718 ? 4.663 -15.285 -25.105 1.00 80.94 718 ARG A O 1
ATOM 5825 N N . MET A 1 719 ? 3.278 -15.562 -23.359 1.00 76.12 719 MET A N 1
ATOM 5826 C CA . MET A 1 719 ? 2.174 -16.076 -24.174 1.00 76.12 719 MET A CA 1
ATOM 5827 C C . MET A 1 719 ? 1.588 -15.008 -25.100 1.00 76.12 719 MET A C 1
ATOM 5829 O O . MET A 1 719 ? 1.204 -15.312 -26.232 1.00 76.12 719 MET A O 1
ATOM 5833 N N . GLU A 1 720 ? 1.529 -13.759 -24.637 1.00 77.25 720 GLU A N 1
ATOM 5834 C CA . GLU A 1 720 ? 1.109 -12.624 -25.457 1.00 77.25 720 GLU A CA 1
ATOM 5835 C C . GLU A 1 720 ? 2.113 -12.335 -26.577 1.00 77.25 720 GLU A C 1
ATOM 5837 O O . GLU A 1 720 ? 1.700 -12.132 -27.718 1.00 77.25 720 GLU A O 1
ATOM 5842 N N . ALA A 1 721 ? 3.417 -12.424 -26.302 1.00 73.56 721 ALA A N 1
ATOM 5843 C CA . ALA A 1 721 ? 4.456 -12.252 -27.318 1.00 73.56 721 ALA A CA 1
ATOM 5844 C C . ALA A 1 721 ? 4.421 -13.321 -28.429 1.00 73.56 721 ALA A C 1
ATOM 5846 O O . ALA A 1 721 ? 4.799 -13.027 -29.563 1.00 73.56 721 ALA A O 1
ATOM 5847 N N . MET A 1 722 ? 3.966 -14.540 -28.119 1.00 75.19 722 MET A N 1
ATOM 5848 C CA . MET A 1 722 ? 3.875 -15.660 -29.068 1.00 75.19 722 MET A CA 1
ATOM 5849 C C . MET A 1 722 ? 2.499 -15.800 -29.746 1.00 75.19 722 MET A C 1
ATOM 5851 O O . MET A 1 722 ? 2.293 -16.767 -30.472 1.00 75.19 722 MET A O 1
ATOM 5855 N N . ASN A 1 723 ? 1.553 -14.872 -29.529 1.00 76.06 723 ASN A N 1
ATOM 5856 C CA . ASN A 1 723 ? 0.180 -14.947 -30.064 1.00 76.06 723 ASN A CA 1
ATOM 5857 C C . ASN A 1 723 ? -0.529 -16.296 -29.792 1.00 76.06 723 ASN A C 1
ATOM 5859 O O . ASN A 1 723 ? -1.260 -16.811 -30.635 1.00 76.06 723 ASN A O 1
ATOM 5863 N N . LEU A 1 724 ? -0.329 -16.871 -28.601 1.00 70.38 724 LEU A N 1
ATOM 5864 C CA . LEU A 1 724 ? -0.931 -18.153 -28.209 1.00 70.38 724 LEU A CA 1
ATOM 5865 C C . LEU A 1 724 ? -2.454 -18.065 -27.959 1.00 70.38 724 LEU A C 1
ATOM 5867 O O . LEU A 1 724 ? -2.986 -16.999 -27.631 1.00 70.38 724 LEU A O 1
ATOM 5871 N N . ASN A 1 725 ? -3.127 -19.222 -28.071 1.00 77.50 725 ASN A N 1
ATOM 5872 C CA . ASN A 1 725 ? -4.580 -19.416 -27.950 1.00 77.50 725 ASN A CA 1
ATOM 5873 C C . ASN A 1 725 ? -5.202 -18.724 -26.720 1.00 77.50 725 ASN A C 1
ATOM 5875 O O . ASN A 1 725 ? -4.685 -18.807 -25.602 1.00 77.50 725 ASN A O 1
ATOM 5879 N N . ASN A 1 726 ? -6.388 -18.130 -26.908 1.00 82.56 726 ASN A N 1
ATOM 5880 C CA . ASN A 1 726 ? -7.122 -17.380 -25.876 1.00 82.56 726 ASN A CA 1
ATOM 5881 C C . ASN A 1 726 ? -7.416 -18.191 -24.598 1.00 82.56 726 ASN A C 1
ATOM 5883 O O . ASN A 1 726 ? -7.448 -17.619 -23.507 1.00 82.56 726 ASN A O 1
ATOM 5887 N N . TYR A 1 727 ? -7.558 -19.516 -24.703 1.00 83.19 727 TYR A N 1
ATOM 5888 C CA . TYR A 1 727 ? -7.772 -20.402 -23.554 1.00 83.19 727 TYR A CA 1
ATOM 5889 C C . TYR A 1 727 ? -6.618 -20.354 -22.540 1.00 83.19 727 TYR A C 1
ATOM 5891 O O . TYR A 1 727 ? -6.866 -20.241 -21.342 1.00 83.19 727 TYR A O 1
ATOM 5899 N N . GLY A 1 728 ? -5.359 -20.349 -22.995 1.00 82.88 728 GLY A N 1
ATOM 5900 C CA . GLY A 1 728 ? -4.193 -20.287 -22.101 1.00 82.88 728 GLY A CA 1
ATOM 5901 C C . GLY A 1 728 ? -4.124 -18.973 -21.316 1.00 82.88 728 GLY A C 1
ATOM 5902 O O . GLY A 1 728 ? -3.860 -18.971 -20.112 1.00 82.88 728 GLY A O 1
ATOM 5903 N N . LYS A 1 729 ? -4.461 -17.855 -21.973 1.00 82.06 729 LYS A N 1
ATOM 5904 C CA . LYS A 1 729 ? -4.549 -16.527 -21.339 1.00 82.06 729 LYS A CA 1
ATOM 5905 C C . LYS A 1 729 ? -5.657 -16.475 -20.284 1.00 82.06 729 LYS A C 1
ATOM 5907 O O . LYS A 1 729 ? -5.456 -15.892 -19.215 1.00 82.06 729 LYS A O 1
ATOM 5912 N N . CYS A 1 730 ? -6.800 -17.106 -20.562 1.00 85.19 730 CYS A N 1
ATOM 5913 C CA . CYS A 1 730 ? -7.906 -17.219 -19.613 1.00 85.19 730 CYS A CA 1
ATOM 5914 C C . CYS A 1 730 ? -7.490 -18.020 -18.366 1.00 85.19 730 CYS A C 1
ATOM 5916 O O . CYS A 1 730 ? -7.613 -17.511 -17.251 1.00 85.19 730 CYS A O 1
ATOM 5918 N N . CYS A 1 731 ? -6.889 -19.203 -18.545 1.00 88.31 731 CYS A N 1
ATOM 5919 C CA . CYS A 1 731 ? -6.419 -20.046 -17.440 1.00 88.31 731 CYS A CA 1
ATOM 5920 C C . CYS A 1 731 ? -5.396 -19.333 -16.543 1.00 88.31 731 CYS A C 1
ATOM 5922 O O . CYS A 1 731 ? -5.535 -19.330 -15.321 1.00 88.31 731 CYS A O 1
ATOM 5924 N N . VAL A 1 732 ? -4.393 -18.674 -17.131 1.00 87.88 732 VAL A N 1
ATOM 5925 C CA . VAL A 1 732 ? -3.376 -17.925 -16.371 1.00 87.88 732 VAL A CA 1
ATOM 5926 C C . VAL A 1 732 ? -3.987 -16.758 -15.592 1.00 87.88 732 VAL A C 1
ATOM 5928 O O . VAL A 1 732 ? -3.622 -16.519 -14.439 1.00 87.88 732 VAL A O 1
ATOM 5931 N N . THR A 1 733 ? -4.969 -16.070 -16.176 1.00 86.94 733 THR A N 1
ATOM 5932 C CA . THR A 1 733 ? -5.681 -14.981 -15.493 1.00 86.94 733 THR A CA 1
ATOM 5933 C C . THR A 1 733 ? -6.506 -15.500 -14.310 1.00 86.94 733 THR A C 1
ATOM 5935 O O . THR A 1 733 ? -6.500 -14.873 -13.249 1.00 86.94 733 THR A O 1
ATOM 5938 N N . LEU A 1 734 ? -7.149 -16.667 -14.445 1.00 91.00 734 LEU A N 1
ATOM 5939 C CA . LEU A 1 734 ? -7.890 -17.313 -13.356 1.00 91.00 734 LEU A CA 1
ATOM 5940 C C . LEU A 1 734 ? -6.966 -17.697 -12.190 1.00 91.00 734 LEU A C 1
ATOM 5942 O O . LEU A 1 734 ? -7.237 -17.326 -11.048 1.00 91.00 734 LEU A O 1
ATOM 5946 N N . ILE A 1 735 ? -5.840 -18.364 -12.475 1.00 91.81 735 ILE A N 1
ATOM 5947 C CA . ILE A 1 735 ? -4.856 -18.765 -11.453 1.00 91.81 735 ILE A CA 1
ATOM 5948 C C . ILE A 1 735 ? -4.304 -17.532 -10.723 1.00 91.81 735 ILE A C 1
ATOM 5950 O O . ILE A 1 735 ? -4.214 -17.529 -9.493 1.00 91.81 735 ILE A O 1
ATOM 5954 N N . LYS A 1 736 ? -3.989 -16.455 -11.457 1.00 88.81 736 LYS A N 1
ATOM 5955 C CA . LYS A 1 736 ? -3.562 -15.179 -10.863 1.00 88.81 736 LYS A CA 1
ATOM 5956 C C . LYS A 1 736 ? -4.625 -14.612 -9.919 1.00 88.81 736 LYS A C 1
ATOM 5958 O O . LYS A 1 736 ? -4.284 -14.147 -8.830 1.00 88.81 736 LYS A O 1
ATOM 5963 N N . GLY A 1 737 ? -5.898 -14.665 -10.315 1.00 90.50 737 GLY A N 1
ATOM 5964 C CA . GLY A 1 737 ? -7.030 -14.275 -9.474 1.00 90.50 737 GLY A CA 1
ATOM 5965 C C . GLY A 1 737 ? -7.077 -15.069 -8.166 1.00 90.50 737 GLY A C 1
ATOM 5966 O O . GLY A 1 737 ? -7.101 -14.473 -7.088 1.00 90.50 737 GLY A O 1
ATOM 5967 N N . CYS A 1 738 ? -6.981 -16.400 -8.245 1.00 92.69 738 CYS A N 1
ATOM 5968 C CA . CYS A 1 738 ? -6.956 -17.279 -7.072 1.00 92.69 738 CYS A CA 1
ATOM 5969 C C . CYS A 1 738 ? -5.771 -16.982 -6.141 1.00 92.69 738 CYS A C 1
ATOM 5971 O O . CYS A 1 738 ? -5.955 -16.847 -4.931 1.00 92.69 738 CYS A O 1
ATOM 5973 N N . LEU A 1 739 ? -4.562 -16.813 -6.685 1.00 92.19 739 LEU A N 1
ATOM 5974 C CA . LEU A 1 739 ? -3.379 -16.459 -5.891 1.00 92.19 739 LEU A CA 1
ATOM 5975 C C . LEU A 1 739 ? -3.497 -15.076 -5.254 1.00 92.19 739 LEU A C 1
ATOM 5977 O O . LEU A 1 739 ? -2.980 -14.855 -4.159 1.00 92.19 739 LEU A O 1
ATOM 5981 N N . ASN A 1 740 ? -4.202 -14.147 -5.900 1.00 92.50 740 ASN A N 1
ATOM 5982 C CA . ASN A 1 740 ? -4.507 -12.863 -5.292 1.00 92.50 740 ASN A CA 1
ATOM 5983 C C . ASN A 1 740 ? -5.429 -13.005 -4.080 1.00 92.50 740 ASN A C 1
ATOM 5985 O O . ASN A 1 740 ? -5.150 -12.392 -3.051 1.00 92.50 740 ASN A O 1
ATOM 5989 N N . CYS A 1 741 ? -6.452 -13.856 -4.160 1.00 92.62 741 CYS A N 1
ATOM 5990 C CA . CYS A 1 741 ? -7.294 -14.183 -3.011 1.00 92.62 741 CYS A CA 1
ATOM 5991 C C . CYS A 1 741 ? -6.484 -14.845 -1.886 1.00 92.62 741 CYS A C 1
ATOM 5993 O O . CYS A 1 741 ? -6.567 -14.392 -0.747 1.00 92.62 741 CYS A O 1
ATOM 5995 N N . ILE A 1 742 ? -5.646 -15.841 -2.201 1.00 93.44 742 ILE A N 1
ATOM 5996 C CA . ILE A 1 742 ? -4.802 -16.533 -1.210 1.00 93.44 742 ILE A CA 1
ATOM 5997 C C . ILE A 1 742 ? -3.861 -15.544 -0.512 1.00 93.44 742 ILE A C 1
ATOM 5999 O O . ILE A 1 742 ? -3.780 -15.549 0.717 1.00 93.44 742 ILE A O 1
ATOM 6003 N N . ARG A 1 743 ? -3.212 -14.647 -1.270 1.00 93.88 743 ARG A N 1
ATOM 6004 C CA . ARG A 1 743 ? -2.362 -13.584 -0.709 1.00 93.88 743 ARG A CA 1
ATOM 6005 C C . ARG A 1 743 ? -3.139 -12.720 0.284 1.00 93.88 743 ARG A C 1
ATOM 6007 O O . ARG A 1 743 ? -2.683 -12.517 1.405 1.00 93.88 743 ARG A O 1
ATOM 6014 N N . CYS A 1 744 ? -4.314 -12.231 -0.117 1.00 90.50 744 CYS A N 1
ATOM 6015 C CA . CYS A 1 744 ? -5.147 -11.370 0.722 1.00 90.50 744 CYS A CA 1
ATOM 6016 C C . CYS A 1 744 ? -5.620 -12.087 1.995 1.00 90.50 744 CYS A C 1
ATOM 6018 O O . CYS A 1 744 ? -5.533 -11.517 3.081 1.00 90.50 744 CYS A O 1
ATOM 6020 N N . CYS A 1 745 ? -6.073 -13.338 1.885 1.00 88.94 745 CYS A N 1
ATOM 6021 C CA . CYS A 1 745 ? -6.494 -14.136 3.036 1.00 88.94 745 CYS A CA 1
ATOM 6022 C C . CYS A 1 745 ? -5.333 -14.375 4.003 1.00 88.94 745 CYS A C 1
ATOM 6024 O O . CYS A 1 745 ? -5.480 -14.171 5.207 1.00 88.94 745 CYS A O 1
ATOM 6026 N N . PHE A 1 746 ? -4.168 -14.773 3.489 1.00 91.12 746 PHE A N 1
ATOM 6027 C CA . PHE A 1 746 ? -3.013 -15.047 4.336 1.00 91.12 746 PHE A CA 1
ATOM 6028 C C . PHE A 1 746 ? -2.503 -13.776 5.029 1.00 91.12 746 PHE A C 1
ATOM 6030 O O . PHE A 1 746 ? -2.187 -13.816 6.218 1.00 91.12 746 PHE A O 1
ATOM 6037 N N . GLN A 1 747 ? -2.492 -12.637 4.328 1.00 90.69 747 GLN A N 1
ATOM 6038 C CA . GLN A 1 747 ? -2.157 -11.337 4.915 1.00 90.69 747 GLN A CA 1
ATOM 6039 C C . GLN A 1 747 ? -3.133 -10.962 6.043 1.00 90.69 747 GLN A C 1
ATOM 6041 O O . GLN A 1 747 ? -2.699 -10.580 7.129 1.00 90.69 747 GLN A O 1
ATOM 6046 N N . PHE A 1 748 ? -4.440 -11.140 5.821 1.00 88.62 748 PHE A N 1
ATOM 6047 C CA . PHE A 1 748 ? -5.468 -10.904 6.836 1.00 88.62 748 PHE A CA 1
ATOM 6048 C C . PHE A 1 748 ? -5.250 -11.768 8.090 1.00 88.62 748 PHE A C 1
ATOM 6050 O O . PHE A 1 748 ? -5.185 -11.239 9.198 1.00 88.62 748 PHE A O 1
ATOM 6057 N N . PHE A 1 749 ? -5.073 -13.085 7.941 1.00 89.81 749 PHE A N 1
ATOM 6058 C CA . PHE A 1 749 ? -4.869 -13.979 9.089 1.00 89.81 749 PHE A CA 1
ATOM 6059 C C . PHE A 1 749 ? -3.535 -13.751 9.806 1.00 89.81 749 PHE A C 1
ATOM 6061 O O . PHE A 1 749 ? -3.472 -13.884 11.033 1.00 89.81 749 PHE A O 1
ATOM 6068 N N . SER A 1 750 ? -2.480 -13.400 9.068 1.00 92.75 750 SER A N 1
ATOM 6069 C CA . SER A 1 750 ? -1.160 -13.119 9.644 1.00 92.75 750 SER A CA 1
ATOM 6070 C C . SER A 1 750 ? -1.228 -11.945 10.615 1.00 92.75 750 SER A C 1
ATOM 6072 O O . SER A 1 750 ? -0.763 -12.079 11.745 1.00 92.75 750 SER A O 1
ATOM 6074 N N . ARG A 1 751 ? -1.930 -10.863 10.247 1.00 92.62 751 ARG A N 1
ATOM 6075 C CA . ARG A 1 751 ? -2.136 -9.696 11.119 1.00 92.62 751 ARG A CA 1
ATOM 6076 C C . ARG A 1 751 ? -2.748 -10.071 12.474 1.00 92.62 751 ARG A C 1
ATOM 6078 O O . ARG A 1 751 ? -2.194 -9.729 13.515 1.00 92.62 751 ARG A O 1
ATOM 6085 N N . TYR A 1 752 ? -3.848 -10.828 12.498 1.00 93.25 752 TYR A N 1
ATOM 6086 C CA . TYR A 1 752 ? -4.460 -11.265 13.768 1.00 93.25 752 TYR A CA 1
ATOM 6087 C C . TYR A 1 752 ? -3.631 -12.318 14.512 1.00 93.25 752 TYR A C 1
ATOM 6089 O O . TYR A 1 752 ? -3.684 -12.401 15.740 1.00 93.25 752 TYR A O 1
ATOM 6097 N N . THR A 1 753 ? -2.832 -13.103 13.790 1.00 95.50 753 THR A N 1
ATOM 6098 C CA . THR A 1 753 ? -1.883 -14.044 14.397 1.00 95.50 753 THR A CA 1
ATOM 6099 C C . THR A 1 753 ? -0.774 -13.299 15.139 1.00 95.50 753 THR A C 1
ATOM 6101 O O . THR A 1 753 ? -0.410 -13.713 16.241 1.00 95.50 753 THR A O 1
ATOM 6104 N N . TYR A 1 754 ? -0.268 -12.189 14.594 1.00 96.50 754 TYR A N 1
ATOM 6105 C CA . TYR A 1 754 ? 0.699 -11.326 15.278 1.00 96.50 754 TYR A CA 1
ATOM 6106 C C . TYR A 1 754 ? 0.093 -10.684 16.530 1.00 96.50 754 TYR A C 1
ATOM 6108 O O . TYR A 1 754 ? 0.708 -10.749 17.595 1.00 96.50 754 TYR A O 1
ATOM 6116 N N . ILE A 1 755 ? -1.154 -10.203 16.452 1.00 95.56 755 ILE A N 1
ATOM 6117 C CA . ILE A 1 755 ? -1.901 -9.699 17.619 1.00 95.56 755 ILE A CA 1
ATOM 6118 C C . ILE A 1 755 ? -1.989 -10.753 18.729 1.00 95.56 755 ILE A C 1
ATOM 6120 O O . ILE A 1 755 ? -1.589 -10.505 19.866 1.00 95.56 755 ILE A O 1
ATOM 6124 N N . MET A 1 756 ? -2.430 -11.966 18.399 1.00 94.69 756 MET A N 1
ATOM 6125 C CA . MET A 1 756 ? -2.512 -13.057 19.376 1.00 94.69 756 MET A CA 1
ATOM 6126 C C . MET A 1 756 ? -1.137 -13.522 19.877 1.00 94.69 756 MET A C 1
ATOM 6128 O O . MET A 1 756 ? -1.011 -13.947 21.024 1.00 94.69 756 MET A O 1
ATOM 6132 N N . THR A 1 757 ? -0.094 -13.435 19.050 1.00 95.00 757 THR A N 1
ATOM 6133 C CA . THR A 1 757 ? 1.285 -13.750 19.456 1.00 95.00 757 THR A CA 1
ATOM 6134 C C . THR A 1 757 ? 1.761 -12.789 20.538 1.00 95.00 757 THR A C 1
ATOM 6136 O O . THR A 1 757 ? 2.318 -13.246 21.532 1.00 95.00 757 THR A O 1
ATOM 6139 N N . ALA A 1 758 ? 1.513 -11.488 20.379 1.00 94.56 758 ALA A N 1
ATOM 6140 C CA . ALA A 1 758 ? 1.910 -10.495 21.372 1.00 94.56 758 ALA A CA 1
ATOM 6141 C C . ALA A 1 758 ? 1.155 -10.660 22.699 1.00 94.56 758 ALA A C 1
ATOM 6143 O O . ALA A 1 758 ? 1.745 -10.498 23.761 1.00 94.56 758 ALA A O 1
ATOM 6144 N N . ILE A 1 759 ? -0.130 -11.032 22.645 1.00 91.62 759 ILE A N 1
ATOM 6145 C CA . ILE A 1 759 ? -0.956 -11.234 23.846 1.00 91.62 759 ILE A CA 1
ATOM 6146 C C . ILE A 1 759 ? -0.596 -12.543 24.569 1.00 91.62 759 ILE A C 1
ATOM 6148 O O . ILE A 1 759 ? -0.475 -12.568 25.790 1.00 91.62 759 ILE A O 1
ATOM 6152 N N . SER A 1 760 ? -0.452 -13.650 23.833 1.00 89.81 760 SER A N 1
ATOM 6153 C CA . SER A 1 760 ? -0.298 -14.992 24.422 1.00 89.81 760 SER A CA 1
ATOM 6154 C C . SER A 1 760 ? 1.152 -15.455 24.591 1.00 89.81 760 SER A C 1
ATOM 6156 O O . SER A 1 760 ? 1.393 -16.452 25.273 1.00 89.81 760 SER A O 1
ATOM 6158 N N . GLY A 1 761 ? 2.113 -14.799 23.933 1.00 89.75 761 GLY A N 1
ATOM 6159 C CA . GLY A 1 761 ? 3.528 -15.185 23.926 1.00 89.75 761 GLY A CA 1
ATOM 6160 C C . GLY A 1 761 ? 3.840 -16.496 23.187 1.00 89.75 761 GLY A C 1
ATOM 6161 O O . GLY A 1 761 ? 4.962 -16.994 23.274 1.00 89.75 761 GLY A O 1
ATOM 6162 N N . LYS A 1 762 ? 2.874 -17.089 22.468 1.00 91.81 762 LYS A N 1
ATOM 6163 C CA . LYS A 1 762 ? 3.045 -18.363 21.745 1.00 91.81 762 LYS A CA 1
ATOM 6164 C C . LYS A 1 762 ? 3.568 -18.145 20.322 1.00 91.81 762 LYS A C 1
ATOM 6166 O O . LYS A 1 762 ? 3.350 -17.105 19.713 1.00 91.81 762 LYS A O 1
ATOM 6171 N N . TRP A 1 763 ? 4.227 -19.154 19.754 1.00 91.75 763 TRP A N 1
ATOM 6172 C CA . TRP A 1 763 ? 4.676 -19.147 18.352 1.00 91.75 763 TRP A CA 1
ATOM 6173 C C . TRP A 1 763 ? 3.521 -19.068 17.326 1.00 91.75 763 TRP A C 1
ATOM 6175 O O . TRP A 1 763 ? 2.364 -19.353 17.650 1.00 91.75 763 TRP A O 1
ATOM 6185 N N . PHE A 1 764 ? 3.850 -18.746 16.067 1.00 93.31 764 PHE A N 1
ATOM 6186 C CA . PHE A 1 764 ? 2.892 -18.426 14.992 1.00 93.31 764 PHE A CA 1
ATOM 6187 C C . PHE A 1 764 ? 1.701 -19.394 14.889 1.00 93.31 764 PHE A C 1
ATOM 6189 O O . PHE A 1 764 ? 0.554 -18.970 14.974 1.00 93.31 764 PHE A O 1
ATOM 6196 N N . CYS A 1 765 ? 1.944 -20.702 14.742 1.00 92.06 765 CYS A N 1
ATOM 6197 C CA . CYS A 1 765 ? 0.873 -21.666 14.459 1.00 92.06 765 CYS A CA 1
ATOM 6198 C C . CYS A 1 765 ? -0.126 -21.813 15.619 1.00 92.06 765 CYS A C 1
ATOM 6200 O O . CYS A 1 765 ? -1.332 -21.904 15.393 1.00 92.06 765 CYS A O 1
ATOM 6202 N N . SER A 1 766 ? 0.351 -21.801 16.870 1.00 93.50 766 SER A N 1
ATOM 6203 C CA . SER A 1 766 ? -0.544 -21.887 18.036 1.00 93.50 766 SER A CA 1
ATOM 6204 C C . SER A 1 766 ? -1.349 -20.602 18.228 1.00 93.50 766 SER A C 1
ATOM 6206 O O . SER A 1 766 ? -2.549 -20.658 18.520 1.00 93.50 766 SER A O 1
ATOM 6208 N N . SER A 1 767 ? -0.709 -19.453 18.010 1.00 95.38 767 SER A N 1
ATOM 6209 C CA . SER A 1 767 ? -1.372 -18.150 18.032 1.00 95.38 767 SER A CA 1
ATOM 6210 C C . SER A 1 767 ? -2.417 -18.043 16.925 1.00 95.38 767 SER A C 1
ATOM 6212 O O . SER A 1 767 ? -3.521 -17.576 17.180 1.00 95.38 767 SER A O 1
ATOM 6214 N N . SER A 1 768 ? -2.131 -18.563 15.729 1.00 93.88 768 SER A N 1
ATOM 6215 C CA . SER A 1 768 ? -3.053 -18.541 14.591 1.00 93.88 768 SER A CA 1
ATOM 6216 C C . SER A 1 768 ? -4.327 -19.346 14.862 1.00 93.88 768 SER A C 1
ATOM 6218 O O . SER A 1 768 ? -5.435 -18.852 14.649 1.00 93.88 768 SER A O 1
ATOM 6220 N N . LEU A 1 769 ? -4.202 -20.552 15.428 1.00 93.44 769 LEU A N 1
ATOM 6221 C CA . LEU A 1 769 ? -5.362 -21.368 15.809 1.00 93.44 769 LEU A CA 1
ATOM 6222 C C . LEU A 1 769 ? -6.233 -20.676 16.871 1.00 93.44 769 LEU A C 1
ATOM 6224 O O . LEU A 1 769 ? -7.462 -20.707 16.808 1.00 93.44 769 LEU A O 1
ATOM 6228 N N . THR A 1 770 ? -5.598 -20.034 17.850 1.00 91.94 770 THR A N 1
ATOM 6229 C CA . THR A 1 770 ? -6.316 -19.319 18.914 1.00 91.94 770 THR A CA 1
ATOM 6230 C C . THR A 1 770 ? -7.000 -18.064 18.361 1.00 91.94 770 THR A C 1
ATOM 6232 O O . THR A 1 770 ? -8.176 -17.830 18.637 1.00 91.94 770 THR A O 1
ATOM 6235 N N . ALA A 1 771 ? -6.301 -17.298 17.519 1.00 94.12 771 ALA A N 1
ATOM 6236 C CA . ALA A 1 771 ? -6.823 -16.099 16.872 1.00 94.12 771 ALA A CA 1
ATOM 6237 C C . ALA A 1 771 ? -8.016 -16.410 15.962 1.00 94.12 771 ALA A C 1
ATOM 6239 O O . ALA A 1 771 ? -9.047 -15.751 16.055 1.00 94.12 771 ALA A O 1
ATOM 6240 N N . THR A 1 772 ? -7.907 -17.432 15.110 1.00 91.31 772 THR A N 1
ATOM 6241 C CA . THR A 1 772 ? -8.982 -17.844 14.189 1.00 91.31 772 THR A CA 1
ATOM 6242 C C . THR A 1 772 ? -10.228 -18.311 14.932 1.00 91.31 772 THR A C 1
ATOM 6244 O O . THR A 1 772 ? -11.335 -17.913 14.570 1.00 91.31 772 THR A O 1
ATOM 6247 N N . ARG A 1 773 ? -10.078 -19.073 16.023 1.00 91.12 773 ARG A N 1
ATOM 6248 C CA . ARG A 1 773 ? -11.213 -19.449 16.881 1.00 91.12 773 ARG A CA 1
ATOM 6249 C C . ARG A 1 773 ? -11.911 -18.217 17.472 1.00 91.12 773 ARG A C 1
ATOM 6251 O O . ARG A 1 773 ? -13.139 -18.151 17.440 1.00 91.12 773 ARG A O 1
ATOM 6258 N N . LEU A 1 774 ? -11.150 -17.246 17.980 1.00 89.69 774 LEU A N 1
ATOM 6259 C CA . LEU A 1 774 ? -11.698 -16.008 18.550 1.00 89.69 774 LEU A CA 1
ATOM 6260 C C . LEU A 1 774 ? -12.403 -15.151 17.481 1.00 89.69 774 LEU A C 1
ATOM 6262 O O . LEU A 1 774 ? -13.497 -14.635 17.719 1.00 89.69 774 LEU A O 1
ATOM 6266 N N . LEU A 1 775 ? -11.800 -15.062 16.289 1.00 90.12 775 LEU A N 1
ATOM 6267 C CA . LEU A 1 775 ? -12.344 -14.376 15.115 1.00 90.12 775 LEU A CA 1
ATOM 6268 C C . LEU A 1 775 ? -13.703 -14.951 14.710 1.00 90.12 775 LEU A C 1
ATOM 6270 O O . LEU A 1 775 ? -14.648 -14.194 14.512 1.00 90.12 775 LEU A O 1
ATOM 6274 N N . LEU A 1 776 ? -13.818 -16.278 14.617 1.00 88.94 776 LEU A N 1
ATOM 6275 C CA . LEU A 1 776 ? -15.058 -16.937 14.203 1.00 88.94 776 LEU A CA 1
ATOM 6276 C C . LEU A 1 776 ? -16.185 -16.745 15.229 1.00 88.94 776 LEU A C 1
ATOM 6278 O O . LEU A 1 776 ? -17.313 -16.461 14.833 1.00 88.94 776 LEU A O 1
ATOM 6282 N N . LYS A 1 777 ? -15.884 -16.805 16.535 1.00 88.00 777 LYS A N 1
ATOM 6283 C CA . LYS A 1 777 ? -16.873 -16.548 17.601 1.00 88.00 777 LYS A CA 1
ATOM 6284 C C . LYS A 1 777 ? -17.422 -15.114 17.584 1.00 88.00 777 LYS A C 1
ATOM 6286 O O . LYS A 1 777 ? -18.580 -14.898 17.924 1.00 88.00 777 LYS A O 1
ATOM 6291 N N . ASN A 1 778 ? -16.601 -14.136 17.192 1.00 86.62 778 ASN A N 1
ATOM 6292 C CA . ASN A 1 778 ? -16.931 -12.705 17.246 1.00 86.62 778 ASN A CA 1
ATOM 6293 C C . ASN A 1 778 ? -16.939 -12.026 15.865 1.00 86.62 778 ASN A C 1
ATOM 6295 O O . ASN A 1 778 ? -16.751 -10.810 15.768 1.00 86.62 778 ASN A O 1
ATOM 6299 N N . CYS A 1 779 ? -17.190 -12.790 14.797 1.00 87.69 779 CYS A N 1
ATOM 6300 C CA . CYS A 1 779 ? -17.009 -12.336 13.416 1.00 87.69 779 CYS A CA 1
ATOM 6301 C C . CYS A 1 779 ? -17.798 -11.056 13.095 1.00 87.69 779 CYS A C 1
ATOM 6303 O O . CYS A 1 779 ? -17.228 -10.101 12.574 1.00 87.69 779 CYS A O 1
ATOM 6305 N N . LEU A 1 780 ? -19.076 -10.981 13.493 1.00 85.00 780 LEU A N 1
ATOM 6306 C CA . LEU A 1 780 ? -19.910 -9.795 13.259 1.00 85.00 780 LEU A CA 1
ATOM 6307 C C . LEU A 1 780 ? -19.380 -8.544 13.976 1.00 85.00 780 LEU A C 1
ATOM 6309 O O . LEU A 1 780 ? -19.387 -7.463 13.395 1.00 85.00 780 LEU A O 1
ATOM 6313 N N . ARG A 1 781 ? -18.893 -8.673 15.221 1.00 84.06 781 ARG A N 1
ATOM 6314 C CA . ARG A 1 781 ? -18.338 -7.535 15.981 1.00 84.06 781 ARG A CA 1
ATOM 6315 C C . ARG A 1 781 ? -17.069 -7.004 15.309 1.00 84.06 781 ARG A C 1
ATOM 6317 O O . ARG A 1 781 ? -16.919 -5.797 15.156 1.00 84.06 781 ARG A O 1
ATOM 6324 N N . ILE A 1 782 ? -16.201 -7.916 14.867 1.00 85.81 782 ILE A N 1
ATOM 6325 C CA . ILE A 1 782 ? -14.942 -7.599 14.178 1.00 85.81 782 ILE A CA 1
ATOM 6326 C C . ILE A 1 782 ? -15.217 -6.946 12.830 1.00 85.81 782 ILE A C 1
ATOM 6328 O O . ILE A 1 782 ? -14.615 -5.926 12.516 1.00 85.81 782 ILE A O 1
ATOM 6332 N N . PHE A 1 783 ? -16.150 -7.503 12.057 1.00 87.00 783 PHE A N 1
ATOM 6333 C CA . PHE A 1 783 ? -16.514 -6.965 10.754 1.00 87.00 783 PHE A CA 1
ATOM 6334 C C . PHE A 1 783 ? -17.046 -5.533 10.865 1.00 87.00 783 PHE A C 1
ATOM 6336 O O . PHE A 1 783 ? -16.595 -4.660 10.130 1.00 87.00 783 PHE A O 1
ATOM 6343 N N . VAL A 1 784 ? -17.961 -5.263 11.803 1.00 86.94 784 VAL A N 1
ATOM 6344 C CA . VAL A 1 784 ? -18.491 -3.904 12.004 1.00 86.94 784 VAL A CA 1
ATOM 6345 C C . VAL A 1 784 ? -17.382 -2.941 12.423 1.00 86.94 784 VAL A C 1
ATOM 6347 O O . VAL A 1 784 ? -17.274 -1.864 11.841 1.00 86.94 784 VAL A O 1
ATOM 6350 N N . LEU A 1 785 ? -16.532 -3.334 13.378 1.00 86.44 785 LEU A N 1
ATOM 6351 C CA . LEU A 1 785 ? -15.405 -2.514 13.827 1.00 86.44 785 LEU A CA 1
ATOM 6352 C C . LEU A 1 785 ? -14.453 -2.171 12.672 1.00 86.44 785 LEU A C 1
ATOM 6354 O O . LEU A 1 785 ? -14.120 -1.002 12.482 1.00 86.44 785 LEU A O 1
ATOM 6358 N N . ASP A 1 786 ? -14.048 -3.175 11.890 1.00 87.06 786 ASP A N 1
ATOM 6359 C CA . ASP A 1 786 ? -13.143 -3.003 10.751 1.00 87.06 786 ASP A CA 1
ATOM 6360 C C . ASP A 1 786 ? -13.748 -2.069 9.695 1.00 87.06 786 ASP A C 1
ATOM 6362 O O . ASP A 1 786 ? -13.088 -1.137 9.236 1.00 87.06 786 ASP A O 1
ATOM 6366 N N . ARG A 1 787 ? -15.038 -2.237 9.368 1.00 88.44 787 ARG A N 1
ATOM 6367 C CA . ARG A 1 787 ? -15.724 -1.396 8.373 1.00 88.44 787 ARG A CA 1
ATOM 6368 C C . ARG A 1 787 ? -15.933 0.040 8.837 1.00 88.44 787 ARG A C 1
ATOM 6370 O O . ARG A 1 787 ? -15.670 0.951 8.055 1.00 88.44 787 ARG A O 1
ATOM 6377 N N . VAL A 1 788 ? -16.352 0.261 10.083 1.00 87.62 788 VAL A N 1
ATOM 6378 C CA . VAL A 1 788 ? -16.512 1.615 10.644 1.00 87.62 788 VAL A CA 1
ATOM 6379 C C . VAL A 1 788 ? -15.160 2.331 10.697 1.00 87.62 788 VAL A C 1
ATOM 6381 O O . VAL A 1 788 ? -15.051 3.472 10.247 1.00 87.62 788 VAL A O 1
ATOM 6384 N N . CYS A 1 789 ? -14.112 1.646 11.167 1.00 88.88 789 CYS A N 1
ATOM 6385 C CA . CYS A 1 789 ? -12.755 2.188 11.188 1.00 88.88 789 CYS A CA 1
ATOM 6386 C C . CYS A 1 789 ? -12.262 2.516 9.768 1.00 88.88 789 CYS A C 1
ATOM 6388 O O . CYS A 1 789 ? -11.751 3.609 9.528 1.00 88.88 789 CYS A O 1
ATOM 6390 N N . ALA A 1 790 ? -12.472 1.622 8.797 1.00 90.00 790 ALA A N 1
ATOM 6391 C CA . ALA A 1 790 ? -12.074 1.848 7.410 1.00 90.00 790 ALA A CA 1
ATOM 6392 C C . ALA A 1 790 ? -12.763 3.074 6.786 1.00 90.00 790 ALA A C 1
ATOM 6394 O O . ALA A 1 790 ? -12.086 3.870 6.137 1.00 90.00 790 ALA A O 1
ATOM 6395 N N . ILE A 1 791 ? -14.073 3.255 7.003 1.00 87.19 791 ILE A N 1
ATOM 6396 C CA . ILE A 1 791 ? -14.824 4.423 6.507 1.00 87.19 791 ILE A CA 1
ATOM 6397 C C . ILE A 1 791 ? -14.280 5.714 7.126 1.00 87.19 791 ILE A C 1
ATOM 6399 O O . ILE A 1 791 ? -13.977 6.659 6.398 1.00 87.19 791 ILE A O 1
ATOM 6403 N N . LEU A 1 792 ? -14.090 5.739 8.449 1.00 86.62 792 LEU A N 1
ATOM 6404 C CA . LEU A 1 792 ? -13.559 6.898 9.169 1.00 86.62 792 LEU A CA 1
ATOM 6405 C C . LEU A 1 792 ? -12.178 7.318 8.639 1.00 86.62 792 LEU A C 1
ATOM 6407 O O . LEU A 1 792 ? -11.931 8.494 8.362 1.00 86.62 792 LEU A O 1
ATOM 6411 N N . LEU A 1 793 ? -11.275 6.351 8.465 1.00 89.62 793 LEU A N 1
ATOM 6412 C CA . LEU A 1 793 ? -9.932 6.617 7.953 1.00 89.62 793 LEU A CA 1
ATOM 6413 C C . LEU A 1 793 ? -9.957 6.993 6.465 1.00 89.62 793 LEU A C 1
ATOM 6415 O O . LEU A 1 793 ? -9.149 7.813 6.037 1.00 89.62 793 LEU A O 1
ATOM 6419 N N . TYR A 1 794 ? -10.882 6.445 5.675 1.00 90.31 794 TYR A N 1
ATOM 6420 C CA . TYR A 1 794 ? -11.050 6.804 4.265 1.00 90.31 794 TYR A CA 1
ATOM 6421 C C . TYR A 1 794 ? -11.531 8.249 4.085 1.00 90.31 794 TYR A C 1
ATOM 6423 O O . TYR A 1 794 ? -10.958 8.978 3.273 1.00 90.31 794 TYR A O 1
ATOM 6431 N N . ILE A 1 795 ? -12.506 8.690 4.889 1.00 86.88 795 ILE A N 1
ATOM 6432 C CA . ILE A 1 795 ? -12.949 10.093 4.925 1.00 86.88 795 ILE A CA 1
ATOM 6433 C C . ILE A 1 795 ? -11.766 10.998 5.278 1.00 86.88 795 ILE A C 1
ATOM 6435 O O . ILE A 1 795 ? -11.507 11.961 4.561 1.00 86.88 795 ILE A O 1
ATOM 6439 N N . GLY A 1 796 ? -10.982 10.634 6.299 1.00 87.38 796 GLY A N 1
ATOM 6440 C CA . GLY A 1 796 ? -9.767 11.366 6.668 1.00 87.38 796 GLY A CA 1
ATOM 6441 C C . GLY A 1 796 ? -8.777 11.528 5.511 1.00 87.38 796 GLY A C 1
ATOM 6442 O O . GLY A 1 796 ? -8.285 12.630 5.277 1.00 87.38 796 GLY A O 1
ATOM 6443 N N . ARG A 1 797 ? -8.529 10.464 4.732 1.00 92.62 797 ARG A N 1
ATOM 6444 C CA . ARG A 1 797 ? -7.655 10.523 3.541 1.00 92.62 797 ARG A CA 1
ATOM 6445 C C . ARG A 1 797 ? -8.178 11.523 2.514 1.00 92.62 797 ARG A C 1
ATOM 6447 O O . ARG A 1 797 ? -7.419 12.374 2.064 1.00 92.62 797 ARG A O 1
ATOM 6454 N N . ILE A 1 798 ? -9.468 11.452 2.176 1.00 90.50 798 ILE A N 1
ATOM 6455 C CA . ILE A 1 798 ? -10.084 12.363 1.201 1.00 90.50 798 ILE A CA 1
ATOM 6456 C C . ILE A 1 798 ? -10.015 13.811 1.693 1.00 90.50 798 ILE A C 1
ATOM 6458 O O . ILE A 1 798 ? -9.579 14.681 0.943 1.00 90.50 798 ILE A O 1
ATOM 6462 N N . THR A 1 799 ? -10.404 14.079 2.942 1.00 88.62 799 THR A N 1
ATOM 6463 C CA . THR A 1 799 ? -10.425 15.438 3.500 1.00 88.62 799 THR A CA 1
ATOM 6464 C C . THR A 1 799 ? -9.032 16.062 3.519 1.00 88.62 799 THR A C 1
ATOM 6466 O O . THR A 1 799 ? -8.876 17.210 3.104 1.00 88.62 799 THR A O 1
ATOM 6469 N N . ILE A 1 800 ? -8.009 15.309 3.937 1.00 93.12 800 ILE A N 1
ATOM 6470 C CA . ILE A 1 800 ? -6.625 15.801 3.986 1.00 93.12 800 ILE A CA 1
ATOM 6471 C C . ILE A 1 800 ? -6.087 16.030 2.569 1.00 93.12 800 ILE A C 1
ATOM 6473 O O . ILE A 1 800 ? -5.491 17.074 2.307 1.00 93.12 800 ILE A O 1
ATOM 6477 N N . THR A 1 801 ? -6.339 15.109 1.631 1.00 93.50 801 THR A N 1
ATOM 6478 C CA . THR A 1 801 ? -5.906 15.269 0.237 1.00 93.50 801 THR A CA 1
ATOM 6479 C C . THR A 1 801 ? -6.586 16.465 -0.432 1.00 93.50 801 THR A C 1
ATOM 6481 O O . THR A 1 801 ? -5.885 17.313 -0.979 1.00 93.50 801 THR A O 1
ATOM 6484 N N . ILE A 1 802 ? -7.913 16.605 -0.344 1.00 90.94 802 ILE A N 1
ATOM 6485 C CA . ILE A 1 802 ? -8.632 17.745 -0.941 1.00 90.94 802 ILE A CA 1
ATOM 6486 C C . ILE A 1 802 ? -8.170 19.061 -0.310 1.00 90.94 802 ILE A C 1
ATOM 6488 O O . ILE A 1 802 ? -7.834 19.993 -1.039 1.00 90.94 802 ILE A O 1
ATOM 6492 N N . GLY A 1 803 ? -8.089 19.126 1.024 1.00 88.88 803 GLY A N 1
ATOM 6493 C CA . GLY A 1 803 ? -7.615 20.316 1.731 1.00 88.88 803 GLY A CA 1
ATOM 6494 C C . GLY A 1 803 ? -6.205 20.723 1.301 1.00 88.88 803 GLY A C 1
ATOM 6495 O O . GLY A 1 803 ? -5.950 21.901 1.059 1.00 88.88 803 GLY A O 1
ATOM 6496 N N . SER A 1 804 ? -5.311 19.748 1.113 1.00 92.69 804 SER A N 1
ATOM 6497 C CA . SER A 1 804 ? -3.954 20.008 0.627 1.00 92.69 804 SER A CA 1
ATOM 6498 C C . SER A 1 804 ? -3.898 20.466 -0.831 1.00 92.69 804 SER A C 1
ATOM 6500 O O . SER A 1 804 ? -3.158 21.396 -1.137 1.00 92.69 804 SER A O 1
ATOM 6502 N N . CYS A 1 805 ? -4.705 19.883 -1.724 1.00 91.69 805 CYS A N 1
ATOM 6503 C CA . CYS A 1 805 ? -4.767 20.298 -3.124 1.00 91.69 805 CYS A CA 1
ATOM 6504 C C . CYS A 1 805 ? -5.303 21.726 -3.255 1.00 91.69 805 CYS A C 1
ATOM 6506 O O . CYS A 1 805 ? -4.751 22.505 -4.027 1.00 91.69 805 CYS A O 1
ATOM 6508 N N . VAL A 1 806 ? -6.333 22.083 -2.478 1.00 91.00 806 VAL A N 1
ATOM 6509 C CA . VAL A 1 806 ? -6.876 23.450 -2.429 1.00 91.00 806 VAL A CA 1
ATOM 6510 C C . VAL A 1 806 ? -5.836 24.422 -1.875 1.00 91.00 806 VAL A C 1
ATOM 6512 O O . VAL A 1 806 ? -5.630 25.485 -2.453 1.00 91.00 806 VAL A O 1
ATOM 6515 N N . PHE A 1 807 ? -5.134 24.047 -0.801 1.00 89.44 807 PHE A N 1
ATOM 6516 C CA . PHE A 1 807 ? -4.061 24.864 -0.238 1.00 89.44 807 PHE A CA 1
ATOM 6517 C C . PHE A 1 807 ? -2.929 25.096 -1.247 1.00 89.44 807 PHE A C 1
ATOM 6519 O O . PHE A 1 807 ? -2.518 26.234 -1.455 1.00 89.44 807 PHE A O 1
ATOM 6526 N N . THR A 1 808 ? -2.458 24.048 -1.927 1.00 90.62 808 THR A N 1
ATOM 6527 C CA . THR A 1 808 ? -1.446 24.186 -2.979 1.00 90.62 808 THR A CA 1
ATOM 6528 C C . THR A 1 808 ? -1.952 25.038 -4.137 1.00 90.62 808 THR A C 1
ATOM 6530 O O . THR A 1 808 ? -1.210 25.904 -4.586 1.00 90.62 808 THR A O 1
ATOM 6533 N N . ALA A 1 809 ? -3.183 24.831 -4.613 1.00 89.50 809 ALA A N 1
ATOM 6534 C CA . ALA A 1 809 ? -3.755 25.633 -5.693 1.00 89.50 809 ALA A CA 1
ATOM 6535 C C . ALA A 1 809 ? -3.797 27.123 -5.321 1.00 89.50 809 ALA A C 1
ATOM 6537 O O . ALA A 1 809 ? -3.386 27.960 -6.114 1.00 89.50 809 ALA A O 1
ATOM 6538 N N . TYR A 1 810 ? -4.198 27.439 -4.086 1.00 88.88 810 TYR A N 1
ATOM 6539 C CA . TYR A 1 810 ? -4.199 28.806 -3.564 1.00 88.88 810 TYR A CA 1
ATOM 6540 C C . TYR A 1 810 ? -2.790 29.418 -3.490 1.00 88.88 810 TYR A C 1
ATOM 6542 O O . TYR A 1 810 ? -2.590 30.573 -3.859 1.00 88.88 810 TYR A O 1
ATOM 6550 N N . ILE A 1 811 ? -1.794 28.651 -3.030 1.00 88.38 811 ILE A N 1
ATOM 6551 C CA . ILE A 1 811 ? -0.399 29.112 -2.976 1.00 88.38 811 ILE A CA 1
ATOM 6552 C C . ILE A 1 811 ? 0.176 29.309 -4.384 1.00 88.38 811 ILE A C 1
ATOM 6554 O O . ILE A 1 811 ? 0.893 30.283 -4.607 1.00 88.38 811 ILE A O 1
ATOM 6558 N N . LEU A 1 812 ? -0.137 28.412 -5.323 1.00 85.44 812 LEU A N 1
ATOM 6559 C CA . LEU A 1 812 ? 0.283 28.537 -6.716 1.00 85.44 812 LEU A CA 1
ATOM 6560 C C . LEU A 1 812 ? -0.337 29.775 -7.359 1.00 85.44 812 LEU A C 1
ATOM 6562 O O . LEU A 1 812 ? 0.430 30.575 -7.863 1.00 85.44 812 LEU A O 1
ATOM 6566 N N . ASP A 1 813 ? -1.644 30.005 -7.232 1.00 84.44 813 ASP A N 1
ATOM 6567 C CA . ASP A 1 813 ? -2.322 31.199 -7.769 1.00 84.44 813 ASP A CA 1
ATOM 6568 C C . ASP A 1 813 ? -1.704 32.508 -7.230 1.00 84.44 813 ASP A C 1
ATOM 6570 O O . ASP A 1 813 ? -1.408 33.445 -7.972 1.00 84.44 813 ASP A O 1
ATOM 6574 N N . LYS A 1 814 ? -1.376 32.547 -5.931 1.00 83.56 814 LYS A N 1
ATOM 6575 C CA . LYS A 1 814 ? -0.675 33.690 -5.320 1.00 83.56 814 LYS A CA 1
ATOM 6576 C C . LYS A 1 814 ? 0.745 33.902 -5.860 1.00 83.56 814 LYS A C 1
ATOM 6578 O O . LYS A 1 814 ? 1.182 35.051 -5.959 1.00 83.56 814 LYS A O 1
ATOM 6583 N N . ILE A 1 815 ? 1.483 32.828 -6.146 1.00 78.31 815 ILE A N 1
ATOM 6584 C CA . ILE A 1 815 ? 2.901 32.869 -6.554 1.00 78.31 815 ILE A CA 1
ATOM 6585 C C . ILE A 1 815 ? 3.072 32.904 -8.085 1.00 78.31 815 ILE A C 1
ATOM 6587 O O . ILE A 1 815 ? 4.110 33.364 -8.558 1.00 78.31 815 ILE A O 1
ATOM 6591 N N . GLU A 1 816 ? 2.066 32.490 -8.859 1.00 66.62 816 GLU A N 1
ATOM 6592 C CA . GLU A 1 816 ? 2.055 32.412 -10.332 1.00 66.62 816 GLU A CA 1
ATOM 6593 C C . GLU A 1 816 ? 2.382 33.760 -10.985 1.00 66.62 816 GLU A C 1
ATOM 6595 O O . GLU A 1 816 ? 3.020 33.804 -12.030 1.00 66.62 816 GLU A O 1
ATOM 6600 N N . THR A 1 817 ? 2.124 34.869 -10.284 1.00 61.94 817 THR A N 1
ATOM 6601 C CA . THR A 1 817 ? 2.606 36.211 -10.665 1.00 61.94 817 THR A CA 1
ATOM 6602 C C . THR A 1 817 ? 4.128 36.319 -10.881 1.00 61.94 817 THR A C 1
ATOM 6604 O O . THR A 1 817 ? 4.568 37.246 -11.554 1.00 61.94 817 THR A O 1
ATOM 6607 N N . ASN A 1 818 ? 4.935 35.380 -10.367 1.00 66.00 818 ASN A N 1
ATOM 6608 C CA . ASN A 1 818 ? 6.398 35.348 -10.498 1.00 66.00 818 ASN A CA 1
ATOM 6609 C C . ASN A 1 818 ? 6.947 34.077 -11.186 1.00 66.00 818 ASN A C 1
ATOM 6611 O O . ASN A 1 818 ? 8.161 33.971 -11.381 1.00 66.00 818 ASN A O 1
ATOM 6615 N N . ILE A 1 819 ? 6.103 33.087 -11.512 1.00 74.25 819 ILE A N 1
ATOM 6616 C CA . ILE A 1 819 ? 6.527 31.756 -11.980 1.00 74.25 819 ILE A CA 1
ATOM 6617 C C . ILE A 1 819 ? 5.642 31.307 -13.151 1.00 74.25 819 ILE A C 1
ATOM 6619 O O . ILE A 1 819 ? 4.502 30.908 -12.948 1.00 74.25 819 ILE A O 1
ATOM 6623 N N . ASN A 1 820 ? 6.194 31.300 -14.367 1.00 79.19 820 ASN A N 1
ATOM 6624 C CA . ASN A 1 820 ? 5.507 30.782 -15.554 1.00 79.19 820 ASN A CA 1
ATOM 6625 C C . ASN A 1 820 ? 5.573 29.246 -15.588 1.00 79.19 820 ASN A C 1
ATOM 6627 O O . ASN A 1 820 ? 6.590 28.697 -16.005 1.00 79.19 820 ASN A O 1
ATOM 6631 N N . LEU A 1 821 ? 4.503 28.567 -15.164 1.00 82.25 821 LEU A N 1
ATOM 6632 C CA . LEU A 1 821 ? 4.355 27.111 -15.282 1.00 82.25 821 LEU A CA 1
ATOM 6633 C C . LEU A 1 821 ? 3.635 26.750 -16.587 1.00 82.25 821 LEU A C 1
ATOM 6635 O O . LEU A 1 821 ? 2.652 27.392 -16.958 1.00 82.25 821 LEU A O 1
ATOM 6639 N N . HIS A 1 822 ? 4.076 25.694 -17.271 1.00 86.12 822 HIS A N 1
ATOM 6640 C CA . HIS A 1 822 ? 3.369 25.177 -18.446 1.00 86.12 822 HIS A CA 1
ATOM 6641 C C . HIS A 1 822 ? 2.076 24.449 -18.053 1.00 86.12 822 HIS A C 1
ATOM 6643 O O . HIS A 1 822 ? 1.063 24.563 -18.750 1.00 86.12 822 HIS A O 1
ATOM 6649 N N . PHE A 1 823 ? 2.101 23.705 -16.941 1.00 86.88 823 PHE A N 1
ATOM 6650 C CA . PHE A 1 823 ? 0.968 22.924 -16.448 1.00 86.88 823 PHE A CA 1
ATOM 6651 C C . PHE A 1 823 ? 0.767 23.074 -14.930 1.00 86.88 823 PHE A C 1
ATOM 6653 O O . PHE A 1 823 ? 1.178 22.216 -14.146 1.00 86.88 823 PHE A O 1
ATOM 6660 N N . SER A 1 824 ? 0.028 24.100 -14.492 1.00 85.12 824 SER A N 1
ATOM 6661 C CA . SER A 1 824 ? -0.237 24.363 -13.061 1.00 85.12 824 SER A CA 1
ATOM 6662 C C . SER A 1 824 ? -0.952 23.211 -12.325 1.00 85.12 824 SER A C 1
ATOM 6664 O O . SER A 1 824 ? -0.787 23.041 -11.118 1.00 85.12 824 SER A O 1
ATOM 6666 N N . TRP A 1 825 ? -1.696 22.349 -13.035 1.00 88.81 825 TRP A N 1
ATOM 6667 C CA . TRP A 1 825 ? -2.345 21.164 -12.450 1.00 88.81 825 TRP A CA 1
ATOM 6668 C C . TRP A 1 825 ? -1.358 20.054 -12.059 1.00 88.81 825 TRP A C 1
ATOM 6670 O O . TRP A 1 825 ? -1.670 19.229 -11.195 1.00 88.81 825 TRP A O 1
ATOM 6680 N N . PHE A 1 826 ? -0.179 19.997 -12.683 1.00 88.81 826 PHE A N 1
ATOM 6681 C CA . PHE A 1 826 ? 0.733 18.868 -12.526 1.00 88.81 826 PHE A CA 1
ATOM 6682 C C . PHE A 1 826 ? 1.406 18.817 -11.139 1.00 88.81 826 PHE A C 1
ATOM 6684 O O . PHE A 1 826 ? 1.334 17.762 -10.495 1.00 88.81 826 PHE A O 1
ATOM 6691 N N . PRO A 1 827 ? 1.955 19.923 -10.593 1.00 90.31 827 PRO A N 1
ATOM 6692 C CA . PRO A 1 827 ? 2.416 19.963 -9.203 1.00 90.31 827 PRO A CA 1
ATOM 6693 C C . PRO A 1 827 ? 1.310 19.635 -8.187 1.00 90.31 827 PRO A C 1
ATOM 6695 O O . PRO A 1 827 ? 1.557 18.906 -7.225 1.00 90.31 827 PRO A O 1
ATOM 6698 N N . ILE A 1 828 ? 0.075 20.102 -8.422 1.00 91.56 828 ILE A N 1
ATOM 6699 C CA . ILE A 1 828 ? -1.087 19.810 -7.559 1.00 91.56 828 ILE A CA 1
ATOM 6700 C C . ILE A 1 828 ? -1.379 18.306 -7.545 1.00 91.56 828 ILE A C 1
ATOM 6702 O O . ILE A 1 828 ? -1.611 17.732 -6.479 1.00 91.56 828 ILE A O 1
ATOM 6706 N N . LEU A 1 829 ? -1.322 17.647 -8.706 1.00 92.38 829 LEU A N 1
ATOM 6707 C CA . LEU A 1 829 ? -1.518 16.202 -8.814 1.00 92.38 829 LEU A CA 1
ATOM 6708 C C . LEU A 1 829 ? -0.424 15.421 -8.074 1.00 92.38 829 LEU A C 1
ATOM 6710 O O . LEU A 1 829 ? -0.729 14.454 -7.372 1.00 92.38 829 LEU A O 1
ATOM 6714 N N . ILE A 1 830 ? 0.839 15.836 -8.182 1.00 91.81 830 ILE A N 1
ATOM 6715 C CA . ILE A 1 830 ? 1.949 15.190 -7.464 1.00 91.81 830 ILE A CA 1
ATOM 6716 C C . ILE A 1 830 ? 1.782 15.317 -5.952 1.00 91.81 830 ILE A C 1
ATOM 6718 O O . ILE A 1 830 ? 1.950 14.336 -5.226 1.00 91.81 830 ILE A O 1
ATOM 6722 N N . ILE A 1 831 ? 1.412 16.497 -5.463 1.00 93.62 831 ILE A N 1
ATOM 6723 C CA . ILE A 1 831 ? 1.192 16.718 -4.033 1.00 93.62 831 ILE A CA 1
ATOM 6724 C C . ILE A 1 831 ? -0.024 15.925 -3.547 1.00 93.62 831 ILE A C 1
ATOM 6726 O O . ILE A 1 831 ? 0.080 15.203 -2.556 1.00 93.62 831 ILE A O 1
ATOM 6730 N N . GLY A 1 832 ? -1.142 15.975 -4.277 1.00 93.44 832 GLY A N 1
ATOM 6731 C CA . GLY A 1 832 ? -2.357 15.237 -3.931 1.00 93.44 832 GLY A CA 1
ATOM 6732 C C . GLY A 1 832 ? -2.128 13.727 -3.865 1.00 93.44 832 GLY A C 1
ATOM 6733 O O . GLY A 1 832 ? -2.512 13.081 -2.888 1.00 93.44 832 GLY A O 1
ATOM 6734 N N . THR A 1 833 ? -1.433 13.163 -4.858 1.00 93.88 833 THR A N 1
ATOM 6735 C CA . THR A 1 833 ? -1.071 11.735 -4.867 1.00 93.88 833 THR A CA 1
ATOM 6736 C C . THR A 1 833 ? -0.110 11.381 -3.732 1.00 93.88 833 THR A C 1
ATOM 6738 O O . THR A 1 833 ? -0.337 10.391 -3.034 1.00 93.88 833 THR A O 1
ATOM 6741 N N . SER A 1 834 ? 0.903 12.212 -3.475 1.00 91.94 834 SER A N 1
ATOM 6742 C CA . SER A 1 834 ? 1.859 12.003 -2.379 1.00 91.94 834 SER A CA 1
ATOM 6743 C C . SER A 1 834 ? 1.166 12.009 -1.014 1.00 91.94 834 SER A C 1
ATOM 6745 O O . SER A 1 834 ? 1.383 11.110 -0.204 1.00 91.94 834 SER A O 1
ATOM 6747 N N . ILE A 1 835 ? 0.273 12.969 -0.770 1.00 94.75 835 ILE A N 1
ATOM 6748 C CA . ILE A 1 835 ? -0.456 13.107 0.498 1.00 94.75 835 ILE A CA 1
ATOM 6749 C C . ILE A 1 835 ? -1.496 12.004 0.668 1.00 94.75 835 ILE A C 1
ATOM 6751 O O . ILE A 1 835 ? -1.677 11.502 1.778 1.00 94.75 835 ILE A O 1
ATOM 6755 N N . TYR A 1 836 ? -2.151 11.573 -0.409 1.00 94.56 836 TYR A N 1
ATOM 6756 C CA . TYR A 1 836 ? -3.050 10.421 -0.352 1.00 94.56 836 TYR A CA 1
ATOM 6757 C C . TYR A 1 836 ? -2.302 9.149 0.078 1.00 94.56 836 TYR A C 1
ATOM 6759 O O . TYR A 1 836 ? -2.765 8.420 0.957 1.00 94.56 836 TYR A O 1
ATOM 6767 N N . ILE A 1 837 ? -1.106 8.913 -0.475 1.00 91.94 837 ILE A N 1
ATOM 6768 C CA . ILE A 1 837 ? -0.259 7.776 -0.090 1.00 91.94 837 ILE A CA 1
ATOM 6769 C C . ILE A 1 837 ? 0.211 7.922 1.359 1.00 91.94 837 ILE A C 1
ATOM 6771 O O . ILE A 1 837 ? 0.057 6.993 2.151 1.00 91.94 837 ILE A O 1
ATOM 6775 N N . SER A 1 838 ? 0.745 9.084 1.740 1.00 90.88 838 SER A N 1
ATOM 6776 C CA . SER A 1 838 ? 1.229 9.303 3.103 1.00 90.88 838 SER A CA 1
ATOM 6777 C C . SER A 1 838 ? 0.110 9.177 4.137 1.00 90.88 838 SER A C 1
ATOM 6779 O O . SER A 1 838 ? 0.255 8.427 5.098 1.00 90.88 838 SER A O 1
ATOM 6781 N N . SER A 1 839 ? -1.037 9.828 3.930 1.00 92.69 839 SER A N 1
ATOM 6782 C CA . SER A 1 839 ? -2.188 9.704 4.832 1.00 92.69 839 SER A CA 1
ATOM 6783 C C . SER A 1 839 ? -2.660 8.255 4.948 1.00 92.69 839 SER A C 1
ATOM 6785 O O . SER A 1 839 ? -2.968 7.812 6.053 1.00 92.69 839 SER A O 1
ATOM 6787 N N . ALA A 1 840 ? -2.641 7.474 3.862 1.00 91.62 840 ALA A N 1
ATOM 6788 C CA . ALA A 1 840 ? -2.973 6.055 3.921 1.00 91.62 840 ALA A CA 1
ATOM 6789 C C . ALA A 1 840 ? -2.040 5.262 4.843 1.00 91.62 840 ALA A C 1
ATOM 6791 O O . ALA A 1 840 ? -2.527 4.426 5.607 1.00 91.62 840 ALA A O 1
ATOM 6792 N N . ILE A 1 841 ? -0.742 5.562 4.797 1.00 89.69 841 ILE A N 1
ATOM 6793 C CA . ILE A 1 841 ? 0.296 4.933 5.615 1.00 89.69 841 ILE A CA 1
ATOM 6794 C C . ILE A 1 841 ? 0.124 5.303 7.102 1.00 89.69 841 ILE A C 1
ATOM 6796 O O . ILE A 1 841 ? -0.023 4.413 7.938 1.00 89.69 841 ILE A O 1
ATOM 6800 N N . PHE A 1 842 ? 0.059 6.594 7.447 1.00 90.44 842 PHE A N 1
ATOM 6801 C CA . PHE A 1 842 ? -0.066 7.027 8.851 1.00 90.44 842 PHE A CA 1
ATOM 6802 C C . PHE A 1 842 ? -1.402 6.610 9.481 1.00 90.44 842 PHE A C 1
ATOM 6804 O O . PHE A 1 842 ? -1.435 6.148 10.621 1.00 90.44 842 PHE A O 1
ATOM 6811 N N . LEU A 1 843 ? -2.509 6.709 8.737 1.00 91.00 843 LEU A N 1
ATOM 6812 C CA . LEU A 1 843 ? -3.825 6.283 9.221 1.00 91.00 843 LEU A CA 1
ATOM 6813 C C . LEU A 1 843 ? -3.919 4.755 9.376 1.00 91.00 843 LEU A C 1
ATOM 6815 O O . LEU A 1 843 ? -4.754 4.272 10.135 1.00 91.00 843 LEU A O 1
ATOM 6819 N N . ASN A 1 844 ? -3.060 3.968 8.717 1.00 90.00 844 ASN A N 1
ATOM 6820 C CA . ASN A 1 844 ? -3.035 2.516 8.916 1.00 90.00 844 ASN A CA 1
ATOM 6821 C C . ASN A 1 844 ? -2.569 2.123 10.332 1.00 90.00 844 ASN A C 1
ATOM 6823 O O . ASN A 1 844 ? -3.088 1.153 10.888 1.00 90.00 844 ASN A O 1
ATOM 6827 N N . VAL A 1 845 ? -1.679 2.911 10.954 1.00 92.69 845 VAL A N 1
ATOM 6828 C CA . VAL A 1 845 ? -1.272 2.731 12.366 1.00 92.69 845 VAL A CA 1
ATOM 6829 C C . VAL A 1 845 ? -2.496 2.756 13.282 1.00 92.69 845 VAL A C 1
ATOM 6831 O O . VAL A 1 845 ? -2.617 1.947 14.200 1.00 92.69 845 VAL A O 1
ATOM 6834 N N . TYR A 1 846 ? -3.455 3.632 12.976 1.00 90.94 846 TYR A N 1
ATOM 6835 C CA . TYR A 1 846 ? -4.706 3.749 13.715 1.00 90.94 846 TYR A CA 1
ATOM 6836 C C . TYR A 1 846 ? -5.580 2.494 13.624 1.00 90.94 846 TYR A C 1
ATOM 6838 O O . TYR A 1 846 ? -6.095 2.000 14.633 1.00 90.94 846 TYR A O 1
ATOM 6846 N N . SER A 1 847 ? -5.730 1.949 12.413 1.00 91.25 847 SER A N 1
ATOM 6847 C CA . SER A 1 847 ? -6.460 0.695 12.186 1.00 91.25 847 SER A CA 1
ATOM 6848 C C . SER A 1 847 ? -5.835 -0.458 12.977 1.00 91.25 847 SER A C 1
ATOM 6850 O O . SER A 1 847 ? -6.552 -1.266 13.580 1.00 91.25 847 SER A O 1
ATOM 6852 N N . LEU A 1 848 ? -4.500 -0.523 13.015 1.00 93.12 848 LEU A N 1
ATOM 6853 C CA . LEU A 1 848 ? -3.770 -1.551 13.753 1.00 93.12 848 LEU A CA 1
ATOM 6854 C C . LEU A 1 848 ? -3.945 -1.410 15.271 1.00 93.12 848 LEU A C 1
ATOM 6856 O O . LEU A 1 848 ? -4.220 -2.411 15.936 1.00 93.12 848 LEU A O 1
ATOM 6860 N N . ALA A 1 849 ? -3.867 -0.188 15.806 1.00 93.25 849 ALA A N 1
ATOM 6861 C CA . ALA A 1 849 ? -4.123 0.095 17.219 1.00 93.25 849 ALA A CA 1
ATOM 6862 C C . ALA A 1 849 ? -5.531 -0.354 17.633 1.00 93.25 849 ALA A C 1
ATOM 6864 O O . ALA A 1 849 ? -5.689 -1.131 18.573 1.00 93.25 849 ALA A O 1
ATOM 6865 N N . THR A 1 850 ? -6.541 0.049 16.857 1.00 92.06 850 THR A N 1
ATOM 6866 C CA . THR A 1 850 ? -7.949 -0.305 17.096 1.00 92.06 850 THR A CA 1
ATOM 6867 C C . THR A 1 850 ? -8.155 -1.821 17.084 1.00 92.06 850 THR A C 1
ATOM 6869 O O . THR A 1 850 ? -8.786 -2.376 17.983 1.00 92.06 850 THR A O 1
ATOM 6872 N N . SER A 1 851 ? -7.576 -2.513 16.096 1.00 92.94 851 SER A N 1
ATOM 6873 C CA . SER A 1 851 ? -7.662 -3.978 15.993 1.00 92.94 851 SER A CA 1
ATOM 6874 C C . SER A 1 851 ? -7.007 -4.674 17.186 1.00 92.94 851 SER A C 1
ATOM 6876 O O . SER A 1 851 ? -7.547 -5.655 17.690 1.00 92.94 851 SER A O 1
ATOM 6878 N N . THR A 1 852 ? -5.856 -4.168 17.633 1.00 94.56 852 THR A N 1
ATOM 6879 C CA . THR A 1 852 ? -5.084 -4.747 18.739 1.00 94.56 852 THR A CA 1
ATOM 6880 C C . THR A 1 852 ? -5.833 -4.607 20.057 1.00 94.56 852 THR A C 1
ATOM 6882 O O . THR A 1 852 ? -6.074 -5.614 20.716 1.00 94.56 852 THR A O 1
ATOM 6885 N N . LEU A 1 853 ? -6.279 -3.392 20.398 1.00 91.94 853 LEU A N 1
ATOM 6886 C CA . LEU A 1 853 ? -7.041 -3.145 21.627 1.00 91.94 853 LEU A CA 1
ATOM 6887 C C . LEU A 1 853 ? -8.334 -3.954 21.658 1.00 91.94 853 LEU A C 1
ATOM 6889 O O . LEU A 1 853 ? -8.668 -4.553 22.676 1.00 91.94 853 LEU A O 1
ATOM 6893 N N . PHE A 1 854 ? -9.036 -4.038 20.529 1.00 90.25 854 PHE A N 1
ATOM 6894 C CA . PHE A 1 854 ? -10.234 -4.858 20.452 1.00 90.25 854 PHE A CA 1
ATOM 6895 C C . PHE A 1 854 ? -9.948 -6.345 20.688 1.00 90.25 854 PHE A C 1
ATOM 6897 O O . PHE A 1 854 ? -10.705 -7.017 21.387 1.00 90.25 854 PHE A O 1
ATOM 6904 N N . PHE A 1 855 ? -8.851 -6.872 20.139 1.00 91.25 855 PHE A N 1
ATOM 6905 C CA . PHE A 1 855 ? -8.463 -8.262 20.372 1.00 91.25 855 PHE A CA 1
ATOM 6906 C C . PHE A 1 855 ? -8.030 -8.510 21.820 1.00 91.25 855 PHE A C 1
ATOM 6908 O O . PHE A 1 855 ? -8.339 -9.572 22.356 1.00 91.25 855 PHE A O 1
ATOM 6915 N N . CYS A 1 856 ? -7.367 -7.540 22.460 1.00 90.25 856 CYS A N 1
ATOM 6916 C CA . CYS A 1 856 ? -7.073 -7.578 23.892 1.00 90.25 856 CYS A CA 1
ATOM 6917 C C . CYS A 1 856 ? -8.364 -7.690 24.711 1.00 90.25 856 CYS A C 1
ATOM 6919 O O . CYS A 1 856 ? -8.479 -8.616 25.509 1.00 90.25 856 CYS A O 1
ATOM 6921 N N . VAL A 1 857 ? -9.365 -6.845 24.430 1.00 85.88 857 VAL A N 1
ATOM 6922 C CA . VAL A 1 857 ? -10.691 -6.912 25.074 1.00 85.88 857 VAL A CA 1
ATOM 6923 C C . VAL A 1 857 ? -11.350 -8.273 24.845 1.00 85.88 857 VAL A C 1
ATOM 6925 O O . VAL A 1 857 ? -11.820 -8.896 25.790 1.00 85.88 857 VAL A O 1
ATOM 6928 N N . LEU A 1 858 ? -11.378 -8.778 23.606 1.00 85.81 858 LEU A N 1
ATOM 6929 C CA . LEU A 1 858 ? -11.988 -10.082 23.320 1.00 85.81 858 LEU A CA 1
ATOM 6930 C C . LEU A 1 858 ? -11.289 -11.239 24.041 1.00 85.81 858 LEU A C 1
ATOM 6932 O O . LEU A 1 858 ? -11.955 -12.171 24.487 1.00 85.81 858 LEU A O 1
ATOM 6936 N N . TYR A 1 859 ? -9.962 -11.205 24.122 1.00 87.06 859 TYR A N 1
ATOM 6937 C CA . TYR A 1 859 ? -9.191 -12.237 24.804 1.00 87.06 859 TYR A CA 1
ATOM 6938 C C . TYR A 1 859 ? -9.403 -12.194 26.323 1.00 87.06 859 TYR A C 1
ATOM 6940 O O . TYR A 1 859 ? -9.563 -13.241 26.946 1.00 87.06 859 TYR A O 1
ATOM 6948 N N . ASP A 1 860 ? -9.472 -10.994 26.899 1.00 85.00 860 ASP A N 1
ATOM 6949 C CA . ASP A 1 860 ? -9.783 -10.774 28.315 1.00 85.00 860 ASP A CA 1
ATOM 6950 C C . ASP A 1 860 ? -11.196 -11.285 28.671 1.00 85.00 860 ASP A C 1
ATOM 6952 O O . ASP A 1 860 ? -11.406 -11.987 29.666 1.00 85.00 860 ASP A O 1
ATOM 6956 N N . LEU A 1 861 ? -12.172 -11.049 27.785 1.00 77.31 861 LEU A N 1
ATOM 6957 C CA . LEU A 1 861 ? -13.527 -11.599 27.906 1.00 77.31 861 LEU A CA 1
ATOM 6958 C C . LEU A 1 861 ? -13.560 -13.136 27.829 1.00 77.31 861 LEU A C 1
ATOM 6960 O O . LEU A 1 861 ? -14.312 -13.765 28.568 1.00 77.31 861 LEU A O 1
ATOM 6964 N N . GLU A 1 862 ? -12.750 -13.749 26.961 1.00 81.56 862 GLU A N 1
ATOM 6965 C CA . GLU A 1 862 ? -12.688 -15.213 26.822 1.00 81.56 862 GLU A CA 1
ATOM 6966 C C . GLU A 1 862 ? -12.037 -15.881 28.049 1.00 81.56 862 GLU A C 1
ATOM 6968 O O . GLU A 1 862 ? -12.479 -16.952 28.457 1.00 81.56 862 GLU A O 1
ATOM 6973 N N . ILE A 1 863 ? -11.019 -15.263 28.665 1.00 78.00 863 ILE A N 1
ATOM 6974 C CA . ILE A 1 863 ? -10.375 -15.801 29.880 1.00 78.00 863 ILE A CA 1
ATOM 6975 C C . ILE A 1 863 ? -11.281 -15.670 31.108 1.00 78.00 863 ILE A C 1
ATOM 6977 O O . ILE A 1 863 ? -11.296 -16.557 31.962 1.00 78.00 863 ILE A O 1
ATOM 6981 N N . SER A 1 864 ? -12.019 -14.566 31.219 1.00 68.88 864 SER A N 1
ATOM 6982 C CA . SER A 1 864 ? -12.786 -14.233 32.426 1.00 68.88 864 SER A CA 1
ATOM 6983 C C . SER A 1 864 ? -14.103 -15.010 32.590 1.00 68.88 864 SER A C 1
ATOM 6985 O O . SER A 1 864 ? -14.796 -14.807 33.587 1.00 68.88 864 SER A O 1
ATOM 6987 N N . ASN A 1 865 ? -14.470 -15.904 31.656 1.00 61.66 865 ASN A N 1
ATOM 6988 C CA . ASN A 1 865 ? -15.725 -16.684 31.655 1.00 61.66 865 ASN A CA 1
ATOM 6989 C C . ASN A 1 865 ? -17.010 -15.849 31.898 1.00 61.66 865 ASN A C 1
ATOM 6991 O O . ASN A 1 865 ? -18.051 -16.398 32.251 1.00 61.66 865 ASN A O 1
ATOM 6995 N N . GLY A 1 866 ? -16.955 -14.522 31.727 1.00 56.09 866 GLY A N 1
ATOM 6996 C CA . GLY A 1 866 ? -18.065 -13.597 31.975 1.00 56.09 866 GLY A CA 1
ATOM 6997 C C . GLY A 1 866 ? -18.515 -13.430 33.438 1.00 56.09 866 GLY A C 1
ATOM 6998 O O . GLY A 1 866 ? -19.460 -12.680 33.664 1.00 56.09 866 GLY A O 1
ATOM 6999 N N . SER A 1 867 ? -17.891 -14.083 34.431 1.00 43.38 867 SER A N 1
ATOM 7000 C CA . SER A 1 867 ? -18.466 -14.197 35.789 1.00 43.38 867 SER A CA 1
ATOM 7001 C C . SER A 1 867 ? -17.829 -13.324 36.881 1.00 43.38 867 SER A C 1
ATOM 7003 O O . SER A 1 867 ? -18.340 -13.309 37.996 1.00 43.38 867 SER A O 1
ATOM 7005 N N . GLN A 1 868 ? -16.748 -12.584 36.609 1.00 47.66 868 GLN A N 1
ATOM 7006 C 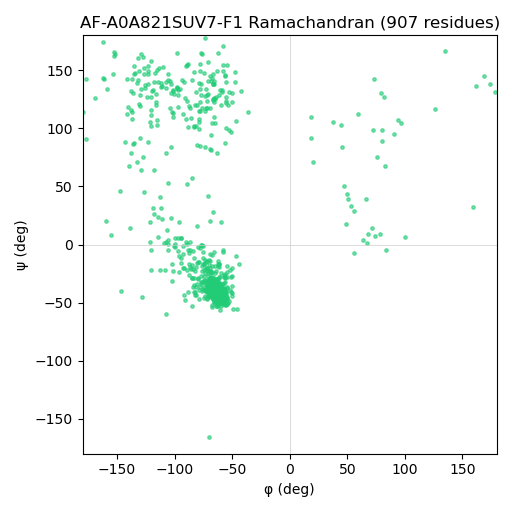CA . GLN A 1 868 ? -16.190 -11.593 37.549 1.00 47.66 868 GLN A CA 1
ATOM 7007 C C . GLN A 1 868 ? -15.791 -10.308 36.811 1.00 47.66 868 GLN A C 1
ATOM 7009 O O . GLN A 1 868 ? -14.634 -10.065 36.487 1.00 47.66 868 GLN A O 1
ATOM 7014 N N . LEU A 1 869 ? -16.810 -9.494 36.527 1.00 48.78 869 LEU A N 1
ATOM 7015 C CA . LEU A 1 869 ? -16.753 -8.254 35.745 1.00 48.78 869 LEU A CA 1
ATOM 7016 C C . LEU A 1 869 ? -16.045 -7.086 36.479 1.00 48.78 869 LEU A C 1
ATOM 7018 O O . LEU A 1 869 ? -15.717 -6.059 35.880 1.00 48.78 869 LEU A O 1
ATOM 7022 N N . GLU A 1 870 ? -15.830 -7.201 37.794 1.00 46.47 870 GLU A N 1
ATOM 7023 C CA . GLU A 1 870 ? -15.312 -6.103 38.621 1.00 46.47 870 GLU A CA 1
ATOM 7024 C C . GLU A 1 870 ? -13.813 -5.824 38.426 1.00 46.47 870 GLU A C 1
ATOM 7026 O O . GLU A 1 870 ? -13.406 -4.679 38.623 1.00 46.47 870 GLU A O 1
ATOM 7031 N N . SER A 1 871 ? -13.015 -6.778 37.929 1.00 48.09 871 SER A N 1
ATOM 7032 C CA . SER A 1 871 ? -11.546 -6.673 37.837 1.00 48.09 871 SER A CA 1
ATOM 7033 C C . SER A 1 871 ? -10.975 -6.373 36.437 1.00 48.09 871 SER A C 1
ATOM 7035 O O . SER A 1 871 ? -9.825 -6.719 36.171 1.00 48.09 871 SER A O 1
ATOM 7037 N N . TYR A 1 872 ? -11.742 -5.782 35.512 1.00 57.00 872 TYR A N 1
ATOM 7038 C CA . TYR A 1 872 ? -11.236 -5.486 34.162 1.00 57.00 872 TYR A CA 1
ATOM 7039 C C . TYR A 1 872 ? -10.199 -4.356 34.117 1.00 57.00 872 TYR A C 1
ATOM 7041 O O . TYR A 1 872 ? -10.354 -3.317 34.762 1.00 57.00 872 TYR A O 1
ATOM 7049 N N . ILE A 1 873 ? -9.180 -4.536 33.271 1.00 59.09 873 ILE A N 1
ATOM 7050 C CA . ILE A 1 873 ? -8.120 -3.553 32.987 1.00 59.09 873 ILE A CA 1
ATOM 7051 C C . ILE A 1 873 ? -8.558 -2.646 31.818 1.00 59.09 873 ILE A C 1
ATOM 7053 O O . ILE A 1 873 ? -7.888 -2.526 30.801 1.00 59.09 873 ILE A O 1
ATOM 7057 N N . ILE A 1 874 ? -9.758 -2.061 31.922 1.00 65.62 874 ILE A N 1
ATOM 7058 C CA . ILE A 1 874 ? -10.413 -1.294 30.847 1.00 65.62 874 ILE A CA 1
ATOM 7059 C C . ILE A 1 874 ? -10.911 0.058 31.388 1.00 65.62 874 ILE A C 1
ATOM 7061 O O . ILE A 1 874 ? -11.295 0.149 32.553 1.00 65.62 874 ILE A O 1
ATOM 7065 N N . SER A 1 875 ? -10.944 1.103 30.543 1.00 64.25 875 SER A N 1
ATOM 7066 C CA . SER A 1 875 ? -11.499 2.419 30.906 1.00 64.25 875 SER A CA 1
ATOM 7067 C C . SER A 1 875 ? -12.948 2.300 31.404 1.00 64.25 875 SER A C 1
ATOM 7069 O O . SER A 1 875 ? -13.745 1.540 30.850 1.00 64.25 875 SER A O 1
ATOM 7071 N N . ASN A 1 876 ? -13.308 3.062 32.447 1.00 65.62 876 ASN A N 1
ATOM 7072 C CA . ASN A 1 876 ? -14.645 3.003 33.060 1.00 65.62 876 ASN A CA 1
ATOM 7073 C C . ASN A 1 876 ? -15.767 3.219 32.032 1.00 65.62 876 ASN A C 1
ATOM 7075 O O . ASN A 1 876 ? -16.780 2.529 32.069 1.00 65.62 876 ASN A O 1
ATOM 7079 N N . HIS A 1 877 ? -15.542 4.105 31.059 1.00 64.88 877 HIS A N 1
ATOM 7080 C CA . HIS A 1 877 ? -16.491 4.372 29.983 1.00 64.88 877 HIS A CA 1
ATOM 7081 C C . HIS A 1 877 ? -16.719 3.146 29.081 1.00 64.88 877 HIS A C 1
ATOM 7083 O O . HIS A 1 877 ? -17.857 2.780 28.786 1.00 64.88 877 HIS A O 1
ATOM 7089 N N . LEU A 1 878 ? -15.646 2.459 28.673 1.00 69.06 878 LEU A N 1
ATOM 7090 C CA . LEU A 1 878 ? -15.762 1.252 27.853 1.00 69.06 878 LEU A CA 1
ATOM 7091 C C . LEU A 1 878 ? -16.332 0.073 28.664 1.00 69.06 878 LEU A C 1
ATOM 7093 O O . LEU A 1 878 ? -17.083 -0.738 28.117 1.00 69.06 878 LEU A O 1
ATOM 7097 N N . LYS A 1 879 ? -16.044 0.013 29.972 1.00 69.62 879 LYS A N 1
ATOM 7098 C CA . LYS A 1 879 ? -16.624 -0.960 30.910 1.00 69.62 879 LYS A CA 1
ATOM 7099 C C . LYS A 1 879 ? -18.146 -0.810 31.006 1.00 69.62 879 LYS A C 1
ATOM 7101 O O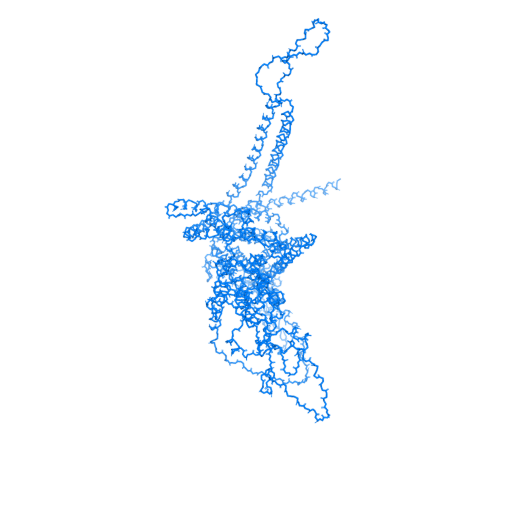 . LYS A 1 879 ? -18.844 -1.814 30.904 1.00 69.62 879 LYS A O 1
ATOM 7106 N N . GLU A 1 880 ? -18.663 0.414 31.113 1.00 67.75 880 GLU A N 1
ATOM 7107 C CA . GLU A 1 880 ? -20.111 0.692 31.114 1.00 67.75 880 GLU A CA 1
ATOM 7108 C C . GLU A 1 880 ? -20.794 0.264 29.806 1.00 67.75 880 GLU A C 1
ATOM 7110 O O . GLU A 1 880 ? -21.847 -0.378 29.828 1.00 67.75 880 GLU A O 1
ATOM 7115 N N . ILE A 1 881 ? -20.183 0.560 28.653 1.00 67.94 881 ILE A N 1
ATOM 7116 C CA . ILE A 1 881 ? -20.727 0.172 27.339 1.00 67.94 881 ILE A CA 1
ATOM 7117 C C . ILE A 1 881 ? -20.755 -1.354 27.189 1.00 67.94 881 ILE A C 1
ATOM 7119 O O . ILE A 1 881 ? -21.745 -1.919 26.712 1.00 67.94 881 ILE A O 1
ATOM 7123 N N . LEU A 1 882 ? -19.687 -2.035 27.616 1.00 69.31 882 LEU A N 1
ATOM 7124 C CA . LEU A 1 882 ? -19.616 -3.495 27.598 1.00 69.31 882 LEU A CA 1
ATOM 7125 C C . LEU A 1 882 ? -20.635 -4.122 28.556 1.00 69.31 882 LEU A C 1
ATOM 7127 O O . LEU A 1 882 ? -21.308 -5.068 28.144 1.00 69.31 882 LEU A O 1
ATOM 7131 N N . HIS A 1 883 ? -20.807 -3.568 29.763 1.00 66.12 883 HIS A N 1
ATOM 7132 C CA . HIS A 1 883 ? -21.815 -3.999 30.740 1.00 66.12 883 HIS A CA 1
ATOM 7133 C C . HIS A 1 883 ? -23.216 -3.938 30.136 1.00 66.12 883 HIS A C 1
ATOM 7135 O O . HIS A 1 883 ? -23.910 -4.950 30.074 1.00 66.12 883 HIS A O 1
ATOM 7141 N N . LYS A 1 884 ? -23.584 -2.787 29.560 1.00 62.50 884 LYS A N 1
ATOM 7142 C CA . LYS A 1 884 ? -24.882 -2.595 28.903 1.00 62.50 884 LYS A CA 1
ATOM 7143 C C . LYS A 1 884 ? -25.101 -3.576 27.746 1.00 62.50 884 LYS A C 1
ATOM 7145 O O . LYS A 1 884 ? -26.205 -4.085 27.568 1.00 62.50 884 LYS A O 1
ATOM 7150 N N . SER A 1 885 ? -24.052 -3.870 26.974 1.00 59.59 885 SER A N 1
ATOM 7151 C CA . SER A 1 885 ? -24.131 -4.827 25.863 1.00 59.59 885 SER A CA 1
ATOM 7152 C C . SER A 1 885 ? -24.259 -6.287 26.321 1.00 59.59 885 SER A C 1
ATOM 7154 O O . SER A 1 885 ? -24.953 -7.073 25.673 1.00 59.59 885 SER A O 1
ATOM 7156 N N . ASN A 1 886 ? -23.605 -6.656 27.429 1.00 60.56 886 ASN A N 1
ATOM 7157 C CA . ASN A 1 886 ? -23.629 -8.010 27.980 1.00 60.56 886 ASN A CA 1
ATOM 7158 C C . ASN A 1 886 ? -24.920 -8.279 28.754 1.00 60.56 886 ASN A C 1
ATOM 7160 O O . ASN A 1 886 ? -25.485 -9.356 28.582 1.00 60.56 886 ASN A O 1
ATOM 7164 N N . ASP A 1 887 ? -25.438 -7.305 29.506 1.00 56.78 887 ASP A N 1
ATOM 7165 C CA . ASP A 1 887 ? -26.764 -7.397 30.126 1.00 56.78 887 ASP A CA 1
ATOM 7166 C C . ASP A 1 887 ? -27.817 -7.679 29.060 1.00 56.78 887 ASP A C 1
ATOM 7168 O O . ASP A 1 887 ? -28.579 -8.629 29.180 1.00 56.78 887 ASP A O 1
ATOM 7172 N N . PHE A 1 888 ? -27.788 -6.955 27.939 1.00 51.69 888 PHE A N 1
ATOM 7173 C CA . PHE A 1 888 ? -28.722 -7.180 26.838 1.00 51.69 888 PHE A CA 1
ATOM 7174 C C . PHE A 1 888 ? -28.590 -8.575 26.194 1.00 51.69 888 PHE A C 1
ATOM 7176 O O . PHE A 1 888 ? -29.588 -9.172 25.777 1.00 51.69 888 PHE A O 1
ATOM 7183 N N . GLN A 1 889 ? -27.372 -9.132 26.120 1.00 53.03 889 GLN A N 1
ATOM 7184 C CA . GLN A 1 889 ? -27.155 -10.503 25.641 1.00 53.03 889 GLN A CA 1
ATOM 7185 C C . GLN A 1 889 ? -27.616 -11.563 26.646 1.00 53.03 889 GLN A C 1
ATOM 7187 O O . GLN A 1 889 ? -28.226 -12.548 26.227 1.00 53.03 889 GLN A O 1
ATOM 7192 N N . ASN A 1 890 ? -27.382 -11.352 27.940 1.00 49.97 890 ASN A N 1
ATOM 7193 C CA . ASN A 1 890 ? -27.844 -12.240 29.002 1.00 49.97 890 ASN A CA 1
ATOM 7194 C C . ASN A 1 890 ? -29.373 -12.231 29.094 1.00 49.97 890 ASN A C 1
ATOM 7196 O O . ASN A 1 890 ? -29.976 -13.299 29.148 1.00 49.97 890 ASN A O 1
ATOM 7200 N N . THR A 1 891 ? -30.022 -11.071 28.967 1.00 50.12 891 THR A N 1
ATOM 7201 C CA . THR A 1 891 ? -31.488 -10.978 28.905 1.00 50.12 891 THR A CA 1
ATOM 7202 C C . THR A 1 891 ? -32.046 -11.708 27.679 1.00 50.12 891 THR A C 1
ATOM 7204 O O . THR A 1 891 ? -33.044 -12.414 27.791 1.00 50.12 891 THR A O 1
ATOM 7207 N N . LYS A 1 892 ? -31.385 -11.640 26.511 1.00 43.25 892 LYS A N 1
ATOM 7208 C CA . LYS A 1 892 ? -31.782 -12.430 25.325 1.00 43.25 892 LYS A CA 1
ATOM 7209 C C . LYS A 1 892 ? -31.600 -13.938 25.515 1.00 43.25 892 LYS A C 1
ATOM 7211 O O . LYS A 1 892 ? -32.460 -14.694 25.076 1.00 43.25 892 LYS A O 1
ATOM 7216 N N . LEU A 1 893 ? -30.513 -14.376 26.147 1.00 41.62 893 LEU A N 1
ATOM 7217 C CA . LEU A 1 893 ? -30.271 -15.791 26.459 1.00 41.62 893 LEU A CA 1
ATOM 7218 C C . LEU A 1 893 ? -31.270 -16.328 27.491 1.00 41.62 893 LEU A C 1
ATOM 7220 O O . LEU A 1 893 ? -31.756 -17.443 27.321 1.00 41.62 893 LEU A O 1
ATOM 7224 N N . HIS A 1 894 ? -31.643 -15.525 28.489 1.00 45.28 894 HIS A N 1
ATOM 7225 C CA . HIS A 1 894 ? -32.711 -15.858 29.432 1.00 45.28 894 HIS A CA 1
ATOM 7226 C C . HIS A 1 894 ? -34.074 -15.968 28.736 1.00 45.28 894 HIS A C 1
ATOM 7228 O O . HIS A 1 894 ? -34.740 -16.980 28.896 1.00 45.28 894 HIS A O 1
ATOM 7234 N N . ILE A 1 895 ? -34.435 -15.030 27.852 1.00 48.91 895 ILE A N 1
ATOM 7235 C CA . ILE A 1 895 ? -35.700 -15.090 27.092 1.00 48.91 895 ILE A CA 1
ATOM 7236 C C . ILE A 1 895 ? -35.756 -16.305 26.142 1.00 48.91 895 ILE A C 1
ATOM 7238 O O . ILE A 1 895 ? -36.828 -16.866 25.917 1.00 48.91 895 ILE A O 1
ATOM 7242 N N . VAL A 1 896 ? -34.625 -16.721 25.560 1.00 46.06 896 VAL A N 1
ATOM 7243 C CA . VAL A 1 896 ? -34.553 -17.912 24.690 1.00 46.06 896 VAL A CA 1
ATOM 7244 C C . VAL A 1 896 ? -34.613 -19.203 25.509 1.00 46.06 896 VAL A C 1
ATOM 7246 O O . VAL A 1 896 ? -35.306 -20.139 25.108 1.00 46.06 896 VAL A O 1
ATOM 7249 N N . ASN A 1 897 ? -33.954 -19.249 26.669 1.00 43.59 897 ASN A N 1
ATOM 7250 C CA . ASN A 1 897 ? -34.057 -20.388 27.578 1.00 43.59 897 ASN A CA 1
ATOM 7251 C C . ASN A 1 897 ? -35.466 -20.514 28.175 1.00 43.59 897 ASN A C 1
ATOM 7253 O O . ASN A 1 897 ? -35.994 -21.623 28.198 1.00 43.59 897 ASN A O 1
ATOM 7257 N N . ASP A 1 898 ? -36.119 -19.410 28.542 1.00 45.50 898 ASP A N 1
ATOM 7258 C CA . ASP A 1 898 ? -37.492 -19.413 29.063 1.00 45.50 898 ASP A CA 1
ATOM 7259 C C . ASP A 1 898 ? -38.514 -19.850 28.000 1.00 45.50 898 ASP A C 1
ATOM 7261 O O . ASP A 1 898 ? -39.434 -20.603 28.315 1.00 45.50 898 ASP A O 1
ATOM 7265 N N . ARG A 1 899 ? -38.317 -19.506 26.715 1.00 45.88 899 ARG A N 1
ATOM 7266 C CA . ARG A 1 899 ? -39.124 -20.078 25.614 1.00 45.88 899 ARG A CA 1
ATOM 7267 C C . ARG A 1 899 ? -38.873 -21.571 25.412 1.00 45.88 899 ARG A C 1
ATOM 7269 O O . ARG A 1 899 ? -39.816 -22.321 25.212 1.00 45.88 899 ARG A O 1
ATOM 7276 N N . SER A 1 900 ? -37.626 -22.029 25.535 1.00 39.16 900 SER A N 1
ATOM 7277 C CA . SER A 1 900 ? -37.315 -23.464 25.430 1.00 39.16 900 SER A CA 1
ATOM 7278 C C . SER A 1 900 ? -37.853 -24.298 26.605 1.00 39.16 900 SER A C 1
ATOM 7280 O O . SER A 1 900 ? -38.034 -25.509 26.472 1.00 39.16 900 SER A O 1
ATOM 7282 N N . ILE A 1 901 ? -38.102 -23.660 27.754 1.00 46.06 901 ILE A N 1
ATOM 7283 C CA . ILE A 1 901 ? -38.748 -24.265 28.924 1.00 46.06 901 ILE A CA 1
ATOM 7284 C C . ILE A 1 901 ? -40.276 -24.235 28.752 1.00 46.06 901 ILE A C 1
ATOM 7286 O O . ILE A 1 901 ? -40.907 -25.258 28.998 1.00 46.06 901 ILE A O 1
ATOM 7290 N N . SER A 1 902 ? -40.839 -23.138 28.228 1.00 39.53 902 SER A N 1
ATOM 7291 C CA . SER A 1 902 ? -42.254 -23.010 27.830 1.00 39.53 902 SER A CA 1
ATOM 7292 C C . SER A 1 902 ? -42.691 -24.090 26.824 1.00 39.53 902 SER A C 1
ATOM 7294 O O . SER A 1 902 ? -43.685 -24.779 27.056 1.00 39.53 902 SER A O 1
ATOM 7296 N N . ASP A 1 903 ? -41.902 -24.330 25.770 1.00 40.69 903 ASP A N 1
ATOM 7297 C CA . ASP A 1 903 ? -42.190 -25.353 24.744 1.00 40.69 903 ASP A CA 1
ATOM 7298 C C . ASP A 1 903 ? -42.051 -26.799 25.286 1.00 40.69 903 ASP A C 1
ATOM 7300 O O . ASP A 1 903 ? -42.649 -27.750 24.774 1.00 40.69 903 ASP A O 1
ATOM 7304 N N . LYS A 1 904 ? -41.282 -26.992 26.368 1.00 40.50 904 LYS A N 1
ATOM 7305 C CA . LYS A 1 904 ? -41.178 -28.281 27.081 1.00 40.50 904 LYS A CA 1
ATOM 7306 C C . LYS A 1 904 ? -42.288 -28.498 28.109 1.00 40.50 904 LYS A C 1
ATOM 7308 O O . LYS A 1 904 ? -42.540 -29.643 28.484 1.00 40.50 904 LYS A O 1
ATOM 7313 N N . THR A 1 905 ? -42.941 -27.435 28.571 1.00 41.69 905 THR A N 1
ATOM 7314 C CA . THR A 1 905 ? -44.115 -27.532 29.447 1.00 41.69 905 THR A CA 1
ATOM 7315 C C . THR A 1 905 ? -45.418 -27.722 28.668 1.00 41.69 905 THR A C 1
ATOM 7317 O O . THR A 1 905 ? -46.290 -28.420 29.169 1.00 41.69 905 THR A O 1
ATOM 7320 N N . GLU A 1 906 ? -45.529 -27.224 27.430 1.00 39.75 906 GLU A N 1
ATOM 7321 C CA . GLU A 1 906 ? -46.697 -27.483 26.560 1.00 39.75 906 GLU A CA 1
ATOM 7322 C C . GLU A 1 906 ? -46.688 -28.867 25.886 1.00 39.75 906 GLU A C 1
ATOM 7324 O O . GLU A 1 906 ? -47.723 -29.329 25.427 1.00 39.75 906 GLU A O 1
ATOM 7329 N N . SER A 1 907 ? -45.553 -29.577 25.863 1.00 39.41 907 SER A N 1
ATOM 7330 C CA . SER A 1 907 ? -45.483 -30.977 25.394 1.00 39.41 907 SER A CA 1
ATOM 7331 C C . SER A 1 907 ? -45.699 -32.021 26.501 1.00 39.41 907 SER A C 1
ATOM 7333 O O . SER A 1 907 ? -45.644 -33.218 26.227 1.00 39.41 907 SER A O 1
ATOM 7335 N N . ASN A 1 908 ? -45.958 -31.577 27.736 1.00 38.75 908 ASN A N 1
ATOM 7336 C CA . ASN A 1 908 ? -46.252 -32.421 28.901 1.00 38.75 908 ASN A CA 1
ATOM 7337 C C . ASN A 1 908 ? -47.626 -32.115 29.535 1.00 38.75 908 ASN A C 1
ATOM 7339 O O . ASN A 1 908 ? -47.848 -32.482 30.691 1.00 38.75 908 ASN A O 1
ATOM 7343 N N . PHE A 1 909 ? -48.534 -31.468 28.796 1.00 35.12 909 PHE A N 1
ATOM 7344 C CA . PHE A 1 909 ? -49.941 -31.300 29.170 1.00 35.12 909 PHE A CA 1
ATOM 7345 C C . PHE A 1 909 ? -50.878 -31.889 28.121 1.00 35.12 909 PHE A C 1
ATOM 7347 O O . PHE A 1 909 ? -50.600 -31.703 26.915 1.00 35.12 909 PHE A O 1
#

Mean predicted aligned error: 20.4 Å

Nearest PDB structures (foldseek):
  9f63-assembly1_A  TM=7.411E-01  e=1.404E-08  Saccharomyces cerevisiae
  9asq-assembly1_A  TM=9.280E-01  e=1.046E-04  Homo sapiens
  9aso-assembly1_A  TM=9.401E-01  e=2.018E-04  Homo sapiens
  6lxd-assembly1_A  TM=6.996E-01  e=1.596E-04  Homo sapiens
  1o0w-assembly1_A  TM=8.713E-01  e=6.812E-03  Thermotoga maritima

pLDDT: mean 70.48, std 21.08, range [22.62, 96.88]

Secondary structure (DSSP, 8-state):
-HHHHHHTT--TT-SSPPPPEEEEEEEES-TTS-EEEEEEEETTEEEEEEEESSHHHHHHHHHHHHHHHTGGG-THHHHHHHHHHHHHHHHHHHHTTSSS--------------------S-SHHHHHHHHHHHHHHHHHHHHS-B-TTSPBTTTSS-TT--EEEES-HHHHHHHHTTTPPPSS-EEEESS---S-EEHHHHHHHHHTTTTT-HHHHHHHHTT--B-GGGHHHHS-TTS-HHIIIIIS--B-SEE--EEEETTEEEEHHHHHGGGS-HHHHHHHHHHT-TT---TTSS--HHHHHHHHHHHHHHHHHHHHHHHHHHHHHHHHHHHHHHHHHHHHHHHHHHHHHHHHHHHHHHHHHHHHHHHHHHHHHHHHHHHHHHHHHHHHHT-PPPTT-----------------------S------SSHHHHHHHHHHHHHHHHHHHHHHHHHHHHHHHHHHHHHHHHHHHHHHHHHHHHHHHHHHHHHTGGGGGHHHHHHHHHHHHHHHHHHHHHHHHTSPPEEEEEEE-TTS---S-----------S-S---------GGGTTPPTT-EE-HHHHHHTT--BTTEEEEEEEETT--TTTGGG--STHHHHHHHHHHHTHHHHHHHHHHHHHHHHHHHHHHHHHHHHHHHHHHHHHGGGGGS---SS--GGGHHHHHHHHIIIIIHHHHHHHHHHHHHHHHHHHHHHHHHHHHHHTT--HHHHHHHHHHHHHHHHHHHHHHHHHHHHHHHHHHH---HHHHHHHHHHHHHHTHHHHHHHHHHHHHHHHHHHHHHHHHHHHHHHHHHHHHHTT---S-THHHHHHHHHHHHHHHHHHHHHHHHHHHHHHHHHHHHHHHTTTT-GGG--S-HHHHHHHHHHHHHHHHHHHHHHHHHHHHHHGGG-

Solvent-accessible surface area (backbone atoms only — not comparable to full-atom values): 52444 Å² total; per-residue (Å²): 110,62,63,64,51,50,60,71,72,56,63,92,86,58,93,75,71,77,66,71,43,78,42,81,75,47,80,48,68,56,99,91,60,45,32,27,31,18,33,31,27,46,93,91,39,75,67,28,62,13,65,20,74,40,65,67,50,2,45,54,39,6,48,50,43,28,55,63,78,44,41,89,82,33,73,68,53,61,57,53,50,54,55,49,55,63,54,50,62,63,52,62,70,59,55,73,74,73,76,76,86,87,85,89,80,88,81,90,81,89,84,85,89,81,85,92,78,88,85,82,94,78,64,76,67,55,58,56,54,52,49,57,63,49,49,52,58,55,48,48,60,70,74,36,56,62,29,70,88,68,50,42,32,41,69,48,106,39,63,70,20,41,25,39,37,57,35,45,54,78,78,23,51,71,26,63,77,72,75,44,84,50,94,47,60,36,41,59,32,64,66,52,47,76,55,70,50,45,48,70,58,54,38,55,54,43,64,74,42,70,83,88,42,72,70,59,48,51,58,57,54,68,70,59,56,55,48,80,92,44,52,74,59,68,73,34,82,90,56,53,61,61,47,40,32,71,75,66,58,50,29,36,54,44,46,56,34,22,40,78,54,95,49,26,45,42,46,41,70,63,67,60,43,78,82,51,55,76,64,60,57,53,51,53,56,50,70,78,46,82,84,65,98,52,87,86,79,56,78,58,68,67,62,50,53,52,51,51,53,54,49,53,53,49,53,53,51,52,54,53,48,51,54,55,50,52,40,46,70,73,43,46,66,61,52,54,53,49,51,54,53,43,52,52,50,51,54,51,49,58,58,45,41,52,77,40,42,60,58,53,54,53,51,51,54,52,48,52,47,50,52,32,51,51,49,20,51,51,24,49,52,51,28,52,52,48,50,51,52,52,60,64,68,67,62,69,79,74,86,84,76,72,85,80,82,83,81,88,80,84,89,86,83,93,76,98,77,83,85,79,90,79,86,86,83,80,94,68,98,80,83,55,71,69,55,57,53,49,52,53,48,50,52,52,52,49,52,51,35,50,52,30,47,55,52,19,52,51,29,47,53,51,40,52,51,51,52,50,51,49,65,77,39,41,72,57,51,52,52,34,40,52,46,46,33,51,28,35,50,53,45,64,70,36,55,71,57,72,52,48,60,56,53,42,50,53,51,42,52,51,47,50,52,51,42,51,51,52,51,50,54,60,70,54,58,41,65,77,39,23,22,31,46,61,62,71,93,57,94,66,63,92,69,75,85,74,96,69,91,74,83,86,88,73,96,76,79,89,70,82,78,67,77,75,54,73,81,60,73,76,64,54,76,67,38,79,44,55,63,71,63,41,57,74,64,63,55,73,52,99,54,45,42,71,39,80,73,46,44,74,66,67,62,81,77,56,65,81,75,54,89,45,82,66,53,63,60,49,52,53,50,48,62,78,40,40,69,58,54,50,53,51,48,53,38,51,42,41,25,52,50,34,30,44,54,41,46,50,52,41,21,53,36,32,27,43,49,51,49,45,77,43,54,73,60,74,79,60,77,96,81,74,99,69,65,73,91,40,47,50,56,52,14,41,52,52,32,68,74,75,37,49,66,44,36,52,56,57,16,42,56,53,15,52,52,51,47,53,49,54,52,50,49,56,51,50,55,53,40,61,75,66,70,55,62,69,67,60,58,50,53,53,52,51,52,49,51,53,52,50,51,52,48,53,52,52,54,55,52,47,56,47,16,45,41,32,20,59,74,68,72,43,59,49,72,64,13,33,57,52,33,52,55,53,45,65,78,41,41,70,64,51,51,51,36,54,52,54,51,52,50,56,49,48,51,50,31,52,52,54,21,53,54,44,33,52,50,43,50,54,53,44,65,70,48,43,87,81,48,94,58,90,56,74,64,55,64,40,49,54,49,30,53,50,44,36,53,49,41,52,53,62,51,45,57,53,56,51,37,33,54,34,49,50,50,51,53,53,50,52,51,65,73,51,73,78,77,66,79,88,78,64,69,60,59,70,70,59,48,52,55,50,47,58,55,47,52,55,49,51,54,50,52,49,55,52,51,52,47,58,48,51,61,57,53,62,73,73,107

Foldseek 3Di:
DLQVLQVVPDDPPDPDRWGWDKDFPDWDDDPVQIKTKIFIDTPNHTQFIAIDSDSVRRVVRNSVSSCVSVVVSRVCVVVVVVVVVVVVVVVVVVVVVPPDDDDDDDDDDDDDDDDDDDDDPDPPVVVVVVVVVVVVVVVQPVQFPAFPLGDGACPPVNVQQQAKEWLDVLQQLVQVVVVHDGPTGIDGHNFADQDKDALVVLLVVLVVPVPDDLPVNLVSLVSWAFHPVCPVVSSDPVDGSCCCCPVVNGTRRIGARFHDDSRYTDHPLLVVCLPPDLVVSVVVVVVVPPPDPDPPGDPDPVSVSVSSVVSSVVVVVVVVVVLLVVLCVQCVVLLVVLLVVLVVVLVVVLLVCLPCLVVLLVVVLVVVLVVLVVLLVVLVVVLVVLVVVLVVVPPDPDPPPDPDDDDDDDDDDDDDDDDDDDDDDDDDPPDDPVVVVVVVVSVVSVVVSVVSVVSSVVSVVVSVVSVVVCVVCVLLLVLLSVLLSVLSVLCVLQVVLLCLLVVLVVQLVVLVVVLVVVLSVLVLQADFWWWKDFDPPDPDFLDDDDDDDDDDPDDDDPPPPPPQPVVLSVGGGGDTDDQVVCVVSVVDDNTIDRGGDGGSRDDPVVVVPPPDPVVVVVSVVCVVCVVVVSLVSLLVSQLSSLLSVLLSLLLLLLLLLCCLVCVVVPVDDDDDDDDSNCSSVVSNVCCVPQPSVLSSVLSSVLSVLVSVLVVLVVVLVVCVVVVHDPVVNVVSVVVSVVSVVVSVVSVVLSSQLSLQCSNVVDHRPVSSVVSVVLCVVCVVSLVSSLVSLVVSLVVVLVVSLVVSLVVSLVVCVVCVVPDDRPDSVSSSVVSSVVSSVSSVSSSVSSSSSSNSSVVSVSVVCVVVVVPCLPDGSDDPVSSVSVVVVVVVVVVVVVVVVVVVVVVVVVVVD

Radius of gyration: 44.96 Å; Cα contacts (8 Å, |Δi|>4): 788; chains: 1; bounding box: 134×86×138 Å